Protein AF-0000000083207690 (afdb_homodimer)

InterPro domains:
  IPR007719 Phytochelatin synthase, N-terminal catalytic domain [PF05023] (97-314)
  IPR007719 Phytochelatin synthase, N-terminal catalytic domain [PS51443] (92-322)
  IPR038156 Phytochelatin synthase, N-terminal domain superfamily [G3DSA:3.90.70.30] (106-320)
  IPR038765 Papain-like cysteine peptidase superfamily [SSF54001] (102-317)
  IPR040409 Phytochelatin synthase [PTHR33447] (92-323)

Solvent-accessible surface area (backbone atoms only — not comparable to full-atom values): 55728 Å² total; per-residue (Å²): 93,86,79,82,89,73,86,86,93,86,92,83,91,84,93,87,92,83,93,80,88,90,83,91,82,91,84,93,83,88,92,88,80,88,89,85,94,80,86,93,88,84,89,88,89,85,91,76,89,71,86,86,82,86,83,89,86,84,91,79,84,88,74,86,77,84,83,78,81,75,77,78,79,74,71,74,77,74,72,75,74,70,75,77,69,73,68,63,68,74,68,58,86,77,64,71,40,71,48,53,83,72,33,88,70,41,38,45,43,75,37,74,66,31,42,51,48,47,53,53,14,48,74,70,45,15,33,40,19,27,50,38,38,48,74,34,41,40,63,34,89,43,97,40,26,27,56,41,22,34,49,34,16,49,40,55,36,68,63,56,69,64,42,35,71,61,51,92,51,33,25,39,72,50,53,89,72,70,36,64,51,42,58,57,70,56,27,62,74,69,33,76,51,72,67,53,48,51,28,45,41,36,39,70,16,34,39,73,51,74,50,58,53,62,79,62,61,56,83,82,40,53,67,59,38,52,53,47,50,51,49,48,51,50,49,50,54,56,33,12,46,25,70,64,34,46,38,33,39,32,31,31,30,48,69,62,61,38,86,59,48,83,47,30,26,37,46,26,29,32,28,77,89,74,44,27,31,31,36,51,44,17,53,52,55,42,34,70,35,26,32,31,43,45,66,57,54,55,56,15,10,28,62,61,35,82,83,55,68,37,40,30,26,38,35,40,38,27,79,22,65,62,36,15,46,52,19,10,49,55,58,39,73,78,64,55,60,43,62,38,67,54,37,31,32,53,56,40,47,52,46,50,57,62,41,43,61,54,52,55,34,32,72,84,46,58,65,59,58,41,39,48,52,47,43,52,44,35,70,70,55,70,34,92,50,81,49,58,56,41,75,38,90,91,33,60,69,59,41,49,53,51,36,50,51,48,49,64,51,38,62,72,53,58,62,92,80,75,83,76,82,73,57,53,72,52,47,50,52,32,59,37,72,44,74,92,62,95,58,93,62,85,52,69,86,44,43,47,52,31,35,28,50,36,12,38,52,48,24,34,49,50,39,27,61,65,52,48,49,82,69,44,59,76,91,73,42,30,76,69,68,84,120,144,83,70,92,78,77,92,80,84,79,88,84,84,78,88,82,85,75,89,79,80,85,79,85,88,83,88,84,87,84,90,79,84,76,82,75,87,77,79,90,77,77,86,86,80,85,83,79,88,78,87,86,84,80,87,79,84,76,88,84,84,76,91,74,84,70,86,81,76,84,88,81,85,73,81,70,80,82,65,85,65,79,73,76,72,69,74,58,71,74,64,57,85,79,64,70,39,70,47,55,82,73,33,87,69,39,39,46,44,75,38,74,67,30,43,51,48,46,54,53,15,48,74,71,45,16,33,39,19,28,51,38,38,46,74,34,41,40,62,33,89,42,94,40,26,26,56,43,21,34,48,35,16,50,41,54,35,68,63,55,69,62,41,34,72,62,50,91,51,33,26,39,70,50,55,88,70,73,34,63,50,41,58,58,72,56,27,61,74,68,31,77,52,70,67,54,50,51,28,46,41,36,40,69,18,33,40,72,52,74,51,56,56,61,79,64,62,57,83,82,40,52,66,59,37,52,53,46,51,51,49,49,52,51,50,49,54,54,32,11,47,25,72,65,34,46,39,35,38,32,30,30,31,48,70,60,62,38,86,59,48,82,47,31,27,36,45,25,27,34,27,78,89,76,45,26,30,30,35,51,41,18,53,52,54,43,34,70,35,26,32,29,44,45,66,57,54,55,57,15,11,29,62,63,35,83,86,59,68,37,39,29,25,38,34,39,37,28,79,23,65,63,39,16,49,54,19,9,48,58,61,31,72,77,59,55,60,42,61,38,66,54,38,31,31,51,57,40,47,53,47,50,59,62,42,43,64,54,51,63,69,31,72,84,48,58,64,59,57,41,39,48,51,48,43,51,44,36,68,71,54,68,35,92,51,81,50,57,56,38,73,39,90,92,33,59,68,60,41,50,54,52,37,50,53,48,49,64,52,38,61,71,52,58,63,94,81,75,84,76,82,73,56,53,70,52,50,50,51,33,60,37,73,43,74,92,62,95,56,93,63,84,51,69,85,46,43,42,52,31,34,29,51,35,11,36,51,48,26,34,49,49,37,27,60,64,52,48,49,83,72,46,61,76,92,72,42,33,76,72,67,81,121

pLDDT: mean 70.36, std 30.22, range [13.62, 98.88]

Secondary structure (DSSP, 8-state):
--------------------------------------------------------------------------------------------TT--B---PPPTTSEETTSHHHHHHHHHHHHTT--TTHHHHHHT----SSTT-HHHHHHHHHHHHTT----SEEETTEE---GGG--SSS-HHHHHHH---HHHHHHHHHHTTEEEEEE-PPSS-GGG-HHHHHHHHHHHHHHHHHHTT-SSEEEEEEEEGGGGT-SSSEEEEEEEEEETTTTEEEE--S-TTT---EEEEHHHHHHTT-SEETTTTEE-EEEEEEE-HHHHHHTTSSS--SS---EEE---HHHHHHHHHHHHHHHHHTTTS-HHHHHHHHHHHHHTT-SS-S-SEEEPTT-HHHHHHHHHHHHHHHTTTS-TT--PPPPHHHHHHHHHHS---------GGGHHHHHHHHHHHHHHHHHHHHH-STTS-GGG-------/--------------------------------------------------------------------------------------------TT--B---PPPTTSEETTSHHHHHHHHHHHHTT--TTHHHHHHT----SSTT-HHHHHHHHHHHHTT----SEEETTEE---GGG--SSS-HHHHHHH---HHHHHHHHHHTTEEEEEE-PPSS-GGG-HHHHHHHHHHHHHHHHHHTT-SSEEEEEEEEGGGGT-SSSEEEEEEEEEETTTTEEEE--S-TTT---EEEEHHHHHHTT-SEETTTTEE-EEEEEEE-HHHHHHTTTTT--SS---EEE---HHHHHHHHHHHHHHHHHTTTS-HHHHHHHHHHHHHTT-SS-S-SEEEPTT-HHHHHHHHHHHHHHHTTTS-TT--PPPPHHHHHHHHHHS------S--GGGHHHHHHHHHHHHHHHHHHHHH-STTS-GGG-------

Radius of gyration: 36.31 Å; Cα contacts (8 Å, |Δi|>4): 1460; chains: 2; bounding box: 109×108×109 Å

Foldseek 3Di:
DPDDPDDDDDDDDDDDDDDDDDDDDDDDDDDDDDDDDDDYDDYYYDDDDDDDDDDDDDDDDDDDDDDDDDDDPDPPVPPPPPPPCPVPVPPPVPDDDFADDADPQWAFCPDPVNVVLVVQQVVVLLQLQVVLLVVQQAAAPAPQQQLLSQLLSLCVSLPQFQLDDPDPPDTGDDSCSQPLAHHVVVCNVPHDAQLVSVLSQLLRAKDKDWDAQDADDCVVPVPSRVVVLVVLLVCSRVQSNDSFKWKKFWFAQVLSVFPGGTGIFTWRGARPPQQWTWTCRSNCRHGHITIHHSSSRNNRQHDADPQLRGGTTMMMIGGDVCSCVQLLSPVCSPHRQFKGFPDHLQLLLVVLVVCVVLLVVCLPPDLVVQLVSQLCCLCVCVSVDNQRMDGDPPCVVVVVVVQVVQCVQCVVVDDPPDPDDRRSSSSLVSCLSHPDDPDPTPCPVCVSNSSNVNSSSVSSPVSLVVSCPPRGPPVPHSPPPPD/DPDDPDDDDDDDDDDDDDDDDDDDDDDDDDDDDDDDPDDDDDDDDDDDDDDDDDDDDDDDDDDDDDDDDDDDDDPPPDCPVPPPCPVPVPPPVPDDDFADDADPQWAFCPDPVNVVLVVQQVVVLLQLQVVLLVVQQAAAPAPQLQLLSQLLSVCVSLVQFQLDAPDPPDTGDDSCSQPLAHHVVVCNVPHDAQLVSVLSQLLRAKDKDWDAQDADDCVVPVPSRVVVLVVLLVCSRVQSNDSFKWKKFWFAQVLSVFPGGTGIFTWRGARPPQQWTWTCRSNCRHGHITIHHSSSSNNRQHDADPQLRGGTTMMMIGGDVCSCVQLLSPVCSPHRQFKGFPDHLQLLLVVLVVCVVLLVVCLPPDLVVQLVSQLCCLCVCVSVDNQRMDTDPPCVVVVVVVQVVQCVQCVVVDDPPDPDDRRSSSSLVSCLSHPDDPDPTPCPVCVSNSSNVNSSSVSSPVSLVVSCPPRGPPVVHSPPPPD

Structure (mmCIF, N/CA/C/O backbone):
data_AF-0000000083207690-model_v1
#
loop_
_entity.id
_entity.type
_entity.pdbx_description
1 polymer 'glutathione gamma-glutamylcysteinyltransferase'
#
loop_
_atom_site.group_PDB
_atom_site.id
_atom_site.type_symbol
_atom_site.label_atom_id
_atom_site.label_alt_id
_atom_site.label_comp_id
_atom_site.label_asym_id
_atom_site.label_entity_id
_atom_site.label_seq_id
_atom_site.pdbx_PDB_ins_code
_atom_site.Cartn_x
_atom_site.Cartn_y
_atom_site.Cartn_z
_atom_site.occupancy
_atom_site.B_iso_or_equiv
_atom_site.auth_seq_id
_atom_site.auth_comp_id
_atom_site.auth_asym_id
_atom_site.auth_atom_id
_atom_site.pdbx_PDB_model_num
ATOM 1 N N . MET A 1 1 ? -0.13 -32.531 -40.719 1 16.48 1 MET A N 1
ATOM 2 C CA . MET A 1 1 ? 0.6 -33.781 -40.875 1 16.48 1 MET A CA 1
ATOM 3 C C . MET A 1 1 ? 0.295 -34.75 -39.719 1 16.48 1 MET A C 1
ATOM 5 O O . MET A 1 1 ? 0.923 -34.656 -38.656 1 16.48 1 MET A O 1
ATOM 9 N N . PHE A 1 2 ? -0.969 -35.188 -39.562 1 20.17 2 PHE A N 1
ATOM 10 C CA . PHE A 1 2 ? -1.891 -35.938 -38.719 1 20.17 2 PHE A CA 1
ATOM 11 C C . PHE A 1 2 ? -1.606 -37.406 -38.781 1 20.17 2 PHE A C 1
ATOM 13 O O . PHE A 1 2 ? -2.469 -38.25 -38.469 1 20.17 2 PHE A O 1
ATOM 20 N N . HIS A 1 3 ? -0.356 -37.75 -39.375 1 17.64 3 HIS A N 1
ATOM 21 C CA . HIS A 1 3 ? -0.099 -39.156 -39.656 1 17.64 3 HIS A CA 1
ATOM 22 C C . HIS A 1 3 ? -0.303 -40 -38.406 1 17.64 3 HIS A C 1
ATOM 24 O O . HIS A 1 3 ? -0.26 -39.5 -37.281 1 17.64 3 HIS A O 1
ATOM 30 N N . SER A 1 4 ? -0.204 -41.469 -38.5 1 18.14 4 SER A N 1
ATOM 31 C CA . SER A 1 4 ? -0.436 -42.844 -38.188 1 18.14 4 SER A CA 1
ATOM 32 C C . SER A 1 4 ? 0.539 -43.344 -37.125 1 18.14 4 SER A C 1
ATOM 34 O O . SER A 1 4 ? 1.66 -43.75 -37.438 1 18.14 4 SER A O 1
ATOM 36 N N . ILE A 1 5 ? 0.656 -42.781 -35.938 1 17.83 5 ILE A N 1
ATOM 37 C CA . ILE A 1 5 ? 1.359 -43.438 -34.844 1 17.83 5 ILE A CA 1
ATOM 38 C C . ILE A 1 5 ? 0.672 -44.75 -34.5 1 17.83 5 ILE A C 1
ATOM 40 O O . ILE A 1 5 ? -0.252 -44.781 -33.656 1 17.83 5 ILE A O 1
ATOM 44 N N . LEU A 1 6 ? 0.313 -45.594 -35.375 1 17.25 6 LEU A N 1
ATOM 45 C CA . LEU A 1 6 ? -0.117 -46.969 -35.188 1 17.25 6 LEU A CA 1
ATOM 46 C C . LEU A 1 6 ? 0.967 -47.781 -34.469 1 17.25 6 LEU A C 1
ATOM 48 O O . LEU A 1 6 ? 0.675 -48.562 -33.562 1 17.25 6 LEU A O 1
ATOM 52 N N . ILE A 1 7 ? 2.227 -48 -35.031 1 17.02 7 ILE A N 1
ATOM 53 C CA . ILE A 1 7 ? 2.713 -49.344 -35.375 1 17.02 7 ILE A CA 1
ATOM 54 C C . ILE A 1 7 ? 3.266 -50.031 -34.125 1 17.02 7 ILE A C 1
ATOM 56 O O . ILE A 1 7 ? 3.822 -49.375 -33.25 1 17.02 7 ILE A O 1
ATOM 60 N N . ARG A 1 8 ? 3.641 -51.406 -34.125 1 18.42 8 ARG A N 1
ATOM 61 C CA . ARG A 1 8 ? 3.725 -52.688 -33.438 1 18.42 8 ARG A CA 1
ATOM 62 C C . ARG A 1 8 ? 4.984 -52.781 -32.594 1 18.42 8 ARG A C 1
ATOM 64 O O . ARG A 1 8 ? 4.914 -53.125 -31.406 1 18.42 8 ARG A O 1
ATOM 71 N N . THR A 1 9 ? 6.324 -53.25 -33.125 1 16.73 9 THR A N 1
ATOM 72 C CA . THR A 1 9 ? 6.914 -54.594 -33.031 1 16.73 9 THR A CA 1
ATOM 73 C C . THR A 1 9 ? 7.891 -54.688 -31.875 1 16.73 9 THR A C 1
ATOM 75 O O . THR A 1 9 ? 8.352 -53.656 -31.359 1 16.73 9 THR A O 1
ATOM 78 N N . THR A 1 10 ? 9.125 -55.625 -31.906 1 17.02 10 THR A N 1
ATOM 79 C CA . THR A 1 10 ? 9.742 -56.812 -31.328 1 17.02 10 THR A CA 1
ATOM 80 C C . THR A 1 10 ? 10.953 -56.438 -30.469 1 17.02 10 THR A C 1
ATOM 82 O O . THR A 1 10 ? 11.062 -56.844 -29.328 1 17.02 10 THR A O 1
ATOM 85 N N . THR A 1 11 ? 12.352 -56.281 -31.016 1 16.69 11 THR A N 1
ATOM 86 C CA . THR A 1 11 ? 13.445 -57.219 -30.875 1 16.69 11 THR A CA 1
ATOM 87 C C . THR A 1 11 ? 14.25 -56.938 -29.609 1 16.69 11 THR A C 1
ATOM 89 O O . THR A 1 11 ? 14.289 -55.812 -29.141 1 16.69 11 THR A O 1
ATOM 92 N N . LYS A 1 12 ? 15.344 -57.906 -29.047 1 17.75 12 LYS A N 1
ATOM 93 C CA . LYS A 1 12 ? 16.078 -58.656 -28.031 1 17.75 12 LYS A CA 1
ATOM 94 C C . LYS A 1 12 ? 17.391 -57.938 -27.672 1 17.75 12 LYS A C 1
ATOM 96 O O . LYS A 1 12 ? 18.094 -58.375 -26.75 1 17.75 12 LYS A O 1
ATOM 101 N N . LEU A 1 13 ? 18.094 -56.938 -28.25 1 15.9 13 LEU A N 1
ATOM 102 C CA . LEU A 1 13 ? 19.516 -57.219 -28.422 1 15.9 13 LEU A CA 1
ATOM 103 C C . LEU A 1 13 ? 20.234 -57.188 -27.078 1 15.9 13 LEU A C 1
ATOM 105 O O . LEU A 1 13 ? 19.953 -56.312 -26.234 1 15.9 13 LEU A O 1
ATOM 109 N N . ARG A 1 14 ? 21.531 -57.875 -26.906 1 16.56 14 ARG A N 1
ATOM 110 C CA . ARG A 1 14 ? 22.5 -58.625 -26.109 1 16.56 14 ARG A CA 1
ATOM 111 C C . ARG A 1 14 ? 23.391 -57.688 -25.312 1 16.56 14 ARG A C 1
ATOM 113 O O . ARG A 1 14 ? 23.547 -57.844 -24.094 1 16.56 14 ARG A O 1
ATOM 120 N N . THR A 1 15 ? 24.734 -57.344 -25.797 1 15.86 15 THR A N 1
ATOM 121 C CA . THR A 1 15 ? 26.031 -57.875 -25.375 1 15.86 15 THR A CA 1
ATOM 122 C C . THR A 1 15 ? 26.656 -56.969 -24.328 1 15.86 15 THR A C 1
ATOM 124 O O . THR A 1 15 ? 26.234 -55.812 -24.156 1 15.86 15 THR A O 1
ATOM 127 N N . LYS A 1 16 ? 28.188 -56.719 -24.312 1 16.05 16 LYS A N 1
ATOM 128 C CA . LYS A 1 16 ? 29.438 -57.156 -23.703 1 16.05 16 LYS A CA 1
ATOM 129 C C . LYS A 1 16 ? 30.062 -56.062 -22.891 1 16.05 16 LYS A C 1
ATOM 131 O O . LYS A 1 16 ? 30.422 -56.25 -21.719 1 16.05 16 LYS A O 1
ATOM 136 N N . GLU A 1 17 ? 31.25 -55.312 -23.375 1 15.72 17 GLU A N 1
ATOM 137 C CA . GLU A 1 17 ? 32.656 -55.469 -23 1 15.72 17 GLU A CA 1
ATOM 138 C C . GLU A 1 17 ? 33.062 -54.406 -21.969 1 15.72 17 GLU A C 1
ATOM 140 O O . GLU A 1 17 ? 32.375 -53.406 -21.797 1 15.72 17 GLU A O 1
ATOM 145 N N . SER A 1 18 ? 34.438 -53.781 -22.016 1 15.51 18 SER A N 1
ATOM 146 C CA . SER A 1 18 ? 35.75 -53.906 -21.406 1 15.51 18 SER A CA 1
ATOM 147 C C . SER A 1 18 ? 36.125 -52.656 -20.625 1 15.51 18 SER A C 1
ATOM 149 O O . SER A 1 18 ? 36.562 -52.75 -19.469 1 15.51 18 SER A O 1
ATOM 151 N N . ILE A 1 19 ? 36.688 -51.438 -21.125 1 15.38 19 ILE A N 1
ATOM 152 C CA . ILE A 1 19 ? 38.094 -51.188 -20.953 1 15.38 19 ILE A CA 1
ATOM 153 C C . ILE A 1 19 ? 38.344 -50.406 -19.641 1 15.38 19 ILE A C 1
ATOM 155 O O . ILE A 1 19 ? 37.469 -49.688 -19.172 1 15.38 19 ILE A O 1
ATOM 159 N N . ILE A 1 20 ? 39.625 -49.75 -19.328 1 15.28 20 ILE A N 1
ATOM 160 C CA . ILE A 1 20 ? 40.938 -49.812 -18.688 1 15.28 20 ILE A CA 1
ATOM 161 C C . ILE A 1 20 ? 41.125 -48.562 -17.812 1 15.28 20 ILE A C 1
ATOM 163 O O . ILE A 1 20 ? 41.531 -48.656 -16.656 1 15.28 20 ILE A O 1
ATOM 167 N N . PHE A 1 21 ? 41.188 -47.25 -18.219 1 14.93 21 PHE A N 1
ATOM 168 C CA . PHE A 1 21 ? 42.5 -46.656 -18.047 1 14.93 21 PHE A CA 1
ATOM 169 C C . PHE A 1 21 ? 42.688 -46.188 -16.609 1 14.93 21 PHE A C 1
ATOM 171 O O . PHE A 1 21 ? 41.719 -45.906 -15.906 1 14.93 21 PHE A O 1
ATOM 178 N N . SER A 1 22 ? 43.875 -45.438 -16.25 1 15.21 22 SER A N 1
ATOM 179 C CA . SER A 1 22 ? 45.156 -45.406 -15.539 1 15.21 22 SER A CA 1
ATOM 180 C C . SER A 1 22 ? 45.094 -44.5 -14.32 1 15.21 22 SER A C 1
ATOM 182 O O . SER A 1 22 ? 44.156 -43.688 -14.188 1 15.21 22 SER A O 1
ATOM 184 N N . SER A 1 23 ? 46.156 -43.625 -14.094 1 15.05 23 SER A N 1
ATOM 185 C CA . SER A 1 23 ? 47.344 -43.625 -13.242 1 15.05 23 SER A CA 1
ATOM 186 C C . SER A 1 23 ? 47.188 -42.656 -12.07 1 15.05 23 SER A C 1
ATOM 188 O O . SER A 1 23 ? 47.375 -43.031 -10.914 1 15.05 23 SER A O 1
ATOM 190 N N . TYR A 1 24 ? 47.781 -41.281 -12.031 1 14.78 24 TYR A N 1
ATOM 191 C CA . TYR A 1 24 ? 49.031 -41.062 -11.312 1 14.78 24 TYR A CA 1
ATOM 192 C C . TYR A 1 24 ? 48.781 -40.5 -9.922 1 14.78 24 TYR A C 1
ATOM 194 O O . TYR A 1 24 ? 47.688 -39.969 -9.641 1 14.78 24 TYR A O 1
ATOM 202 N N . SER A 1 25 ? 49.625 -39.531 -9.359 1 14.77 25 SER A N 1
ATOM 203 C CA . SER A 1 25 ? 50.719 -39.531 -8.375 1 14.77 25 SER A CA 1
ATOM 204 C C . SER A 1 25 ? 50.312 -38.812 -7.102 1 14.77 25 SER A C 1
ATOM 206 O O . SER A 1 25 ? 50.469 -39.344 -6 1 14.77 25 SER A O 1
ATOM 208 N N . THR A 1 26 ? 50.781 -37.438 -6.719 1 15.23 26 THR A N 1
ATOM 209 C CA . THR A 1 26 ? 51.906 -37.25 -5.812 1 15.23 26 THR A CA 1
ATOM 210 C C . THR A 1 26 ? 51.438 -36.938 -4.402 1 15.23 26 THR A C 1
ATOM 212 O O . THR A 1 26 ? 50.281 -36.531 -4.211 1 15.23 26 THR A O 1
ATOM 215 N N . SER A 1 27 ? 52.031 -35.938 -3.57 1 14.98 27 SER A N 1
ATOM 216 C CA . SER A 1 27 ? 52.938 -35.969 -2.438 1 14.98 27 SER A CA 1
ATOM 217 C C . SER A 1 27 ? 52.281 -35.531 -1.148 1 14.98 27 SER A C 1
ATOM 219 O O . SER A 1 27 ? 52.312 -36.25 -0.141 1 14.98 27 SER A O 1
ATOM 221 N N . ASN A 1 28 ? 52.562 -34.219 -0.378 1 15.02 28 ASN A N 1
ATOM 222 C CA . ASN A 1 28 ? 53.469 -34.219 0.778 1 15.02 28 ASN A CA 1
ATOM 223 C C . ASN A 1 28 ? 52.688 -34.156 2.088 1 15.02 28 ASN A C 1
ATOM 225 O O . ASN A 1 28 ? 51.5 -33.812 2.098 1 15.02 28 ASN A O 1
ATOM 229 N N . ASN A 1 29 ? 53.156 -33.406 3.266 1 14.77 29 ASN A N 1
ATOM 230 C CA . ASN A 1 29 ? 53.781 -33.688 4.555 1 14.77 29 ASN A CA 1
ATOM 231 C C . ASN A 1 29 ? 52.844 -33.375 5.711 1 14.77 29 ASN A C 1
ATOM 233 O O . ASN A 1 29 ? 52.625 -34.188 6.609 1 14.77 29 ASN A O 1
ATOM 237 N N . ILE A 1 30 ? 52.688 -32 6.379 1 15.84 30 ILE A N 1
ATOM 238 C CA . ILE A 1 30 ? 53.375 -31.875 7.652 1 15.84 30 ILE A CA 1
ATOM 239 C C . ILE A 1 30 ? 52.469 -32.281 8.797 1 15.84 30 ILE A C 1
ATOM 241 O O . ILE A 1 30 ? 51.219 -32.188 8.68 1 15.84 30 ILE A O 1
ATOM 245 N N . PRO A 1 31 ? 52.688 -31.719 10.125 1 15.11 31 PRO A N 1
ATOM 246 C CA . PRO A 1 31 ? 53.031 -32.344 11.406 1 15.11 31 PRO A CA 1
ATOM 247 C C . PRO A 1 31 ? 51.812 -32.5 12.328 1 15.11 31 PRO A C 1
ATOM 249 O O . PRO A 1 31 ? 50.781 -31.875 12.094 1 15.11 31 PRO A O 1
ATOM 252 N N . THR A 1 32 ? 52.094 -32.469 13.758 1 14.84 32 THR A N 1
ATOM 253 C CA . THR A 1 32 ? 52.094 -33.344 14.922 1 14.84 32 THR A CA 1
ATOM 254 C C . THR A 1 32 ? 50.906 -33.031 15.828 1 14.84 32 THR A C 1
ATOM 256 O O . THR A 1 32 ? 50.125 -33.938 16.156 1 14.84 32 THR A O 1
ATOM 259 N N . ASP A 1 33 ? 51.031 -32.375 17.188 1 14.49 33 ASP A N 1
ATOM 260 C CA . ASP A 1 33 ? 51.125 -33.094 18.469 1 14.49 33 ASP A CA 1
ATOM 261 C C . ASP A 1 33 ? 49.844 -32.844 19.297 1 14.49 33 ASP A C 1
ATOM 263 O O . ASP A 1 33 ? 49.312 -33.75 19.891 1 14.49 33 ASP A O 1
ATOM 267 N N . ARG A 1 34 ? 49.469 -31.609 19.844 1 15.01 34 ARG A N 1
ATOM 268 C CA . ARG A 1 34 ? 49.594 -31.469 21.297 1 15.01 34 ARG A CA 1
ATOM 269 C C . ARG A 1 34 ? 48.406 -32.125 22.016 1 15.01 34 ARG A C 1
ATOM 271 O O . ARG A 1 34 ? 47.281 -32.125 21.516 1 15.01 34 ARG A O 1
ATOM 278 N N . PRO A 1 35 ? 48.5 -32.594 23.344 1 14.39 35 PRO A N 1
ATOM 279 C CA . PRO A 1 35 ? 48.094 -33.656 24.266 1 14.39 35 PRO A CA 1
ATOM 280 C C . PRO A 1 35 ? 46.719 -33.406 24.891 1 14.39 35 PRO A C 1
ATOM 282 O O . PRO A 1 35 ? 45.938 -32.656 24.344 1 14.39 35 PRO A O 1
ATOM 285 N N . ASN A 1 36 ? 46.719 -33.281 26.359 1 14.05 36 ASN A N 1
ATOM 286 C CA . ASN A 1 36 ? 46.406 -34.219 27.453 1 14.05 36 ASN A CA 1
ATOM 287 C C . ASN A 1 36 ? 45.062 -33.875 28.109 1 14.05 36 ASN A C 1
ATOM 289 O O . ASN A 1 36 ? 44.219 -34.75 28.328 1 14.05 36 ASN A O 1
ATOM 293 N N . LEU A 1 37 ? 44.906 -32.719 29 1 14.06 37 LEU A N 1
ATOM 294 C CA . LEU A 1 37 ? 44.781 -32.875 30.453 1 14.06 37 LEU A CA 1
ATOM 295 C C . LEU A 1 37 ? 43.344 -33.219 30.844 1 14.06 37 LEU A C 1
ATOM 297 O O . LEU A 1 37 ? 42.406 -32.75 30.188 1 14.06 37 LEU A O 1
ATOM 301 N N . ARG A 1 38 ? 43 -33.75 32.25 1 13.88 38 ARG A N 1
ATOM 302 C CA . ARG A 1 38 ? 42.375 -34.75 33.094 1 13.88 38 ARG A CA 1
ATOM 303 C C . ARG A 1 38 ? 41.156 -34.156 33.812 1 13.88 38 ARG A C 1
ATOM 305 O O . ARG A 1 38 ? 40.281 -34.906 34.25 1 13.88 38 ARG A O 1
ATOM 312 N N . LEU A 1 39 ? 41 -32.969 34.312 1 13.73 39 LEU A N 1
ATOM 313 C CA . LEU A 1 39 ? 40.75 -32.938 35.75 1 13.73 39 LEU A CA 1
ATOM 314 C C . LEU A 1 39 ? 39.375 -33.5 36.094 1 13.73 39 LEU A C 1
ATOM 316 O O . LEU A 1 39 ? 38.469 -33.438 35.281 1 13.73 39 LEU A O 1
ATOM 320 N N . ALA A 1 40 ? 38.969 -33.594 37.531 1 13.74 40 ALA A N 1
ATOM 321 C CA . ALA A 1 40 ? 38.562 -34.469 38.625 1 13.74 40 ALA A CA 1
ATOM 322 C C . ALA A 1 40 ? 37.031 -34.406 38.844 1 13.74 40 ALA A C 1
ATOM 324 O O . ALA A 1 40 ? 36.375 -33.5 38.344 1 13.74 40 ALA A O 1
ATOM 325 N N . GLU A 1 41 ? 36.562 -34.281 40.25 1 14.22 41 GLU A N 1
ATOM 326 C CA . GLU A 1 41 ? 36.031 -35.188 41.25 1 14.22 41 GLU A CA 1
ATOM 327 C C . GLU A 1 41 ? 34.5 -35.031 41.375 1 14.22 41 GLU A C 1
ATOM 329 O O . GLU A 1 41 ? 33.781 -35.969 41.031 1 14.22 41 GLU A O 1
ATOM 334 N N . ASP A 1 42 ? 33.969 -34.719 42.719 1 14.1 42 ASP A N 1
ATOM 335 C CA . ASP A 1 42 ? 33.344 -35.562 43.75 1 14.1 42 ASP A CA 1
ATOM 336 C C . ASP A 1 42 ? 31.844 -35.375 43.812 1 14.1 42 ASP A C 1
ATOM 338 O O . ASP A 1 42 ? 31.078 -36.344 43.75 1 14.1 42 ASP A O 1
ATOM 342 N N . ILE A 1 43 ? 31.188 -34.625 45 1 14.12 43 ILE A N 1
ATOM 343 C CA . ILE A 1 43 ? 30.609 -35.25 46.219 1 14.12 43 ILE A CA 1
ATOM 344 C C . ILE A 1 43 ? 29.094 -35.312 46.062 1 14.12 43 ILE A C 1
ATOM 346 O O . ILE A 1 43 ? 28.5 -34.562 45.281 1 14.12 43 ILE A O 1
ATOM 350 N N . TYR A 1 44 ? 28.25 -34.906 47.281 1 14.16 44 TYR A N 1
ATOM 351 C CA . TYR A 1 44 ? 27.484 -35.656 48.281 1 14.16 44 TYR A CA 1
ATOM 352 C C . TYR A 1 44 ? 25.984 -35.531 48 1 14.16 44 TYR A C 1
ATOM 354 O O . TYR A 1 44 ? 25.562 -34.688 47.188 1 14.16 44 TYR A O 1
ATOM 362 N N . HIS A 1 45 ? 25.062 -35.312 49.125 1 14.23 45 HIS A N 1
ATOM 363 C CA . HIS A 1 45 ? 24.141 -36.125 49.906 1 14.23 45 HIS A CA 1
ATOM 364 C C . HIS A 1 45 ? 22.688 -35.812 49.594 1 14.23 45 HIS A C 1
ATOM 366 O O . HIS A 1 45 ? 22.422 -34.875 48.812 1 14.23 45 HIS A O 1
ATOM 372 N N . GLN A 1 46 ? 21.797 -35.406 50.75 1 13.96 46 GLN A N 1
ATOM 373 C CA . GLN A 1 46 ? 20.812 -36.156 51.5 1 13.96 46 GLN A CA 1
ATOM 374 C C . GLN A 1 46 ? 19.391 -35.75 51.094 1 13.96 46 GLN A C 1
ATOM 376 O O . GLN A 1 46 ? 18.578 -36.625 50.75 1 13.96 46 GLN A O 1
ATOM 381 N N . HIS A 1 47 ? 18.609 -34.844 51.969 1 14.49 47 HIS A N 1
ATOM 382 C CA . HIS A 1 47 ? 17.562 -35.281 52.906 1 14.49 47 HIS A CA 1
ATOM 383 C C . HIS A 1 47 ? 16.188 -35.156 52.25 1 14.49 47 HIS A C 1
ATOM 385 O O . HIS A 1 47 ? 16.016 -34.469 51.219 1 14.49 47 HIS A O 1
ATOM 391 N N . PRO A 1 48 ? 14.977 -34.906 53.188 1 14.81 48 PRO A N 1
ATOM 392 C CA . PRO A 1 48 ? 13.812 -35.625 53.719 1 14.81 48 PRO A CA 1
ATOM 393 C C . PRO A 1 48 ? 12.492 -35.031 53.219 1 14.81 48 PRO A C 1
ATOM 395 O O . PRO A 1 48 ? 11.422 -35.594 53.469 1 14.81 48 PRO A O 1
ATOM 398 N N . ILE A 1 49 ? 12.312 -34.156 52.312 1 14.29 49 ILE A N 1
ATOM 399 C CA . ILE A 1 49 ? 11.227 -33.281 52.75 1 14.29 49 ILE A CA 1
ATOM 400 C C . ILE A 1 49 ? 9.906 -34.062 52.688 1 14.29 49 ILE A C 1
ATOM 402 O O . ILE A 1 49 ? 9.586 -34.688 51.688 1 14.29 49 ILE A O 1
ATOM 406 N N . SER A 1 50 ? 9.094 -33.938 53.812 1 14.05 50 SER A N 1
ATOM 407 C CA . SER A 1 50 ? 7.969 -34.5 54.531 1 14.05 50 SER A CA 1
ATOM 408 C C . SER A 1 50 ? 6.637 -34.125 53.906 1 14.05 50 SER A C 1
ATOM 410 O O . SER A 1 50 ? 5.574 -34.469 54.438 1 14.05 50 SER A O 1
ATOM 412 N N . ILE A 1 51 ? 6.492 -33.562 52.875 1 14.35 51 ILE A N 1
ATOM 413 C CA . ILE A 1 51 ? 5.262 -32.812 53 1 14.35 51 ILE A CA 1
ATOM 414 C C . ILE A 1 51 ? 4.07 -33.75 53.125 1 14.35 51 ILE A C 1
ATOM 416 O O . ILE A 1 51 ? 3.984 -34.75 52.406 1 14.35 51 ILE A O 1
ATOM 420 N N . LYS A 1 52 ? 3.078 -33.188 53.906 1 14.17 52 LYS A N 1
ATOM 421 C CA . LYS A 1 52 ? 1.965 -33.562 54.781 1 14.17 52 LYS A CA 1
ATOM 422 C C . LYS A 1 52 ? 0.786 -34.094 53.969 1 14.17 52 LYS A C 1
ATOM 424 O O . LYS A 1 52 ? 0.625 -33.75 52.812 1 14.17 52 LYS A O 1
ATOM 429 N N . PRO A 1 53 ? -0.369 -34.406 54.75 1 14.27 53 PRO A N 1
ATOM 430 C CA . PRO A 1 53 ? -1.339 -35.5 54.969 1 14.27 53 PRO A CA 1
ATOM 431 C C . PRO A 1 53 ? -2.643 -35.25 54.188 1 14.27 53 PRO A C 1
ATOM 433 O O . PRO A 1 53 ? -3.209 -36.188 53.625 1 14.27 53 PRO A O 1
ATOM 436 N N . THR A 1 54 ? -3.238 -34.062 54.188 1 14.23 54 THR A N 1
ATOM 437 C CA . THR A 1 54 ? -4.504 -34.188 54.906 1 14.23 54 THR A CA 1
ATOM 438 C C . THR A 1 54 ? -5.574 -34.812 54.031 1 14.23 54 THR A C 1
ATOM 440 O O . THR A 1 54 ? -5.445 -34.812 52.781 1 14.23 54 THR A O 1
ATOM 443 N N . ASP A 1 55 ? -6.996 -34.438 54.281 1 13.89 55 ASP A N 1
ATOM 444 C CA . ASP A 1 55 ? -8.141 -35.156 54.844 1 13.89 55 ASP A CA 1
ATOM 445 C C . ASP A 1 55 ? -9.133 -35.5 53.75 1 13.89 55 ASP A C 1
ATOM 447 O O . ASP A 1 55 ? -9.555 -36.656 53.625 1 13.89 55 ASP A O 1
ATOM 451 N N . LYS A 1 56 ? -10.188 -34.625 53.5 1 14.71 56 LYS A N 1
ATOM 452 C CA . LYS A 1 56 ? -11.516 -35.031 53.969 1 14.71 56 LYS A CA 1
ATOM 453 C C . LYS A 1 56 ? -12.227 -35.875 52.906 1 14.71 56 LYS A C 1
ATOM 455 O O . LYS A 1 56 ? -11.992 -35.719 51.719 1 14.71 56 LYS A O 1
ATOM 460 N N . PRO A 1 57 ? -13.484 -36.469 53.25 1 14.29 57 PRO A N 1
ATOM 461 C CA . PRO A 1 57 ? -14.172 -37.75 53.062 1 14.29 57 PRO A CA 1
ATOM 462 C C . PRO A 1 57 ? -15.078 -37.75 51.812 1 14.29 57 PRO A C 1
ATOM 464 O O . PRO A 1 57 ? -14.945 -38.594 50.938 1 14.29 57 PRO A O 1
ATOM 467 N N . GLN A 1 58 ? -16.484 -37.594 52.031 1 13.78 58 GLN A N 1
ATOM 468 C CA . GLN A 1 58 ? -17.453 -38.688 52.031 1 13.78 58 GLN A CA 1
ATOM 469 C C . GLN A 1 58 ? -18.203 -38.75 50.688 1 13.78 58 GLN A C 1
ATOM 471 O O . GLN A 1 58 ? -18.266 -39.781 50.062 1 13.78 58 GLN A O 1
ATOM 476 N N . LEU A 1 59 ? -19.578 -38.125 50.594 1 14.34 59 LEU A N 1
ATOM 477 C CA . LEU A 1 59 ? -20.828 -38.875 50.625 1 14.34 59 LEU A CA 1
ATOM 478 C C . LEU A 1 59 ? -21.312 -39.125 49.219 1 14.34 59 LEU A C 1
ATOM 480 O O . LEU A 1 59 ? -21.016 -38.375 48.281 1 14.34 59 LEU A O 1
ATOM 484 N N . LEU A 1 60 ? -22.531 -40 49.031 1 13.62 60 LEU A N 1
ATOM 485 C CA . LEU A 1 60 ? -23.094 -41.156 48.344 1 13.62 60 LEU A CA 1
ATOM 486 C C . LEU A 1 60 ? -24.062 -40.719 47.25 1 13.62 60 LEU A C 1
ATOM 488 O O . LEU A 1 60 ? -24.375 -41.5 46.344 1 13.62 60 LEU A O 1
ATOM 492 N N . LYS A 1 61 ? -24.797 -39.656 47.312 1 14.35 61 LYS A N 1
ATOM 493 C CA . LYS A 1 61 ? -26.219 -40 47.188 1 14.35 61 LYS A CA 1
ATOM 494 C C . LYS A 1 61 ? -26.547 -40.5 45.812 1 14.35 61 LYS A C 1
ATOM 496 O O . LYS A 1 61 ? -25.812 -40.25 44.844 1 14.35 61 LYS A O 1
ATOM 501 N N . ASP A 1 62 ? -27.953 -40.25 45.344 1 14.62 62 ASP A N 1
ATOM 502 C CA . ASP A 1 62 ? -29.125 -41 44.938 1 14.62 62 ASP A CA 1
ATOM 503 C C . ASP A 1 62 ? -29.219 -41.094 43.406 1 14.62 62 ASP A C 1
ATOM 505 O O . ASP A 1 62 ? -28.766 -40.188 42.688 1 14.62 62 ASP A O 1
ATOM 509 N N . LEU A 1 63 ? -29.844 -42.25 42.938 1 14.48 63 LEU A N 1
ATOM 510 C CA . LEU A 1 63 ? -29.969 -43.188 41.844 1 14.48 63 LEU A CA 1
ATOM 511 C C . LEU A 1 63 ? -30.984 -42.719 40.812 1 14.48 63 LEU A C 1
ATOM 513 O O . LEU A 1 63 ? -31.266 -43.406 39.812 1 14.48 63 LEU A O 1
ATOM 517 N N . ARG A 1 64 ? -31.703 -41.625 41.031 1 15.39 64 ARG A N 1
ATOM 518 C CA . ARG A 1 64 ? -33.031 -41.938 40.562 1 15.39 64 ARG A CA 1
ATOM 519 C C . ARG A 1 64 ? -33.062 -42.188 39.062 1 15.39 64 ARG A C 1
ATOM 521 O O . ARG A 1 64 ? -32.281 -41.594 38.312 1 15.39 64 ARG A O 1
ATOM 528 N N . HIS A 1 65 ? -34 -43.125 38.531 1 14.79 65 HIS A N 1
ATOM 529 C CA . HIS A 1 65 ? -34.25 -44.125 37.5 1 14.79 65 HIS A CA 1
ATOM 530 C C . HIS A 1 65 ? -34.781 -43.469 36.25 1 14.79 65 HIS A C 1
ATOM 532 O O . HIS A 1 65 ? -34.469 -43.938 35.125 1 14.79 65 HIS A O 1
ATOM 538 N N . ASN A 1 66 ? -35.656 -42.469 36.312 1 15.98 66 ASN A N 1
ATOM 539 C CA . ASN A 1 66 ? -36.875 -42.781 35.562 1 15.98 66 ASN A CA 1
ATOM 540 C C . ASN A 1 66 ? -36.625 -42.875 34.062 1 15.98 66 ASN A C 1
ATOM 542 O O . ASN A 1 66 ? -35.656 -42.312 33.562 1 15.98 66 ASN A O 1
ATOM 546 N N . TYR A 1 67 ? -37.688 -43.531 33.406 1 15.52 67 TYR A N 1
ATOM 547 C CA . TYR A 1 67 ? -38.031 -44.375 32.25 1 15.52 67 TYR A CA 1
ATOM 548 C C . TYR A 1 67 ? -38.062 -43.562 30.969 1 15.52 67 TYR A C 1
ATOM 550 O O . TYR A 1 67 ? -38.281 -42.344 31.016 1 15.52 67 TYR A O 1
ATOM 558 N N . PRO A 1 68 ? -37.969 -44.281 29.828 1 16.38 68 PRO A N 1
ATOM 559 C CA . PRO A 1 68 ? -37.469 -44.156 28.453 1 16.38 68 PRO A CA 1
ATOM 560 C C . PRO A 1 68 ? -38.5 -43.531 27.5 1 16.38 68 PRO A C 1
ATOM 562 O O . PRO A 1 68 ? -38.188 -43.281 26.344 1 16.38 68 PRO A O 1
ATOM 565 N N . SER A 1 69 ? -39.75 -43.219 28.047 1 16.92 69 SER A N 1
ATOM 566 C CA . SER A 1 69 ? -40.688 -43.688 27.031 1 16.92 69 SER A CA 1
ATOM 567 C C . SER A 1 69 ? -40.469 -42.969 25.703 1 16.92 69 SER A C 1
ATOM 569 O O . SER A 1 69 ? -40.031 -41.812 25.672 1 16.92 69 SER A O 1
ATOM 571 N N . ALA A 1 70 ? -40.812 -43.719 24.578 1 17.62 70 ALA A N 1
ATOM 572 C CA . ALA A 1 70 ? -40.531 -43.844 23.156 1 17.62 70 ALA A CA 1
ATOM 573 C C . ALA A 1 70 ? -41.281 -42.844 22.328 1 17.62 70 ALA A C 1
ATOM 575 O O . ALA A 1 70 ? -41.156 -42.812 21.109 1 17.62 70 ALA A O 1
ATOM 576 N N . SER A 1 71 ? -42.031 -41.906 23.031 1 17.22 71 SER A N 1
ATOM 577 C CA . SER A 1 71 ? -43.188 -41.625 22.188 1 17.22 71 SER A CA 1
ATOM 578 C C . SER A 1 71 ? -42.75 -41.156 20.812 1 17.22 71 SER A C 1
ATOM 580 O O . SER A 1 71 ? -41.656 -40.625 20.641 1 17.22 71 SER A O 1
ATOM 582 N N . GLN A 1 72 ? -43.688 -41.438 19.797 1 17.78 72 GLN A N 1
ATOM 583 C CA . GLN A 1 72 ? -43.969 -41.656 18.375 1 17.78 72 GLN A CA 1
ATOM 584 C C . GLN A 1 72 ? -43.906 -40.344 17.594 1 17.78 72 GLN A C 1
ATOM 586 O O . GLN A 1 72 ? -44.969 -39.75 17.328 1 17.78 72 GLN A O 1
ATOM 591 N N . THR A 1 73 ? -42.906 -39.5 17.906 1 16.83 73 THR A N 1
ATOM 592 C CA . THR A 1 73 ? -43.156 -38.156 17.391 1 16.83 73 THR A CA 1
ATOM 593 C C . THR A 1 73 ? -43.25 -38.156 15.875 1 16.83 73 THR A C 1
ATOM 595 O O . THR A 1 73 ? -42.406 -38.75 15.188 1 16.83 73 THR A O 1
ATOM 598 N N . HIS A 1 74 ? -44.531 -38.125 15.453 1 18.53 74 HIS A N 1
ATOM 599 C CA . HIS A 1 74 ? -45.094 -38 14.117 1 18.53 74 HIS A CA 1
ATOM 600 C C . HIS A 1 74 ? -44.375 -36.906 13.312 1 18.53 74 HIS A C 1
ATOM 602 O O . HIS A 1 74 ? -43.969 -35.875 13.867 1 18.53 74 HIS A O 1
ATOM 608 N N . SER A 1 75 ? -43.75 -37.344 12.211 1 17.91 75 SER A N 1
ATOM 609 C CA . SER A 1 75 ? -42.812 -36.812 11.227 1 17.91 75 SER A CA 1
ATOM 610 C C . SER A 1 75 ? -43.438 -35.688 10.43 1 17.91 75 SER A C 1
ATOM 612 O O . SER A 1 75 ? -42.906 -35.281 9.406 1 17.91 75 SER A O 1
ATOM 614 N N . SER A 1 76 ? -44.344 -34.844 11.109 1 19.25 76 SER A N 1
ATOM 615 C CA . SER A 1 76 ? -45.062 -34.031 10.117 1 19.25 76 SER A CA 1
ATOM 616 C C . SER A 1 76 ? -44.094 -33.281 9.211 1 19.25 76 SER A C 1
ATOM 618 O O . SER A 1 76 ? -43.094 -32.75 9.68 1 19.25 76 SER A O 1
ATOM 620 N N . PRO A 1 77 ? -44.125 -33.656 7.926 1 20.09 77 PRO A N 1
ATOM 621 C CA . PRO A 1 77 ? -43.281 -33.219 6.82 1 20.09 77 PRO A CA 1
ATOM 622 C C . PRO A 1 77 ? -43.281 -31.688 6.645 1 20.09 77 PRO A C 1
ATOM 624 O O . PRO A 1 77 ? -44.312 -31.125 6.254 1 20.09 77 PRO A O 1
ATOM 627 N N . MET A 1 78 ? -43.188 -30.906 7.75 1 18.27 78 MET A N 1
ATOM 628 C CA . MET A 1 78 ? -43.5 -29.5 7.496 1 18.27 78 MET A CA 1
ATOM 629 C C . MET A 1 78 ? -42.625 -28.922 6.391 1 18.27 78 MET A C 1
ATOM 631 O O . MET A 1 78 ? -41.406 -29 6.465 1 18.27 78 MET A O 1
ATOM 635 N N . SER A 1 79 ? -43.188 -28.844 5.203 1 19.61 79 SER A N 1
ATOM 636 C CA . SER A 1 79 ? -42.75 -28.328 3.908 1 19.61 79 SER A CA 1
ATOM 637 C C . SER A 1 79 ? -42.25 -26.906 4.02 1 19.61 79 SER A C 1
ATOM 639 O O . SER A 1 79 ? -41.969 -26.25 3.008 1 19.61 79 SER A O 1
ATOM 641 N N . ASP A 1 80 ? -41.781 -26.484 5.25 1 19.02 80 ASP A N 1
ATOM 642 C CA . ASP A 1 80 ? -41.719 -25.031 5.305 1 19.02 80 ASP A CA 1
ATOM 643 C C . ASP A 1 80 ? -40.688 -24.484 4.32 1 19.02 80 ASP A C 1
ATOM 645 O O . ASP A 1 80 ? -39.5 -24.828 4.406 1 19.02 80 ASP A O 1
ATOM 649 N N . HIS A 1 81 ? -41.094 -24.297 3.09 1 21.58 81 HIS A N 1
ATOM 650 C CA . HIS A 1 81 ? -40.406 -23.578 2.037 1 21.58 81 HIS A CA 1
ATOM 651 C C . HIS A 1 81 ? -39.875 -22.234 2.541 1 21.58 81 HIS A C 1
ATOM 653 O O . HIS A 1 81 ? -40.625 -21.25 2.531 1 21.58 81 HIS A O 1
ATOM 659 N N . GLN A 1 82 ? -39.344 -22.172 3.742 1 21.78 82 GLN A N 1
ATOM 660 C CA . GLN A 1 82 ? -38.969 -20.828 4.172 1 21.78 82 GLN A CA 1
ATOM 661 C C . GLN A 1 82 ? -38 -20.188 3.18 1 21.78 82 GLN A C 1
ATOM 663 O O . GLN A 1 82 ? -36.938 -20.734 2.885 1 21.78 82 GLN A O 1
ATOM 668 N N . SER A 1 83 ? -38.625 -19.406 2.242 1 23.27 83 SER A N 1
ATOM 669 C CA . SER A 1 83 ? -38 -18.469 1.302 1 23.27 83 SER A CA 1
ATOM 670 C C . SER A 1 83 ? -36.906 -17.656 1.972 1 23.27 83 SER A C 1
ATOM 672 O O . SER A 1 83 ? -37.156 -16.984 2.975 1 23.27 83 SER A O 1
ATOM 674 N N . ASN A 1 84 ? -35.781 -18.25 2.105 1 24.23 84 ASN A N 1
ATOM 675 C CA . ASN A 1 84 ? -34.594 -17.562 2.605 1 24.23 84 ASN A CA 1
ATOM 676 C C . ASN A 1 84 ? -34.469 -16.172 2.002 1 24.23 84 ASN A C 1
ATOM 678 O O . ASN A 1 84 ? -34.125 -16.031 0.823 1 24.23 84 ASN A O 1
ATOM 682 N N . GLU A 1 85 ? -35.438 -15.289 2.275 1 25.23 85 GLU A N 1
ATOM 683 C CA . GLU A 1 85 ? -35.312 -13.867 1.974 1 25.23 85 GLU A CA 1
ATOM 684 C C . GLU A 1 85 ? -33.938 -13.344 2.33 1 25.23 85 GLU A C 1
ATOM 686 O O . GLU A 1 85 ? -33.625 -13.172 3.508 1 25.23 85 GLU A O 1
ATOM 691 N N . LEU A 1 86 ? -32.938 -13.82 1.657 1 27.33 86 LEU A N 1
ATOM 692 C CA . LEU A 1 86 ? -31.734 -13.008 1.704 1 27.33 86 LEU A CA 1
ATOM 693 C C . LEU A 1 86 ? -32.094 -11.523 1.758 1 27.33 86 LEU A C 1
ATOM 695 O O . LEU A 1 86 ? -32.531 -10.953 0.769 1 27.33 86 LEU A O 1
ATOM 699 N N . GLU A 1 87 ? -32.75 -11.148 2.746 1 26.81 87 GLU A N 1
ATOM 700 C CA . GLU A 1 87 ? -32.906 -9.719 2.977 1 26.81 87 GLU A CA 1
ATOM 701 C C . GLU A 1 87 ? -31.688 -8.93 2.555 1 26.81 87 GLU A C 1
ATOM 703 O O . GLU A 1 87 ? -30.609 -9.102 3.135 1 26.81 87 GLU A O 1
ATOM 708 N N . ALA A 1 88 ? -31.531 -8.703 1.319 1 30.33 88 ALA A N 1
ATOM 709 C CA . ALA A 1 88 ? -30.703 -7.59 0.877 1 30.33 88 ALA A CA 1
ATOM 710 C C . ALA A 1 88 ? -30.797 -6.41 1.842 1 30.33 88 ALA A C 1
ATOM 712 O O . ALA A 1 88 ? -31.859 -5.809 1.987 1 30.33 88 ALA A O 1
ATOM 713 N N . GLU A 1 89 ? -30.297 -6.613 2.936 1 29.91 89 GLU A N 1
ATOM 714 C CA . GLU A 1 89 ? -30.266 -5.289 3.549 1 29.91 89 GLU A CA 1
ATOM 715 C C . GLU A 1 89 ? -30.297 -4.191 2.49 1 29.91 89 GLU A C 1
ATOM 717 O O . GLU A 1 89 ? -29.422 -4.109 1.638 1 29.91 89 GLU A O 1
ATOM 722 N N . LYS A 1 90 ? -31.359 -3.844 1.981 1 32.44 90 LYS A N 1
ATOM 723 C CA . LYS A 1 90 ? -31.484 -2.613 1.208 1 32.44 90 LYS A CA 1
ATOM 724 C C . LYS A 1 90 ? -30.469 -1.571 1.656 1 32.44 90 LYS A C 1
ATOM 726 O O . LYS A 1 90 ? -30.625 -0.966 2.721 1 32.44 90 LYS A O 1
ATOM 731 N N . SER A 1 91 ? -29.188 -1.869 1.29 1 34.97 91 SER A N 1
ATOM 732 C CA . SER A 1 91 ? -28.125 -0.899 1.56 1 34.97 91 SER A CA 1
ATOM 733 C C . SER A 1 91 ? -28.625 0.53 1.394 1 34.97 91 SER A C 1
ATOM 735 O O . SER A 1 91 ? -29.094 0.908 0.315 1 34.97 91 SER A O 1
ATOM 737 N N . ASN A 1 92 ? -29.328 0.996 2.23 1 36.97 92 ASN A N 1
ATOM 738 C CA . ASN A 1 92 ? -29.453 2.449 2.221 1 36.97 92 ASN A CA 1
ATOM 739 C C . ASN A 1 92 ? -28.203 3.121 1.664 1 36.97 92 ASN A C 1
ATOM 741 O O . ASN A 1 92 ? -27.125 3.018 2.25 1 36.97 92 ASN A O 1
ATOM 745 N N . PRO A 1 93 ? -28.156 3.26 0.375 1 45.12 93 PRO A N 1
ATOM 746 C CA . PRO A 1 93 ? -27 3.812 -0.326 1 45.12 93 PRO A CA 1
ATOM 747 C C . PRO A 1 93 ? -26.141 4.715 0.562 1 45.12 93 PRO A C 1
ATOM 749 O O . PRO A 1 93 ? -24.969 4.949 0.267 1 45.12 93 PRO A O 1
ATOM 752 N N . ALA A 1 94 ? -26.766 5.324 1.613 1 54.09 94 ALA A N 1
ATOM 753 C CA . ALA A 1 94 ? -26.172 6.461 2.328 1 54.09 94 ALA A CA 1
ATOM 754 C C . ALA A 1 94 ? -25.219 5.988 3.424 1 54.09 94 ALA A C 1
ATOM 756 O O . ALA A 1 94 ? -24.469 6.785 3.986 1 54.09 94 ALA A O 1
ATOM 757 N N . ARG A 1 95 ? -25.094 4.617 3.674 1 67.56 95 ARG A N 1
ATOM 758 C CA . ARG A 1 95 ? -24.328 4.324 4.887 1 67.56 95 ARG A CA 1
ATOM 759 C C . ARG A 1 95 ? -22.891 3.936 4.555 1 67.56 95 ARG A C 1
ATOM 761 O O . ARG A 1 95 ? -22.656 3.146 3.641 1 67.56 95 ARG A O 1
ATOM 768 N N . SER A 1 96 ? -21.844 4.582 5.012 1 78.69 96 SER A N 1
ATOM 769 C CA . SER A 1 96 ? -20.422 4.301 4.871 1 78.69 96 SER A CA 1
ATOM 770 C C . SER A 1 96 ? -19.828 3.807 6.184 1 78.69 96 SER A C 1
ATOM 772 O O . SER A 1 96 ? -20.391 4.031 7.254 1 78.69 96 SER A O 1
ATOM 774 N N . PHE A 1 97 ? -18.812 2.896 6.027 1 84.19 97 PHE A N 1
ATOM 775 C CA . PHE A 1 97 ? -18.188 2.279 7.188 1 84.19 97 PHE A CA 1
ATOM 776 C C . PHE A 1 97 ? -16.719 2.666 7.273 1 84.19 97 PHE A C 1
ATOM 778 O O . PHE A 1 97 ? -16.031 2.758 6.25 1 84.19 97 PHE A O 1
ATOM 785 N N . TYR A 1 98 ? -16.328 2.928 8.516 1 88.19 98 TYR A N 1
ATOM 786 C CA . TYR A 1 98 ? -14.914 3.059 8.812 1 88.19 98 TYR A CA 1
ATOM 787 C C . TYR A 1 98 ? -14.438 1.921 9.711 1 88.19 98 TYR A C 1
ATOM 789 O O . TYR A 1 98 ? -14.711 1.913 10.914 1 88.19 98 TYR A O 1
ATOM 797 N N . GLN A 1 99 ? -13.742 0.992 9.109 1 90.69 99 GLN A N 1
ATOM 798 C CA . GLN A 1 99 ? -13.227 -0.199 9.781 1 90.69 99 GLN A CA 1
ATOM 799 C C . GLN A 1 99 ? -14.344 -0.957 10.492 1 90.69 99 GLN A C 1
ATOM 801 O O . GLN A 1 99 ? -15.469 -0.465 10.586 1 90.69 99 GLN A O 1
ATOM 806 N N . ARG A 1 100 ? -14.062 -2.111 10.836 1 92.81 100 ARG A N 1
ATOM 807 C CA . ARG A 1 100 ? -14.898 -2.984 11.656 1 92.81 100 ARG A CA 1
ATOM 808 C C . ARG A 1 100 ? -14.148 -3.475 12.883 1 92.81 100 ARG A C 1
ATOM 810 O O . ARG A 1 100 ? -12.922 -3.561 12.875 1 92.81 100 ARG A O 1
ATOM 817 N N . GLN A 1 101 ? -14.898 -3.705 13.875 1 92.56 101 GLN A N 1
ATOM 818 C CA . GLN A 1 101 ? -14.297 -4.254 15.086 1 92.56 101 GLN A CA 1
ATOM 819 C C . GLN A 1 101 ? -13.906 -5.715 14.891 1 92.56 101 GLN A C 1
ATOM 821 O O . GLN A 1 101 ? -14.695 -6.508 14.375 1 92.56 101 GLN A O 1
ATOM 826 N N . LEU A 1 102 ? -12.727 -6.02 15.258 1 95.38 102 LEU A N 1
ATOM 827 C CA . LEU A 1 102 ? -12.281 -7.41 15.195 1 95.38 102 LEU A CA 1
ATOM 828 C C . LEU A 1 102 ? -13.094 -8.281 16.141 1 95.38 102 LEU A C 1
ATOM 830 O O . LEU A 1 102 ? -13.398 -7.879 17.266 1 95.38 102 LEU A O 1
ATOM 834 N N . PRO A 1 103 ? -13.477 -9.438 15.727 1 95.94 103 PRO A N 1
ATOM 835 C CA . PRO A 1 103 ? -14.125 -10.367 16.656 1 95.94 103 PRO A CA 1
ATOM 836 C C . PRO A 1 103 ? -13.211 -10.758 17.828 1 95.94 103 PRO A C 1
ATOM 838 O O . PRO A 1 103 ? -11.992 -10.617 17.734 1 95.94 103 PRO A O 1
ATOM 841 N N . GLU A 1 104 ? -13.773 -11.305 18.844 1 93.06 104 GLU A N 1
ATOM 842 C CA . GLU A 1 104 ? -13.047 -11.633 20.062 1 93.06 104 GLU A CA 1
ATOM 843 C C . GLU A 1 104 ? -12 -12.711 19.812 1 93.06 104 GLU A C 1
ATOM 845 O O . GLU A 1 104 ? -10.961 -12.742 20.484 1 93.06 104 GLU A O 1
ATOM 850 N N . SER A 1 105 ? -12.273 -13.508 18.844 1 93.44 105 SER A N 1
ATOM 851 C CA . SER A 1 105 ? -11.359 -14.609 18.562 1 93.44 105 SER A CA 1
ATOM 852 C C . SER A 1 105 ? -10.094 -14.109 17.859 1 93.44 105 SER A C 1
ATOM 854 O O . SER A 1 105 ? -9.102 -14.836 17.781 1 93.44 105 SER A O 1
ATOM 856 N N . CYS A 1 106 ? -10.102 -12.938 17.359 1 97.5 106 CYS A N 1
ATOM 857 C CA . CYS A 1 106 ? -8.961 -12.336 16.672 1 97.5 106 CYS A CA 1
ATOM 858 C C . CYS A 1 106 ? -8.312 -11.258 17.516 1 97.5 106 CYS A C 1
ATOM 860 O O . CYS A 1 106 ? -8.984 -10.328 17.969 1 97.5 106 CYS A O 1
ATOM 862 N N . LEU A 1 107 ? -7.059 -11.422 17.766 1 97.88 107 LEU A N 1
ATOM 863 C CA . LEU A 1 107 ? -6.309 -10.461 18.578 1 97.88 107 LEU A CA 1
ATOM 864 C C . LEU A 1 107 ? -5.566 -9.469 17.703 1 97.88 107 LEU A C 1
ATOM 866 O O . LEU A 1 107 ? -4.719 -9.859 16.891 1 97.88 107 LEU A O 1
ATOM 870 N N . SER A 1 108 ? -5.836 -8.211 17.906 1 97.62 108 SER A N 1
ATOM 871 C CA . SER A 1 108 ? -5.238 -7.168 17.078 1 97.62 108 SER A CA 1
ATOM 872 C C . SER A 1 108 ? -3.719 -7.176 17.188 1 97.62 108 SER A C 1
ATOM 874 O O . SER A 1 108 ? -3.176 -7.289 18.297 1 97.62 108 SER A O 1
ATOM 876 N N . PHE A 1 109 ? -2.986 -7.051 16.094 1 98 109 PHE A N 1
ATOM 877 C CA . PHE A 1 109 ? -1.534 -6.988 16 1 98 109 PHE A CA 1
ATOM 878 C C . PHE A 1 109 ? -0.982 -5.832 16.828 1 98 109 PHE A C 1
ATOM 880 O O . PHE A 1 109 ? 0.089 -5.945 17.422 1 98 109 PHE A O 1
ATOM 887 N N . THR A 1 110 ? -1.683 -4.699 16.891 1 96.62 110 THR A N 1
ATOM 888 C CA . THR A 1 110 ? -1.173 -3.475 17.484 1 96.62 110 THR A CA 1
ATOM 889 C C . THR A 1 110 ? -1.608 -3.369 18.953 1 96.62 110 THR A C 1
ATOM 891 O O . THR A 1 110 ? -1.292 -2.389 19.625 1 96.62 110 THR A O 1
ATOM 894 N N . SER A 1 111 ? -2.387 -4.363 19.453 1 95.94 111 SER A N 1
ATOM 895 C CA . SER A 1 111 ? -2.734 -4.387 20.875 1 95.94 111 SER A CA 1
ATOM 896 C C . SER A 1 111 ? -1.535 -4.777 21.734 1 95.94 111 SER A C 1
ATOM 898 O O . SER A 1 111 ? -0.548 -5.312 21.219 1 95.94 111 SER A O 1
ATOM 900 N N . ASP A 1 112 ? -1.628 -4.516 23.047 1 96 112 ASP A N 1
ATOM 901 C CA . ASP A 1 112 ? -0.541 -4.871 23.953 1 96 112 ASP A CA 1
ATOM 902 C C . ASP A 1 112 ? -0.289 -6.379 23.938 1 96 112 ASP A C 1
ATOM 904 O O . ASP A 1 112 ? 0.86 -6.82 23.891 1 96 112 ASP A O 1
ATOM 908 N N . ARG A 1 113 ? -1.353 -7.121 23.922 1 96.81 113 ARG A N 1
ATOM 909 C CA . ARG A 1 113 ? -1.21 -8.57 23.891 1 96.81 113 ARG A CA 1
ATOM 910 C C . ARG A 1 113 ? -0.667 -9.031 22.531 1 96.81 113 ARG A C 1
ATOM 912 O O . ARG A 1 113 ? 0.136 -9.961 22.469 1 96.81 113 ARG A O 1
ATOM 919 N N . GLY A 1 114 ? -1.175 -8.414 21.5 1 97.62 114 GLY A N 1
ATOM 920 C CA . GLY A 1 114 ? -0.65 -8.742 20.172 1 97.62 114 GLY A CA 1
ATOM 921 C C . GLY A 1 114 ? 0.837 -8.469 20.047 1 97.62 114 GLY A C 1
ATOM 922 O O . GLY A 1 114 ? 1.565 -9.266 19.453 1 97.62 114 GLY A O 1
ATOM 923 N N . LYS A 1 115 ? 1.283 -7.375 20.609 1 97.12 115 LYS A N 1
ATOM 924 C CA . LYS A 1 115 ? 2.699 -7.023 20.609 1 97.12 115 LYS A CA 1
ATOM 925 C C . LYS A 1 115 ? 3.516 -8.016 21.422 1 97.12 115 LYS A C 1
ATOM 927 O O . LYS A 1 115 ? 4.645 -8.352 21.062 1 97.12 115 LYS A O 1
ATOM 932 N N . ALA A 1 116 ? 2.971 -8.445 22.531 1 96.75 116 ALA A N 1
ATOM 933 C CA . ALA A 1 116 ? 3.652 -9.43 23.375 1 96.75 116 ALA A CA 1
ATOM 934 C C . ALA A 1 116 ? 3.828 -10.75 22.625 1 96.75 116 ALA A C 1
ATOM 936 O O . ALA A 1 116 ? 4.887 -11.375 22.703 1 96.75 116 ALA A O 1
ATOM 937 N N . LEU A 1 117 ? 2.799 -11.172 21.953 1 97.56 117 LEU A N 1
ATOM 938 C CA . LEU A 1 117 ? 2.891 -12.383 21.156 1 97.56 117 LEU A CA 1
ATOM 939 C C . LEU A 1 117 ? 3.955 -12.242 20.062 1 97.56 117 LEU A C 1
ATOM 941 O O . LEU A 1 117 ? 4.676 -13.195 19.766 1 97.56 117 LEU A O 1
ATOM 945 N N . PHE A 1 118 ? 3.971 -11.094 19.531 1 98.19 118 PHE A N 1
ATOM 946 C CA . PHE A 1 118 ? 4.957 -10.797 18.5 1 98.19 118 PHE A CA 1
ATOM 947 C C . PHE A 1 118 ? 6.371 -10.953 19.047 1 98.19 118 PHE A C 1
ATOM 949 O O . PHE A 1 118 ? 7.223 -11.57 18.406 1 98.19 118 PHE A O 1
ATOM 956 N N . ARG A 1 119 ? 6.586 -10.375 20.188 1 96.5 119 ARG A N 1
ATOM 957 C CA . ARG A 1 119 ? 7.902 -10.453 20.812 1 96.5 119 ARG A CA 1
ATOM 958 C C . ARG A 1 119 ? 8.305 -11.906 21.062 1 96.5 119 ARG A C 1
ATOM 960 O O . ARG A 1 119 ? 9.438 -12.297 20.781 1 96.5 119 ARG A O 1
ATOM 967 N N . SER A 1 120 ? 7.398 -12.656 21.531 1 96.31 120 SER A N 1
ATOM 968 C CA . SER A 1 120 ? 7.672 -14.062 21.812 1 96.31 120 SER A CA 1
ATOM 969 C C . SER A 1 120 ? 7.93 -14.844 20.531 1 96.31 120 SER A C 1
ATOM 971 O O . SER A 1 120 ? 8.875 -15.633 20.453 1 96.31 120 SER A O 1
ATOM 973 N N . ALA A 1 121 ? 7.086 -14.617 19.531 1 97.94 121 ALA A N 1
ATOM 974 C CA . ALA A 1 121 ? 7.246 -15.32 18.266 1 97.94 121 ALA A CA 1
ATOM 975 C C . ALA A 1 121 ? 8.562 -14.945 17.594 1 97.94 121 ALA A C 1
ATOM 977 O O . ALA A 1 121 ? 9.195 -15.781 16.938 1 97.94 121 ALA A O 1
ATOM 978 N N . LEU A 1 122 ? 8.898 -13.688 17.734 1 97.19 122 LEU A N 1
ATOM 979 C CA . LEU A 1 122 ? 10.164 -13.211 17.188 1 97.19 122 LEU A CA 1
ATOM 980 C C . LEU A 1 122 ? 11.344 -13.922 17.844 1 97.19 122 LEU A C 1
ATOM 982 O O . LEU A 1 122 ? 12.281 -14.344 17.156 1 97.19 122 LEU A O 1
ATOM 986 N N . ALA A 1 123 ? 11.297 -14.047 19.125 1 94.81 123 ALA A N 1
ATOM 987 C CA . ALA A 1 123 ? 12.352 -14.719 19.875 1 94.81 123 ALA A CA 1
ATOM 988 C C . ALA A 1 123 ? 12.461 -16.188 19.484 1 94.81 123 ALA A C 1
ATOM 990 O O . ALA A 1 123 ? 13.555 -16.75 19.484 1 94.81 123 ALA A O 1
ATOM 991 N N . ASP A 1 124 ? 11.344 -16.766 19.078 1 96.06 124 ASP A N 1
ATOM 992 C CA . ASP A 1 124 ? 11.297 -18.188 18.734 1 96.06 124 ASP A CA 1
ATOM 993 C C . ASP A 1 124 ? 11.68 -18.406 17.266 1 96.06 124 ASP A C 1
ATOM 995 O O . ASP A 1 124 ? 11.789 -19.562 16.828 1 96.06 124 ASP A O 1
ATOM 999 N N . GLY A 1 125 ? 11.82 -17.391 16.531 1 96.38 125 GLY A N 1
ATOM 1000 C CA . GLY A 1 125 ? 12.289 -17.5 15.156 1 96.38 125 GLY A CA 1
ATOM 1001 C C . GLY A 1 125 ? 11.164 -17.75 14.164 1 96.38 125 GLY A C 1
ATOM 1002 O O . GLY A 1 125 ? 11.406 -18.172 13.031 1 96.38 125 GLY A O 1
ATOM 1003 N N . HIS A 1 126 ? 9.945 -17.484 14.555 1 98.06 126 HIS A N 1
ATOM 1004 C CA . HIS A 1 126 ? 8.797 -17.766 13.695 1 98.06 126 HIS A CA 1
ATOM 1005 C C . HIS A 1 126 ? 8.18 -16.484 13.156 1 98.06 126 HIS A C 1
ATOM 1007 O O . HIS A 1 126 ? 6.961 -16.391 13.023 1 98.06 126 HIS A O 1
ATOM 1013 N N . LEU A 1 127 ? 9.039 -15.461 12.961 1 98.25 127 LEU A N 1
ATOM 1014 C CA . LEU A 1 127 ? 8.609 -14.211 12.352 1 98.25 127 LEU A CA 1
ATOM 1015 C C . LEU A 1 127 ? 9.547 -13.805 11.219 1 98.25 127 LEU A C 1
ATOM 1017 O O . LEU A 1 127 ? 9.562 -12.641 10.812 1 98.25 127 LEU A O 1
ATOM 1021 N N . GLU A 1 128 ? 10.312 -14.734 10.68 1 97.88 128 GLU A N 1
ATOM 1022 C CA . GLU A 1 128 ? 11.242 -14.414 9.594 1 97.88 128 GLU A CA 1
ATOM 1023 C C . GLU A 1 128 ? 10.492 -13.961 8.344 1 97.88 128 GLU A C 1
ATOM 1025 O O . GLU A 1 128 ? 10.961 -13.078 7.625 1 97.88 128 GLU A O 1
ATOM 1030 N N . SER A 1 129 ? 9.352 -14.602 8.102 1 98.25 129 SER A N 1
ATOM 1031 C CA . SER A 1 129 ? 8.547 -14.219 6.953 1 98.25 129 SER A CA 1
ATOM 1032 C C . SER A 1 129 ? 7.957 -12.82 7.129 1 98.25 129 SER A C 1
ATOM 1034 O O . SER A 1 129 ? 7.609 -12.156 6.148 1 98.25 129 SER A O 1
ATOM 1036 N N . PHE A 1 130 ? 7.832 -12.398 8.375 1 98.44 130 PHE A N 1
ATOM 1037 C CA . PHE A 1 130 ? 7.207 -11.109 8.68 1 98.44 130 PHE A CA 1
ATOM 1038 C C . PHE A 1 130 ? 7.992 -9.969 8.047 1 98.44 130 PHE A C 1
ATOM 1040 O O . PHE A 1 130 ? 7.402 -9.031 7.504 1 98.44 130 PHE A O 1
ATOM 1047 N N . PHE A 1 131 ? 9.289 -9.992 8.062 1 97.94 131 PHE A N 1
ATOM 1048 C CA . PHE A 1 131 ? 10.141 -8.883 7.676 1 97.94 131 PHE A CA 1
ATOM 1049 C C . PHE A 1 131 ? 9.93 -8.516 6.211 1 97.94 131 PHE A C 1
ATOM 1051 O O . PHE A 1 131 ? 9.555 -7.391 5.891 1 97.94 131 PHE A O 1
ATOM 1058 N N . PRO A 1 132 ? 10.055 -9.477 5.305 1 97.38 132 PRO A N 1
ATOM 1059 C CA . PRO A 1 132 ? 9.789 -9.086 3.914 1 97.38 132 PRO A CA 1
ATOM 1060 C C . PRO A 1 132 ? 8.312 -8.797 3.652 1 97.38 132 PRO A C 1
ATOM 1062 O O . PRO A 1 132 ? 7.984 -7.875 2.9 1 97.38 132 PRO A O 1
ATOM 1065 N N . LEU A 1 133 ? 7.402 -9.5 4.254 1 98.31 133 LEU A N 1
ATOM 1066 C CA . LEU A 1 133 ? 5.98 -9.352 3.982 1 98.31 133 LEU A CA 1
ATOM 1067 C C . LEU A 1 133 ? 5.473 -7.996 4.477 1 98.31 133 LEU A C 1
ATOM 1069 O O . LEU A 1 133 ? 4.766 -7.293 3.752 1 98.31 133 LEU A O 1
ATOM 1073 N N . ALA A 1 134 ? 5.781 -7.652 5.695 1 97.25 134 ALA A N 1
ATOM 1074 C CA . ALA A 1 134 ? 5.324 -6.383 6.258 1 97.25 134 ALA A CA 1
ATOM 1075 C C . ALA A 1 134 ? 5.887 -5.203 5.477 1 97.25 134 ALA A C 1
ATOM 1077 O O . ALA A 1 134 ? 5.223 -4.172 5.336 1 97.25 134 ALA A O 1
ATOM 1078 N N . SER A 1 135 ? 7.074 -5.383 4.949 1 95.94 135 SER A N 1
ATOM 1079 C CA . SER A 1 135 ? 7.727 -4.324 4.191 1 95.94 135 SER A CA 1
ATOM 1080 C C . SER A 1 135 ? 7 -4.059 2.877 1 95.94 135 SER A C 1
ATOM 1082 O O . SER A 1 135 ? 7.121 -2.975 2.301 1 95.94 135 SER A O 1
ATOM 1084 N N . GLN A 1 136 ? 6.258 -5.051 2.471 1 97 136 GLN A N 1
ATOM 1085 C CA . GLN A 1 136 ? 5.668 -4.926 1.14 1 97 136 GLN A CA 1
ATOM 1086 C C . GLN A 1 136 ? 4.156 -5.105 1.188 1 97 136 GLN A C 1
ATOM 1088 O O . GLN A 1 136 ? 3.51 -5.262 0.149 1 97 136 GLN A O 1
ATOM 1093 N N . LEU A 1 137 ? 3.631 -5.082 2.395 1 97.88 137 LEU A N 1
ATOM 1094 C CA . LEU A 1 137 ? 2.189 -5.246 2.549 1 97.88 137 LEU A CA 1
ATOM 1095 C C . LEU A 1 137 ? 1.436 -4.125 1.844 1 97.88 137 LEU A C 1
ATOM 1097 O O . LEU A 1 137 ? 1.816 -2.957 1.944 1 97.88 137 LEU A O 1
ATOM 1101 N N . VAL A 1 138 ? 0.38 -4.504 1.108 1 97 138 VAL A N 1
ATOM 1102 C CA . VAL A 1 138 ? -0.401 -3.482 0.419 1 97 138 VAL A CA 1
ATOM 1103 C C . VAL A 1 138 ? -1.883 -3.66 0.742 1 97 138 VAL A C 1
ATOM 1105 O O . VAL A 1 138 ? -2.324 -4.758 1.082 1 97 138 VAL A O 1
ATOM 1108 N N . THR A 1 139 ? -2.586 -2.543 0.646 1 96.5 139 THR A N 1
ATOM 1109 C CA . THR A 1 139 ? -4.043 -2.568 0.737 1 96.5 139 THR A CA 1
ATOM 1110 C C . THR A 1 139 ? -4.66 -2.947 -0.606 1 96.5 139 THR A C 1
ATOM 1112 O O . THR A 1 139 ? -4.211 -2.484 -1.655 1 96.5 139 THR A O 1
ATOM 1115 N N . GLN A 1 140 ? -5.629 -3.777 -0.53 1 96.69 140 GLN A N 1
ATOM 1116 C CA . GLN A 1 140 ? -6.305 -4.117 -1.779 1 96.69 140 GLN A CA 1
ATOM 1117 C C . GLN A 1 140 ? -6.922 -2.879 -2.424 1 96.69 140 GLN A C 1
ATOM 1119 O O . GLN A 1 140 ? -7.512 -2.043 -1.735 1 96.69 140 GLN A O 1
ATOM 1124 N N . HIS A 1 141 ? -6.812 -2.812 -3.76 1 92.69 141 HIS A N 1
ATOM 1125 C CA . HIS A 1 141 ? -7.281 -1.646 -4.5 1 92.69 141 HIS A CA 1
ATOM 1126 C C . HIS A 1 141 ? -8.805 -1.645 -4.621 1 92.69 141 HIS A C 1
ATOM 1128 O O . HIS A 1 141 ? -9.414 -0.587 -4.777 1 92.69 141 HIS A O 1
ATOM 1134 N N . GLU A 1 142 ? -9.328 -2.795 -4.727 1 91.44 142 GLU A N 1
ATOM 1135 C CA . GLU A 1 142 ? -10.766 -3.037 -4.836 1 91.44 142 GLU A CA 1
ATOM 1136 C C . GLU A 1 142 ? -11.234 -4.062 -3.805 1 91.44 142 GLU A C 1
ATOM 1138 O O . GLU A 1 142 ? -10.461 -4.93 -3.389 1 91.44 142 GLU A O 1
ATOM 1143 N N . PRO A 1 143 ? -12.445 -3.932 -3.406 1 89.06 143 PRO A N 1
ATOM 1144 C CA . PRO A 1 143 ? -12.938 -4.883 -2.406 1 89.06 143 PRO A CA 1
ATOM 1145 C C . PRO A 1 143 ? -12.75 -6.336 -2.834 1 89.06 143 PRO A C 1
ATOM 1147 O O . PRO A 1 143 ? -12.594 -7.219 -1.985 1 89.06 143 PRO A O 1
ATOM 1150 N N . SER A 1 144 ? -12.695 -6.609 -4.129 1 92.81 144 SER A N 1
ATOM 1151 C CA . SER A 1 144 ? -12.578 -7.973 -4.633 1 92.81 144 SER A CA 1
ATOM 1152 C C . SER A 1 144 ? -11.125 -8.32 -4.957 1 92.81 144 SER A C 1
ATOM 1154 O O . SER A 1 144 ? -10.844 -9.391 -5.496 1 92.81 144 SER A O 1
ATOM 1156 N N . PHE A 1 145 ? -10.133 -7.441 -4.602 1 96.44 145 PHE A N 1
ATOM 1157 C CA . PHE A 1 145 ? -8.75 -7.613 -5.035 1 96.44 145 PHE A CA 1
ATOM 1158 C C . PHE A 1 145 ? -7.895 -8.172 -3.908 1 96.44 145 PHE A C 1
ATOM 1160 O O . PHE A 1 145 ? -6.68 -7.973 -3.887 1 96.44 145 PHE A O 1
ATOM 1167 N N . CYS A 1 146 ? -8.508 -8.859 -2.947 1 97.94 146 CYS A N 1
ATOM 1168 C CA . CYS A 1 146 ? -7.703 -9.375 -1.849 1 97.94 146 CYS A CA 1
ATOM 1169 C C . CYS A 1 146 ? -6.672 -10.383 -2.354 1 97.94 146 CYS A C 1
ATOM 1171 O O . CYS A 1 146 ? -5.535 -10.398 -1.88 1 97.94 146 CYS A O 1
ATOM 1173 N N . GLY A 1 147 ? -7.102 -11.219 -3.32 1 97.94 147 GLY A N 1
ATOM 1174 C CA . GLY A 1 147 ? -6.152 -12.148 -3.908 1 97.94 147 GLY A CA 1
ATOM 1175 C C . GLY A 1 147 ? -5.012 -11.461 -4.633 1 97.94 147 GLY A C 1
ATOM 1176 O O . GLY A 1 147 ? -3.848 -11.82 -4.461 1 97.94 147 GLY A O 1
ATOM 1177 N N . LEU A 1 148 ? -5.352 -10.484 -5.43 1 97.5 148 LEU A N 1
ATOM 1178 C CA . LEU A 1 148 ? -4.348 -9.75 -6.184 1 97.5 148 LEU A CA 1
ATOM 1179 C C . LEU A 1 148 ? -3.414 -8.984 -5.242 1 97.5 148 LEU A C 1
ATOM 1181 O O . LEU A 1 148 ? -2.201 -8.953 -5.457 1 97.5 148 LEU A O 1
ATOM 1185 N N . ALA A 1 149 ? -3.992 -8.336 -4.223 1 98.31 149 ALA A N 1
ATOM 1186 C CA . ALA A 1 149 ? -3.188 -7.598 -3.252 1 98.31 149 ALA A CA 1
ATOM 1187 C C . ALA A 1 149 ? -2.225 -8.531 -2.521 1 98.31 149 ALA A C 1
ATOM 1189 O O . ALA A 1 149 ? -1.061 -8.18 -2.303 1 98.31 149 ALA A O 1
ATOM 1190 N N . THR A 1 150 ? -2.723 -9.68 -2.178 1 98.75 150 THR A N 1
ATOM 1191 C CA . THR A 1 150 ? -1.906 -10.68 -1.499 1 98.75 150 THR A CA 1
ATOM 1192 C C . THR A 1 150 ? -0.75 -11.125 -2.389 1 98.75 150 THR A C 1
ATOM 1194 O O . THR A 1 150 ? 0.397 -11.188 -1.94 1 98.75 150 THR A O 1
ATOM 1197 N N . LEU A 1 151 ? -1.094 -11.398 -3.588 1 97.81 151 LEU A N 1
ATOM 1198 C CA . LEU A 1 151 ? -0.064 -11.852 -4.516 1 97.81 151 LEU A CA 1
ATOM 1199 C C . LEU A 1 151 ? 0.96 -10.758 -4.77 1 97.81 151 LEU A C 1
ATOM 1201 O O . LEU A 1 151 ? 2.162 -11.023 -4.844 1 97.81 151 LEU A O 1
ATOM 1205 N N . CYS A 1 152 ? 0.463 -9.594 -4.941 1 97.69 152 CYS A N 1
ATOM 1206 C CA . CYS A 1 152 ? 1.349 -8.445 -5.121 1 97.69 152 CYS A CA 1
ATOM 1207 C C . CYS A 1 152 ? 2.311 -8.312 -3.949 1 97.69 152 CYS A C 1
ATOM 1209 O O . CYS A 1 152 ? 3.506 -8.086 -4.145 1 97.69 152 CYS A O 1
ATOM 1211 N N . THR A 1 153 ? 1.806 -8.422 -2.746 1 98.44 153 THR A N 1
ATOM 1212 C CA . THR A 1 153 ? 2.617 -8.383 -1.533 1 98.44 153 THR A CA 1
ATOM 1213 C C . THR A 1 153 ? 3.711 -9.445 -1.579 1 98.44 153 THR A C 1
ATOM 1215 O O . THR A 1 153 ? 4.875 -9.156 -1.301 1 98.44 153 THR A O 1
ATOM 1218 N N . VAL A 1 154 ? 3.357 -10.617 -1.993 1 98.31 154 VAL A N 1
ATOM 1219 C CA . VAL A 1 154 ? 4.281 -11.75 -1.999 1 98.31 154 VAL A CA 1
ATOM 1220 C C . VAL A 1 154 ? 5.332 -11.547 -3.09 1 98.31 154 VAL A C 1
ATOM 1222 O O . VAL A 1 154 ? 6.523 -11.75 -2.852 1 98.31 154 VAL A O 1
ATOM 1225 N N . LEU A 1 155 ? 4.895 -11.164 -4.273 1 95.25 155 LEU A N 1
ATOM 1226 C CA . LEU A 1 155 ? 5.809 -10.969 -5.395 1 95.25 155 LEU A CA 1
ATOM 1227 C C . LEU A 1 155 ? 6.852 -9.906 -5.066 1 95.25 155 LEU A C 1
ATOM 1229 O O . LEU A 1 155 ? 8.047 -10.109 -5.305 1 95.25 155 LEU A O 1
ATOM 1233 N N . ASN A 1 156 ? 6.426 -8.828 -4.52 1 96 156 ASN A N 1
ATOM 1234 C CA . ASN A 1 156 ? 7.355 -7.766 -4.152 1 96 156 ASN A CA 1
ATOM 1235 C C . ASN A 1 156 ? 8.234 -8.172 -2.975 1 96 156 ASN A C 1
ATOM 1237 O O . ASN A 1 156 ? 9.414 -7.809 -2.92 1 96 156 ASN A O 1
ATOM 1241 N N . ALA A 1 157 ? 7.68 -8.914 -2.061 1 96.62 157 ALA A N 1
ATOM 1242 C CA . ALA A 1 157 ? 8.453 -9.383 -0.917 1 96.62 157 ALA A CA 1
ATOM 1243 C C . ALA A 1 157 ? 9.562 -10.344 -1.359 1 96.62 157 ALA A C 1
ATOM 1245 O O . ALA A 1 157 ? 10.648 -10.359 -0.776 1 96.62 157 ALA A O 1
ATOM 1246 N N . LEU A 1 158 ? 9.258 -11.109 -2.365 1 94.62 158 LEU A N 1
ATOM 1247 C CA . LEU A 1 158 ? 10.227 -12.078 -2.877 1 94.62 158 LEU A CA 1
ATOM 1248 C C . LEU A 1 158 ? 11.211 -11.398 -3.826 1 94.62 158 LEU A C 1
ATOM 1250 O O . LEU A 1 158 ? 12.172 -12.031 -4.27 1 94.62 158 LEU A O 1
ATOM 1254 N N . GLY A 1 159 ? 10.961 -10.164 -4.188 1 90.12 159 GLY A N 1
ATOM 1255 C CA . GLY A 1 159 ? 11.859 -9.422 -5.055 1 90.12 159 GLY A CA 1
ATOM 1256 C C . GLY A 1 159 ? 11.758 -9.836 -6.512 1 90.12 159 GLY A C 1
ATOM 1257 O O . GLY A 1 159 ? 12.766 -9.844 -7.23 1 90.12 159 GLY A O 1
ATOM 1258 N N . VAL A 1 160 ? 10.57 -10.18 -6.902 1 87.62 160 VAL A N 1
ATOM 1259 C CA . VAL A 1 160 ? 10.383 -10.57 -8.297 1 87.62 160 VAL A CA 1
ATOM 1260 C C . VAL A 1 160 ? 10.234 -9.328 -9.164 1 87.62 160 VAL A C 1
ATOM 1262 O O . VAL A 1 160 ? 9.391 -8.469 -8.898 1 87.62 160 VAL A O 1
ATOM 1265 N N . ASP A 1 161 ? 11.016 -9.203 -10.133 1 84.19 161 ASP A N 1
ATOM 1266 C CA . ASP A 1 161 ? 10.898 -8.133 -11.125 1 84.19 161 ASP A CA 1
ATOM 1267 C C . ASP A 1 161 ? 9.773 -8.422 -12.109 1 84.19 161 ASP A C 1
ATOM 1269 O O . ASP A 1 161 ? 9.805 -9.422 -12.828 1 84.19 161 ASP A O 1
ATOM 1273 N N . PRO A 1 162 ? 8.75 -7.531 -12.156 1 83.19 162 PRO A N 1
ATOM 1274 C CA . PRO A 1 162 ? 7.668 -7.777 -13.102 1 83.19 162 PRO A CA 1
ATOM 1275 C C . PRO A 1 162 ? 8.102 -7.602 -14.555 1 83.19 162 PRO A C 1
ATOM 1277 O O . PRO A 1 162 ? 7.375 -7.984 -15.477 1 83.19 162 PRO A O 1
ATOM 1280 N N . LYS A 1 163 ? 9.234 -6.898 -14.711 1 75.5 163 LYS A N 1
ATOM 1281 C CA . LYS A 1 163 ? 9.75 -6.562 -16.031 1 75.5 163 LYS A CA 1
ATOM 1282 C C . LYS A 1 163 ? 8.773 -5.672 -16.797 1 75.5 163 LYS A C 1
ATOM 1284 O O . LYS A 1 163 ? 8.719 -5.707 -18.031 1 75.5 163 LYS A O 1
ATOM 1289 N N . ARG A 1 164 ? 7.965 -5.098 -16.062 1 75.19 164 ARG A N 1
ATOM 1290 C CA . ARG A 1 164 ? 7.012 -4.113 -16.562 1 75.19 164 ARG A CA 1
ATOM 1291 C C . ARG A 1 164 ? 7.121 -2.805 -15.781 1 75.19 164 ARG A C 1
ATOM 1293 O O . ARG A 1 164 ? 7.242 -2.811 -14.555 1 75.19 164 ARG A O 1
ATOM 1300 N N . VAL A 1 165 ? 7.055 -1.769 -16.594 1 81.44 165 VAL A N 1
ATOM 1301 C CA . VAL A 1 165 ? 7.148 -0.454 -15.977 1 81.44 165 VAL A CA 1
ATOM 1302 C C . VAL A 1 165 ? 5.844 -0.13 -15.25 1 81.44 165 VAL A C 1
ATOM 1304 O O . VAL A 1 165 ? 4.758 -0.254 -15.828 1 81.44 165 VAL A O 1
ATOM 1307 N N . TRP A 1 166 ? 5.871 0.085 -14 1 87.38 166 TRP A N 1
ATOM 1308 C CA . TRP A 1 166 ? 4.758 0.577 -13.195 1 87.38 166 TRP A CA 1
ATOM 1309 C C . TRP A 1 166 ? 4.531 2.066 -13.43 1 87.38 166 TRP A C 1
ATOM 1311 O O . TRP A 1 166 ? 3.516 2.459 -14.008 1 87.38 166 TRP A O 1
ATOM 1321 N N . LYS A 1 167 ? 5.434 2.85 -13.102 1 84 167 LYS A N 1
ATOM 1322 C CA . LYS A 1 167 ? 5.566 4.277 -13.383 1 84 167 LYS A CA 1
ATOM 1323 C C . LYS A 1 167 ? 6.977 4.617 -13.852 1 84 167 LYS A C 1
ATOM 1325 O O . LYS A 1 167 ? 7.957 4.211 -13.219 1 84 167 LYS A O 1
ATOM 1330 N N . HIS A 1 168 ? 7.035 5.23 -15.055 1 80.06 168 HIS A N 1
ATOM 1331 C CA . HIS A 1 168 ? 8.352 5.531 -15.609 1 80.06 168 HIS A CA 1
ATOM 1332 C C . HIS A 1 168 ? 9.203 6.312 -14.617 1 80.06 168 HIS A C 1
ATOM 1334 O O . HIS A 1 168 ? 8.727 7.281 -14.016 1 80.06 168 HIS A O 1
ATOM 1340 N N . PRO A 1 169 ? 10.352 5.805 -14.352 1 84.88 169 PRO A N 1
ATOM 1341 C CA . PRO A 1 169 ? 11.102 4.727 -14.992 1 84.88 169 PRO A CA 1
ATOM 1342 C C . PRO A 1 169 ? 11.148 3.455 -14.148 1 84.88 169 PRO A C 1
ATOM 1344 O O . PRO A 1 169 ? 12.016 2.602 -14.359 1 84.88 169 PRO A O 1
ATOM 1347 N N . TRP A 1 170 ? 10.211 3.246 -13.32 1 89.31 170 TRP A N 1
ATOM 1348 C CA . TRP A 1 170 ? 10.336 2.199 -12.312 1 89.31 170 TRP A CA 1
ATOM 1349 C C . TRP A 1 170 ? 9.492 0.983 -12.68 1 89.31 170 TRP A C 1
ATOM 1351 O O . TRP A 1 170 ? 8.328 1.12 -13.062 1 89.31 170 TRP A O 1
ATOM 1361 N N . ARG A 1 171 ? 10.141 -0.191 -12.547 1 86.31 171 ARG A N 1
ATOM 1362 C CA . ARG A 1 171 ? 9.438 -1.468 -12.609 1 86.31 171 ARG A CA 1
ATOM 1363 C C . ARG A 1 171 ? 9.062 -1.95 -11.211 1 86.31 171 ARG A C 1
ATOM 1365 O O . ARG A 1 171 ? 9.914 -2.012 -10.32 1 86.31 171 ARG A O 1
ATOM 1372 N N . TRP A 1 172 ? 7.805 -2.293 -11.086 1 91.69 172 TRP A N 1
ATOM 1373 C CA . TRP A 1 172 ? 7.277 -2.66 -9.773 1 91.69 172 TRP A CA 1
ATOM 1374 C C . TRP A 1 172 ? 5.914 -3.328 -9.898 1 91.69 172 TRP A C 1
ATOM 1376 O O . TRP A 1 172 ? 5.086 -2.918 -10.719 1 91.69 172 TRP A O 1
ATOM 1386 N N . PHE A 1 173 ? 5.699 -4.379 -9.125 1 92.88 173 PHE A N 1
ATOM 1387 C CA . PHE A 1 173 ? 4.402 -5.039 -9.211 1 92.88 173 PHE A CA 1
ATOM 1388 C C . PHE A 1 173 ? 3.311 -4.164 -8.609 1 92.88 173 PHE A C 1
ATOM 1390 O O . PHE A 1 173 ? 3.441 -3.688 -7.477 1 92.88 173 PHE A O 1
ATOM 1397 N N . GLU A 1 174 ? 2.332 -4.027 -9.32 1 93.31 174 GLU A N 1
ATOM 1398 C CA . GLU A 1 174 ? 1.065 -3.445 -8.883 1 93.31 174 GLU A CA 1
ATOM 1399 C C . GLU A 1 174 ? -0.105 -4.371 -9.203 1 93.31 174 GLU A C 1
ATOM 1401 O O . GLU A 1 174 ? -0.02 -5.195 -10.117 1 93.31 174 GLU A O 1
ATOM 1406 N N . GLN A 1 175 ? -1.153 -4.254 -8.484 1 94.81 175 GLN A N 1
ATOM 1407 C CA . GLN A 1 175 ? -2.258 -5.207 -8.523 1 94.81 175 GLN A CA 1
ATOM 1408 C C . GLN A 1 175 ? -2.867 -5.277 -9.922 1 94.81 175 GLN A C 1
ATOM 1410 O O . GLN A 1 175 ? -3.256 -6.355 -10.375 1 94.81 175 GLN A O 1
ATOM 1415 N N . ASP A 1 176 ? -2.895 -4.195 -10.641 1 88.69 176 ASP A N 1
ATOM 1416 C CA . ASP A 1 176 ? -3.537 -4.152 -11.945 1 88.69 176 ASP A CA 1
ATOM 1417 C C . ASP A 1 176 ? -2.668 -4.824 -13.008 1 88.69 176 ASP A C 1
ATOM 1419 O O . ASP A 1 176 ? -3.084 -4.965 -14.164 1 88.69 176 ASP A O 1
ATOM 1423 N N . MET A 1 177 ? -1.496 -5.266 -12.641 1 84.31 177 MET A N 1
ATOM 1424 C CA . MET A 1 177 ? -0.601 -5.965 -13.562 1 84.31 177 MET A CA 1
ATOM 1425 C C . MET A 1 177 ? -0.879 -7.465 -13.562 1 84.31 177 MET A C 1
ATOM 1427 O O . MET A 1 177 ? -0.378 -8.195 -14.414 1 84.31 177 MET A O 1
ATOM 1431 N N . LEU A 1 178 ? -1.684 -7.879 -12.594 1 88.38 178 LEU A N 1
ATOM 1432 C CA . LEU A 1 178 ? -1.904 -9.305 -12.406 1 88.38 178 LEU A CA 1
ATOM 1433 C C . LEU A 1 178 ? -3.125 -9.773 -13.188 1 88.38 178 LEU A C 1
ATOM 1435 O O . LEU A 1 178 ? -4.113 -10.219 -12.602 1 88.38 178 LEU A O 1
ATOM 1439 N N . ASP A 1 179 ? -2.988 -9.75 -14.484 1 77.5 179 ASP A N 1
ATOM 1440 C CA . ASP A 1 179 ? -4.102 -10.039 -15.383 1 77.5 179 ASP A CA 1
ATOM 1441 C C . ASP A 1 179 ? -3.787 -11.227 -16.281 1 77.5 179 ASP A C 1
ATOM 1443 O O . ASP A 1 179 ? -4.371 -11.367 -17.359 1 77.5 179 ASP A O 1
ATOM 1447 N N . CYS A 1 180 ? -2.912 -12.039 -15.969 1 72.06 180 CYS A N 1
ATOM 1448 C CA . CYS A 1 180 ? -2.447 -13.109 -16.844 1 72.06 180 CYS A CA 1
ATOM 1449 C C . CYS A 1 180 ? -3.553 -14.125 -17.094 1 72.06 180 CYS A C 1
ATOM 1451 O O . CYS A 1 180 ? -3.689 -14.641 -18.203 1 72.06 180 CYS A O 1
ATOM 1453 N N . CYS A 1 181 ? -4.297 -14.453 -16.078 1 70 181 CYS A N 1
ATOM 1454 C CA . CYS A 1 181 ? -5.156 -15.625 -16.219 1 70 181 CYS A CA 1
ATOM 1455 C C . CYS A 1 181 ? -6.621 -15.219 -16.312 1 70 181 CYS A C 1
ATOM 1457 O O . CYS A 1 181 ? -7.461 -16.016 -16.719 1 70 181 CYS A O 1
ATOM 1459 N N . ARG A 1 182 ? -6.887 -14.078 -16.016 1 71.81 182 ARG A N 1
ATOM 1460 C CA . ARG A 1 182 ? -8.258 -13.57 -16 1 71.81 182 ARG A CA 1
ATOM 1461 C C . ARG A 1 182 ? -8.281 -12.055 -16.156 1 71.81 182 ARG A C 1
ATOM 1463 O O . ARG A 1 182 ? -7.453 -11.352 -15.562 1 71.81 182 ARG A O 1
ATOM 1470 N N . PRO A 1 183 ? -9.195 -11.578 -17.016 1 72.94 183 PRO A N 1
ATOM 1471 C CA . PRO A 1 183 ? -9.281 -10.125 -17.125 1 72.94 183 PRO A CA 1
ATOM 1472 C C . PRO A 1 183 ? -9.602 -9.453 -15.781 1 72.94 183 PRO A C 1
ATOM 1474 O O . PRO A 1 183 ? -10.391 -9.984 -15 1 72.94 183 PRO A O 1
ATOM 1477 N N . LEU A 1 184 ? -9.031 -8.273 -15.562 1 84.5 184 LEU A N 1
ATOM 1478 C CA . LEU A 1 184 ? -9.188 -7.57 -14.297 1 84.5 184 LEU A CA 1
ATOM 1479 C C . LEU A 1 184 ? -10.648 -7.195 -14.062 1 84.5 184 LEU A C 1
ATOM 1481 O O . LEU A 1 184 ? -11.109 -7.176 -12.914 1 84.5 184 LEU A O 1
ATOM 1485 N N . GLU A 1 185 ? -11.336 -6.84 -15.156 1 82.69 185 GLU A N 1
ATOM 1486 C CA . GLU A 1 185 ? -12.734 -6.473 -15.016 1 82.69 185 GLU A CA 1
ATOM 1487 C C . GLU A 1 185 ? -13.555 -7.617 -14.438 1 82.69 185 GLU A C 1
ATOM 1489 O O . GLU A 1 185 ? -14.445 -7.398 -13.609 1 82.69 185 GLU A O 1
ATOM 1494 N N . SER A 1 186 ? -13.273 -8.773 -14.883 1 81.69 186 SER A N 1
ATOM 1495 C CA . SER A 1 186 ? -13.953 -9.945 -14.352 1 81.69 186 SER A CA 1
ATOM 1496 C C . SER A 1 186 ? -13.578 -10.188 -12.891 1 81.69 186 SER A C 1
ATOM 1498 O O . SER A 1 186 ? -14.438 -10.547 -12.078 1 81.69 186 SER A O 1
ATOM 1500 N N . ILE A 1 187 ? -12.359 -10.008 -12.555 1 88.38 187 ILE A N 1
ATOM 1501 C CA . ILE A 1 187 ? -11.891 -10.195 -11.188 1 88.38 187 ILE A CA 1
ATOM 1502 C C . ILE A 1 187 ? -12.555 -9.164 -10.273 1 88.38 187 ILE A C 1
ATOM 1504 O O . ILE A 1 187 ? -12.938 -9.484 -9.141 1 88.38 187 ILE A O 1
ATOM 1508 N N . ARG A 1 188 ? -12.672 -7.957 -10.711 1 90.06 188 ARG A N 1
ATOM 1509 C CA . ARG A 1 188 ? -13.305 -6.887 -9.945 1 90.06 188 ARG A CA 1
ATOM 1510 C C . ARG A 1 188 ? -14.742 -7.254 -9.57 1 90.06 188 ARG A C 1
ATOM 1512 O O . ARG A 1 188 ? -15.203 -6.93 -8.477 1 90.06 188 ARG A O 1
ATOM 1519 N N . LYS A 1 189 ? -15.336 -7.957 -10.43 1 86.75 189 LYS A N 1
ATOM 1520 C CA . LYS A 1 189 ? -16.75 -8.281 -10.227 1 86.75 189 LYS A CA 1
ATOM 1521 C C . LYS A 1 189 ? -16.906 -9.555 -9.398 1 86.75 189 LYS A C 1
ATOM 1523 O O . LYS A 1 189 ? -17.781 -9.641 -8.539 1 86.75 189 LYS A O 1
ATOM 1528 N N . ASN A 1 190 ? -15.992 -10.516 -9.641 1 86.44 190 ASN A N 1
ATOM 1529 C CA . ASN A 1 190 ? -16.281 -11.852 -9.125 1 86.44 190 ASN A CA 1
ATOM 1530 C C . ASN A 1 190 ? -15.203 -12.305 -8.141 1 86.44 190 ASN A C 1
ATOM 1532 O O . ASN A 1 190 ? -15.367 -13.32 -7.453 1 86.44 190 ASN A O 1
ATOM 1536 N N . GLY A 1 191 ? -14.156 -11.633 -8.094 1 90.5 191 GLY A N 1
ATOM 1537 C CA . GLY A 1 191 ? -13.023 -12.133 -7.324 1 90.5 191 GLY A CA 1
ATOM 1538 C C . GLY A 1 191 ? -12.305 -13.289 -7.996 1 90.5 191 GLY A C 1
ATOM 1539 O O . GLY A 1 191 ? -12.438 -13.484 -9.203 1 90.5 191 GLY A O 1
ATOM 1540 N N . ILE A 1 192 ? -11.461 -14.008 -7.176 1 91.12 192 ILE A N 1
ATOM 1541 C CA . ILE A 1 192 ? -10.734 -15.133 -7.742 1 91.12 192 ILE A CA 1
ATOM 1542 C C . ILE A 1 192 ? -10.797 -16.328 -6.785 1 91.12 192 ILE A C 1
ATOM 1544 O O . ILE A 1 192 ? -10.984 -16.156 -5.578 1 91.12 192 ILE A O 1
ATOM 1548 N N . THR A 1 193 ? -10.703 -17.484 -7.328 1 90 193 THR A N 1
ATOM 1549 C CA . THR A 1 193 ? -10.641 -18.703 -6.547 1 90 193 THR A CA 1
ATOM 1550 C C . THR A 1 193 ? -9.203 -19.047 -6.176 1 90 193 THR A C 1
ATOM 1552 O O . THR A 1 193 ? -8.266 -18.406 -6.664 1 90 193 THR A O 1
ATOM 1555 N N . LEU A 1 194 ? -9.07 -20.047 -5.277 1 93.31 194 LEU A N 1
ATOM 1556 C CA . LEU A 1 194 ? -7.734 -20.5 -4.902 1 93.31 194 LEU A CA 1
ATOM 1557 C C . LEU A 1 194 ? -6.965 -20.984 -6.121 1 93.31 194 LEU A C 1
ATOM 1559 O O . LEU A 1 194 ? -5.773 -20.703 -6.27 1 93.31 194 LEU A O 1
ATOM 1563 N N . ALA A 1 195 ? -7.633 -21.672 -6.965 1 86.5 195 ALA A N 1
ATOM 1564 C CA . ALA A 1 195 ? -7.004 -22.188 -8.18 1 86.5 195 ALA A CA 1
ATOM 1565 C C . ALA A 1 195 ? -6.527 -21.047 -9.078 1 86.5 195 ALA A C 1
ATOM 1567 O O . ALA A 1 195 ? -5.441 -21.125 -9.656 1 86.5 195 ALA A O 1
ATOM 1568 N N . GLU A 1 196 ? -7.332 -20.094 -9.258 1 85.5 196 GLU A N 1
ATOM 1569 C CA . GLU A 1 196 ? -6.961 -18.938 -10.07 1 85.5 196 GLU A CA 1
ATOM 1570 C C . GLU A 1 196 ? -5.801 -18.172 -9.438 1 85.5 196 GLU A C 1
ATOM 1572 O O . GLU A 1 196 ? -4.922 -17.672 -10.148 1 85.5 196 GLU A O 1
ATOM 1577 N N . PHE A 1 197 ? -5.867 -18.094 -8.102 1 94.12 197 PHE A N 1
ATOM 1578 C CA . PHE A 1 197 ? -4.754 -17.484 -7.387 1 94.12 197 PHE A CA 1
ATOM 1579 C C . PHE A 1 197 ? -3.447 -18.203 -7.703 1 94.12 197 PHE A C 1
ATOM 1581 O O . PHE A 1 197 ? -2.432 -17.562 -7.984 1 94.12 197 PHE A O 1
ATOM 1588 N N . ASN A 1 198 ? -3.494 -19.453 -7.68 1 89.25 198 ASN A N 1
ATOM 1589 C CA . ASN A 1 198 ? -2.324 -20.266 -7.961 1 89.25 198 ASN A CA 1
ATOM 1590 C C . ASN A 1 198 ? -1.841 -20.078 -9.398 1 89.25 198 ASN A C 1
ATOM 1592 O O . ASN A 1 198 ? -0.636 -20.031 -9.648 1 89.25 198 ASN A O 1
ATOM 1596 N N . CYS A 1 199 ? -2.781 -19.953 -10.25 1 83.5 199 CYS A N 1
ATOM 1597 C CA . CYS A 1 199 ? -2.432 -19.75 -11.648 1 83.5 199 CYS A CA 1
ATOM 1598 C C . CYS A 1 199 ? -1.73 -18.406 -11.844 1 83.5 199 CYS A C 1
ATOM 1600 O O . CYS A 1 199 ? -0.729 -18.312 -12.555 1 83.5 199 CYS A O 1
ATOM 1602 N N . LEU A 1 200 ? -2.307 -17.422 -11.25 1 86.88 200 LEU A N 1
ATOM 1603 C CA . LEU A 1 200 ? -1.7 -16.094 -11.32 1 86.88 200 LEU A CA 1
ATOM 1604 C C . LEU A 1 200 ? -0.283 -16.109 -10.758 1 86.88 200 LEU A C 1
ATOM 1606 O O . LEU A 1 200 ? 0.616 -15.469 -11.312 1 86.88 200 LEU A O 1
ATOM 1610 N N . ALA A 1 201 ? -0.084 -16.828 -9.656 1 89.81 201 ALA A N 1
ATOM 1611 C CA . ALA A 1 201 ? 1.233 -16.922 -9.031 1 89.81 201 ALA A CA 1
ATOM 1612 C C . ALA A 1 201 ? 2.234 -17.594 -9.961 1 89.81 201 ALA A C 1
ATOM 1614 O O . ALA A 1 201 ? 3.338 -17.094 -10.172 1 89.81 201 ALA A O 1
ATOM 1615 N N . ARG A 1 202 ? 1.843 -18.641 -10.555 1 81.25 202 ARG A N 1
ATOM 1616 C CA . ARG A 1 202 ? 2.717 -19.375 -11.469 1 81.25 202 ARG A CA 1
ATOM 1617 C C . ARG A 1 202 ? 3.049 -18.531 -12.695 1 81.25 202 ARG A C 1
ATOM 1619 O O . ARG A 1 202 ? 4.191 -18.516 -13.156 1 81.25 202 ARG A O 1
ATOM 1626 N N . CYS A 1 203 ? 2.018 -17.875 -13.125 1 77.06 203 CYS A N 1
ATOM 1627 C CA . CYS A 1 203 ? 2.168 -17.062 -14.32 1 77.06 203 CYS A CA 1
ATOM 1628 C C . CYS A 1 203 ? 3.18 -15.938 -14.094 1 77.06 203 CYS A C 1
ATOM 1630 O O . CYS A 1 203 ? 3.732 -15.391 -15.047 1 77.06 203 CYS A O 1
ATOM 1632 N N . ASN A 1 204 ? 3.367 -15.648 -12.875 1 81.56 204 ASN A N 1
ATOM 1633 C CA . ASN A 1 204 ? 4.289 -14.562 -12.57 1 81.56 204 ASN A CA 1
ATOM 1634 C C . ASN A 1 204 ? 5.59 -15.086 -11.953 1 81.56 204 ASN A C 1
ATOM 1636 O O . ASN A 1 204 ? 6.277 -14.359 -11.242 1 81.56 204 ASN A O 1
ATOM 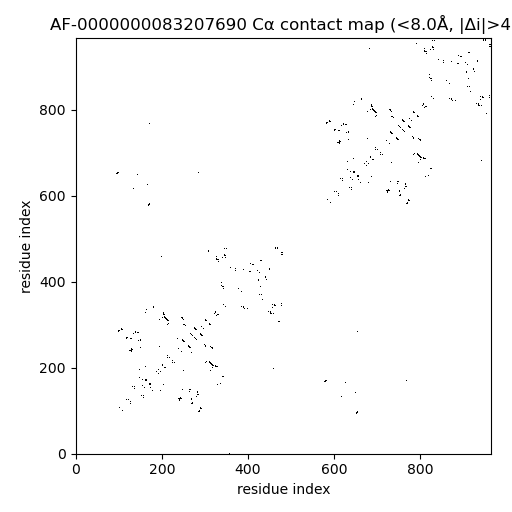1640 N N . GLY A 1 205 ? 5.918 -16.344 -12.117 1 76.75 205 GLY A N 1
ATOM 1641 C CA . GLY A 1 205 ? 7.25 -16.875 -11.883 1 76.75 205 GLY A CA 1
ATOM 1642 C C . GLY A 1 205 ? 7.406 -17.516 -10.516 1 76.75 205 GLY A C 1
ATOM 1643 O O . GLY A 1 205 ? 8.531 -17.734 -10.055 1 76.75 205 GLY A O 1
ATOM 1644 N N . LEU A 1 206 ? 6.32 -17.812 -9.883 1 86.88 206 LEU A N 1
ATOM 1645 C CA . LEU A 1 206 ? 6.441 -18.391 -8.547 1 86.88 206 LEU A CA 1
ATOM 1646 C C . LEU A 1 206 ? 6.203 -19.891 -8.586 1 86.88 206 LEU A C 1
ATOM 1648 O O . LEU A 1 206 ? 5.363 -20.375 -9.344 1 86.88 206 LEU A O 1
ATOM 1652 N N . ALA A 1 207 ? 7.039 -20.578 -7.785 1 84.94 207 ALA A N 1
ATOM 1653 C CA . ALA A 1 207 ? 6.738 -21.969 -7.438 1 84.94 207 ALA A CA 1
ATOM 1654 C C . ALA A 1 207 ? 5.785 -22.031 -6.25 1 84.94 207 ALA A C 1
ATOM 1656 O O . ALA A 1 207 ? 5.824 -21.188 -5.359 1 84.94 207 ALA A O 1
ATOM 1657 N N . LEU A 1 208 ? 4.887 -23.062 -6.328 1 90.06 208 LEU A N 1
ATOM 1658 C CA . LEU A 1 208 ? 3.959 -23.094 -5.199 1 90.06 208 LEU A CA 1
ATOM 1659 C C . LEU A 1 208 ? 3.502 -24.516 -4.914 1 90.06 208 LEU A C 1
ATOM 1661 O O . LEU A 1 208 ? 3.639 -25.406 -5.766 1 90.06 208 LEU A O 1
ATOM 1665 N N . THR A 1 209 ? 3.186 -24.75 -3.715 1 91.31 209 THR A N 1
ATOM 1666 C CA . THR A 1 209 ? 2.428 -25.906 -3.238 1 91.31 209 THR A CA 1
ATOM 1667 C C . THR A 1 209 ? 1.142 -25.453 -2.549 1 91.31 209 THR A C 1
ATOM 1669 O O . THR A 1 209 ? 1.15 -24.516 -1.762 1 91.31 209 THR A O 1
ATOM 1672 N N . SER A 1 210 ? 0.056 -26.094 -2.986 1 94.19 210 SER A N 1
ATOM 1673 C CA . SER A 1 210 ? -1.25 -25.688 -2.469 1 94.19 210 SER A CA 1
ATOM 1674 C C . SER A 1 210 ? -1.963 -26.875 -1.81 1 94.19 210 SER A C 1
ATOM 1676 O O . SER A 1 210 ? -1.837 -28.016 -2.26 1 94.19 210 SER A O 1
ATOM 1678 N N . ARG A 1 211 ? -2.635 -26.625 -0.695 1 95.62 211 ARG A N 1
ATOM 1679 C CA . ARG A 1 211 ? -3.395 -27.625 0.031 1 95.62 211 ARG A CA 1
ATOM 1680 C C . ARG A 1 211 ? -4.742 -27.078 0.483 1 95.62 211 ARG A C 1
ATOM 1682 O O . ARG A 1 211 ? -4.871 -25.891 0.764 1 95.62 211 ARG A O 1
ATOM 1689 N N . SER A 1 212 ? -5.715 -27.969 0.489 1 95.94 212 SER A N 1
ATOM 1690 C CA . SER A 1 212 ? -7.043 -27.672 1.021 1 95.94 212 SER A CA 1
ATOM 1691 C C . SER A 1 212 ? -7.453 -28.688 2.082 1 95.94 212 SER A C 1
ATOM 1693 O O . SER A 1 212 ? -7.035 -29.844 2.033 1 95.94 212 SER A O 1
ATOM 1695 N N . PRO A 1 213 ? -8.172 -28.234 3.066 1 96.75 213 PRO A N 1
ATOM 1696 C CA . PRO A 1 213 ? -8.742 -29.219 3.996 1 96.75 213 PRO A CA 1
ATOM 1697 C C . PRO A 1 213 ? -9.711 -30.188 3.316 1 96.75 213 PRO A C 1
ATOM 1699 O O . PRO A 1 213 ? -10.141 -29.938 2.188 1 96.75 213 PRO A O 1
ATOM 1702 N N . PRO A 1 214 ? -9.953 -31.297 4.051 1 93.44 214 PRO A N 1
ATOM 1703 C CA . PRO A 1 214 ? -10.969 -32.219 3.502 1 93.44 214 PRO A CA 1
ATOM 1704 C C . PRO A 1 214 ? -12.344 -31.547 3.396 1 93.44 214 PRO A C 1
ATOM 1706 O O . PRO A 1 214 ? -12.68 -30.688 4.199 1 93.44 214 PRO A O 1
ATOM 1709 N N . ILE A 1 215 ? -13.07 -32 2.398 1 91.38 215 ILE A N 1
ATOM 1710 C CA . ILE A 1 215 ? -14.406 -31.453 2.18 1 91.38 215 ILE A CA 1
ATOM 1711 C C . ILE A 1 215 ? -15.344 -31.938 3.289 1 91.38 215 ILE A C 1
ATOM 1713 O O . ILE A 1 215 ? -15.281 -33.094 3.703 1 91.38 215 ILE A O 1
ATOM 1717 N N . GLY A 1 216 ? -16.203 -31.047 3.779 1 90.94 216 GLY A N 1
ATOM 1718 C CA . GLY A 1 216 ? -17.219 -31.422 4.762 1 90.94 216 GLY A CA 1
ATOM 1719 C C . GLY A 1 216 ? -16.797 -31.109 6.188 1 90.94 216 GLY A C 1
ATOM 1720 O O . GLY A 1 216 ? -15.664 -30.688 6.434 1 90.94 216 GLY A O 1
ATOM 1721 N N . PRO A 1 217 ? -17.672 -31.281 7.156 1 92.94 217 PRO A N 1
ATOM 1722 C CA . PRO A 1 217 ? -17.344 -31 8.555 1 92.94 217 PRO A CA 1
ATOM 1723 C C . PRO A 1 217 ? -16.281 -31.938 9.117 1 92.94 217 PRO A C 1
ATOM 1725 O O . PRO A 1 217 ? -16.203 -33.094 8.703 1 92.94 217 PRO A O 1
ATOM 1728 N N . PRO A 1 218 ? -15.523 -31.453 10.062 1 93.88 218 PRO A N 1
ATOM 1729 C CA . PRO A 1 218 ? -14.453 -32.25 10.656 1 93.88 218 PRO A CA 1
ATOM 1730 C C . PRO A 1 218 ? -14.945 -33.594 11.188 1 93.88 218 PRO A C 1
ATOM 1732 O O . PRO A 1 218 ? -14.203 -34.594 11.172 1 93.88 218 PRO A O 1
ATOM 1735 N N . GLU A 1 219 ? -16.172 -33.688 11.602 1 94.44 219 GLU A N 1
ATOM 1736 C CA . GLU A 1 219 ? -16.734 -34.906 12.195 1 94.44 219 GLU A CA 1
ATOM 1737 C C . GLU A 1 219 ? -16.891 -36 11.164 1 94.44 219 GLU A C 1
ATOM 1739 O O . GLU A 1 219 ? -16.875 -37.188 11.508 1 94.44 219 GLU A O 1
ATOM 1744 N N . ASP A 1 220 ? -17.047 -35.719 9.93 1 94.25 220 ASP A N 1
ATOM 1745 C CA . ASP A 1 220 ? -17.234 -36.688 8.859 1 94.25 220 ASP A CA 1
ATOM 1746 C C . ASP A 1 220 ? -15.938 -37.469 8.594 1 94.25 220 ASP A C 1
ATOM 1748 O O . ASP A 1 220 ? -15.984 -38.625 8.172 1 94.25 220 ASP A O 1
ATOM 1752 N N . ASP A 1 221 ? -14.828 -36.844 8.766 1 94.62 221 ASP A N 1
ATOM 1753 C CA . ASP A 1 221 ? -13.516 -37.438 8.586 1 94.62 221 ASP A CA 1
ATOM 1754 C C . ASP A 1 221 ? -12.516 -36.906 9.609 1 94.62 221 ASP A C 1
ATOM 1756 O O . ASP A 1 221 ? -11.586 -36.188 9.25 1 94.62 221 ASP A O 1
ATOM 1760 N N . PRO A 1 222 ? -12.656 -37.406 10.852 1 95.31 222 PRO A N 1
ATOM 1761 C CA . PRO A 1 222 ? -11.812 -36.875 11.93 1 95.31 222 PRO A CA 1
ATOM 1762 C C . PRO A 1 222 ? -10.328 -37.156 11.695 1 95.31 222 PRO A C 1
ATOM 1764 O O . PRO A 1 222 ? -9.484 -36.312 12.07 1 95.31 222 PRO A O 1
ATOM 1767 N N . ILE A 1 223 ? -10.016 -38.312 11.109 1 96.19 223 ILE A N 1
ATOM 1768 C CA . ILE A 1 223 ? -8.625 -38.656 10.867 1 96.19 223 ILE A CA 1
ATOM 1769 C C . ILE A 1 223 ? -8.039 -37.719 9.805 1 96.19 223 ILE A C 1
ATOM 1771 O O . ILE A 1 223 ? -6.945 -37.188 9.984 1 96.19 223 ILE A O 1
ATOM 1775 N N . GLY A 1 224 ? -8.773 -37.594 8.688 1 95.56 224 GLY A N 1
ATOM 1776 C CA . GLY A 1 224 ? -8.32 -36.656 7.652 1 95.56 224 GLY A CA 1
ATOM 1777 C C . GLY A 1 224 ? -8.172 -35.25 8.141 1 95.56 224 GLY A C 1
ATOM 1778 O O . GLY A 1 224 ? -7.23 -34.531 7.762 1 95.56 224 GLY A O 1
ATOM 1779 N N . TYR A 1 225 ? -9.086 -34.875 8.961 1 97.19 225 TYR A N 1
ATOM 1780 C CA . TYR A 1 225 ? -9.055 -33.531 9.523 1 97.19 225 TYR A CA 1
ATOM 1781 C C . TYR A 1 225 ? -7.801 -33.312 10.367 1 97.19 225 TYR A C 1
ATOM 1783 O O . TYR A 1 225 ? -7.094 -32.312 10.203 1 97.19 225 TYR A O 1
ATOM 1791 N N . GLN A 1 226 ? -7.547 -34.219 11.258 1 97.69 226 GLN A N 1
ATOM 1792 C CA . GLN A 1 226 ? -6.414 -34.094 12.164 1 97.69 226 GLN A CA 1
ATOM 1793 C C . GLN A 1 226 ? -5.09 -34.156 11.406 1 97.69 226 GLN A C 1
ATOM 1795 O O . GLN A 1 226 ? -4.148 -33.438 11.742 1 97.69 226 GLN A O 1
ATOM 1800 N N . LYS A 1 227 ? -5.012 -35 10.445 1 97.62 227 LYS A N 1
ATOM 1801 C CA . LYS A 1 227 ? -3.809 -35.062 9.617 1 97.62 227 LYS A CA 1
ATOM 1802 C C . LYS A 1 227 ? -3.57 -33.75 8.891 1 97.62 227 LYS A C 1
ATOM 1804 O O . LYS A 1 227 ? -2.439 -33.281 8.828 1 97.62 227 LYS A O 1
ATOM 1809 N N . GLY A 1 228 ? -4.648 -33.25 8.289 1 97.88 228 GLY A N 1
ATOM 1810 C CA . GLY A 1 228 ? -4.547 -31.984 7.605 1 97.88 228 GLY A CA 1
ATOM 1811 C C . GLY A 1 228 ? -4.156 -30.828 8.523 1 97.88 228 GLY A C 1
ATOM 1812 O O . GLY A 1 228 ? -3.338 -29.984 8.156 1 97.88 228 GLY A O 1
ATOM 1813 N N . LEU A 1 229 ? -4.754 -30.812 9.688 1 98.44 229 LEU A N 1
ATOM 1814 C CA . LEU A 1 229 ? -4.453 -29.781 10.672 1 98.44 229 LEU A CA 1
ATOM 1815 C C . LEU A 1 229 ? -2.988 -29.828 11.094 1 98.44 229 LEU A C 1
ATOM 1817 O O . LEU A 1 229 ? -2.334 -28.797 11.211 1 98.44 229 LEU A O 1
ATOM 1821 N N . GLN A 1 230 ? -2.463 -31 11.328 1 98.38 230 GLN A N 1
ATOM 1822 C CA . GLN A 1 230 ? -1.067 -31.156 11.719 1 98.38 230 GLN A CA 1
ATOM 1823 C C . GLN A 1 230 ? -0.127 -30.734 10.594 1 98.38 230 GLN A C 1
ATOM 1825 O O . GLN A 1 230 ? 0.918 -30.141 10.844 1 98.38 230 GLN A O 1
ATOM 1830 N N . GLU A 1 231 ? -0.498 -31.109 9.414 1 98.44 231 GLU A N 1
ATOM 1831 C CA . GLU A 1 231 ? 0.302 -30.688 8.273 1 98.44 231 GLU A CA 1
ATOM 1832 C C . GLU A 1 231 ? 0.317 -29.156 8.148 1 98.44 231 GLU A C 1
ATOM 1834 O O . GLU A 1 231 ? 1.361 -28.562 7.883 1 98.44 231 GLU A O 1
ATOM 1839 N N . PHE A 1 232 ? -0.797 -28.594 8.32 1 98.69 232 PHE A N 1
ATOM 1840 C CA . PHE A 1 232 ? -0.9 -27.141 8.273 1 98.69 232 PHE A CA 1
ATOM 1841 C C . PHE A 1 232 ? -0.018 -26.484 9.328 1 98.69 232 PHE A C 1
ATOM 1843 O O . PHE A 1 232 ? 0.714 -25.547 9.047 1 98.69 232 PHE A O 1
ATOM 1850 N N . ARG A 1 233 ? -0.135 -27 10.492 1 98.75 233 ARG A N 1
ATOM 1851 C CA . ARG A 1 233 ? 0.682 -26.516 11.594 1 98.75 233 ARG A CA 1
ATOM 1852 C C . ARG A 1 233 ? 2.166 -26.594 11.258 1 98.75 233 ARG A C 1
ATOM 1854 O O . ARG A 1 233 ? 2.914 -25.641 11.477 1 98.75 233 ARG A O 1
ATOM 1861 N N . SER A 1 234 ? 2.557 -27.688 10.75 1 98.56 234 SER A N 1
ATOM 1862 C CA . SER A 1 234 ? 3.955 -27.891 10.391 1 98.56 234 SER A CA 1
ATOM 1863 C C . SER A 1 234 ? 4.395 -26.938 9.297 1 98.56 234 SER A C 1
ATOM 1865 O O . SER A 1 234 ? 5.492 -26.375 9.359 1 98.56 234 SER A O 1
ATOM 1867 N N . GLN A 1 235 ? 3.57 -26.75 8.289 1 98.62 235 GLN A N 1
ATOM 1868 C CA . GLN A 1 235 ? 3.893 -25.844 7.191 1 98.62 235 GLN A CA 1
ATOM 1869 C C . GLN A 1 235 ? 3.982 -24.391 7.672 1 98.62 235 GLN A C 1
ATOM 1871 O O . GLN A 1 235 ? 4.863 -23.656 7.242 1 98.62 235 GLN A O 1
ATOM 1876 N N . VAL A 1 236 ? 3.045 -24 8.547 1 98.81 236 VAL A N 1
ATOM 1877 C CA . VAL A 1 236 ? 3.07 -22.656 9.117 1 98.81 236 VAL A CA 1
ATOM 1878 C C . VAL A 1 236 ? 4.383 -22.438 9.867 1 98.81 236 VAL A C 1
ATOM 1880 O O . VAL A 1 236 ? 5.055 -21.422 9.672 1 98.81 236 VAL A O 1
ATOM 1883 N N . ALA A 1 237 ? 4.707 -23.391 10.703 1 98.62 237 ALA A N 1
ATOM 1884 C CA . ALA A 1 237 ? 5.922 -23.281 11.508 1 98.62 237 ALA A CA 1
ATOM 1885 C C . ALA A 1 237 ? 7.16 -23.188 10.609 1 98.62 237 ALA A C 1
ATOM 1887 O O . ALA A 1 237 ? 8.039 -22.359 10.852 1 98.62 237 ALA A O 1
ATOM 1888 N N . THR A 1 238 ? 7.207 -24 9.594 1 98.31 238 THR A N 1
ATOM 1889 C CA . THR A 1 238 ? 8.359 -24.047 8.703 1 98.31 238 THR A CA 1
ATOM 1890 C C . THR A 1 238 ? 8.461 -22.781 7.875 1 98.31 238 THR A C 1
ATOM 1892 O O . THR A 1 238 ? 9.531 -22.188 7.762 1 98.31 238 THR A O 1
ATOM 1895 N N . THR A 1 239 ? 7.379 -22.359 7.328 1 98.5 239 THR A N 1
ATOM 1896 C CA . THR A 1 239 ? 7.391 -21.25 6.391 1 98.5 239 THR A CA 1
ATOM 1897 C C . THR A 1 239 ? 7.629 -19.922 7.117 1 98.5 239 THR A C 1
ATOM 1899 O O . THR A 1 239 ? 8.312 -19.047 6.602 1 98.5 239 THR A O 1
ATOM 1902 N N . THR A 1 240 ? 7.07 -19.703 8.32 1 98.56 240 THR A N 1
ATOM 1903 C CA . THR A 1 240 ? 7.227 -18.453 9.055 1 98.56 240 THR A CA 1
ATOM 1904 C C . THR A 1 240 ? 8.656 -18.297 9.57 1 98.56 240 THR A C 1
ATOM 1906 O O . THR A 1 240 ? 9.055 -17.219 10.008 1 98.56 240 THR A O 1
ATOM 1909 N N . ALA A 1 241 ? 9.414 -19.375 9.461 1 98.12 241 ALA A N 1
ATOM 1910 C CA . ALA A 1 241 ? 10.812 -19.328 9.867 1 98.12 241 ALA A CA 1
ATOM 1911 C C . ALA A 1 241 ? 11.719 -19 8.672 1 98.12 241 ALA A C 1
ATOM 1913 O O . ALA A 1 241 ? 12.938 -18.922 8.812 1 98.12 241 ALA A O 1
ATOM 1914 N N . LEU A 1 242 ? 11.094 -18.797 7.547 1 96.38 242 LEU A N 1
ATOM 1915 C CA . LEU A 1 242 ? 11.852 -18.5 6.336 1 96.38 242 LEU A CA 1
ATOM 1916 C C . LEU A 1 242 ? 11.586 -17.078 5.848 1 96.38 242 LEU A C 1
ATOM 1918 O O . LEU A 1 242 ? 10.547 -16.5 6.156 1 96.38 242 LEU A O 1
ATOM 1922 N N . SER A 1 243 ? 12.555 -16.562 5.102 1 94.94 243 SER A N 1
ATOM 1923 C CA . SER A 1 243 ? 12.391 -15.258 4.465 1 94.94 243 SER A CA 1
ATOM 1924 C C . SER A 1 243 ? 12.258 -15.398 2.951 1 94.94 243 SER A C 1
ATOM 1926 O O . SER A 1 243 ? 12.141 -14.398 2.24 1 94.94 243 SER A O 1
ATOM 1928 N N . SER A 1 244 ? 12.203 -16.609 2.451 1 93.94 244 SER A N 1
ATOM 1929 C CA . SER A 1 244 ? 12.242 -16.844 1.011 1 93.94 244 SER A CA 1
ATOM 1930 C C . SER A 1 244 ? 11 -17.594 0.535 1 93.94 244 SER A C 1
ATOM 1932 O O . SER A 1 244 ? 10.891 -17.922 -0.645 1 93.94 244 SER A O 1
ATOM 1934 N N . ALA A 1 245 ? 10.172 -17.906 1.401 1 96.94 245 ALA A N 1
ATOM 1935 C CA . ALA A 1 245 ? 8.898 -18.531 1.092 1 96.94 245 ALA A CA 1
ATOM 1936 C C . ALA A 1 245 ? 7.781 -17.984 1.977 1 96.94 245 ALA A C 1
ATOM 1938 O O . ALA A 1 245 ? 8.008 -17.688 3.152 1 96.94 245 ALA A O 1
ATOM 1939 N N . PHE A 1 246 ? 6.633 -17.891 1.383 1 98.69 246 PHE A N 1
ATOM 1940 C CA . PHE A 1 246 ? 5.547 -17.266 2.127 1 98.69 246 PHE A CA 1
ATOM 1941 C C . PHE A 1 246 ? 4.27 -18.094 2.018 1 98.69 246 PHE A C 1
ATOM 1943 O O . PHE A 1 246 ? 3.984 -18.672 0.966 1 98.69 246 PHE A O 1
ATOM 1950 N N . LEU A 1 247 ? 3.566 -18.172 3.096 1 98.88 247 LEU A N 1
ATOM 1951 C CA . LEU A 1 247 ? 2.299 -18.891 3.172 1 98.88 247 LEU A CA 1
ATOM 1952 C C . LEU A 1 247 ? 1.12 -17.922 3.049 1 98.88 247 LEU A C 1
ATOM 1954 O O . LEU A 1 247 ? 1.068 -16.906 3.742 1 98.88 247 LEU A O 1
ATOM 1958 N N . VAL A 1 248 ? 0.234 -18.234 2.092 1 98.88 248 VAL A N 1
ATOM 1959 C CA . VAL A 1 248 ? -0.982 -17.453 1.858 1 98.88 248 VAL A CA 1
ATOM 1960 C C . VAL A 1 248 ? -2.207 -18.328 2.133 1 98.88 248 VAL A C 1
ATOM 1962 O O . VAL A 1 248 ? -2.236 -19.5 1.757 1 98.88 248 VAL A O 1
ATOM 1965 N N . VAL A 1 249 ? -3.17 -17.719 2.779 1 98.88 249 VAL A N 1
ATOM 1966 C CA . VAL A 1 249 ? -4.391 -18.469 3.08 1 98.88 249 VAL A CA 1
ATOM 1967 C C . VAL A 1 249 ? -5.562 -17.875 2.309 1 98.88 249 VAL A C 1
ATOM 1969 O O . VAL A 1 249 ? -5.648 -16.656 2.146 1 98.88 249 VAL A O 1
ATOM 1972 N N . SER A 1 250 ? -6.383 -18.688 1.754 1 98.56 250 SER A N 1
ATOM 1973 C CA . SER A 1 250 ? -7.742 -18.406 1.306 1 98.56 250 SER A CA 1
ATOM 1974 C C . SER A 1 250 ? -8.773 -18.984 2.27 1 98.56 250 SER A C 1
ATOM 1976 O O . SER A 1 250 ? -8.781 -20.203 2.52 1 98.56 250 SER A O 1
ATOM 1978 N N . PHE A 1 251 ? -9.609 -18.141 2.822 1 98.38 251 PHE A N 1
ATOM 1979 C CA . PHE A 1 251 ? -10.461 -18.594 3.912 1 98.38 251 PHE A CA 1
ATOM 1980 C C . PHE A 1 251 ? -11.789 -17.844 3.916 1 98.38 251 PHE A C 1
ATOM 1982 O O . PHE A 1 251 ? -11.977 -16.906 3.146 1 98.38 251 PHE A O 1
ATOM 1989 N N . CYS A 1 252 ? -12.727 -18.344 4.734 1 97.88 252 CYS A N 1
ATOM 1990 C CA . CYS A 1 252 ? -14.031 -17.719 4.91 1 97.88 252 CYS A CA 1
ATOM 1991 C C . CYS A 1 252 ? -14.047 -16.844 6.152 1 97.88 252 CYS A C 1
ATOM 1993 O O . CYS A 1 252 ? -13.945 -17.344 7.273 1 97.88 252 CYS A O 1
ATOM 1995 N N . ARG A 1 253 ? -14.242 -15.547 5.965 1 97.62 253 ARG A N 1
ATOM 1996 C CA . ARG A 1 253 ? -14.227 -14.578 7.055 1 97.62 253 ARG A CA 1
ATOM 1997 C C . ARG A 1 253 ? -15.312 -14.891 8.078 1 97.62 253 ARG A C 1
ATOM 1999 O O . ARG A 1 253 ? -15.109 -14.695 9.281 1 97.62 253 ARG A O 1
ATOM 2006 N N . ALA A 1 254 ? -16.453 -15.328 7.605 1 96.12 254 ALA A N 1
ATOM 2007 C CA . ALA A 1 254 ? -17.578 -15.578 8.484 1 96.12 254 ALA A CA 1
ATOM 2008 C C . ALA A 1 254 ? -17.25 -16.641 9.523 1 96.12 254 ALA A C 1
ATOM 2010 O O . ALA A 1 254 ? -17.734 -16.578 10.664 1 96.12 254 ALA A O 1
ATOM 2011 N N . SER A 1 255 ? -16.438 -17.562 9.172 1 96.19 255 SER A N 1
ATOM 2012 C CA . SER A 1 255 ? -16.047 -18.641 10.078 1 96.19 255 SER A CA 1
ATOM 2013 C C . SER A 1 255 ? -15.227 -18.109 11.242 1 96.19 255 SER A C 1
ATOM 2015 O O . SER A 1 255 ? -15.133 -18.75 12.297 1 96.19 255 SER A O 1
ATOM 2017 N N . LEU A 1 256 ? -14.625 -16.953 11.07 1 97.5 256 LEU A N 1
ATOM 2018 C CA . LEU A 1 256 ? -13.836 -16.328 12.133 1 97.5 256 LEU A CA 1
ATOM 2019 C C . LEU A 1 256 ? -14.633 -15.234 12.828 1 97.5 256 LEU A C 1
ATOM 2021 O O . LEU A 1 256 ? -14.078 -14.453 13.602 1 97.5 256 LEU A O 1
ATOM 2025 N N . GLY A 1 257 ? -15.922 -15.125 12.445 1 96.56 257 GLY A N 1
ATOM 2026 C CA . GLY A 1 257 ? -16.766 -14.094 13.031 1 96.56 257 GLY A CA 1
ATOM 2027 C C . GLY A 1 257 ? -16.609 -12.742 12.359 1 96.56 257 GLY A C 1
ATOM 2028 O O . GLY A 1 257 ? -17.078 -11.727 12.883 1 96.56 257 GLY A O 1
ATOM 2029 N N . GLN A 1 258 ? -15.859 -12.68 11.336 1 96.44 258 GLN A N 1
ATOM 2030 C CA . GLN A 1 258 ? -15.664 -11.438 10.594 1 96.44 258 GLN A CA 1
ATOM 2031 C C . GLN A 1 258 ? -16.766 -11.242 9.562 1 96.44 258 GLN A C 1
ATOM 2033 O O . GLN A 1 258 ? -17.516 -12.172 9.258 1 96.44 258 GLN A O 1
ATOM 2038 N N . THR A 1 259 ? -16.859 -10.031 9.109 1 93.75 259 THR A N 1
ATOM 2039 C CA . THR A 1 259 ? -17.859 -9.734 8.094 1 93.75 259 THR A CA 1
ATOM 2040 C C . THR A 1 259 ? -17.344 -10.094 6.703 1 93.75 259 THR A C 1
ATOM 2042 O O . THR A 1 259 ? -16.188 -9.812 6.379 1 93.75 259 THR A O 1
ATOM 2045 N N . GLY A 1 260 ? -18.203 -10.742 5.953 1 91.31 260 GLY A N 1
ATOM 2046 C CA . GLY A 1 260 ? -17.828 -11.156 4.609 1 91.31 260 GLY A CA 1
ATOM 2047 C C . GLY A 1 260 ? -17.562 -12.648 4.496 1 91.31 260 GLY A C 1
ATOM 2048 O O . GLY A 1 260 ? -17.672 -13.383 5.48 1 91.31 260 GLY A O 1
ATOM 2049 N N . THR A 1 261 ? -17.172 -13.07 3.305 1 92.44 261 THR A N 1
ATOM 2050 C CA . THR A 1 261 ? -16.984 -14.492 3.049 1 92.44 261 THR A CA 1
ATOM 2051 C C . THR A 1 261 ? -15.547 -14.773 2.602 1 92.44 261 THR A C 1
ATOM 2053 O O . THR A 1 261 ? -14.625 -14.734 3.414 1 92.44 261 THR A O 1
ATOM 2056 N N . GLY A 1 262 ? -15.336 -14.984 1.324 1 96.12 262 GLY A N 1
ATOM 2057 C CA . GLY A 1 262 ? -14.016 -15.352 0.831 1 96.12 262 GLY A CA 1
ATOM 2058 C C . GLY A 1 262 ? -12.984 -14.25 0.993 1 96.12 262 GLY A C 1
ATOM 2059 O O . GLY A 1 262 ? -13.289 -13.078 0.779 1 96.12 262 GLY A O 1
ATOM 2060 N N . HIS A 1 263 ? -11.742 -14.672 1.385 1 98 263 HIS A N 1
ATOM 2061 C CA . HIS A 1 263 ? -10.68 -13.703 1.598 1 98 263 HIS A CA 1
ATOM 2062 C C . HIS A 1 263 ? -9.305 -14.344 1.452 1 98 263 HIS A C 1
ATOM 2064 O O . HIS A 1 263 ? -9.156 -15.555 1.665 1 98 263 HIS A O 1
ATOM 2070 N N . PHE A 1 264 ? -8.344 -13.602 0.95 1 98.69 264 PHE A N 1
ATOM 2071 C CA . PHE A 1 264 ? -6.941 -13.992 0.86 1 98.69 264 PHE A CA 1
ATOM 2072 C C . PHE A 1 264 ? -6.066 -13.086 1.719 1 98.69 264 PHE A C 1
ATOM 2074 O O . PHE A 1 264 ? -6.289 -11.875 1.775 1 98.69 264 PHE A O 1
ATOM 2081 N N . SER A 1 265 ? -5.113 -13.57 2.402 1 98.81 265 SER A N 1
ATOM 2082 C CA . SER A 1 265 ? -4.082 -12.781 3.072 1 98.81 265 SER A CA 1
ATOM 2083 C C . SER A 1 265 ? -2.861 -13.641 3.396 1 98.81 265 SER A C 1
ATOM 2085 O O . SER A 1 265 ? -2.965 -14.859 3.516 1 98.81 265 SER A O 1
ATOM 2087 N N . PRO A 1 266 ? -1.709 -13.047 3.502 1 98.81 266 PRO A N 1
ATOM 2088 C CA . PRO A 1 266 ? -0.521 -13.805 3.908 1 98.81 266 PRO A CA 1
ATOM 2089 C C . PRO A 1 266 ? -0.472 -14.062 5.414 1 98.81 266 PRO A C 1
ATOM 2091 O O . PRO A 1 266 ? -1.026 -13.281 6.195 1 98.81 266 PRO A O 1
ATOM 2094 N N . VAL A 1 267 ? 0.137 -15.141 5.742 1 98.81 267 VAL A N 1
ATOM 2095 C CA . VAL A 1 267 ? 0.502 -15.469 7.117 1 98.81 267 VAL A CA 1
ATOM 2096 C C . VAL A 1 267 ? 1.967 -15.109 7.363 1 98.81 267 VAL A C 1
ATOM 2098 O O . VAL A 1 267 ? 2.855 -15.594 6.66 1 98.81 267 VAL A O 1
ATOM 2101 N N . ALA A 1 268 ? 2.176 -14.312 8.422 1 98.5 268 ALA A N 1
ATOM 2102 C CA . ALA A 1 268 ? 3.514 -13.734 8.539 1 98.5 268 ALA A CA 1
ATOM 2103 C C . ALA A 1 268 ? 4.195 -14.203 9.82 1 98.5 268 ALA A C 1
ATOM 2105 O O . ALA A 1 268 ? 5.398 -13.992 10.008 1 98.5 268 ALA A O 1
ATOM 2106 N N . GLY A 1 269 ? 3.484 -14.859 10.695 1 98.62 269 GLY A N 1
ATOM 2107 C CA . GLY A 1 269 ? 4.07 -15.25 11.969 1 98.62 269 GLY A CA 1
ATOM 2108 C C . GLY A 1 269 ? 3.326 -16.391 12.641 1 98.62 269 GLY A C 1
ATOM 2109 O O . GLY A 1 269 ? 2.182 -16.688 12.289 1 98.62 269 GLY A O 1
ATOM 2110 N N . TYR A 1 270 ? 4.031 -17.031 13.586 1 98.75 270 TYR A N 1
ATOM 2111 C CA . TYR A 1 270 ? 3.494 -18.172 14.328 1 98.75 270 TYR A CA 1
ATOM 2112 C C . TYR A 1 270 ? 3.961 -18.141 15.781 1 98.75 270 TYR A C 1
ATOM 2114 O O . TYR A 1 270 ? 5.156 -18.016 16.047 1 98.75 270 TYR A O 1
ATOM 2122 N N . SER A 1 271 ? 3.037 -18.094 16.656 1 98.12 271 SER A N 1
ATOM 2123 C CA . SER A 1 271 ? 3.318 -18.312 18.078 1 98.12 271 SER A CA 1
ATOM 2124 C C . SER A 1 271 ? 3.061 -19.75 18.484 1 98.12 271 SER A C 1
ATOM 2126 O O . SER A 1 271 ? 1.913 -20.141 18.703 1 98.12 271 SER A O 1
ATOM 2128 N N . ALA A 1 272 ? 4.141 -20.453 18.672 1 95.88 272 ALA A N 1
ATOM 2129 C CA . ALA A 1 272 ? 4.004 -21.859 19.062 1 95.88 272 ALA A CA 1
ATOM 2130 C C . ALA A 1 272 ? 3.432 -21.984 20.469 1 95.88 272 ALA A C 1
ATOM 2132 O O . ALA A 1 272 ? 2.68 -22.922 20.75 1 95.88 272 ALA A O 1
ATOM 2133 N N . GLU A 1 273 ? 3.795 -21.062 21.266 1 94.81 273 GLU A N 1
ATOM 2134 C CA . GLU A 1 273 ? 3.369 -21.078 22.656 1 94.81 273 GLU A CA 1
ATOM 2135 C C . GLU A 1 273 ? 1.85 -21 22.766 1 94.81 273 GLU A C 1
ATOM 2137 O O . GLU A 1 273 ? 1.242 -21.719 23.562 1 94.81 273 GLU A O 1
ATOM 2142 N N . GLU A 1 274 ? 1.233 -20.172 21.969 1 97.12 274 GLU A N 1
ATOM 2143 C CA . GLU A 1 274 ? -0.212 -20 22.062 1 97.12 274 GLU A CA 1
ATOM 2144 C C . GLU A 1 274 ? -0.925 -20.625 20.875 1 97.12 274 GLU A C 1
ATOM 2146 O O . GLU A 1 274 ? -2.154 -20.594 20.781 1 97.12 274 GLU A O 1
ATOM 2151 N N . ASP A 1 275 ? -0.203 -21.234 20.016 1 98.25 275 ASP A N 1
ATOM 2152 C CA . ASP A 1 275 ? -0.71 -21.828 18.797 1 98.25 275 ASP A CA 1
ATOM 2153 C C . ASP A 1 275 ? -1.571 -20.844 18.016 1 98.25 275 ASP A C 1
ATOM 2155 O O . ASP A 1 275 ? -2.719 -21.141 17.672 1 98.25 275 ASP A O 1
ATOM 2159 N N . ARG A 1 276 ? -1.015 -19.688 17.75 1 98.69 276 ARG A N 1
ATOM 2160 C CA . ARG A 1 276 ? -1.67 -18.625 17 1 98.69 276 ARG A CA 1
ATOM 2161 C C . ARG A 1 276 ? -0.829 -18.203 15.805 1 98.69 276 ARG A C 1
ATOM 2163 O O . ARG A 1 276 ? 0.398 -18.328 15.828 1 98.69 276 ARG A O 1
ATOM 2170 N N . VAL A 1 277 ? -1.519 -17.781 14.797 1 98.81 277 VAL A N 1
ATOM 2171 C CA . VAL A 1 277 ? -0.848 -17.328 13.578 1 98.81 277 VAL A CA 1
ATOM 2172 C C . VAL A 1 277 ? -1.164 -15.852 13.328 1 98.81 277 VAL A C 1
ATOM 2174 O O . VAL A 1 277 ? -2.264 -15.391 13.641 1 98.81 277 VAL A O 1
ATOM 2177 N N . LEU A 1 278 ? -0.182 -15.109 12.859 1 98.88 278 LEU A N 1
ATOM 2178 C CA . LEU A 1 278 ? -0.354 -13.703 12.508 1 98.88 278 LEU A CA 1
ATOM 2179 C C . LEU A 1 278 ? -0.772 -13.555 11.047 1 98.88 278 LEU A C 1
ATOM 2181 O O . LEU A 1 278 ? -0.004 -13.883 10.141 1 98.88 278 LEU A O 1
ATOM 2185 N N . VAL A 1 279 ? -1.963 -13.078 10.805 1 98.88 279 VAL A N 1
ATOM 2186 C CA . VAL A 1 279 ? -2.477 -12.805 9.469 1 98.88 279 VAL A CA 1
ATOM 2187 C C . VAL A 1 279 ? -2.316 -11.32 9.141 1 98.88 279 VAL A C 1
ATOM 2189 O O . VAL A 1 279 ? -2.797 -10.461 9.891 1 98.88 279 VAL A O 1
ATOM 2192 N N . LEU A 1 280 ? -1.557 -10.984 8.117 1 98.69 280 LEU A N 1
ATOM 2193 C CA . LEU A 1 280 ? -1.462 -9.617 7.617 1 98.69 280 LEU A CA 1
ATOM 2194 C C . LEU A 1 280 ? -2.596 -9.312 6.645 1 98.69 280 LEU A C 1
ATOM 2196 O O . LEU A 1 280 ? -2.438 -9.461 5.43 1 98.69 280 LEU A O 1
ATOM 2200 N N . ASP A 1 281 ? -3.664 -8.867 7.188 1 98 281 ASP A N 1
ATOM 2201 C CA . ASP A 1 281 ? -4.883 -8.68 6.402 1 98 281 ASP A CA 1
ATOM 2202 C C . ASP A 1 281 ? -4.691 -7.594 5.344 1 98 281 ASP A C 1
ATOM 2204 O O . ASP A 1 281 ? -4.348 -6.457 5.672 1 98 281 ASP A O 1
ATOM 2208 N N . VAL A 1 282 ? -5.012 -7.918 4.098 1 98.19 282 VAL A N 1
ATOM 2209 C CA . VAL A 1 282 ? -4.793 -6.977 3.006 1 98.19 282 VAL A CA 1
ATOM 2210 C C . VAL A 1 282 ? -6 -6.047 2.877 1 98.19 282 VAL A C 1
ATOM 2212 O O . VAL A 1 282 ? -5.934 -5.027 2.184 1 98.19 282 VAL A O 1
ATOM 2215 N N . ALA A 1 283 ? -7.102 -6.445 3.438 1 97.31 283 ALA A N 1
ATOM 2216 C CA . ALA A 1 283 ? -8.219 -5.512 3.545 1 97.31 283 ALA A CA 1
ATOM 2217 C C . ALA A 1 283 ? -8.055 -4.598 4.754 1 97.31 283 ALA A C 1
ATOM 2219 O O . ALA A 1 283 ? -8.883 -4.609 5.668 1 97.31 283 ALA A O 1
ATOM 2220 N N . ARG A 1 284 ? -7.113 -3.729 4.676 1 96.44 284 ARG A N 1
ATOM 2221 C CA . ARG A 1 284 ? -6.676 -2.945 5.828 1 96.44 284 ARG A CA 1
ATOM 2222 C C . ARG A 1 284 ? -7.715 -1.896 6.203 1 96.44 284 ARG A C 1
ATOM 2224 O O . ARG A 1 284 ? -7.703 -1.374 7.32 1 96.44 284 ARG A O 1
ATOM 2231 N N . PHE A 1 285 ? -8.594 -1.57 5.273 1 94 285 PHE A N 1
ATOM 2232 C CA . PHE A 1 285 ? -9.672 -0.626 5.539 1 94 285 PHE A CA 1
ATOM 2233 C C . PHE A 1 285 ? -10.742 -1.264 6.41 1 94 285 PHE A C 1
ATOM 2235 O O . PHE A 1 285 ? -11.562 -0.562 7.016 1 94 285 PHE A O 1
ATOM 2242 N N . LYS A 1 286 ? -10.781 -2.518 6.473 1 94.38 286 LYS A N 1
ATOM 2243 C CA . LYS A 1 286 ? -11.828 -3.244 7.188 1 94.38 286 LYS A CA 1
ATOM 2244 C C . LYS A 1 286 ? -11.336 -3.73 8.547 1 94.38 286 LYS A C 1
ATOM 2246 O O . LYS A 1 286 ? -11.953 -3.457 9.57 1 94.38 286 LYS A O 1
ATOM 2251 N N . TYR A 1 287 ? -10.234 -4.488 8.539 1 95.44 287 TYR A N 1
ATOM 2252 C CA . TYR A 1 287 ? -9.648 -5.035 9.758 1 95.44 287 TYR A CA 1
ATOM 2253 C C . TYR A 1 287 ? -8.141 -4.793 9.797 1 95.44 287 TYR A C 1
ATOM 2255 O O . TYR A 1 287 ? -7.477 -4.832 8.758 1 95.44 287 TYR A O 1
ATOM 2263 N N . PRO A 1 288 ? -7.625 -4.539 11 1 95.81 288 PRO A N 1
ATOM 2264 C CA . PRO A 1 288 ? -6.164 -4.582 11.133 1 95.81 288 PRO A CA 1
ATOM 2265 C C . PRO A 1 288 ? -5.605 -6 11.031 1 95.81 288 PRO A C 1
ATOM 2267 O O . PRO A 1 288 ? -6.371 -6.965 10.992 1 95.81 288 PRO A O 1
ATOM 2270 N N . SER A 1 289 ? -4.289 -6.113 10.875 1 98.12 289 SER A N 1
ATOM 2271 C CA . SER A 1 289 ? -3.658 -7.422 11.023 1 98.12 289 SER A CA 1
ATOM 2272 C C . SER A 1 289 ? -3.939 -8.016 12.398 1 98.12 289 SER A C 1
ATOM 2274 O O . SER A 1 289 ? -4.125 -7.277 13.375 1 98.12 289 SER A O 1
ATOM 2276 N N . TYR A 1 290 ? -3.965 -9.352 12.516 1 98.69 290 TYR A N 1
ATOM 2277 C CA . TYR A 1 290 ? -4.398 -9.945 13.773 1 98.69 290 TYR A CA 1
ATOM 2278 C C . TYR A 1 290 ? -3.785 -11.328 13.961 1 98.69 290 TYR A C 1
ATOM 2280 O O . TYR A 1 290 ? -3.359 -11.961 12.992 1 98.69 290 TYR A O 1
ATOM 2288 N N . TRP A 1 291 ? -3.727 -11.703 15.203 1 98.75 291 TRP A N 1
ATOM 2289 C CA . TRP A 1 291 ? -3.43 -13.07 15.609 1 98.75 291 TRP A CA 1
ATOM 2290 C C . TRP A 1 291 ? -4.711 -13.891 15.742 1 98.75 291 TRP A C 1
ATOM 2292 O O . TRP A 1 291 ? -5.699 -13.414 16.297 1 98.75 291 TRP A O 1
ATOM 2302 N N . VAL A 1 292 ? -4.73 -15.062 15.242 1 98.81 292 VAL A N 1
ATOM 2303 C CA . VAL A 1 292 ? -5.879 -15.953 15.344 1 98.81 292 VAL A CA 1
ATOM 2304 C C . VAL A 1 292 ? -5.406 -17.375 15.633 1 98.81 292 VAL A C 1
ATOM 2306 O O . VAL A 1 292 ? -4.277 -17.75 15.289 1 98.81 292 VAL A O 1
ATOM 2309 N N . GLY A 1 293 ? -6.219 -18.156 16.297 1 98.75 293 GLY A N 1
ATOM 2310 C CA . GLY A 1 293 ? -5.871 -19.547 16.531 1 98.75 293 GLY A CA 1
ATOM 2311 C C . GLY A 1 293 ? -5.617 -20.312 15.242 1 98.75 293 GLY A C 1
ATOM 2312 O O . GLY A 1 293 ? -6.355 -20.156 14.266 1 98.75 293 GLY A O 1
ATOM 2313 N N . LEU A 1 294 ? -4.57 -21.094 15.297 1 98.81 294 LEU A N 1
ATOM 2314 C CA . LEU A 1 294 ? -4.203 -21.844 14.094 1 98.81 294 LEU A CA 1
ATOM 2315 C C . LEU A 1 294 ? -5.336 -22.766 13.656 1 98.81 294 LEU A C 1
ATOM 2317 O O . LEU A 1 294 ? -5.668 -22.828 12.477 1 98.81 294 LEU A O 1
ATOM 2321 N N . GLU A 1 295 ? -5.898 -23.469 14.555 1 98.56 295 GLU A N 1
ATOM 2322 C CA . GLU A 1 295 ? -6.98 -24.375 14.211 1 98.56 295 GLU A CA 1
ATOM 2323 C C . GLU A 1 295 ? -8.203 -23.625 13.695 1 98.56 295 GLU A C 1
ATOM 2325 O O . GLU A 1 295 ? -8.898 -24.094 12.797 1 98.56 295 GLU A O 1
ATOM 2330 N N . ASP A 1 296 ? -8.516 -22.469 14.32 1 98.5 296 ASP A N 1
ATOM 2331 C CA . ASP A 1 296 ? -9.633 -21.656 13.844 1 98.5 296 ASP A CA 1
ATOM 2332 C C . ASP A 1 296 ? -9.422 -21.234 12.398 1 98.5 296 ASP A C 1
ATOM 2334 O O . ASP A 1 296 ? -10.359 -21.219 11.602 1 98.5 296 ASP A O 1
ATOM 2338 N N . LEU A 1 297 ? -8.211 -20.844 12.078 1 98.81 297 LEU A N 1
ATOM 2339 C CA . LEU A 1 297 ? -7.902 -20.453 10.703 1 98.81 297 LEU A CA 1
ATOM 2340 C C . LEU A 1 297 ? -8.039 -21.641 9.758 1 98.81 297 LEU A C 1
ATOM 2342 O O . LEU A 1 297 ? -8.57 -21.5 8.656 1 98.81 297 LEU A O 1
ATOM 2346 N N . TYR A 1 298 ? -7.586 -22.797 10.195 1 98.69 298 TYR A N 1
ATOM 2347 C CA . TYR A 1 298 ? -7.727 -24 9.391 1 98.69 298 TYR A CA 1
ATOM 2348 C C . TYR A 1 298 ? -9.195 -24.312 9.133 1 98.69 298 TYR A C 1
ATOM 2350 O O . TYR A 1 298 ? -9.586 -24.625 8 1 98.69 298 TYR A O 1
ATOM 2358 N N . LYS A 1 299 ? -10.023 -24.234 10.133 1 97.69 299 LYS A N 1
ATOM 2359 C CA . LYS A 1 299 ? -11.461 -24.469 10.016 1 97.69 299 LYS A CA 1
ATOM 2360 C C . LYS A 1 299 ? -12.109 -23.484 9.047 1 97.69 299 LYS A C 1
ATOM 2362 O O . LYS A 1 299 ? -13.062 -23.828 8.344 1 97.69 299 LYS A O 1
ATOM 2367 N N . SER A 1 300 ? -11.586 -22.312 9.016 1 98.25 300 SER A N 1
ATOM 2368 C CA . SER A 1 300 ? -12.172 -21.266 8.188 1 98.25 300 SER A CA 1
ATOM 2369 C C . SER A 1 300 ? -11.922 -21.516 6.707 1 98.25 300 SER A C 1
ATOM 2371 O O . SER A 1 300 ? -12.508 -20.859 5.848 1 98.25 300 SER A O 1
ATOM 2373 N N . MET A 1 301 ? -11.125 -22.484 6.375 1 98.31 301 MET A N 1
ATOM 2374 C CA . MET A 1 301 ? -10.844 -22.844 4.984 1 98.31 301 MET A CA 1
ATOM 2375 C C . MET A 1 301 ? -11.812 -23.922 4.488 1 98.31 301 MET A C 1
ATOM 2377 O O . MET A 1 301 ? -11.891 -24.188 3.289 1 98.31 301 MET A O 1
ATOM 2381 N N . ILE A 1 302 ? -12.625 -24.484 5.348 1 97.12 302 ILE A N 1
ATOM 2382 C CA . ILE A 1 302 ? -13.422 -25.672 5.059 1 97.12 302 ILE A CA 1
ATOM 2383 C C . ILE A 1 302 ? -14.68 -25.281 4.289 1 97.12 302 ILE A C 1
ATOM 2385 O O . ILE A 1 302 ? -15.055 -25.953 3.322 1 97.12 302 ILE A O 1
ATOM 2389 N N . PRO A 1 303 ? -15.367 -24.172 4.715 1 95.81 303 PRO A N 1
ATOM 2390 C CA . PRO A 1 303 ? -16.578 -23.844 3.961 1 95.81 303 PRO A CA 1
ATOM 2391 C C . PRO A 1 303 ? -16.328 -23.734 2.461 1 95.81 303 PRO A C 1
ATOM 2393 O O . PRO A 1 303 ? -15.312 -23.156 2.045 1 95.81 303 PRO A O 1
ATOM 2396 N N . VAL A 1 304 ? -17.234 -24.203 1.739 1 93.31 304 VAL A N 1
ATOM 2397 C CA . VAL A 1 304 ? -17.094 -24.328 0.292 1 93.31 304 VAL A CA 1
ATOM 2398 C C . VAL A 1 304 ? -17.156 -22.938 -0.347 1 93.31 304 VAL A C 1
ATOM 2400 O O . VAL A 1 304 ? -17.969 -22.094 0.048 1 93.31 304 VAL A O 1
ATOM 2403 N N . ASP A 1 305 ? -16.234 -22.703 -1.228 1 91.69 305 ASP A N 1
ATOM 2404 C CA . ASP A 1 305 ? -16.328 -21.547 -2.129 1 91.69 305 ASP A CA 1
ATOM 2405 C C . ASP A 1 305 ? -17.391 -21.781 -3.199 1 91.69 305 ASP A C 1
ATOM 2407 O O . ASP A 1 305 ? -17.281 -22.703 -4.016 1 91.69 305 ASP A O 1
ATOM 2411 N N . PRO A 1 306 ? -18.391 -20.984 -3.229 1 88.62 306 PRO A N 1
ATOM 2412 C CA . PRO A 1 306 ? -19.469 -21.219 -4.188 1 88.62 306 PRO A CA 1
ATOM 2413 C C . PRO A 1 306 ? -19 -21.141 -5.641 1 88.62 306 PRO A C 1
ATOM 2415 O O . PRO A 1 306 ? -19.594 -21.766 -6.52 1 88.62 306 PRO A O 1
ATOM 2418 N N . ALA A 1 307 ? -17.969 -20.406 -5.871 1 84.19 307 ALA A N 1
ATOM 2419 C CA . ALA A 1 307 ? -17.469 -20.25 -7.234 1 84.19 307 ALA A CA 1
ATOM 2420 C C . ALA A 1 307 ? -16.797 -21.516 -7.719 1 84.19 307 ALA A C 1
ATOM 2422 O O . ALA A 1 307 ? -16.938 -21.906 -8.883 1 84.19 307 ALA A O 1
ATOM 2423 N N . SER A 1 308 ? -16.031 -22.234 -6.875 1 83.88 308 SER A N 1
ATOM 2424 C CA . SER A 1 308 ? -15.289 -23.438 -7.262 1 83.88 308 SER A CA 1
ATOM 2425 C C . SER A 1 308 ? -15.969 -24.703 -6.762 1 83.88 308 SER A C 1
ATOM 2427 O O . SER A 1 308 ? -15.648 -25.797 -7.207 1 83.88 308 SER A O 1
ATOM 2429 N N . GLN A 1 309 ? -16.859 -24.547 -5.816 1 88.12 309 GLN A N 1
ATOM 2430 C CA . GLN A 1 309 ? -17.547 -25.656 -5.156 1 88.12 309 GLN A CA 1
ATOM 2431 C C . GLN A 1 309 ? -16.547 -26.547 -4.422 1 88.12 309 GLN A C 1
ATOM 2433 O O . GLN A 1 309 ? -16.719 -27.766 -4.367 1 88.12 309 GLN A O 1
ATOM 2438 N N . ARG A 1 310 ? -15.453 -26.016 -3.971 1 90 310 ARG A N 1
ATOM 2439 C CA . ARG A 1 310 ? -14.406 -26.656 -3.191 1 90 310 ARG A CA 1
ATOM 2440 C C . ARG A 1 310 ? -14.031 -25.828 -1.973 1 90 310 ARG A C 1
ATOM 2442 O O . ARG A 1 310 ? -14.289 -24.625 -1.937 1 90 310 ARG A O 1
ATOM 2449 N N . PRO A 1 311 ? -13.453 -26.578 -1.025 1 94.5 311 PRO A N 1
ATOM 2450 C CA . PRO A 1 311 ? -12.914 -25.781 0.079 1 94.5 311 PRO A CA 1
ATOM 2451 C C . PRO A 1 311 ? -11.812 -24.828 -0.364 1 94.5 311 PRO A C 1
ATOM 2453 O O . PRO A 1 311 ? -11.156 -25.062 -1.382 1 94.5 311 PRO A O 1
ATOM 2456 N N . ARG A 1 312 ? -11.758 -23.844 0.317 1 96.62 312 ARG A N 1
ATOM 2457 C CA . ARG A 1 312 ? -10.602 -22.969 0.123 1 96.62 312 ARG A CA 1
ATOM 2458 C C . ARG A 1 312 ? -9.32 -23.656 0.61 1 96.62 312 ARG A C 1
ATOM 2460 O O . ARG A 1 312 ? -9.164 -24.859 0.475 1 96.62 312 ARG A O 1
ATOM 2467 N N . GLY A 1 313 ? -8.289 -22.906 1.06 1 98.25 313 GLY A N 1
ATOM 2468 C CA . GLY A 1 313 ? -7.047 -23.562 1.45 1 98.25 313 GLY A CA 1
ATOM 2469 C C . GLY A 1 313 ? -5.887 -22.609 1.597 1 98.25 313 GLY A C 1
ATOM 2470 O O . GLY A 1 313 ? -6.082 -21.422 1.896 1 98.25 313 GLY A O 1
ATOM 2471 N N . TYR A 1 314 ? -4.656 -23.234 1.556 1 98.75 314 TYR A N 1
ATOM 2472 C CA . TYR A 1 314 ? -3.463 -22.406 1.666 1 98.75 314 TYR A CA 1
ATOM 2473 C C . TYR A 1 314 ? -2.428 -22.797 0.617 1 98.75 314 TYR A C 1
ATOM 2475 O O . TYR A 1 314 ? -2.455 -23.906 0.091 1 98.75 314 TYR A O 1
ATOM 2483 N N . THR A 1 315 ? -1.651 -21.828 0.249 1 98.25 315 THR A N 1
ATOM 2484 C CA . THR A 1 315 ? -0.595 -21.984 -0.742 1 98.25 315 THR A CA 1
ATOM 2485 C C . THR A 1 315 ? 0.736 -21.469 -0.208 1 98.25 315 THR A C 1
ATOM 2487 O O . THR A 1 315 ? 0.783 -20.422 0.446 1 98.25 315 THR A O 1
ATOM 2490 N N . ILE A 1 316 ? 1.782 -22.234 -0.377 1 98.25 316 ILE A N 1
ATOM 2491 C CA . ILE A 1 316 ? 3.141 -21.797 -0.079 1 98.25 316 ILE A CA 1
ATOM 2492 C C . ILE A 1 316 ? 3.84 -21.375 -1.368 1 98.25 316 ILE A C 1
ATOM 2494 O O . ILE A 1 316 ? 3.904 -22.141 -2.332 1 98.25 316 ILE A O 1
ATOM 2498 N N . LEU A 1 317 ? 4.305 -20.156 -1.382 1 97.25 317 LEU A N 1
ATOM 2499 C CA . LEU A 1 317 ? 4.887 -19.562 -2.58 1 97.25 317 LEU A CA 1
ATOM 2500 C C . LEU A 1 317 ? 6.379 -19.297 -2.387 1 97.25 317 LEU A C 1
ATOM 2502 O O . LEU A 1 317 ? 6.805 -18.875 -1.308 1 97.25 317 LEU A O 1
ATOM 2506 N N . SER A 1 318 ? 7.125 -19.562 -3.301 1 93.25 318 SER A N 1
ATOM 2507 C CA . SER A 1 318 ? 8.555 -19.25 -3.322 1 93.25 318 SER A CA 1
ATOM 2508 C C . SER A 1 318 ? 9.023 -18.891 -4.73 1 93.25 318 SER A C 1
ATOM 2510 O O . SER A 1 318 ? 8.32 -19.172 -5.707 1 93.25 318 SER A O 1
ATOM 2512 N N . TYR A 1 319 ? 10.172 -18.203 -4.656 1 83.38 319 TYR A N 1
ATOM 2513 C CA . TYR A 1 319 ? 10.734 -17.812 -5.945 1 83.38 319 TYR A CA 1
ATOM 2514 C C . TYR A 1 319 ? 11.398 -19 -6.629 1 83.38 319 TYR A C 1
ATOM 2516 O O . TYR A 1 319 ? 12.07 -19.797 -5.98 1 83.38 319 TYR A O 1
ATOM 2524 N N . SER A 1 320 ? 11.023 -19.266 -7.793 1 69.81 320 SER A N 1
ATOM 2525 C CA . SER A 1 320 ? 11.672 -20.281 -8.609 1 69.81 320 SER A CA 1
ATOM 2526 C C . SER A 1 320 ? 12.281 -19.672 -9.867 1 69.81 320 SER A C 1
ATOM 2528 O O . SER A 1 320 ? 11.562 -19.328 -10.805 1 69.81 320 SER A O 1
ATOM 2530 N N . PRO A 1 321 ? 13.625 -19.578 -9.688 1 57.91 321 PRO A N 1
ATOM 2531 C CA . PRO A 1 321 ? 14.273 -19.062 -10.891 1 57.91 321 PRO A CA 1
ATOM 2532 C C . PRO A 1 321 ? 13.922 -19.875 -12.141 1 57.91 321 PRO A C 1
ATOM 2534 O O . PRO A 1 321 ? 13.844 -19.312 -13.242 1 57.91 321 PRO A O 1
ATOM 2537 N N . PHE A 1 322 ? 13.758 -21.203 -11.922 1 55.34 322 PHE A N 1
ATOM 2538 C CA . PHE A 1 322 ? 13.367 -22.047 -13.039 1 55.34 322 PHE A CA 1
ATOM 2539 C C . PHE A 1 322 ? 12.055 -21.578 -13.656 1 55.34 322 PHE A C 1
ATOM 2541 O O . PHE A 1 322 ? 11.938 -21.453 -14.875 1 55.34 322 PHE A O 1
ATOM 2548 N N . LEU A 1 323 ? 11.281 -21.312 -12.703 1 57.78 323 LEU A N 1
ATOM 2549 C CA . LEU A 1 323 ? 9.984 -20.844 -13.188 1 57.78 323 LEU A CA 1
ATOM 2550 C C . LEU A 1 323 ? 10.102 -19.438 -13.773 1 57.78 323 LEU A C 1
ATOM 2552 O O . LEU A 1 323 ? 9.43 -19.109 -14.758 1 57.78 323 LEU A O 1
ATOM 2556 N N . GLU A 1 324 ? 10.961 -18.734 -12.977 1 57.41 324 GLU A N 1
ATOM 2557 C CA . GLU A 1 324 ? 11.203 -17.406 -13.547 1 57.41 324 GLU A CA 1
ATOM 2558 C C . GLU A 1 324 ? 11.805 -17.5 -14.945 1 57.41 324 GLU A C 1
ATOM 2560 O O . GLU A 1 324 ? 11.438 -16.75 -15.844 1 57.41 324 GLU A O 1
ATOM 2565 N N . HIS A 1 325 ? 12.859 -18.438 -14.953 1 49.44 325 HIS A N 1
ATOM 2566 C CA . HIS A 1 325 ? 13.516 -18.656 -16.234 1 49.44 325 HIS A CA 1
ATOM 2567 C C . HIS A 1 325 ? 12.562 -19.281 -17.25 1 49.44 325 HIS A C 1
ATOM 2569 O O . HIS A 1 325 ? 12.578 -18.906 -18.422 1 49.44 325 HIS A O 1
ATOM 2575 N N . THR A 1 326 ? 11.938 -20.25 -16.688 1 46.19 326 THR A N 1
ATOM 2576 C CA . THR A 1 326 ? 10.992 -20.906 -17.578 1 46.19 326 THR A CA 1
ATOM 2577 C C . THR A 1 326 ? 9.844 -19.969 -17.922 1 46.19 326 THR A C 1
ATOM 2579 O O . THR A 1 326 ? 9.305 -20.016 -19.031 1 46.19 326 THR A O 1
ATOM 2582 N N . ASN A 1 327 ? 9.398 -19.375 -16.844 1 45.53 327 ASN A N 1
ATOM 2583 C CA . ASN A 1 327 ? 8.359 -18.375 -17.078 1 45.53 327 ASN A CA 1
ATOM 2584 C C . ASN A 1 327 ? 8.945 -17.047 -17.578 1 45.53 327 ASN A C 1
ATOM 2586 O O . ASN A 1 327 ? 8.211 -16.094 -17.797 1 45.53 327 ASN A O 1
ATOM 2590 N N . CYS A 1 328 ? 9.961 -17.047 -18.422 1 41.31 328 CYS A N 1
ATOM 2591 C CA . CYS A 1 328 ? 10.82 -16.062 -19.031 1 41.31 328 CYS A CA 1
ATOM 2592 C C . CYS A 1 328 ? 10.773 -14.742 -18.266 1 41.31 328 CYS A C 1
ATOM 2594 O O . CYS A 1 328 ? 11.125 -13.688 -18.812 1 41.31 328 CYS A O 1
ATOM 2596 N N . LEU A 1 329 ? 10.133 -14.742 -17.219 1 40.19 329 LEU A N 1
ATOM 2597 C CA . LEU A 1 329 ? 10.078 -13.406 -16.625 1 40.19 329 LEU A CA 1
ATOM 2598 C C . LEU A 1 329 ? 11.477 -12.797 -16.516 1 40.19 329 LEU A C 1
ATOM 2600 O O . LEU A 1 329 ? 11.641 -11.586 -16.688 1 40.19 329 LEU A O 1
ATOM 2604 N N . THR A 1 330 ? 12.523 -13.609 -15.969 1 38.22 330 THR A N 1
ATOM 2605 C CA . THR A 1 330 ? 13.883 -13.141 -15.719 1 38.22 330 THR A CA 1
ATOM 2606 C C . THR A 1 330 ? 14.719 -13.195 -16.984 1 38.22 330 THR A C 1
ATOM 2608 O O . THR A 1 330 ? 15.938 -13.031 -16.953 1 38.22 330 THR A O 1
ATOM 2611 N N . CYS A 1 331 ? 14.328 -13.984 -17.938 1 36.72 331 CYS A N 1
ATOM 2612 C CA . CYS A 1 331 ? 15.375 -14.18 -18.938 1 36.72 331 CYS A CA 1
ATOM 2613 C C . CYS A 1 331 ? 16.125 -12.875 -19.188 1 36.72 331 CYS A C 1
ATOM 2615 O O . CYS A 1 331 ? 17.328 -12.898 -19.438 1 36.72 331 CYS A O 1
ATOM 2617 N N . ASN A 1 332 ? 15.672 -11.953 -20.047 1 34.91 332 ASN A N 1
ATOM 2618 C CA . ASN A 1 332 ? 16.438 -10.75 -20.328 1 34.91 332 ASN A CA 1
ATOM 2619 C C . ASN A 1 332 ? 15.922 -9.555 -19.547 1 34.91 332 ASN A C 1
ATOM 2621 O O . ASN A 1 332 ? 14.828 -9.055 -19.812 1 34.91 332 ASN A O 1
ATOM 2625 N N . PRO A 1 333 ? 16.25 -9.602 -18.203 1 40.94 333 PRO A N 1
ATOM 2626 C CA . PRO A 1 333 ? 15.914 -8.359 -17.5 1 40.94 333 PRO A CA 1
ATOM 2627 C C . PRO A 1 333 ? 15.867 -7.148 -18.438 1 40.94 333 PRO A C 1
ATOM 2629 O O . PRO A 1 333 ? 15.359 -6.09 -18.047 1 40.94 333 PRO A O 1
ATOM 2632 N N . ASN A 1 334 ? 16.969 -7.109 -19.297 1 41.81 334 ASN A N 1
ATOM 2633 C CA . ASN A 1 334 ? 17.125 -6.008 -20.234 1 41.81 334 ASN A CA 1
ATOM 2634 C C . ASN A 1 334 ? 16.125 -6.109 -21.391 1 41.81 334 ASN A C 1
ATOM 2636 O O . ASN A 1 334 ? 16.047 -7.145 -22.047 1 41.81 334 ASN A O 1
ATOM 2640 N N . PRO A 1 335 ? 15.242 -5.348 -21.891 1 51.53 335 PRO A N 1
ATOM 2641 C CA . PRO A 1 335 ? 14.055 -4.555 -22.219 1 51.53 335 PRO A CA 1
ATOM 2642 C C . PRO A 1 335 ? 12.758 -5.203 -21.734 1 51.53 335 PRO A C 1
ATOM 2644 O O . PRO A 1 335 ? 12.68 -6.43 -21.641 1 51.53 335 PRO A O 1
ATOM 2647 N N . PRO A 1 336 ? 11.906 -4.469 -20.938 1 55.78 336 PRO A N 1
ATOM 2648 C CA . PRO A 1 336 ? 10.555 -4.867 -20.547 1 55.78 336 PRO A CA 1
ATOM 2649 C C . PRO A 1 336 ? 9.797 -5.547 -21.688 1 55.78 336 PRO A C 1
ATOM 2651 O O . PRO A 1 336 ? 10.016 -5.234 -22.859 1 55.78 336 PRO A O 1
ATOM 2654 N N . SER A 1 337 ? 9.125 -6.809 -21.328 1 68.44 337 SER A N 1
ATOM 2655 C CA . SER A 1 337 ? 8.273 -7.41 -22.359 1 68.44 337 SER A CA 1
ATOM 2656 C C . SER A 1 337 ? 7.305 -6.391 -22.938 1 68.44 337 SER A C 1
ATOM 2658 O O . SER A 1 337 ? 6.688 -5.621 -22.188 1 68.44 337 SER A O 1
ATOM 2660 N N . ILE A 1 338 ? 7.344 -6.395 -24.188 1 75.62 338 ILE A N 1
ATOM 2661 C CA . ILE A 1 338 ? 6.539 -5.426 -24.922 1 75.62 338 ILE A CA 1
ATOM 2662 C C . ILE A 1 338 ? 5.117 -5.957 -25.094 1 75.62 338 ILE A C 1
ATOM 2664 O O . ILE A 1 338 ? 4.16 -5.18 -25.141 1 75.62 338 ILE A O 1
ATOM 2668 N N . THR A 1 339 ? 5.02 -7.293 -25.031 1 78.19 339 THR A N 1
ATOM 2669 C CA . THR A 1 339 ? 3.717 -7.887 -25.328 1 78.19 339 THR A CA 1
ATOM 2670 C C . THR A 1 339 ? 3.127 -8.539 -24.078 1 78.19 339 THR A C 1
ATOM 2672 O O . THR A 1 339 ? 3.844 -8.797 -23.109 1 78.19 339 THR A O 1
ATOM 2675 N N . ARG A 1 340 ? 1.826 -8.578 -24.047 1 75.44 340 ARG A N 1
ATOM 2676 C CA . ARG A 1 340 ? 1.098 -9.312 -23.016 1 75.44 340 ARG A CA 1
ATOM 2677 C C . ARG A 1 340 ? 0.088 -10.266 -23.641 1 75.44 340 ARG A C 1
ATOM 2679 O O . ARG A 1 340 ? -0.428 -10.016 -24.734 1 75.44 340 ARG A O 1
ATOM 2686 N N . ILE A 1 341 ? -0.101 -11.352 -22.922 1 78.38 341 ILE A N 1
ATOM 2687 C CA . ILE A 1 341 ? -1.092 -12.312 -23.391 1 78.38 341 ILE A CA 1
ATOM 2688 C C . ILE A 1 341 ? -2.496 -11.75 -23.188 1 78.38 341 ILE A C 1
ATOM 2690 O O . ILE A 1 341 ? -2.775 -11.109 -22.172 1 78.38 341 ILE A O 1
ATOM 2694 N N . ASN A 1 342 ? -3.154 -11.805 -24.281 1 79.06 342 ASN A N 1
ATOM 2695 C CA . ASN A 1 342 ? -4.57 -11.453 -24.234 1 79.06 342 ASN A CA 1
ATOM 2696 C C . ASN A 1 342 ? -5.453 -12.695 -24.219 1 79.06 342 ASN A C 1
ATOM 2698 O O . ASN A 1 342 ? -6.367 -12.82 -25.031 1 79.06 342 ASN A O 1
ATOM 2702 N N . LEU A 1 343 ? -4.984 -13.672 -23.438 1 76.62 343 LEU A N 1
ATOM 2703 C CA . LEU A 1 343 ? -5.668 -14.961 -23.281 1 76.62 343 LEU A CA 1
ATOM 2704 C C . LEU A 1 343 ? -5.895 -15.289 -21.812 1 76.62 343 LEU A C 1
ATOM 2706 O O . LEU A 1 343 ? -5.188 -14.781 -20.938 1 76.62 343 LEU A O 1
ATOM 2710 N N . ASN A 1 344 ? -7 -15.859 -21.609 1 70.75 344 ASN A N 1
ATOM 2711 C CA . ASN A 1 344 ? -7.227 -16.438 -20.281 1 70.75 344 ASN A CA 1
ATOM 2712 C C . ASN A 1 344 ? -7.121 -17.953 -20.312 1 70.75 344 ASN A C 1
ATOM 2714 O O . ASN A 1 344 ? -6.797 -18.547 -21.344 1 70.75 344 ASN A O 1
ATOM 2718 N N . LYS A 1 345 ? -7.312 -18.531 -19.188 1 70.38 345 LYS A N 1
ATOM 2719 C CA . LYS A 1 345 ? -7.148 -19.984 -19.078 1 70.38 345 LYS A CA 1
ATOM 2720 C C . LYS A 1 345 ? -8.055 -20.703 -20.062 1 70.38 345 LYS A C 1
ATOM 2722 O O . LYS A 1 345 ? -7.637 -21.672 -20.719 1 70.38 345 LYS A O 1
ATOM 2727 N N . SER A 1 346 ? -9.211 -20.219 -20.219 1 69.38 346 SER A N 1
ATOM 2728 C CA . SER A 1 346 ? -10.18 -20.891 -21.078 1 69.38 346 SER A CA 1
ATOM 2729 C C . SER A 1 346 ? -9.859 -20.656 -22.547 1 69.38 346 SER A C 1
ATOM 2731 O O . SER A 1 346 ? -9.867 -21.609 -23.344 1 69.38 346 SER A O 1
ATOM 2733 N N . SER A 1 347 ? -9.586 -19.422 -22.828 1 76.31 347 SER A N 1
ATOM 2734 C CA . SER A 1 347 ? -9.32 -19.125 -24.234 1 76.31 347 SER A CA 1
ATOM 2735 C C . SER A 1 347 ? -8.023 -19.766 -24.703 1 76.31 347 SER A C 1
ATOM 2737 O O . SER A 1 347 ? -7.914 -20.188 -25.859 1 76.31 347 SER A O 1
ATOM 2739 N N . TRP A 1 348 ? -7.121 -19.875 -23.812 1 81.19 348 TRP A N 1
ATOM 2740 C CA . TRP A 1 348 ? -5.871 -20.531 -24.172 1 81.19 348 TRP A CA 1
ATOM 2741 C C . TRP A 1 348 ? -6.082 -22.031 -24.375 1 81.19 348 TRP A C 1
ATOM 2743 O O . TRP A 1 348 ? -5.488 -22.641 -25.266 1 81.19 348 TRP A O 1
ATOM 2753 N N . ALA A 1 349 ? -6.895 -22.547 -23.531 1 74.69 349 ALA A N 1
ATOM 2754 C CA . ALA A 1 349 ? -7.164 -23.969 -23.672 1 74.69 349 ALA A CA 1
ATOM 2755 C C . ALA A 1 349 ? -7.77 -24.281 -25.047 1 74.69 349 ALA A C 1
ATOM 2757 O O . ALA A 1 349 ? -7.383 -25.25 -25.703 1 74.69 349 ALA A O 1
ATOM 2758 N N . ILE A 1 350 ? -8.648 -23.484 -25.391 1 77 350 ILE A N 1
ATOM 2759 C CA . ILE A 1 350 ? -9.305 -23.656 -26.688 1 77 350 ILE A CA 1
ATOM 2760 C C . ILE A 1 350 ? -8.289 -23.453 -27.812 1 77 350 ILE A C 1
ATOM 2762 O O . ILE A 1 350 ? -8.188 -24.297 -28.719 1 77 350 ILE A O 1
ATOM 2766 N N . LEU A 1 351 ? -7.598 -22.438 -27.703 1 82.75 351 LEU A N 1
ATOM 2767 C CA . LEU A 1 351 ? -6.641 -22.109 -28.75 1 82.75 351 LEU A CA 1
ATOM 2768 C C . LEU A 1 351 ? -5.539 -23.156 -28.828 1 82.75 351 LEU A C 1
ATOM 2770 O O . LEU A 1 351 ? -5.133 -23.562 -29.922 1 82.75 351 LEU A O 1
ATOM 2774 N N . SER A 1 352 ? -5.082 -23.531 -27.734 1 83.25 352 SER A N 1
ATOM 2775 C CA . SER A 1 352 ? -4 -24.5 -27.688 1 83.25 352 SER A CA 1
ATOM 2776 C C . SER A 1 352 ? -4.438 -25.844 -28.281 1 83.25 352 SER A C 1
ATOM 2778 O O . SER A 1 352 ? -3.66 -26.5 -28.969 1 83.25 352 SER A O 1
ATOM 2780 N N . ARG A 1 353 ? -5.578 -26.172 -28.047 1 81 353 ARG A N 1
ATOM 2781 C CA . ARG A 1 353 ? -6.125 -27.406 -28.594 1 81 353 ARG A CA 1
ATOM 2782 C C . ARG A 1 353 ? -6.242 -27.328 -30.109 1 81 353 ARG A C 1
ATOM 2784 O O . ARG A 1 353 ? -5.941 -28.281 -30.812 1 81 353 ARG A O 1
ATOM 2791 N N . GLU A 1 354 ? -6.691 -26.25 -30.469 1 83.31 354 GLU A N 1
ATOM 2792 C CA . GLU A 1 354 ? -6.879 -26.062 -31.891 1 83.31 354 GLU A CA 1
ATOM 2793 C C . GLU A 1 354 ? -5.539 -25.938 -32.625 1 83.31 354 GLU A C 1
ATOM 2795 O O . GLU A 1 354 ? -5.402 -26.359 -33.75 1 83.31 354 GLU A O 1
ATOM 2800 N N . LEU A 1 355 ? -4.609 -25.359 -31.969 1 85.56 355 LEU A N 1
ATOM 2801 C CA . LEU A 1 355 ? -3.295 -25.156 -32.562 1 85.56 355 LEU A CA 1
ATOM 2802 C C . LEU A 1 355 ? -2.475 -26.438 -32.531 1 85.56 355 LEU A C 1
ATOM 2804 O O . LEU A 1 355 ? -1.555 -26.609 -33.344 1 85.56 355 LEU A O 1
ATOM 2808 N N . GLY A 1 356 ? -2.842 -27.328 -31.703 1 85.44 356 GLY A N 1
ATOM 2809 C CA . GLY A 1 356 ? -2.084 -28.562 -31.531 1 85.44 356 GLY A CA 1
ATOM 2810 C C . GLY A 1 356 ? -1.862 -29.297 -32.844 1 85.44 356 GLY A C 1
ATOM 2811 O O . GLY A 1 356 ? -0.723 -29.469 -33.281 1 85.44 356 GLY A O 1
ATOM 2812 N N . PRO A 1 357 ? -2.93 -29.609 -33.438 1 85.38 357 PRO A N 1
ATOM 2813 C CA . PRO A 1 357 ? -2.797 -30.328 -34.719 1 85.38 357 PRO A CA 1
ATOM 2814 C C . PRO A 1 357 ? -2.08 -29.5 -35.781 1 85.38 357 PRO A C 1
ATOM 2816 O O . PRO A 1 357 ? -1.351 -30.047 -36.594 1 85.38 357 PRO A O 1
ATOM 2819 N N . ILE A 1 358 ? -2.307 -28.266 -35.688 1 82.88 358 ILE A N 1
ATOM 2820 C CA . ILE A 1 358 ? -1.666 -27.391 -36.656 1 82.88 358 ILE A CA 1
ATOM 2821 C C . ILE A 1 358 ? -0.156 -27.391 -36.438 1 82.88 358 ILE A C 1
ATOM 2823 O O . ILE A 1 358 ? 0.62 -27.516 -37.375 1 82.88 358 ILE A O 1
ATOM 2827 N N . ILE A 1 359 ? 0.166 -27.297 -35.281 1 87.25 359 ILE A N 1
ATOM 2828 C CA . ILE A 1 359 ? 1.577 -27.234 -34.938 1 87.25 359 ILE A CA 1
ATOM 2829 C C . ILE A 1 359 ? 2.246 -28.578 -35.219 1 87.25 359 ILE A C 1
ATOM 2831 O O . ILE A 1 359 ? 3.377 -28.609 -35.719 1 87.25 359 ILE A O 1
ATOM 2835 N N . GLU A 1 360 ? 1.558 -29.656 -35.031 1 85.31 360 GLU A N 1
ATOM 2836 C CA . GLU A 1 360 ? 2.09 -30.984 -35.312 1 85.31 360 GLU A CA 1
ATOM 2837 C C . GLU A 1 360 ? 2.314 -31.172 -36.812 1 85.31 360 GLU A C 1
ATOM 2839 O O . GLU A 1 360 ? 3.291 -31.812 -37.219 1 85.31 360 GLU A O 1
ATOM 2844 N N . SER A 1 361 ? 1.506 -30.578 -37.5 1 83.25 361 SER A N 1
ATOM 2845 C CA . SER A 1 361 ? 1.598 -30.734 -38.938 1 83.25 361 SER A CA 1
ATOM 2846 C C . SER A 1 361 ? 2.74 -29.891 -39.531 1 83.25 361 SER A C 1
ATOM 2848 O O . SER A 1 361 ? 3.203 -30.141 -40.625 1 83.25 361 SER A O 1
ATOM 2850 N N . MET A 1 362 ? 3.158 -29 -38.688 1 78.69 362 MET A N 1
ATOM 2851 C CA . MET A 1 362 ? 4.145 -28.031 -39.188 1 78.69 362 MET A CA 1
ATOM 2852 C C . MET A 1 362 ? 5.543 -28.391 -38.688 1 78.69 362 MET A C 1
ATOM 2854 O O . MET A 1 362 ? 6.504 -27.672 -38.969 1 78.69 362 MET A O 1
ATOM 2858 N N . LYS A 1 363 ? 5.719 -29.453 -38.062 1 76.94 363 LYS A N 1
ATOM 2859 C CA . LYS A 1 363 ? 7 -29.812 -37.469 1 76.94 363 LYS A CA 1
ATOM 2860 C C . LYS A 1 363 ? 8.102 -29.891 -38.5 1 76.94 363 LYS A C 1
ATOM 2862 O O . LYS A 1 363 ? 9.266 -29.609 -38.219 1 76.94 363 LYS A O 1
ATOM 2867 N N . LEU A 1 364 ? 7.68 -30.156 -39.75 1 75.5 364 LEU A N 1
ATOM 2868 C CA . LEU A 1 364 ? 8.688 -30.359 -40.781 1 75.5 364 LEU A CA 1
ATOM 2869 C C . LEU A 1 364 ? 8.688 -29.203 -41.75 1 75.5 364 LEU A C 1
ATOM 2871 O O . LEU A 1 364 ? 9.477 -29.188 -42.719 1 75.5 364 LEU A O 1
ATOM 2875 N N . GLU A 1 365 ? 7.852 -28.234 -41.469 1 78.44 365 GLU A N 1
ATOM 2876 C CA . GLU A 1 365 ? 7.758 -27.109 -42.406 1 78.44 365 GLU A CA 1
ATOM 2877 C C . GLU A 1 365 ? 8.75 -26.016 -42.062 1 78.44 365 GLU A C 1
ATOM 2879 O O . GLU A 1 365 ? 9.125 -25.859 -40.875 1 78.44 365 GLU A O 1
ATOM 2884 N N . PRO A 1 366 ? 9.156 -25.344 -43.156 1 80.31 366 PRO A N 1
ATOM 2885 C CA . PRO A 1 366 ? 9.984 -24.172 -42.875 1 80.31 366 PRO A CA 1
ATOM 2886 C C . PRO A 1 366 ? 9.258 -23.125 -42 1 80.31 366 PRO A C 1
ATOM 2888 O O . PRO A 1 366 ? 8.039 -23 -42.094 1 80.31 366 PRO A O 1
ATOM 2891 N N . LEU A 1 367 ? 9.961 -22.438 -41.219 1 83.12 367 LEU A N 1
ATOM 2892 C CA . LEU A 1 367 ? 9.453 -21.5 -40.219 1 83.12 367 LEU A CA 1
ATOM 2893 C C . LEU A 1 367 ? 8.516 -20.484 -40.875 1 83.12 367 LEU A C 1
ATOM 2895 O O . LEU A 1 367 ? 7.449 -20.188 -40.312 1 83.12 367 LEU A O 1
ATOM 2899 N N . PRO A 1 368 ? 8.906 -19.906 -42.062 1 80.81 368 PRO A N 1
ATOM 2900 C CA . PRO A 1 368 ? 8 -18.922 -42.656 1 80.81 368 PRO A CA 1
ATOM 2901 C C . PRO A 1 368 ? 6.629 -19.5 -42.969 1 80.81 368 PRO A C 1
ATOM 2903 O O . PRO A 1 368 ? 5.617 -18.797 -42.875 1 80.81 368 PRO A O 1
ATOM 2906 N N . ILE A 1 369 ? 6.688 -20.703 -43.375 1 82.62 369 ILE A N 1
ATOM 2907 C CA . ILE A 1 369 ? 5.43 -21.359 -43.719 1 82.62 369 ILE A CA 1
ATOM 2908 C C . ILE A 1 369 ? 4.617 -21.609 -42.438 1 82.62 369 ILE A C 1
ATOM 2910 O O . ILE A 1 369 ? 3.396 -21.422 -42.438 1 82.62 369 ILE A O 1
ATOM 2914 N N . ALA A 1 370 ? 5.297 -22.062 -41.469 1 85.75 370 ALA A N 1
ATOM 2915 C CA . ALA A 1 370 ? 4.637 -22.328 -40.188 1 85.75 370 ALA A CA 1
ATOM 2916 C C . ALA A 1 370 ? 3.998 -21.062 -39.625 1 85.75 370 ALA A C 1
ATOM 2918 O O . ALA A 1 370 ? 2.861 -21.094 -39.156 1 85.75 370 ALA A O 1
ATOM 2919 N N . ILE A 1 371 ? 4.66 -19.969 -39.688 1 86.88 371 ILE A N 1
ATOM 2920 C CA . ILE A 1 371 ? 4.172 -18.688 -39.188 1 86.88 371 ILE A CA 1
ATOM 2921 C C . IL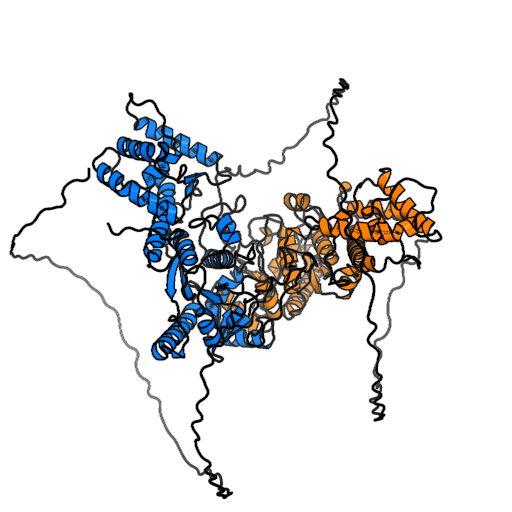E A 1 371 ? 2.926 -18.281 -39.969 1 86.88 371 ILE A C 1
ATOM 2923 O O . ILE A 1 371 ? 1.952 -17.797 -39.375 1 86.88 371 ILE A O 1
ATOM 2927 N N . ARG A 1 372 ? 3.016 -18.438 -41.219 1 85.44 372 ARG A N 1
ATOM 2928 C CA . ARG A 1 372 ? 1.89 -18.062 -42.062 1 85.44 372 ARG A CA 1
ATOM 2929 C C . ARG A 1 372 ? 0.66 -18.906 -41.75 1 85.44 372 ARG A C 1
ATOM 2931 O O . ARG A 1 372 ? -0.467 -18.406 -41.781 1 85.44 372 ARG A O 1
ATOM 2938 N N . LYS A 1 373 ? 0.901 -20.125 -41.531 1 85.12 373 LYS A N 1
ATOM 2939 C CA . LYS A 1 373 ? -0.218 -21 -41.188 1 85.12 373 LYS A CA 1
ATOM 2940 C C . LYS A 1 373 ? -0.892 -20.578 -39.906 1 85.12 373 LYS A C 1
ATOM 2942 O O . LYS A 1 373 ? -2.119 -20.609 -39.781 1 85.12 373 LYS A O 1
ATOM 2947 N N . ILE A 1 374 ? -0.111 -20.25 -38.906 1 86.81 374 ILE A N 1
ATOM 2948 C CA . ILE A 1 374 ? -0.651 -19.781 -37.625 1 86.81 374 ILE A CA 1
ATOM 2949 C C . ILE A 1 374 ? -1.398 -18.469 -37.844 1 86.81 374 ILE A C 1
ATOM 2951 O O . ILE A 1 374 ? -2.482 -18.266 -37.312 1 86.81 374 ILE A O 1
ATOM 2955 N N . HIS A 1 375 ? -0.785 -17.609 -38.625 1 85.25 375 HIS A N 1
ATOM 2956 C CA . HIS A 1 375 ? -1.422 -16.344 -38.969 1 85.25 375 HIS A CA 1
ATOM 2957 C C . HIS A 1 375 ? -2.781 -16.578 -39.625 1 85.25 375 HIS A C 1
ATOM 2959 O O . HIS A 1 375 ? -3.764 -15.914 -39.25 1 85.25 375 HIS A O 1
ATOM 2965 N N . ASP A 1 376 ? -2.758 -17.422 -40.531 1 82.31 376 ASP A N 1
ATOM 2966 C CA . ASP A 1 376 ? -3.99 -17.688 -41.281 1 82.31 376 ASP A CA 1
ATOM 2967 C C . ASP A 1 376 ? -5.066 -18.266 -40.375 1 82.31 376 ASP A C 1
ATOM 2969 O O . ASP A 1 376 ? -6.246 -17.938 -40.5 1 82.31 376 ASP A O 1
ATOM 2973 N N . TYR A 1 377 ? -4.621 -19.078 -39.5 1 85.5 377 TYR A N 1
ATOM 2974 C CA . TYR A 1 377 ? -5.57 -19.656 -38.562 1 85.5 377 TYR A CA 1
ATOM 2975 C C . TYR A 1 377 ? -6.164 -18.594 -37.656 1 85.5 377 TYR A C 1
ATOM 2977 O O . TYR A 1 377 ? -7.375 -18.578 -37.406 1 85.5 377 TYR A O 1
ATOM 2985 N N . ILE A 1 378 ? -5.363 -17.703 -37.156 1 83.38 378 ILE A N 1
ATOM 2986 C CA . ILE A 1 378 ? -5.805 -16.688 -36.188 1 83.38 378 ILE A CA 1
ATOM 2987 C C . ILE A 1 378 ? -6.648 -15.633 -36.906 1 83.38 378 ILE A C 1
ATOM 2989 O O . ILE A 1 378 ? -7.66 -15.172 -36.375 1 83.38 378 ILE A O 1
ATOM 2993 N N . SER A 1 379 ? -6.238 -15.211 -38.094 1 74.75 379 SER A N 1
ATOM 2994 C CA . SER A 1 379 ? -6.898 -14.141 -38.844 1 74.75 379 SER A CA 1
ATOM 2995 C C . SER A 1 379 ? -8.234 -14.602 -39.406 1 74.75 379 SER A C 1
ATOM 2997 O O . SER A 1 379 ? -9.133 -13.789 -39.625 1 74.75 379 SER A O 1
ATOM 2999 N N . THR A 1 380 ? -8.328 -15.68 -39.812 1 66.25 380 THR A N 1
ATOM 3000 C CA . THR A 1 380 ? -9.555 -16.141 -40.438 1 66.25 380 THR A CA 1
ATOM 3001 C C . THR A 1 380 ? -10.609 -16.469 -39.406 1 66.25 380 THR A C 1
ATOM 3003 O O . THR A 1 380 ? -11.703 -16.938 -39.719 1 66.25 380 THR A O 1
ATOM 3006 N N . GLY A 1 381 ? -10.5 -15.922 -38.156 1 59.25 381 GLY A N 1
ATOM 3007 C CA . GLY A 1 381 ? -11.57 -15.93 -37.156 1 59.25 381 GLY A CA 1
ATOM 3008 C C . GLY A 1 381 ? -11.75 -17.266 -36.5 1 59.25 381 GLY A C 1
ATOM 3009 O O . GLY A 1 381 ? -12.75 -17.484 -35.812 1 59.25 381 GLY A O 1
ATOM 3010 N N . LEU A 1 382 ? -11.031 -18.172 -36.906 1 50.75 382 LEU A N 1
ATOM 3011 C CA . LEU A 1 382 ? -11.297 -19.469 -36.281 1 50.75 382 LEU A CA 1
ATOM 3012 C C . LEU A 1 382 ? -10.922 -19.453 -34.812 1 50.75 382 LEU A C 1
ATOM 3014 O O . LEU A 1 382 ? -11.555 -20.125 -34 1 50.75 382 LEU A O 1
ATOM 3018 N N . ALA A 1 383 ? -9.953 -18.609 -34.562 1 52.47 383 ALA A N 1
ATOM 3019 C CA . ALA A 1 383 ? -9.656 -18.422 -33.156 1 52.47 383 ALA A CA 1
ATOM 3020 C C . ALA A 1 383 ? -10.641 -17.453 -32.5 1 52.47 383 ALA A C 1
ATOM 3022 O O . ALA A 1 383 ? -10.93 -16.391 -33.062 1 52.47 383 ALA A O 1
ATOM 3023 N N . LYS A 1 384 ? -11.617 -17.891 -31.828 1 58.69 384 LYS A N 1
ATOM 3024 C CA . LYS A 1 384 ? -12.594 -17.062 -31.141 1 58.69 384 LYS A CA 1
ATOM 3025 C C . LYS A 1 384 ? -11.914 -15.914 -30.406 1 58.69 384 LYS A C 1
ATOM 3027 O O . LYS A 1 384 ? -12.57 -15.133 -29.71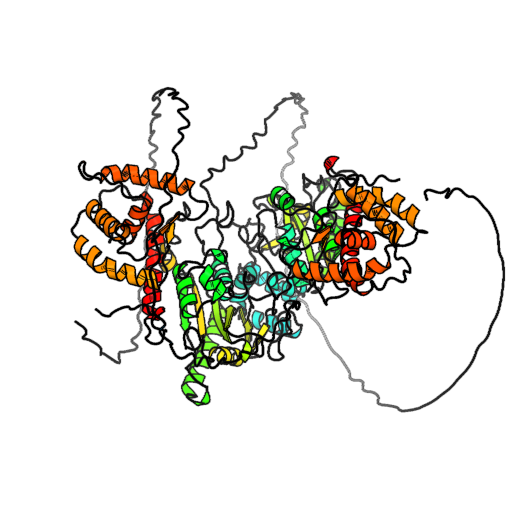9 1 58.69 384 LYS A O 1
ATOM 3032 N N . ILE A 1 385 ? -10.562 -15.867 -30.625 1 60.66 385 ILE A N 1
ATOM 3033 C CA . ILE A 1 385 ? -9.859 -14.773 -29.969 1 60.66 385 ILE A CA 1
ATOM 3034 C C . ILE A 1 385 ? -9 -14.023 -30.969 1 60.66 385 ILE A C 1
ATOM 3036 O O . ILE A 1 385 ? -8.023 -14.562 -31.484 1 60.66 385 ILE A O 1
ATOM 3040 N N . PRO A 1 386 ? -9.43 -12.867 -31.422 1 62.19 386 PRO A N 1
ATOM 3041 C CA . PRO A 1 386 ? -8.75 -12.18 -32.531 1 62.19 386 PRO A CA 1
ATOM 3042 C C . PRO A 1 386 ? -7.328 -11.75 -32.156 1 62.19 386 PRO A C 1
ATOM 3044 O O . PRO A 1 386 ? -6.453 -11.703 -33.031 1 62.19 386 PRO A O 1
ATOM 3047 N N . ASN A 1 387 ? -6.98 -11.422 -30.938 1 77.81 387 ASN A N 1
ATOM 3048 C CA . ASN A 1 387 ? -5.652 -10.938 -30.562 1 77.81 387 ASN A CA 1
ATOM 3049 C C . ASN A 1 387 ? -5.129 -11.641 -29.312 1 77.81 387 ASN A C 1
ATOM 3051 O O . ASN A 1 387 ? -5.285 -11.141 -28.203 1 77.81 387 ASN A O 1
ATOM 3055 N N . PRO A 1 388 ? -4.359 -12.836 -29.672 1 85.94 388 PRO A N 1
ATOM 3056 C CA . PRO A 1 388 ? -3.9 -13.609 -28.516 1 85.94 388 PRO A CA 1
ATOM 3057 C C . PRO A 1 388 ? -2.898 -12.844 -27.641 1 85.94 388 PRO A C 1
ATOM 3059 O O . PRO A 1 388 ? -2.723 -13.164 -26.469 1 85.94 388 PRO A O 1
ATOM 3062 N N . ILE A 1 389 ? -2.201 -11.891 -28.359 1 86.38 389 ILE A N 1
ATOM 3063 C CA . ILE A 1 389 ? -1.283 -11.047 -27.594 1 86.38 389 ILE A CA 1
ATOM 3064 C C . ILE A 1 389 ? -1.489 -9.586 -27.969 1 86.38 389 ILE A C 1
ATOM 3066 O O . ILE A 1 389 ? -2.027 -9.281 -29.047 1 86.38 389 ILE A O 1
ATOM 3070 N N . GLU A 1 390 ? -1.219 -8.727 -27.062 1 83.88 390 GLU A N 1
ATOM 3071 C CA . GLU A 1 390 ? -1.333 -7.285 -27.297 1 83.88 390 GLU A CA 1
ATOM 3072 C C . GLU A 1 390 ? -0.111 -6.543 -26.766 1 83.88 390 GLU A C 1
ATOM 3074 O O . GLU A 1 390 ? 0.684 -7.109 -26 1 83.88 390 GLU A O 1
ATOM 3079 N N . ILE A 1 391 ? 0.002 -5.336 -27.422 1 83 391 ILE A N 1
ATOM 3080 C CA . ILE A 1 391 ? 1.083 -4.473 -26.953 1 83 391 ILE A CA 1
ATOM 3081 C C . ILE A 1 391 ? 0.718 -3.881 -25.594 1 83 391 ILE A C 1
ATOM 3083 O O . ILE A 1 391 ? -0.419 -3.451 -25.391 1 83 391 ILE A O 1
ATOM 3087 N N . ARG A 1 392 ? 1.623 -3.947 -24.672 1 73.19 392 ARG A N 1
ATOM 3088 C CA . ARG A 1 392 ? 1.397 -3.334 -23.359 1 73.19 392 ARG A CA 1
ATOM 3089 C C . ARG A 1 392 ? 1.233 -1.823 -23.5 1 73.19 392 ARG A C 1
ATOM 3091 O O . ARG A 1 392 ? 1.942 -1.18 -24.266 1 73.19 392 ARG A O 1
ATOM 3098 N N . SER A 1 393 ? 0.255 -1.344 -22.688 1 69.69 393 SER A N 1
ATOM 3099 C CA . SER A 1 393 ? -0.017 0.09 -22.734 1 69.69 393 SER A CA 1
ATOM 3100 C C . SER A 1 393 ? 1.223 0.899 -22.359 1 69.69 393 SER A C 1
ATOM 3102 O O . SER A 1 393 ? 1.897 0.596 -21.375 1 69.69 393 SER A O 1
ATOM 3104 N N . GLY A 1 394 ? 1.637 1.872 -23.219 1 66.62 394 GLY A N 1
ATOM 3105 C CA . GLY A 1 394 ? 2.756 2.756 -22.938 1 66.62 394 GLY A CA 1
ATOM 3106 C C . GLY A 1 394 ? 4.039 2.332 -23.625 1 66.62 394 GLY A C 1
ATOM 3107 O O . GLY A 1 394 ? 5.043 3.047 -23.578 1 66.62 394 GLY A O 1
ATOM 3108 N N . LEU A 1 395 ? 3.986 1.111 -24.25 1 75.31 395 LEU A N 1
ATOM 3109 C CA . LEU A 1 395 ? 5.195 0.6 -24.891 1 75.31 395 LEU A CA 1
ATOM 3110 C C . LEU A 1 395 ? 5.035 0.563 -26.406 1 75.31 395 LEU A C 1
ATOM 3112 O O . LEU A 1 395 ? 5.641 -0.278 -27.078 1 75.31 395 LEU A O 1
ATOM 3116 N N . GLU A 1 396 ? 4.219 1.453 -26.938 1 80.88 396 GLU A N 1
ATOM 3117 C CA . GLU A 1 396 ? 3.902 1.457 -28.359 1 80.88 396 GLU A CA 1
ATOM 3118 C C . GLU A 1 396 ? 5.129 1.809 -29.203 1 80.88 396 GLU A C 1
ATOM 3120 O O . GLU A 1 396 ? 5.348 1.232 -30.266 1 80.88 396 GLU A O 1
ATOM 3125 N N . SER A 1 397 ? 5.859 2.758 -28.641 1 82.12 397 SER A N 1
ATOM 3126 C CA . SER A 1 397 ? 7.059 3.152 -29.375 1 82.12 397 SER A CA 1
ATOM 3127 C C . SER A 1 397 ? 8.078 2.018 -29.422 1 82.12 397 SER A C 1
ATOM 3129 O O . SER A 1 397 ? 8.68 1.756 -30.469 1 82.12 397 SER A O 1
ATOM 3131 N N . GLU A 1 398 ? 8.219 1.36 -28.297 1 79.62 398 GLU A N 1
ATOM 3132 C CA . GLU A 1 398 ? 9.117 0.213 -28.234 1 79.62 398 GLU A CA 1
ATOM 3133 C C . GLU A 1 398 ? 8.633 -0.915 -29.156 1 79.62 398 GLU A C 1
ATOM 3135 O O . GLU A 1 398 ? 9.438 -1.594 -29.781 1 79.62 398 GLU A O 1
ATOM 3140 N N . ALA A 1 399 ? 7.348 -1.038 -29.156 1 86.88 399 ALA A N 1
ATOM 3141 C CA . ALA A 1 399 ? 6.762 -2.074 -30 1 86.88 399 ALA A CA 1
ATOM 3142 C C . ALA A 1 399 ? 7.039 -1.801 -31.484 1 86.88 399 ALA A C 1
ATOM 3144 O O . ALA A 1 399 ? 7.359 -2.719 -32.25 1 86.88 399 ALA A O 1
ATOM 3145 N N . GLN A 1 400 ? 6.953 -0.551 -31.797 1 88.25 400 GLN A N 1
ATOM 3146 C CA . GLN A 1 400 ? 7.199 -0.194 -33.188 1 88.25 400 GLN A CA 1
ATOM 3147 C C . GLN A 1 400 ? 8.641 -0.493 -33.594 1 88.25 400 GLN A C 1
ATOM 3149 O O . GLN A 1 400 ? 8.898 -0.952 -34.719 1 88.25 400 GLN A O 1
ATOM 3154 N N . ASN A 1 401 ? 9.531 -0.168 -32.656 1 86.31 401 ASN A N 1
ATOM 3155 C CA . ASN A 1 401 ? 10.93 -0.476 -32.938 1 86.31 401 ASN A CA 1
ATOM 3156 C C . ASN A 1 401 ? 11.156 -1.976 -33.094 1 86.31 401 ASN A C 1
ATOM 3158 O O . ASN A 1 401 ? 11.891 -2.402 -34 1 86.31 401 ASN A O 1
ATOM 3162 N N . LEU A 1 402 ? 10.531 -2.697 -32.219 1 87.19 402 LEU A N 1
ATOM 3163 C CA . LEU A 1 402 ? 10.641 -4.152 -32.281 1 87.19 402 LEU A CA 1
ATOM 3164 C C . LEU A 1 402 ? 10.039 -4.684 -33.594 1 87.19 402 LEU A C 1
ATOM 3166 O O . LEU A 1 402 ? 10.609 -5.574 -34.219 1 87.19 402 LEU A O 1
ATOM 3170 N N . PHE A 1 403 ? 8.961 -4.16 -34 1 88.81 403 PHE A N 1
ATOM 3171 C CA . PHE A 1 403 ? 8.266 -4.59 -35.219 1 88.81 403 PHE A CA 1
ATOM 3172 C C . PHE A 1 403 ? 9.109 -4.289 -36.438 1 88.81 403 PHE A C 1
ATOM 3174 O O . PHE A 1 403 ? 9.148 -5.09 -37.375 1 88.81 403 PHE A O 1
ATOM 3181 N N . SER A 1 404 ? 9.711 -3.143 -36.344 1 88 404 SER A N 1
ATOM 3182 C CA . SER A 1 404 ? 10.594 -2.797 -37.438 1 88 404 SER A CA 1
ATOM 3183 C C . SER A 1 404 ? 11.75 -3.785 -37.562 1 88 404 SER A C 1
ATOM 3185 O O . SER A 1 404 ? 12.133 -4.168 -38.688 1 88 404 SER A O 1
ATOM 3187 N N . GLN A 1 405 ? 12.273 -4.137 -36.5 1 86.12 405 GLN A N 1
ATOM 3188 C CA . GLN A 1 405 ? 13.359 -5.109 -36.469 1 86.12 405 GLN A CA 1
ATOM 3189 C C . GLN A 1 405 ? 12.898 -6.461 -37 1 86.12 405 GLN A C 1
ATOM 3191 O O . GLN A 1 405 ? 13.617 -7.113 -37.781 1 86.12 405 GLN A O 1
ATOM 3196 N N . ILE A 1 406 ? 11.734 -6.867 -36.594 1 87.25 406 ILE A N 1
ATOM 3197 C CA . ILE A 1 406 ? 11.164 -8.141 -37.031 1 87.25 406 ILE A CA 1
ATOM 3198 C C . ILE A 1 406 ? 10.93 -8.094 -38.531 1 87.25 406 ILE A C 1
ATOM 3200 O O . ILE A 1 406 ? 11.258 -9.047 -39.25 1 87.25 406 ILE A O 1
ATOM 3204 N N . SER A 1 407 ? 10.359 -7 -38.938 1 82.81 407 SER A N 1
ATOM 3205 C CA . SER A 1 407 ? 10.062 -6.848 -40.375 1 82.81 407 SER A CA 1
ATOM 3206 C C . SER A 1 407 ? 11.336 -6.887 -41.219 1 82.81 407 SER A C 1
ATOM 3208 O O . SER A 1 407 ? 11.352 -7.453 -42.312 1 82.81 407 SER A O 1
ATOM 3210 N N . SER A 1 408 ? 12.32 -6.316 -40.656 1 80.19 408 SER A N 1
ATOM 3211 C CA . SER A 1 408 ? 13.594 -6.309 -41.375 1 80.19 408 SER A CA 1
ATOM 3212 C C . SER A 1 408 ? 14.211 -7.703 -41.438 1 80.19 408 SER A C 1
ATOM 3214 O O . SER A 1 408 ? 14.875 -8.055 -42.406 1 80.19 408 SER A O 1
ATOM 3216 N N . SER A 1 409 ? 13.953 -8.422 -40.438 1 76.31 409 SER A N 1
ATOM 3217 C CA . SER A 1 409 ? 14.531 -9.758 -40.344 1 76.31 409 SER A CA 1
ATOM 3218 C C . SER A 1 409 ? 13.727 -10.758 -41.156 1 76.31 409 SER A C 1
ATOM 3220 O O . SER A 1 409 ? 14.281 -11.734 -41.688 1 76.31 409 SER A O 1
ATOM 3222 N N . ILE A 1 410 ? 12.375 -10.539 -41.156 1 68.31 410 ILE A N 1
ATOM 3223 C CA . ILE A 1 410 ? 11.5 -11.508 -41.781 1 68.31 410 ILE A CA 1
ATOM 3224 C C . ILE A 1 410 ? 11.438 -11.227 -43.281 1 68.31 410 ILE A C 1
ATOM 3226 O O . ILE A 1 410 ? 11.172 -12.133 -44.094 1 68.31 410 ILE A O 1
ATOM 3230 N N . HIS A 1 411 ? 11.43 -9.93 -43.625 1 63.44 411 HIS A N 1
ATOM 3231 C CA . HIS A 1 411 ? 11.555 -9.719 -45.062 1 63.44 411 HIS A CA 1
ATOM 3232 C C . HIS A 1 411 ? 12.531 -10.703 -45.688 1 63.44 411 HIS A C 1
ATOM 3234 O O . HIS A 1 411 ? 12.398 -11.062 -46.875 1 63.44 411 HIS A O 1
ATOM 3240 N N . LEU A 1 412 ? 13.312 -11.227 -44.781 1 52.59 412 LEU A N 1
ATOM 3241 C CA . LEU A 1 412 ? 14.281 -12.203 -45.281 1 52.59 412 LEU A CA 1
ATOM 3242 C C . LEU A 1 412 ? 13.641 -13.57 -45.438 1 52.59 412 LEU A C 1
ATOM 3244 O O . LEU A 1 412 ? 14.211 -14.453 -46.094 1 52.59 412 LEU A O 1
ATOM 3248 N N . LEU A 1 413 ? 12.469 -13.656 -44.75 1 55.25 413 LEU A N 1
ATOM 3249 C CA . LEU A 1 413 ? 11.82 -14.961 -44.75 1 55.25 413 LEU A CA 1
ATOM 3250 C C . LEU A 1 413 ? 10.812 -15.07 -45.875 1 55.25 413 LEU A C 1
ATOM 3252 O O . LEU A 1 413 ? 10.367 -16.172 -46.219 1 55.25 413 LEU A O 1
ATOM 3256 N N . VAL A 1 414 ? 10.195 -13.914 -46.156 1 52.19 414 VAL A N 1
ATOM 3257 C CA . VAL A 1 414 ? 9.055 -13.969 -47.062 1 52.19 414 VAL A CA 1
ATOM 3258 C C . VAL A 1 414 ? 9.539 -14.148 -48.5 1 52.19 414 VAL A C 1
ATOM 3260 O O . VAL A 1 414 ? 10.352 -13.367 -49 1 52.19 414 VAL A O 1
ATOM 3263 N N . ASP A 1 415 ? 9.516 -15.281 -48.969 1 48.09 415 ASP A N 1
ATOM 3264 C CA . ASP A 1 415 ? 9.625 -15.523 -50.406 1 48.09 415 ASP A CA 1
ATOM 3265 C C . ASP A 1 415 ? 8.75 -14.547 -51.188 1 48.09 415 ASP A C 1
ATOM 3267 O O . ASP A 1 415 ? 7.73 -14.07 -50.688 1 48.09 415 ASP A O 1
ATOM 3271 N N . ASP A 1 416 ? 9.203 -13.977 -52.375 1 47.31 416 ASP A N 1
ATOM 3272 C CA . ASP A 1 416 ? 8.75 -12.977 -53.312 1 47.31 416 ASP A CA 1
ATOM 3273 C C . ASP A 1 416 ? 7.242 -13.094 -53.562 1 47.31 416 ASP A C 1
ATOM 3275 O O . ASP A 1 416 ? 6.633 -12.203 -54.156 1 47.31 416 ASP A O 1
ATOM 3279 N N . LYS A 1 417 ? 6.578 -14.242 -53.625 1 47.41 417 LYS A N 1
ATOM 3280 C CA . LYS A 1 417 ? 5.273 -14.289 -54.281 1 47.41 417 LYS A CA 1
ATOM 3281 C C . LYS A 1 417 ? 4.16 -13.891 -53.312 1 47.41 417 LYS A C 1
ATOM 3283 O O . LYS A 1 417 ? 2.994 -13.812 -53.688 1 47.41 417 LYS A O 1
ATOM 3288 N N . GLN A 1 418 ? 4.113 -14.273 -52.031 1 50.81 418 GLN A N 1
ATOM 3289 C CA . GLN A 1 418 ? 2.867 -14.172 -51.281 1 50.81 418 GLN A CA 1
ATOM 3290 C C . GLN A 1 418 ? 2.777 -12.844 -50.562 1 50.81 418 GLN A C 1
ATOM 3292 O O . GLN A 1 418 ? 3.684 -12.484 -49.781 1 50.81 418 GLN A O 1
ATOM 3297 N N . THR A 1 419 ? 1.826 -11.836 -50.906 1 53.81 419 THR A N 1
ATOM 3298 C CA . THR A 1 419 ? 1.506 -10.414 -50.844 1 53.81 419 THR A CA 1
ATOM 3299 C C . THR A 1 419 ? 1.109 -10 -49.438 1 53.81 419 THR A C 1
ATOM 3301 O O . THR A 1 419 ? 1.177 -8.82 -49.094 1 53.81 419 THR A O 1
ATOM 3304 N N . ASP A 1 420 ? 0.494 -10.781 -48.562 1 64.81 420 ASP A N 1
ATOM 3305 C CA . ASP A 1 420 ? -0.11 -10.125 -47.406 1 64.81 420 ASP A CA 1
ATOM 3306 C C . ASP A 1 420 ? 0.855 -10.086 -46.219 1 64.81 420 ASP A C 1
ATOM 3308 O O . ASP A 1 420 ? 1.396 -11.125 -45.812 1 64.81 420 ASP A O 1
ATOM 3312 N N . GLU A 1 421 ? 1.233 -8.961 -45.812 1 77.44 421 GLU A N 1
ATOM 3313 C CA . GLU A 1 421 ? 2.154 -8.727 -44.719 1 77.44 421 GLU A CA 1
ATOM 3314 C C . GLU A 1 421 ? 1.57 -9.227 -43.375 1 77.44 421 GLU A C 1
ATOM 3316 O O . GLU A 1 421 ? 0.401 -8.977 -43.094 1 77.44 421 GLU A O 1
ATOM 3321 N N . ILE A 1 422 ? 2.271 -10.195 -42.75 1 84.44 422 ILE A N 1
ATOM 3322 C CA . ILE A 1 422 ? 1.874 -10.672 -41.438 1 84.44 422 ILE A CA 1
ATOM 3323 C C . ILE A 1 422 ? 2.234 -9.625 -40.375 1 84.44 422 ILE A C 1
ATOM 3325 O O . ILE A 1 422 ? 3.383 -9.18 -40.312 1 84.44 422 ILE A O 1
ATOM 3329 N N . PRO A 1 423 ? 1.187 -9.234 -39.656 1 87.06 423 PRO A N 1
ATOM 3330 C CA . PRO A 1 423 ? 1.512 -8.297 -38.562 1 87.06 423 PRO A CA 1
ATOM 3331 C C . PRO A 1 423 ? 2.592 -8.836 -37.625 1 87.06 423 PRO A C 1
ATOM 3333 O O . PRO A 1 423 ? 2.555 -10.008 -37.25 1 87.06 423 PRO A O 1
ATOM 3336 N N . PRO A 1 424 ? 3.533 -8.062 -37.375 1 89.06 424 PRO A N 1
ATOM 3337 C CA . PRO A 1 424 ? 4.641 -8.508 -36.531 1 89.06 424 PRO A CA 1
ATOM 3338 C C . PRO A 1 424 ? 4.172 -9.109 -35.188 1 89.06 424 PRO A C 1
ATOM 3340 O O . PRO A 1 424 ? 4.809 -10.023 -34.656 1 89.06 424 PRO A O 1
ATOM 3343 N N . ILE A 1 425 ? 3.047 -8.594 -34.719 1 89.81 425 ILE A N 1
ATOM 3344 C CA . ILE A 1 425 ? 2.535 -9.078 -33.438 1 89.81 425 ILE A CA 1
ATOM 3345 C C . ILE A 1 425 ? 2.143 -10.555 -33.562 1 89.81 425 ILE A C 1
ATOM 3347 O O . ILE A 1 425 ? 2.303 -11.328 -32.594 1 89.81 425 ILE A O 1
ATOM 3351 N N . LEU A 1 426 ? 1.688 -10.906 -34.719 1 88.19 426 LEU A N 1
ATOM 3352 C CA . LEU A 1 426 ? 1.287 -12.289 -34.938 1 88.19 426 LEU A CA 1
ATOM 3353 C C . LEU A 1 426 ? 2.504 -13.172 -35.156 1 88.19 426 LEU A C 1
ATOM 3355 O O . LEU A 1 426 ? 2.479 -14.367 -34.875 1 88.19 426 LEU A O 1
ATOM 3359 N N . ILE A 1 427 ? 3.5 -12.57 -35.656 1 87.31 427 ILE A N 1
ATOM 3360 C CA . ILE A 1 427 ? 4.754 -13.297 -35.812 1 87.31 427 ILE A CA 1
ATOM 3361 C C . ILE A 1 427 ? 5.316 -13.672 -34.438 1 87.31 427 ILE A C 1
ATOM 3363 O O . ILE A 1 427 ? 5.777 -14.797 -34.25 1 87.31 427 ILE A O 1
ATOM 3367 N N . ILE A 1 428 ? 5.203 -12.727 -33.562 1 89.19 428 ILE A N 1
ATOM 3368 C CA . ILE A 1 428 ? 5.684 -12.953 -32.219 1 89.19 428 ILE A CA 1
ATOM 3369 C C . ILE A 1 428 ? 4.895 -14.094 -31.578 1 89.19 428 ILE A C 1
ATOM 3371 O O . ILE A 1 428 ? 5.477 -15.008 -30.984 1 89.19 428 ILE A O 1
ATOM 3375 N N . PHE A 1 429 ? 3.654 -14.086 -31.719 1 90.56 429 PHE A N 1
ATOM 3376 C CA . PHE A 1 429 ? 2.814 -15.133 -31.141 1 90.56 429 PHE A CA 1
ATOM 3377 C C . PHE A 1 429 ? 3.131 -16.484 -31.766 1 90.56 429 PHE A C 1
ATOM 3379 O O . PHE A 1 429 ? 3.252 -17.484 -31.062 1 90.56 429 PHE A O 1
ATOM 3386 N N . ALA A 1 430 ? 3.229 -16.422 -33.062 1 88.5 430 ALA A N 1
ATOM 3387 C CA . ALA A 1 430 ? 3.514 -17.656 -33.781 1 88.5 430 ALA A CA 1
ATOM 3388 C C . ALA A 1 430 ? 4.828 -18.266 -33.312 1 88.5 430 ALA A C 1
ATOM 3390 O O . ALA A 1 430 ? 4.91 -19.484 -33.094 1 88.5 430 ALA A O 1
ATOM 3391 N N . LEU A 1 431 ? 5.75 -17.422 -33.156 1 87.12 431 LEU A N 1
ATOM 3392 C CA . LEU A 1 431 ? 7.062 -17.906 -32.719 1 87.12 431 LEU A CA 1
ATOM 3393 C C . LEU A 1 431 ? 7.016 -18.438 -31.297 1 87.12 431 LEU A C 1
ATOM 3395 O O . LEU A 1 431 ? 7.805 -19.312 -30.922 1 87.12 431 LEU A O 1
ATOM 3399 N N . ALA A 1 432 ? 6.113 -17.938 -30.516 1 87.12 432 ALA A N 1
ATOM 3400 C CA . ALA A 1 432 ? 6.004 -18.359 -29.125 1 87.12 432 ALA A CA 1
ATOM 3401 C C . ALA A 1 432 ? 5.359 -19.734 -29.016 1 87.12 432 ALA A C 1
ATOM 3403 O O . ALA A 1 432 ? 5.652 -20.5 -28.094 1 87.12 432 ALA A O 1
ATOM 3404 N N . VAL A 1 433 ? 4.496 -20.062 -29.953 1 88.5 433 VAL A N 1
ATOM 3405 C CA . VAL A 1 433 ? 3.729 -21.297 -29.812 1 88.5 433 VAL A CA 1
ATOM 3406 C C . VAL A 1 433 ? 4.375 -22.406 -30.641 1 88.5 433 VAL A C 1
ATOM 3408 O O . VAL A 1 433 ? 4.172 -23.594 -30.375 1 88.5 433 VAL A O 1
ATOM 3411 N N . LEU A 1 434 ? 5.172 -21.953 -31.609 1 85.88 434 LEU A N 1
ATOM 3412 C CA . LEU A 1 434 ? 5.824 -22.938 -32.469 1 85.88 434 LEU A CA 1
ATOM 3413 C C . LEU A 1 434 ? 7.035 -23.547 -31.766 1 85.88 434 LEU A C 1
ATOM 3415 O O . LEU A 1 434 ? 7.688 -22.891 -30.953 1 85.88 434 LEU A O 1
ATOM 3419 N N . PRO A 1 435 ? 7.191 -24.906 -31.969 1 77.44 435 PRO A N 1
ATOM 3420 C CA . PRO A 1 435 ? 8.406 -25.516 -31.406 1 77.44 435 PRO A CA 1
ATOM 3421 C C . PRO A 1 435 ? 9.68 -24.859 -31.922 1 77.44 435 PRO A C 1
ATOM 3423 O O . PRO A 1 435 ? 9.664 -24.203 -32.969 1 77.44 435 PRO A O 1
ATOM 3426 N N . SER A 1 436 ? 10.719 -24.953 -31.047 1 65.75 436 SER A N 1
ATOM 3427 C CA . SER A 1 436 ? 12.008 -24.359 -31.406 1 65.75 436 SER A CA 1
ATOM 3428 C C . SER A 1 436 ? 12.477 -24.875 -32.781 1 65.75 436 SER A C 1
ATOM 3430 O O . SER A 1 436 ? 12.461 -26.078 -33.031 1 65.75 436 SER A O 1
ATOM 3432 N N . HIS A 1 437 ? 12.398 -24.078 -33.844 1 58.69 437 HIS A N 1
ATOM 3433 C CA . HIS A 1 437 ? 12.906 -24.406 -35.156 1 58.69 437 HIS A CA 1
ATOM 3434 C C . HIS A 1 437 ? 14.359 -23.984 -35.312 1 58.69 437 HIS A C 1
ATOM 3436 O O . HIS A 1 437 ? 14.734 -22.875 -34.906 1 58.69 437 HIS A O 1
ATOM 3442 N N . PRO A 1 438 ? 15.281 -25.016 -35.438 1 51.81 438 PRO A N 1
ATOM 3443 C CA . PRO A 1 438 ? 16.625 -24.578 -35.844 1 51.81 438 PRO A CA 1
ATOM 3444 C C . PRO A 1 438 ? 16.594 -23.547 -36.969 1 51.81 438 PRO A C 1
ATOM 3446 O O . PRO A 1 438 ? 15.891 -23.75 -37.969 1 51.81 438 PRO A O 1
ATOM 3449 N N . HIS A 1 439 ? 16.188 -22.406 -36.75 1 53.69 439 HIS A N 1
ATOM 3450 C CA . HIS A 1 439 ? 16.094 -21.594 -37.938 1 53.69 439 HIS A CA 1
ATOM 3451 C C . HIS A 1 439 ? 17.234 -20.594 -38.031 1 53.69 439 HIS A C 1
ATOM 3453 O O . HIS A 1 439 ? 17.828 -20.234 -37 1 53.69 439 HIS A O 1
ATOM 3459 N N . ALA A 1 440 ? 17.641 -20.375 -39.219 1 53.38 440 ALA A N 1
ATOM 3460 C CA . ALA A 1 440 ? 18.609 -19.438 -39.781 1 53.38 440 ALA A CA 1
ATOM 3461 C C . ALA A 1 440 ? 18.156 -18 -39.531 1 53.38 440 ALA A C 1
ATOM 3463 O O . ALA A 1 440 ? 18.828 -17.047 -39.969 1 53.38 440 ALA A O 1
ATOM 3464 N N . LEU A 1 441 ? 16.984 -17.781 -38.938 1 57.78 441 LEU A N 1
ATOM 3465 C CA . LEU A 1 441 ? 16.578 -16.391 -38.844 1 57.78 441 LEU A CA 1
ATOM 3466 C C . LEU A 1 441 ? 17.219 -15.719 -37.625 1 57.78 441 LEU A C 1
ATOM 3468 O O . LEU A 1 441 ? 17.422 -16.359 -36.594 1 57.78 441 LEU A O 1
ATOM 3472 N N . ASP A 1 442 ? 17.844 -14.648 -37.906 1 65.56 442 ASP A N 1
ATOM 3473 C CA . ASP A 1 442 ? 18.469 -13.797 -36.875 1 65.56 442 ASP A CA 1
ATOM 3474 C C . ASP A 1 442 ? 17.406 -13.18 -35.969 1 65.56 442 ASP A C 1
ATOM 3476 O O . ASP A 1 442 ? 17.141 -11.977 -36.031 1 65.56 442 ASP A O 1
ATOM 3480 N N . LEU A 1 443 ? 16.609 -14.094 -35.312 1 75.56 443 LEU A N 1
ATOM 3481 C CA . LEU A 1 443 ? 15.57 -13.586 -34.406 1 75.56 443 LEU A CA 1
ATOM 3482 C C . LEU A 1 443 ? 15.961 -13.797 -32.938 1 75.56 443 LEU A C 1
ATOM 3484 O O . LEU A 1 443 ? 15.102 -13.812 -32.062 1 75.56 443 LEU A O 1
ATOM 3488 N N . GLU A 1 444 ? 17.234 -13.859 -32.781 1 75.56 444 GLU A N 1
ATOM 3489 C CA . GLU A 1 444 ? 17.719 -14.102 -31.438 1 75.56 444 GLU A CA 1
ATOM 3490 C C . GLU A 1 444 ? 17.359 -12.953 -30.5 1 75.56 444 GLU A C 1
ATOM 3492 O O . GLU A 1 444 ? 17.141 -13.164 -29.312 1 75.56 444 GLU A O 1
ATOM 3497 N N . PHE A 1 445 ? 17.219 -11.836 -31.172 1 77.44 445 PHE A N 1
ATOM 3498 C CA . PHE A 1 445 ? 16.906 -10.648 -30.391 1 77.44 445 PHE A CA 1
ATOM 3499 C C . PHE A 1 445 ? 15.5 -10.742 -29.812 1 77.44 445 PHE A C 1
ATOM 3501 O O . PHE A 1 445 ? 15.156 -10.023 -28.875 1 77.44 445 PHE A O 1
ATOM 3508 N N . LEU A 1 446 ? 14.664 -11.703 -30.312 1 82.69 446 LEU A N 1
ATOM 3509 C CA . LEU A 1 446 ? 13.273 -11.828 -29.906 1 82.69 446 LEU A CA 1
ATOM 3510 C C . LEU A 1 446 ? 13.141 -12.82 -28.75 1 82.69 446 LEU A C 1
ATOM 3512 O O . LEU A 1 446 ? 12.086 -12.898 -28.109 1 82.69 446 LEU A O 1
ATOM 3516 N N . GLU A 1 447 ? 14.188 -13.422 -28.438 1 77.88 447 GLU A N 1
ATOM 3517 C CA . GLU A 1 447 ? 14.086 -14.562 -27.531 1 77.88 447 GLU A CA 1
ATOM 3518 C C . GLU A 1 447 ? 13.609 -14.133 -26.156 1 77.88 447 GLU A C 1
ATOM 3520 O O . GLU A 1 447 ? 12.789 -14.82 -25.531 1 77.88 447 GLU A O 1
ATOM 3525 N N . PRO A 1 448 ? 14.047 -12.969 -25.672 1 73.19 448 PRO A N 1
ATOM 3526 C CA . PRO A 1 448 ? 13.523 -12.562 -24.359 1 73.19 448 PRO A CA 1
ATOM 3527 C C . PRO A 1 448 ? 12.008 -12.359 -24.359 1 73.19 448 PRO A C 1
ATOM 3529 O O . PRO A 1 448 ? 11.328 -12.758 -23.422 1 73.19 448 PRO A O 1
ATOM 3532 N N . GLU A 1 449 ? 11.531 -11.812 -25.469 1 77.75 449 GLU A N 1
ATOM 3533 C CA . GLU A 1 449 ? 10.094 -11.602 -25.625 1 77.75 449 GLU A CA 1
ATOM 3534 C C . GLU A 1 449 ? 9.352 -12.93 -25.75 1 77.75 449 GLU A C 1
ATOM 3536 O O . GLU A 1 449 ? 8.297 -13.125 -25.141 1 77.75 449 GLU A O 1
ATOM 3541 N N . LEU A 1 450 ? 9.914 -13.82 -26.438 1 80.69 450 LEU A N 1
ATOM 3542 C CA . LEU A 1 450 ? 9.289 -15.117 -26.672 1 80.69 450 LEU A CA 1
ATOM 3543 C C . LEU A 1 450 ? 9.297 -15.969 -25.422 1 80.69 450 LEU A C 1
ATOM 3545 O O . LEU A 1 450 ? 8.32 -16.656 -25.109 1 80.69 450 LEU A O 1
ATOM 3549 N N . ALA A 1 451 ? 10.383 -15.867 -24.781 1 74.38 451 ALA A N 1
ATOM 3550 C CA . ALA A 1 451 ? 10.508 -16.641 -23.547 1 74.38 451 ALA A CA 1
ATOM 3551 C C . ALA A 1 451 ? 9.438 -16.234 -22.547 1 74.38 451 ALA A C 1
ATOM 3553 O O . ALA A 1 451 ? 8.852 -17.094 -21.875 1 74.38 451 ALA A O 1
ATOM 3554 N N . TYR A 1 452 ? 9.172 -14.93 -22.438 1 74.06 452 TYR A N 1
ATOM 3555 C CA . TYR A 1 452 ? 8.148 -14.414 -21.547 1 74.06 452 TYR A CA 1
ATOM 3556 C C . TYR A 1 452 ? 6.762 -14.906 -21.953 1 74.06 452 TYR A C 1
ATOM 3558 O O . TYR A 1 452 ? 5.988 -15.367 -21.109 1 74.06 452 TYR A O 1
ATOM 3566 N N . LEU A 1 453 ? 6.52 -14.82 -23.156 1 78.75 453 LEU A N 1
ATOM 3567 C CA . LEU A 1 453 ? 5.219 -15.227 -23.672 1 78.75 453 LEU A CA 1
ATOM 3568 C C . LEU A 1 453 ? 5 -16.719 -23.469 1 78.75 453 LEU A C 1
ATOM 3570 O O . LEU A 1 453 ? 3.906 -17.156 -23.109 1 78.75 453 LEU A O 1
ATOM 3574 N N . ARG A 1 454 ? 6.039 -17.484 -23.688 1 78.38 454 ARG A N 1
ATOM 3575 C CA . ARG A 1 454 ? 5.949 -18.938 -23.531 1 78.38 454 ARG A CA 1
ATOM 3576 C C . ARG A 1 454 ? 5.684 -19.312 -22.078 1 78.38 454 ARG A C 1
ATOM 3578 O O . ARG A 1 454 ? 4.879 -20.203 -21.797 1 78.38 454 ARG A O 1
ATOM 3585 N N . SER A 1 455 ? 6.367 -18.609 -21.266 1 73.25 455 SER A N 1
ATOM 3586 C CA . SER A 1 455 ? 6.176 -18.875 -19.844 1 73.25 455 SER A CA 1
ATOM 3587 C C . SER A 1 455 ? 4.734 -18.625 -19.422 1 73.25 455 SER A C 1
ATOM 3589 O O . SER A 1 455 ? 4.148 -19.406 -18.672 1 73.25 455 SER A O 1
ATOM 3591 N N . GLN A 1 456 ? 4.223 -17.594 -19.875 1 75.69 456 GLN A N 1
ATOM 3592 C CA . GLN A 1 456 ? 2.844 -17.25 -19.531 1 75.69 456 GLN A CA 1
ATOM 3593 C C . GLN A 1 456 ? 1.868 -18.266 -20.125 1 75.69 456 GLN A C 1
ATOM 3595 O O . GLN A 1 456 ? 0.899 -18.656 -19.484 1 75.69 456 GLN A O 1
ATOM 3600 N N . LEU A 1 457 ? 2.174 -18.656 -21.312 1 78.31 457 LEU A N 1
ATOM 3601 C CA . LEU A 1 457 ? 1.308 -19.625 -21.984 1 78.31 457 LEU A CA 1
ATOM 3602 C C . LEU A 1 457 ? 1.379 -20.984 -21.297 1 78.31 457 LEU A C 1
ATOM 3604 O O . LEU A 1 457 ? 0.363 -21.672 -21.156 1 78.31 457 LEU A O 1
ATOM 3608 N N . ASN A 1 458 ? 2.555 -21.281 -20.875 1 73.94 458 ASN A N 1
ATOM 3609 C CA . ASN A 1 458 ? 2.719 -22.531 -20.125 1 73.94 458 ASN A CA 1
ATOM 3610 C C . ASN A 1 458 ? 1.972 -22.5 -18.797 1 73.94 458 ASN A C 1
ATOM 3612 O O . ASN A 1 458 ? 1.346 -23.484 -18.406 1 73.94 458 ASN A O 1
ATOM 3616 N N . ALA A 1 459 ? 2.119 -21.438 -18.172 1 71.31 459 ALA A N 1
ATOM 3617 C CA . ALA A 1 459 ? 1.419 -21.281 -16.906 1 71.31 459 ALA A CA 1
ATOM 3618 C C . ALA A 1 459 ? -0.092 -21.391 -17.094 1 71.31 459 ALA A C 1
ATOM 3620 O O . ALA A 1 459 ? -0.777 -22.047 -16.312 1 71.31 459 ALA A O 1
ATOM 3621 N N . LEU A 1 460 ? -0.521 -20.797 -18.125 1 74.69 460 LEU A N 1
ATOM 3622 C CA . LEU A 1 460 ? -1.945 -20.859 -18.422 1 74.69 460 LEU A CA 1
ATOM 3623 C C . LEU A 1 460 ? -2.367 -22.297 -18.719 1 74.69 460 LEU A C 1
ATOM 3625 O O . LEU A 1 460 ? -3.461 -22.719 -18.328 1 74.69 460 LEU A O 1
ATOM 3629 N N . GLY A 1 461 ? -1.47 -22.969 -19.391 1 73.75 461 GLY A N 1
ATOM 3630 C CA . GLY A 1 461 ? -1.738 -24.359 -19.688 1 73.75 461 GLY A CA 1
ATOM 3631 C C . GLY A 1 461 ? -1.82 -25.234 -18.438 1 73.75 461 GLY A C 1
ATOM 3632 O O . GLY A 1 461 ? -2.703 -26.078 -18.328 1 73.75 461 GLY A O 1
ATOM 3633 N N . GLU A 1 462 ? -0.992 -24.953 -17.562 1 69.19 462 GLU A N 1
ATOM 3634 C CA . GLU A 1 462 ? -0.991 -25.703 -16.312 1 69.19 462 GLU A CA 1
ATOM 3635 C C . GLU A 1 462 ? -2.234 -25.391 -15.484 1 69.19 462 GLU A C 1
ATOM 3637 O O . GLU A 1 462 ? -2.791 -26.281 -14.836 1 69.19 462 GLU A O 1
ATOM 3642 N N . CYS A 1 463 ? -2.539 -24.172 -15.547 1 69.5 463 CYS A N 1
ATOM 3643 C CA . CYS A 1 463 ? -3.734 -23.781 -14.82 1 69.5 463 CYS A CA 1
ATOM 3644 C C . CYS A 1 463 ? -4.973 -24.484 -15.359 1 69.5 463 CYS A C 1
ATOM 3646 O O . CYS A 1 463 ? -5.848 -24.875 -14.594 1 69.5 463 CYS A O 1
ATOM 3648 N N . CYS A 1 464 ? -5.012 -24.578 -16.578 1 62.66 464 CYS A N 1
ATOM 3649 C CA . CYS A 1 464 ? -6.137 -25.266 -17.203 1 62.66 464 CYS A CA 1
ATOM 3650 C C . CYS A 1 464 ? -6.125 -26.75 -16.875 1 62.66 464 CYS A C 1
ATOM 3652 O O . CYS A 1 464 ? -7.176 -27.344 -16.625 1 62.66 464 CYS A O 1
ATOM 3654 N N . SER A 1 465 ? -4.969 -27.312 -16.891 1 58.53 465 SER A N 1
ATOM 3655 C CA . SER A 1 465 ? -4.855 -28.734 -16.641 1 58.53 465 SER A CA 1
ATOM 3656 C C . SER A 1 465 ? -5.199 -29.078 -15.195 1 58.53 465 SER A C 1
ATOM 3658 O O . SER A 1 465 ? -5.801 -30.125 -14.922 1 58.53 465 SER A O 1
ATOM 3660 N N . LEU A 1 466 ? -4.773 -28.25 -14.414 1 51.5 466 LEU A N 1
ATOM 3661 C CA . LEU A 1 466 ? -5 -28.5 -13 1 51.5 466 LEU A CA 1
ATOM 3662 C C . LEU A 1 466 ? -6.461 -28.266 -12.625 1 51.5 466 LEU A C 1
ATOM 3664 O O . LEU A 1 466 ? -6.961 -28.844 -11.664 1 51.5 466 LEU A O 1
ATOM 3668 N N . GLU A 1 467 ? -7.023 -27.266 -13.281 1 49.72 467 GLU A N 1
ATOM 3669 C CA . GLU A 1 467 ? -8.445 -27.047 -13.016 1 49.72 467 GLU A CA 1
ATOM 3670 C C . GLU A 1 467 ? -9.305 -28.109 -13.688 1 49.72 467 GLU A C 1
ATOM 3672 O O . GLU A 1 467 ? -10.516 -28.188 -13.438 1 49.72 467 GLU A O 1
ATOM 3677 N N . ASN A 1 468 ? -8.953 -28.578 -14.859 1 42.38 468 ASN A N 1
ATOM 3678 C CA . ASN A 1 468 ? -9.75 -29.703 -15.344 1 42.38 468 ASN A CA 1
ATOM 3679 C C . ASN A 1 468 ? -10.117 -30.656 -14.211 1 42.38 468 ASN A C 1
ATOM 3681 O O . ASN A 1 468 ? -10.461 -31.828 -14.453 1 42.38 468 ASN A O 1
ATOM 3685 N N . ASP A 1 469 ? -9.852 -30.281 -13.109 1 36.91 469 ASP A N 1
ATOM 3686 C CA . ASP A 1 469 ? -10.594 -31.125 -12.172 1 36.91 469 ASP A CA 1
ATOM 3687 C C . ASP A 1 469 ? -12.094 -30.938 -12.336 1 36.91 469 ASP A C 1
ATOM 3689 O O . ASP A 1 469 ? -12.562 -29.828 -12.648 1 36.91 469 ASP A O 1
ATOM 3693 N N . HIS A 1 470 ? -12.914 -31.844 -12.523 1 36.12 470 HIS A N 1
ATOM 3694 C CA . HIS A 1 470 ? -14.289 -32.188 -12.859 1 36.12 470 HIS A CA 1
ATOM 3695 C C . HIS A 1 470 ? -15.266 -31.141 -12.352 1 36.12 470 HIS A C 1
ATOM 3697 O O . HIS A 1 470 ? -16.438 -31.141 -12.734 1 36.12 470 HIS A O 1
ATOM 3703 N N . GLU A 1 471 ? -15.18 -30.5 -11.172 1 36.72 471 GLU A N 1
ATOM 3704 C CA . GLU A 1 471 ? -16.375 -30.016 -10.484 1 36.72 471 GLU A CA 1
ATOM 3705 C C . GLU A 1 471 ? -16.672 -28.562 -10.844 1 36.72 471 GLU A C 1
ATOM 3707 O O . GLU A 1 471 ? -17.469 -27.906 -10.188 1 36.72 471 GLU A O 1
ATOM 3712 N N . HIS A 1 472 ? -15.977 -27.891 -11.859 1 39.34 472 HIS A N 1
ATOM 3713 C CA . HIS A 1 472 ? -16.344 -26.5 -12.07 1 39.34 472 HIS A CA 1
ATOM 3714 C C . HIS A 1 472 ? -17.531 -26.375 -13.016 1 39.34 472 HIS A C 1
ATOM 3716 O O . HIS A 1 472 ? -17.766 -27.266 -13.844 1 39.34 472 HIS A O 1
ATOM 3722 N N . PRO A 1 473 ? -18.438 -25.5 -12.805 1 37.22 473 PRO A N 1
ATOM 3723 C CA . PRO A 1 473 ? -19.516 -25.281 -13.773 1 37.22 473 PRO A CA 1
ATOM 3724 C C . PRO A 1 473 ? -19 -25.172 -15.203 1 37.22 473 PRO A C 1
ATOM 3726 O O . PRO A 1 473 ? -17.844 -24.797 -15.422 1 37.22 473 PRO A O 1
ATOM 3729 N N . GLN A 1 474 ? -19.781 -25.766 -16.312 1 35.31 474 GLN A N 1
ATOM 3730 C CA . GLN A 1 474 ? -19.5 -25.984 -17.719 1 35.31 474 GLN A CA 1
ATOM 3731 C C . GLN A 1 474 ? -18.828 -24.766 -18.344 1 35.31 474 GLN A C 1
ATOM 3733 O O . GLN A 1 474 ? -17.906 -24.906 -19.156 1 35.31 474 GLN A O 1
ATOM 3738 N N . GLU A 1 475 ? -19.297 -23.688 -18.078 1 37.25 475 GLU A N 1
ATOM 3739 C CA . GLU A 1 475 ? -18.875 -22.469 -18.766 1 37.25 475 GLU A CA 1
ATOM 3740 C C . GLU A 1 475 ? -17.438 -22.125 -18.438 1 37.25 475 GLU A C 1
ATOM 3742 O O . GLU A 1 475 ? -16.781 -21.391 -19.188 1 37.25 475 GLU A O 1
ATOM 3747 N N . HIS A 1 476 ? -17.016 -22.531 -17.312 1 37.31 476 HIS A N 1
ATOM 3748 C CA . HIS A 1 476 ? -15.672 -22.203 -16.859 1 37.31 476 HIS A CA 1
ATOM 3749 C C . HIS A 1 476 ? -14.727 -23.391 -17 1 37.31 476 HIS A C 1
ATOM 3751 O O . HIS A 1 476 ? -13.578 -23.328 -16.547 1 37.31 476 HIS A O 1
ATOM 3757 N N . ARG A 1 477 ? -15.18 -24.578 -17.438 1 37.97 477 ARG A N 1
ATOM 3758 C CA . ARG A 1 477 ? -14.422 -25.812 -17.516 1 37.97 477 ARG A CA 1
ATOM 3759 C C . ARG A 1 477 ? -13.406 -25.75 -18.656 1 37.97 477 ARG A C 1
ATOM 3761 O O . ARG A 1 477 ? -13.719 -25.297 -19.75 1 37.97 477 ARG A O 1
ATOM 3768 N N . CYS A 1 478 ? -12.234 -25.656 -18.281 1 40.09 478 CYS A N 1
ATOM 3769 C CA . CYS A 1 478 ? -11.258 -25.953 -19.328 1 40.09 478 CYS A CA 1
ATOM 3770 C C . CYS A 1 478 ? -11.562 -27.281 -20 1 40.09 478 CYS A C 1
ATOM 3772 O O . CYS A 1 478 ? -11.703 -28.297 -19.328 1 40.09 478 CYS A O 1
ATOM 3774 N N . GLN A 1 479 ? -12.469 -27.406 -20.906 1 34.56 479 GLN A N 1
ATOM 3775 C CA . GLN A 1 479 ? -12.609 -28.672 -21.625 1 34.56 479 GLN A CA 1
ATOM 3776 C C . GLN A 1 479 ? -11.25 -29.219 -22.062 1 34.56 479 GLN A C 1
ATOM 3778 O O . GLN A 1 479 ? -10.719 -28.812 -23.094 1 34.56 479 GLN A O 1
ATOM 3783 N N . CYS A 1 480 ? -10.43 -29.344 -21.156 1 32.69 480 CYS A N 1
ATOM 3784 C CA . CYS A 1 480 ? -9.273 -30.109 -21.609 1 32.69 480 CYS A CA 1
ATOM 3785 C C . CYS A 1 480 ? -9.688 -31.5 -22.078 1 32.69 480 CYS A C 1
ATOM 3787 O O . CYS A 1 480 ? -10.125 -32.312 -21.281 1 32.69 480 CYS A O 1
ATOM 3789 N N . LYS A 1 481 ? -10.367 -31.641 -23.188 1 28.42 481 LYS A N 1
ATOM 3790 C CA . LYS A 1 481 ? -10.688 -32.969 -23.719 1 28.42 481 LYS A CA 1
ATOM 3791 C C . LYS A 1 481 ? -9.438 -33.844 -23.797 1 28.42 481 LYS A C 1
ATOM 3793 O O . LYS A 1 481 ? -8.383 -33.406 -24.234 1 28.42 481 LYS A O 1
ATOM 3798 N N . THR A 1 482 ? -9.398 -34.781 -22.859 1 25.84 482 THR A N 1
ATOM 3799 C CA . THR A 1 482 ? -8.594 -36 -23.094 1 25.84 482 THR A CA 1
ATOM 3800 C C . THR A 1 482 ? -8.703 -36.438 -24.562 1 25.84 482 THR A C 1
ATOM 3802 O O . THR A 1 482 ? -9.797 -36.781 -25.031 1 25.84 482 THR A O 1
ATOM 3805 N N . SER A 1 483 ? -8.078 -35.688 -25.469 1 20.75 483 SER A N 1
ATOM 3806 C CA . SER A 1 483 ? -7.895 -36.594 -26.594 1 20.75 483 SER A CA 1
ATOM 3807 C C . SER A 1 483 ? -6.98 -37.781 -26.234 1 20.75 483 SER A C 1
ATOM 3809 O O . SER A 1 483 ? -5.992 -37.594 -25.516 1 20.75 483 SER A O 1
ATOM 3811 N N . MET B 1 1 ? -2.363 49.281 15.945 1 16.88 1 MET B N 1
ATOM 3812 C CA . MET B 1 1 ? -2.068 49.188 17.375 1 16.88 1 MET B CA 1
ATOM 3813 C C . MET B 1 1 ? -1.184 47.969 17.641 1 16.88 1 MET B C 1
ATOM 3815 O O . MET B 1 1 ? -1.68 46.844 17.781 1 16.88 1 MET B O 1
ATOM 3819 N N . PHE B 1 2 ? 0.042 47.938 17.172 1 20.59 2 PHE B N 1
ATOM 3820 C CA . PHE B 1 2 ? 1.315 47.375 16.75 1 20.59 2 PHE B CA 1
ATOM 3821 C C . PHE B 1 2 ? 2.205 47.094 17.953 1 20.59 2 PHE B C 1
ATOM 3823 O O . PHE B 1 2 ? 3.371 46.719 17.797 1 20.59 2 PHE B O 1
ATOM 3830 N N . HIS B 1 3 ? 1.727 47.531 19.203 1 17.17 3 HIS B N 1
ATOM 3831 C CA . HIS B 1 3 ? 2.783 47.875 20.141 1 17.17 3 HIS B CA 1
ATOM 3832 C C . HIS B 1 3 ? 3.494 46.625 20.641 1 17.17 3 HIS B C 1
ATOM 3834 O O . HIS B 1 3 ? 4.727 46.562 20.656 1 17.17 3 HIS B O 1
ATOM 3840 N N . SER B 1 4 ? 2.947 45.969 21.75 1 17.52 4 SER B N 1
ATOM 3841 C CA . SER B 1 4 ? 3.654 45.625 22.984 1 17.52 4 SER B CA 1
ATOM 3842 C C . SER B 1 4 ? 4.457 44.344 22.797 1 17.52 4 SER B C 1
ATOM 3844 O O . SER B 1 4 ? 3.887 43.281 22.547 1 17.52 4 SER B O 1
ATOM 3846 N N . ILE B 1 5 ? 5.676 44.344 22.438 1 19.95 5 ILE B N 1
ATOM 3847 C CA . ILE B 1 5 ? 6.809 43.469 22.172 1 19.95 5 ILE B CA 1
ATOM 3848 C C . ILE B 1 5 ? 7.121 42.625 23.422 1 19.95 5 ILE B C 1
ATOM 3850 O O . ILE B 1 5 ? 7.379 41.438 23.328 1 19.95 5 ILE B O 1
ATOM 3854 N N . LEU B 1 6 ? 7.258 43.25 24.656 1 17.44 6 LEU B N 1
ATOM 3855 C CA . LEU B 1 6 ? 8.547 43.062 25.328 1 17.44 6 LEU B CA 1
ATOM 3856 C C . LEU B 1 6 ? 8.586 41.75 26.109 1 17.44 6 LEU B C 1
ATOM 3858 O O . LEU B 1 6 ? 9.578 41.031 26.062 1 17.44 6 LEU B O 1
ATOM 3862 N N . ILE B 1 7 ? 7.766 41.531 27.188 1 18.36 7 ILE B N 1
ATOM 3863 C CA . ILE B 1 7 ? 8.344 41.375 28.516 1 18.36 7 ILE B CA 1
ATOM 3864 C C . ILE B 1 7 ? 8.828 39.938 28.703 1 18.36 7 ILE B C 1
ATOM 3866 O O . ILE B 1 7 ? 8.102 39 28.422 1 18.36 7 ILE B O 1
ATOM 3870 N N . ARG B 1 8 ? 10.078 39.75 29.188 1 18.61 8 ARG B N 1
ATOM 3871 C CA . ARG B 1 8 ? 11.148 38.781 29.422 1 18.61 8 ARG B CA 1
ATOM 3872 C C . ARG B 1 8 ? 10.688 37.656 30.344 1 18.61 8 ARG B C 1
ATOM 3874 O O . ARG B 1 8 ? 10.797 36.5 30.016 1 18.61 8 ARG B O 1
ATOM 3881 N N . THR B 1 9 ? 11.172 37.688 31.641 1 17.38 9 THR B N 1
ATOM 3882 C CA . THR B 1 9 ? 12.148 36.812 32.281 1 17.38 9 THR B CA 1
ATOM 3883 C C . THR B 1 9 ? 11.445 35.719 33.062 1 17.38 9 THR B C 1
ATOM 3885 O O . THR B 1 9 ? 11.773 34.531 32.906 1 17.38 9 THR B O 1
ATOM 3888 N N . THR B 1 10 ? 11.172 35.875 34.406 1 16.86 10 THR B N 1
ATOM 3889 C CA . THR B 1 10 ? 11.859 35.188 35.531 1 16.86 10 THR B CA 1
ATOM 3890 C C . THR B 1 10 ? 11.055 34 36 1 16.86 10 THR B C 1
ATOM 3892 O O . THR B 1 10 ? 11.625 32.938 36.312 1 16.86 10 THR B O 1
ATOM 3895 N N . THR B 1 11 ? 9.773 34.156 36.438 1 16.98 11 THR B N 1
ATOM 3896 C CA . THR B 1 11 ? 9.562 33.781 37.812 1 16.98 11 THR B CA 1
ATOM 3897 C C . THR B 1 11 ? 9.602 32.25 37.969 1 16.98 11 THR B C 1
ATOM 3899 O O . THR B 1 11 ? 9.359 31.531 37 1 16.98 11 THR B O 1
ATOM 3902 N N . LYS B 1 12 ? 9.352 31.734 39.344 1 18.05 12 LYS B N 1
ATOM 3903 C CA . LYS B 1 12 ? 9.672 30.875 40.469 1 18.05 12 LYS B CA 1
ATOM 3904 C C . LYS B 1 12 ? 8.945 29.547 40.375 1 18.05 12 LYS B C 1
ATOM 3906 O O . LYS B 1 12 ? 7.82 29.484 39.875 1 18.05 12 LYS B O 1
ATOM 3911 N N . LEU B 1 13 ? 9.539 28.438 40.906 1 18.77 13 LEU B N 1
ATOM 3912 C CA . LEU B 1 13 ? 9.57 26.984 41.031 1 18.77 13 LEU B CA 1
ATOM 3913 C C . LEU B 1 13 ? 8.406 26.484 41.875 1 18.77 13 LEU B C 1
ATOM 3915 O O . LEU B 1 13 ? 8.273 25.281 42.094 1 18.77 13 LEU B O 1
ATOM 3919 N N . ARG B 1 14 ? 7.5 27.438 42.438 1 16.23 14 ARG B N 1
ATOM 3920 C CA . ARG B 1 14 ? 7.156 26.906 43.75 1 16.23 14 ARG B CA 1
ATOM 3921 C C . ARG B 1 14 ? 6.52 25.531 43.625 1 16.23 14 ARG B C 1
ATOM 3923 O O . ARG B 1 14 ? 5.992 25.156 42.594 1 16.23 14 ARG B O 1
ATOM 3930 N N . THR B 1 15 ? 6.176 25.078 44.906 1 16.81 15 THR B N 1
ATOM 3931 C CA . THR B 1 15 ? 6.133 23.953 45.844 1 16.81 15 THR B CA 1
ATOM 3932 C C . THR B 1 15 ? 4.93 23.062 45.531 1 16.81 15 THR B C 1
ATOM 3934 O O . THR B 1 15 ? 4.039 23.438 44.781 1 16.81 15 THR B O 1
ATOM 3937 N N . LYS B 1 16 ? 4.23 22.672 46.625 1 16.28 16 LYS B N 1
ATOM 3938 C CA . LYS B 1 16 ? 4.062 21.438 47.375 1 16.28 16 LYS B CA 1
ATOM 3939 C C . LYS B 1 16 ? 2.707 20.797 47.094 1 16.28 16 LYS B C 1
ATOM 3941 O O . LYS B 1 16 ? 2.619 19.594 46.875 1 16.28 16 LYS B O 1
ATOM 3946 N N . GLU B 1 17 ? 1.526 21.531 47.531 1 15.88 17 GLU B N 1
ATOM 3947 C CA . GLU B 1 17 ? 0.786 20.891 48.625 1 15.88 17 GLU B CA 1
ATOM 3948 C C . GLU B 1 17 ? -0.159 19.828 48.094 1 15.88 17 GLU B C 1
ATOM 3950 O O . GLU B 1 17 ? -0.462 19.797 46.875 1 15.88 17 GLU B O 1
ATOM 3955 N N . SER B 1 18 ? -1.227 19.438 49 1 16.17 18 SER B N 1
ATOM 3956 C CA . SER B 1 18 ? -1.824 18.344 49.75 1 16.17 18 SER B CA 1
ATOM 3957 C C . SER B 1 18 ? -3.137 17.891 49.125 1 16.17 18 SER B C 1
ATOM 3959 O O . SER B 1 18 ? -3.764 16.938 49.594 1 16.17 18 SER B O 1
ATOM 3961 N N . ILE B 1 19 ? -3.707 18.547 48.062 1 16.16 19 ILE B N 1
ATOM 3962 C CA . ILE B 1 19 ? -5.137 18.516 48.375 1 16.16 19 ILE B CA 1
ATOM 3963 C C . ILE B 1 19 ? -5.621 17.078 48.469 1 16.16 19 ILE B C 1
ATOM 3965 O O . ILE B 1 19 ? -5.266 16.234 47.625 1 16.16 19 ILE B O 1
ATOM 3969 N N . ILE B 1 20 ? -6.602 16.922 49.375 1 16.34 20 ILE B N 1
ATOM 3970 C CA . ILE B 1 20 ? -7.34 16.047 50.281 1 16.34 20 ILE B CA 1
ATOM 3971 C C . ILE B 1 20 ? -8.281 15.164 49.469 1 16.34 20 ILE B C 1
ATOM 3973 O O . ILE B 1 20 ? -8.852 15.602 48.469 1 16.34 20 ILE B O 1
ATOM 3977 N N . PHE B 1 21 ? -8.492 13.953 50 1 16.27 21 PHE B N 1
ATOM 3978 C CA . PHE B 1 21 ? -8.969 12.594 49.781 1 16.27 21 PHE B CA 1
ATOM 3979 C C . PHE B 1 21 ? -10.484 12.555 49.719 1 16.27 21 PHE B C 1
ATOM 3981 O O . PHE B 1 21 ? -11.07 11.531 49.344 1 16.27 21 PHE B O 1
ATOM 3988 N N . SER B 1 22 ? -11.266 13.672 50.031 1 15.55 22 SER B N 1
ATOM 3989 C CA . SER B 1 22 ? -12.344 13.148 50.875 1 15.55 22 SER B CA 1
ATOM 3990 C C . SER B 1 22 ? -13.219 12.18 50.094 1 15.55 22 SER B C 1
ATOM 3992 O O . SER B 1 22 ? -13.266 12.234 48.844 1 15.55 22 SER B O 1
ATOM 3994 N N . SER B 1 23 ? -14.055 11.391 50.875 1 15.8 23 SER B N 1
ATOM 3995 C CA . SER B 1 23 ? -14.68 10.094 51.125 1 15.8 23 SER B CA 1
ATOM 3996 C C . SER B 1 23 ? -16.016 9.977 50.406 1 15.8 23 SER B C 1
ATOM 3998 O O . SER B 1 23 ? -16.312 8.93 49.812 1 15.8 23 SER B O 1
ATOM 4000 N N . TYR B 1 24 ? -17.047 10.977 50.594 1 14.59 24 TYR B N 1
ATOM 4001 C CA . TYR B 1 24 ? -18.203 10.414 51.281 1 14.59 24 TYR B CA 1
ATOM 4002 C C . TYR B 1 24 ? -19.047 9.586 50.344 1 14.59 24 TYR B C 1
ATOM 4004 O O . TYR B 1 24 ? -18.891 9.68 49.125 1 14.59 24 TYR B O 1
ATOM 4012 N N . SER B 1 25 ? -20.469 9.766 50.5 1 15.13 25 SER B N 1
ATOM 4013 C CA . SER B 1 25 ? -21.609 8.992 51 1 15.13 25 SER B CA 1
ATOM 4014 C C . SER B 1 25 ? -22.438 8.43 49.844 1 15.13 25 SER B C 1
ATOM 4016 O O . SER B 1 25 ? -22.359 8.922 48.719 1 15.13 25 SER B O 1
ATOM 4018 N N . THR B 1 26 ? -23.562 7.668 50.188 1 15.84 26 THR B N 1
ATOM 4019 C CA . THR B 1 26 ? -24.281 6.406 50.062 1 15.84 26 THR B CA 1
ATOM 4020 C C . THR B 1 26 ? -25.438 6.559 49.062 1 15.84 26 THR B C 1
ATOM 4022 O O . THR B 1 26 ? -25.719 5.641 48.281 1 15.84 26 THR B O 1
ATOM 4025 N N . SER B 1 27 ? -26.266 7.695 49.062 1 15.2 27 SER B N 1
ATOM 4026 C CA . SER B 1 27 ? -27.656 7.328 49.312 1 15.2 27 SER B CA 1
ATOM 4027 C C . SER B 1 27 ? -28.328 6.758 48.062 1 15.2 27 SER B C 1
ATOM 4029 O O . SER B 1 27 ? -27.875 7.023 46.938 1 15.2 27 SER B O 1
ATOM 4031 N N . ASN B 1 28 ? -29.688 6.176 48.219 1 15.7 28 ASN B N 1
ATOM 4032 C CA . ASN B 1 28 ? -30.531 5.008 48 1 15.7 28 ASN B CA 1
ATOM 4033 C C . ASN B 1 28 ? -31.438 5.184 46.781 1 15.7 28 ASN B C 1
ATOM 4035 O O . ASN B 1 28 ? -31.625 4.25 46 1 15.7 28 ASN B O 1
ATOM 4039 N N . ASN B 1 29 ? -32.281 6.285 46.656 1 15.33 29 ASN B N 1
ATOM 4040 C CA . ASN B 1 29 ? -33.688 5.992 46.656 1 15.33 29 ASN B CA 1
ATOM 4041 C C . ASN B 1 29 ? -34.188 5.492 45.281 1 15.33 29 ASN B C 1
ATOM 4043 O O . ASN B 1 29 ? -33.5 5.703 44.281 1 15.33 29 ASN B O 1
ATOM 4047 N N . ILE B 1 30 ? -35.656 5.602 45.062 1 16.16 30 ILE B N 1
ATOM 4048 C CA . ILE B 1 30 ? -36.719 4.637 44.875 1 16.16 30 ILE B CA 1
ATOM 4049 C C . ILE B 1 30 ? -37.094 4.547 43.406 1 16.16 30 ILE B C 1
ATOM 4051 O O . ILE B 1 30 ? -37.125 3.451 42.812 1 16.16 30 ILE B O 1
ATOM 4055 N N . PRO B 1 31 ? -38 5.449 42.781 1 16.14 31 PRO B N 1
ATOM 4056 C CA . PRO B 1 31 ? -39.312 4.902 42.469 1 16.14 31 PRO B CA 1
ATOM 4057 C C . PRO B 1 31 ? -39.438 4.434 41.031 1 16.14 31 PRO B C 1
ATOM 4059 O O . PRO B 1 31 ? -38.688 4.891 40.156 1 16.14 31 PRO B O 1
ATOM 4062 N N . THR B 1 32 ? -40.406 3.484 40.719 1 16.25 32 THR B N 1
ATOM 4063 C CA . THR B 1 32 ? -40.844 2.398 39.844 1 16.25 32 THR B CA 1
ATOM 4064 C C . THR B 1 32 ? -41.5 2.949 38.594 1 16.25 32 THR B C 1
ATOM 4066 O O . THR B 1 32 ? -41.438 2.336 37.531 1 16.25 32 THR B O 1
ATOM 4069 N N . ASP B 1 33 ? -42.188 4.121 38.562 1 15.54 33 ASP B N 1
ATOM 4070 C CA . ASP B 1 33 ? -43.531 3.908 38 1 15.54 33 ASP B CA 1
ATOM 4071 C C . ASP B 1 33 ? -43.5 3.797 36.469 1 15.54 33 ASP B C 1
ATOM 4073 O O . ASP B 1 33 ? -42.688 4.438 35.812 1 15.54 33 ASP B O 1
ATOM 4077 N N . ARG B 1 34 ? -44.406 2.932 35.906 1 15.88 34 ARG B N 1
ATOM 4078 C CA . ARG B 1 34 ? -44.688 2.066 34.781 1 15.88 34 ARG B CA 1
ATOM 4079 C C . ARG B 1 34 ? -45.25 2.869 33.594 1 15.88 34 ARG B C 1
ATOM 4081 O O . ARG B 1 34 ? -45.344 2.355 32.469 1 15.88 34 ARG B O 1
ATOM 4088 N N . PRO B 1 35 ? -45.469 4.27 33.562 1 15.47 35 PRO B N 1
ATOM 4089 C CA . PRO B 1 35 ? -46.781 4.398 32.875 1 15.47 35 PRO B CA 1
ATOM 4090 C C . PRO B 1 35 ? -46.719 3.979 31.422 1 15.47 35 PRO B C 1
ATOM 4092 O O . PRO B 1 35 ? -45.656 3.932 30.828 1 15.47 35 PRO B O 1
ATOM 4095 N N . ASN B 1 36 ? -48.062 3.795 30.812 1 15.59 36 ASN B N 1
ATOM 4096 C CA . ASN B 1 36 ? -48.938 3.15 29.844 1 15.59 36 ASN B CA 1
ATOM 4097 C C . ASN B 1 36 ? -48.906 3.869 28.5 1 15.59 36 ASN B C 1
ATOM 4099 O O . ASN B 1 36 ? -49.781 3.65 27.656 1 15.59 36 ASN B O 1
ATOM 4103 N N . LEU B 1 37 ? -47.875 4.492 28.094 1 14.66 37 LEU B N 1
ATOM 4104 C CA . LEU B 1 37 ? -48.25 5.363 26.984 1 14.66 37 LEU B CA 1
ATOM 4105 C C . LEU B 1 37 ? -48.812 4.551 25.828 1 14.66 37 LEU B C 1
ATOM 4107 O O . LEU B 1 37 ? -48.219 3.562 25.406 1 14.66 37 LEU B O 1
ATOM 4111 N N . ARG B 1 38 ? -50.094 4.926 25.469 1 15.44 38 ARG B N 1
ATOM 4112 C CA . ARG B 1 38 ? -51.188 4.586 24.547 1 15.44 38 ARG B CA 1
ATOM 4113 C C . ARG B 1 38 ? -50.719 4.691 23.094 1 15.44 38 ARG B C 1
ATOM 4115 O O . ARG B 1 38 ? -49.844 5.477 22.781 1 15.44 38 ARG B O 1
ATOM 4122 N N . LEU B 1 39 ? -51.406 3.885 22.234 1 15.28 39 LEU B N 1
ATOM 4123 C CA . LEU B 1 39 ? -51.469 3.166 20.969 1 15.28 39 LEU B CA 1
ATOM 4124 C C . LEU B 1 39 ? -51.844 4.113 19.812 1 15.28 39 LEU B C 1
ATOM 4126 O O . LEU B 1 39 ? -52.875 3.984 19.203 1 15.28 39 LEU B O 1
ATOM 4130 N N . ALA B 1 40 ? -51.312 5.383 19.734 1 14.52 40 ALA B N 1
ATOM 4131 C CA . ALA B 1 40 ? -52.062 6.141 18.734 1 14.52 40 ALA B CA 1
ATOM 4132 C C . ALA B 1 40 ? -51.969 5.48 17.359 1 14.52 40 ALA B C 1
ATOM 4134 O O . ALA B 1 40 ? -50.875 5.152 16.891 1 14.52 40 ALA B O 1
ATOM 4135 N N . GLU B 1 41 ? -53.156 5.117 16.766 1 15.41 41 GLU B N 1
ATOM 4136 C CA . GLU B 1 41 ? -53.75 4.391 15.648 1 15.41 41 GLU B CA 1
ATOM 4137 C C . GLU B 1 41 ? -53.344 4.984 14.305 1 15.41 41 GLU B C 1
ATOM 4139 O O . GLU B 1 41 ? -52.875 4.266 13.422 1 15.41 41 GLU B O 1
ATOM 4144 N N . ASP B 1 42 ? -54.094 5.957 13.672 1 15.13 42 ASP B N 1
ATOM 4145 C CA . ASP B 1 42 ? -54.938 5.68 12.523 1 15.13 42 ASP B CA 1
ATOM 4146 C C . ASP B 1 42 ? -54.281 6.133 11.227 1 15.13 42 ASP B C 1
ATOM 4148 O O . ASP B 1 42 ? -54.562 5.605 10.156 1 15.13 42 ASP B O 1
ATOM 4152 N N . ILE B 1 43 ? -53.406 7.215 11.094 1 15.24 43 ILE B N 1
ATOM 4153 C CA . ILE B 1 43 ? -53.969 8.102 10.078 1 15.24 43 ILE B CA 1
ATOM 4154 C C . ILE B 1 43 ? -53.75 7.492 8.688 1 15.24 43 ILE B C 1
ATOM 4156 O O . ILE B 1 43 ? -52.875 6.664 8.492 1 15.24 43 ILE B O 1
ATOM 4160 N N . TYR B 1 44 ? -54 8.445 7.57 1 15.63 44 TYR B N 1
ATOM 4161 C CA . TYR B 1 44 ? -54.75 8.617 6.324 1 15.63 44 TYR B CA 1
ATOM 4162 C C . TYR B 1 44 ? -53.906 8.211 5.125 1 15.63 44 TYR B C 1
ATOM 4164 O O . TYR B 1 44 ? -52.656 8.258 5.188 1 15.63 44 TYR B O 1
ATOM 4172 N N . HIS B 1 45 ? -54.531 7.875 4.008 1 15.59 45 HIS B N 1
ATOM 4173 C CA . HIS B 1 45 ? -54.594 7.137 2.752 1 15.59 45 HIS B CA 1
ATOM 4174 C C . HIS B 1 45 ? -53.938 7.922 1.624 1 15.59 45 HIS B C 1
ATOM 4176 O O . HIS B 1 45 ? -54 7.523 0.459 1 15.59 45 HIS B O 1
ATOM 4182 N N . GLN B 1 46 ? -53 8.867 1.812 1 15.51 46 GLN B N 1
ATOM 4183 C CA . GLN B 1 46 ? -53.031 9.758 0.659 1 15.51 46 GLN B CA 1
ATOM 4184 C C . GLN B 1 46 ? -52.594 9.047 -0.609 1 15.51 46 GLN B C 1
ATOM 4186 O O . GLN B 1 46 ? -51.719 8.164 -0.552 1 15.51 46 GLN B O 1
ATOM 4191 N N . HIS B 1 47 ? -53.219 9.469 -1.829 1 16.16 47 HIS B N 1
ATOM 4192 C CA . HIS B 1 47 ? -53.5 9.016 -3.191 1 16.16 47 HIS B CA 1
ATOM 4193 C C . HIS B 1 47 ? -52.25 9.156 -4.07 1 16.16 47 HIS B C 1
ATOM 4195 O O . HIS B 1 47 ? -51.344 9.938 -3.758 1 16.16 47 HIS B O 1
ATOM 4201 N N . PRO B 1 48 ? -52.344 8.656 -5.438 1 16.94 48 PRO B N 1
ATOM 4202 C CA . PRO B 1 48 ? -51.562 8.016 -6.48 1 16.94 48 PRO B CA 1
ATOM 4203 C C . PRO B 1 48 ? -50.969 9.016 -7.473 1 16.94 48 PRO B C 1
ATOM 4205 O O . PRO B 1 48 ? -50.281 8.625 -8.406 1 16.94 48 PRO B O 1
ATOM 4208 N N . ILE B 1 49 ? -50.5 10.258 -7.242 1 16.19 49 ILE B N 1
ATOM 4209 C CA . ILE B 1 49 ? -50.594 11.086 -8.438 1 16.19 49 ILE B CA 1
ATOM 4210 C C . ILE B 1 49 ? -49.625 10.578 -9.5 1 16.19 49 ILE B C 1
ATOM 4212 O O . ILE B 1 49 ? -48.469 10.289 -9.203 1 16.19 49 ILE B O 1
ATOM 4216 N N . SER B 1 50 ? -50.062 10.531 -10.891 1 15.85 50 SER B N 1
ATOM 4217 C CA . SER B 1 50 ? -49.781 9.93 -12.195 1 15.85 50 SER B CA 1
ATOM 4218 C C . SER B 1 50 ? -48.75 10.766 -12.969 1 15.85 50 SER B C 1
ATOM 4220 O O . SER B 1 50 ? -48.125 10.273 -13.891 1 15.85 50 SER B O 1
ATOM 4222 N N . ILE B 1 51 ? -48.438 12.031 -12.781 1 16.02 51 ILE B N 1
ATOM 4223 C CA . ILE B 1 51 ? -48.406 12.766 -14.047 1 16.02 51 ILE B CA 1
ATOM 4224 C C . ILE B 1 51 ? -47.219 12.328 -14.867 1 16.02 51 ILE B C 1
ATOM 4226 O O . ILE B 1 51 ? -46.188 11.945 -14.312 1 16.02 51 ILE B O 1
ATOM 4230 N N . LYS B 1 52 ? -47.219 12.906 -16.297 1 16.11 52 LYS B N 1
ATOM 4231 C CA . LYS B 1 52 ? -47 12.633 -17.719 1 16.11 52 LYS B CA 1
ATOM 4232 C C . LYS B 1 52 ? -45.562 12.992 -18.125 1 16.11 52 LYS B C 1
ATOM 4234 O O . LYS B 1 52 ? -44.938 13.859 -17.516 1 16.11 52 LYS B O 1
ATOM 4239 N N . PRO B 1 53 ? -45.062 12.531 -19.344 1 16.98 53 PRO B N 1
ATOM 4240 C CA . PRO B 1 53 ? -43.781 12.188 -20.016 1 16.98 53 PRO B CA 1
ATOM 4241 C C . PRO B 1 53 ? -43.188 13.375 -20.75 1 16.98 53 PRO B C 1
ATOM 4243 O O . PRO B 1 53 ? -42.125 13.227 -21.406 1 16.98 53 PRO B O 1
ATOM 4246 N N . THR B 1 54 ? -43.5 14.672 -20.375 1 16 54 THR B N 1
ATOM 4247 C CA . THR B 1 54 ? -43.406 15.469 -21.594 1 16 54 THR B CA 1
ATOM 4248 C C . THR B 1 54 ? -42 15.414 -22.188 1 16 54 THR B C 1
ATOM 4250 O O . THR B 1 54 ? -41.031 15.109 -21.484 1 16 54 THR B O 1
ATOM 4253 N N . ASP B 1 55 ? -41.812 16.359 -23.312 1 15.47 55 ASP B N 1
ATOM 4254 C CA . ASP B 1 55 ? -41.344 16.5 -24.688 1 15.47 55 ASP B CA 1
ATOM 4255 C C . ASP B 1 55 ? -39.875 16.906 -24.75 1 15.47 55 ASP B C 1
ATOM 4257 O O . ASP B 1 55 ? -39.344 17.469 -23.797 1 15.47 55 ASP B O 1
ATOM 4261 N N . LYS B 1 56 ? -39.25 16.734 -25.969 1 16.28 56 LYS B N 1
ATOM 4262 C CA . LYS B 1 56 ? -38.031 16.453 -26.719 1 16.28 56 LYS B CA 1
ATOM 4263 C C . LYS B 1 56 ? -37.25 17.719 -26.984 1 16.28 56 LYS B C 1
ATOM 4265 O O . LYS B 1 56 ? -36.125 17.672 -27.5 1 16.28 56 LYS B O 1
ATOM 4270 N N . PRO B 1 57 ? -37.625 19.062 -26.5 1 15.16 57 PRO B N 1
ATOM 4271 C CA . PRO B 1 57 ? -37.312 19.938 -27.625 1 15.16 57 PRO B CA 1
ATOM 4272 C C . PRO B 1 57 ? -35.812 19.984 -27.938 1 15.16 57 PRO B C 1
ATOM 4274 O O . PRO B 1 57 ? -35 19.641 -27.078 1 15.16 57 PRO B O 1
ATOM 4277 N N . GLN B 1 58 ? -35.469 20.719 -29.203 1 15.52 58 GLN B N 1
ATOM 4278 C CA . GLN B 1 58 ? -34.656 20.875 -30.406 1 15.52 58 GLN B CA 1
ATOM 4279 C C . GLN B 1 58 ? -33.5 21.844 -30.156 1 15.52 58 GLN B C 1
ATOM 4281 O O . GLN B 1 58 ? -32.719 22.141 -31.062 1 15.52 58 GLN B O 1
ATOM 4286 N N . LEU B 1 59 ? -33.344 22.516 -29.047 1 14.66 59 LEU B N 1
ATOM 4287 C CA . LEU B 1 59 ? -32.781 23.812 -29.328 1 14.66 59 LEU B CA 1
ATOM 4288 C C . LEU B 1 59 ? -31.422 23.672 -30.016 1 14.66 59 LEU B C 1
ATOM 4290 O O . LEU B 1 59 ? -30.578 22.891 -29.578 1 14.66 59 LEU B O 1
ATOM 4294 N N . LEU B 1 60 ? -31.25 24.578 -31.062 1 14.37 60 LEU B N 1
ATOM 4295 C CA . LEU B 1 60 ? -30.578 24.938 -32.281 1 14.37 60 LEU B CA 1
ATOM 4296 C C . LEU B 1 60 ? -29.094 25.219 -32.031 1 14.37 60 LEU B C 1
ATOM 4298 O O . LEU B 1 60 ? -28.688 25.469 -30.891 1 14.37 60 LEU B O 1
ATOM 4302 N N . LYS B 1 61 ? -28.594 26.172 -32.969 1 14.55 61 LYS B N 1
ATOM 4303 C CA . LYS B 1 61 ? -27.672 26.328 -34.094 1 14.55 61 LYS B CA 1
ATOM 4304 C C . LYS B 1 61 ? -26.359 26.953 -33.656 1 14.55 61 LYS B C 1
ATOM 4306 O O . LYS B 1 61 ? -25.281 26.406 -33.906 1 14.55 61 LYS B O 1
ATOM 4311 N N . ASP B 1 62 ? -26.188 28.375 -33.906 1 14.5 62 ASP B N 1
ATOM 4312 C CA . ASP B 1 62 ? -25.328 28.922 -34.969 1 14.5 62 ASP B CA 1
ATOM 4313 C C . ASP B 1 62 ? -24 29.391 -34.375 1 14.5 62 ASP B C 1
ATOM 4315 O O . ASP B 1 62 ? -22.938 29.109 -34.969 1 14.5 62 ASP B O 1
ATOM 4319 N N . LEU B 1 63 ? -23.906 30.438 -33.438 1 14.49 63 LEU B N 1
ATOM 4320 C CA . LEU B 1 63 ? -23.266 31.641 -33.969 1 14.49 63 LEU B CA 1
ATOM 4321 C C . LEU B 1 63 ? -21.75 31.5 -33.875 1 14.49 63 LEU B C 1
ATOM 4323 O O . LEU B 1 63 ? -21.188 31.141 -32.844 1 14.49 63 LEU B O 1
ATOM 4327 N N . ARG B 1 64 ? -21.078 31.672 -35.062 1 15.34 64 ARG B N 1
ATOM 4328 C CA . ARG B 1 64 ? -19.797 31.609 -35.781 1 15.34 64 ARG B CA 1
ATOM 4329 C C . ARG B 1 64 ? -18.828 32.656 -35.219 1 15.34 64 ARG B C 1
ATOM 4331 O O . ARG B 1 64 ? -17.672 32.75 -35.656 1 15.34 64 ARG B O 1
ATOM 4338 N N . HIS B 1 65 ? -19.219 33.688 -34.344 1 15.17 65 HIS B N 1
ATOM 4339 C CA . HIS B 1 65 ? -18.547 34.906 -34.781 1 15.17 65 HIS B CA 1
ATOM 4340 C C . HIS B 1 65 ? -17.031 34.781 -34.688 1 15.17 65 HIS B C 1
A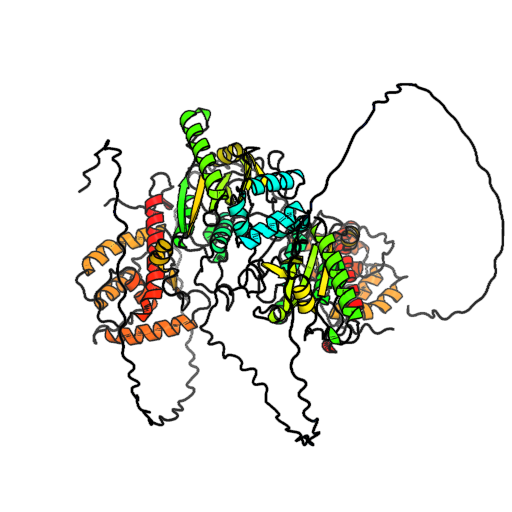TOM 4342 O O . HIS B 1 65 ? -16.531 34 -33.875 1 15.17 65 HIS B O 1
ATOM 4348 N N . ASN B 1 66 ? -16.297 35.688 -35.562 1 15.64 66 ASN B N 1
ATOM 4349 C CA . ASN B 1 66 ? -15.117 36.031 -36.344 1 15.64 66 ASN B CA 1
ATOM 4350 C C . ASN B 1 66 ? -14.023 36.656 -35.5 1 15.64 66 ASN B C 1
ATOM 4352 O O . ASN B 1 66 ? -13.008 37.125 -36 1 15.64 66 ASN B O 1
ATOM 4356 N N . TYR B 1 67 ? -14.172 36.906 -34.219 1 15.45 67 TYR B N 1
ATOM 4357 C CA . TYR B 1 67 ? -13.422 38.156 -33.969 1 15.45 67 TYR B CA 1
ATOM 4358 C C . TYR B 1 67 ? -11.953 37.969 -34.344 1 15.45 67 TYR B C 1
ATOM 4360 O O . TYR B 1 67 ? -11.367 36.906 -34.062 1 15.45 67 TYR B O 1
ATOM 4368 N N . PRO B 1 68 ? -11.508 39.062 -35 1 15.84 68 PRO B N 1
ATOM 4369 C CA . PRO B 1 68 ? -10.336 39.375 -35.844 1 15.84 68 PRO B CA 1
ATOM 4370 C C . PRO B 1 68 ? -9.023 39.219 -35.062 1 15.84 68 PRO B C 1
ATOM 4372 O O . PRO B 1 68 ? -9.031 39.062 -33.844 1 15.84 68 PRO B O 1
ATOM 4375 N N . SER B 1 69 ? -8.008 40.094 -35.562 1 15.84 69 SER B N 1
ATOM 4376 C CA . SER B 1 69 ? -6.664 40.031 -36.125 1 15.84 69 SER B CA 1
ATOM 4377 C C . SER B 1 69 ? -5.621 40.5 -35.094 1 15.84 69 SER B C 1
ATOM 4379 O O . SER B 1 69 ? -4.43 40.531 -35.406 1 15.84 69 SER B O 1
ATOM 4381 N N . ALA B 1 70 ? -5.992 41.094 -33.938 1 15.89 70 ALA B N 1
ATOM 4382 C CA . ALA B 1 70 ? -5.051 42.188 -33.688 1 15.89 70 ALA B CA 1
ATOM 4383 C C . ALA B 1 70 ? -3.613 41.656 -33.625 1 15.89 70 ALA B C 1
ATOM 4385 O O . ALA B 1 70 ? -3.373 40.5 -33.312 1 15.89 70 ALA B O 1
ATOM 4386 N N . SER B 1 71 ? -2.662 42.75 -33.688 1 16.02 71 SER B N 1
ATOM 4387 C CA . SER B 1 71 ? -1.395 43.156 -34.25 1 16.02 71 SER B CA 1
ATOM 4388 C C . SER B 1 71 ? -0.21 42.594 -33.5 1 16.02 71 SER B C 1
ATOM 4390 O O . SER B 1 71 ? -0.388 42 -32.438 1 16.02 71 SER B O 1
ATOM 4392 N N . GLN B 1 72 ? 0.8 43.562 -33.156 1 15.57 72 GLN B N 1
ATOM 4393 C CA . GLN B 1 72 ? 2.141 43.781 -33.688 1 15.57 72 GLN B CA 1
ATOM 4394 C C . GLN B 1 72 ? 3.201 43.188 -32.781 1 15.57 72 GLN B C 1
ATOM 4396 O O . GLN B 1 72 ? 4.074 42.438 -33.25 1 15.57 72 GLN B O 1
ATOM 4401 N N . THR B 1 73 ? 3.525 43.938 -31.609 1 17.77 73 THR B N 1
ATOM 4402 C CA . THR B 1 73 ? 4.871 44.5 -31.531 1 17.77 73 THR B CA 1
ATOM 4403 C C . THR B 1 73 ? 5.852 43.469 -30.984 1 17.77 73 THR B C 1
ATOM 4405 O O . THR B 1 73 ? 5.473 42.625 -30.172 1 17.77 73 THR B O 1
ATOM 4408 N N . HIS B 1 74 ? 7.129 43.531 -31.484 1 16.75 74 HIS B N 1
ATOM 4409 C CA . HIS B 1 74 ? 8.344 42.75 -31.719 1 16.75 74 HIS B CA 1
ATOM 4410 C C . HIS B 1 74 ? 9.188 42.625 -30.453 1 16.75 74 HIS B C 1
ATOM 4412 O O . HIS B 1 74 ? 10.281 42.062 -30.484 1 16.75 74 HIS B O 1
ATOM 4418 N N . SER B 1 75 ? 8.719 43.125 -29.266 1 18.36 75 SER B N 1
ATOM 4419 C CA . SER B 1 75 ? 9.922 43.531 -28.562 1 18.36 75 SER B CA 1
ATOM 4420 C C . SER B 1 75 ? 10.844 42.344 -28.312 1 18.36 75 SER B C 1
ATOM 4422 O O . SER B 1 75 ? 10.375 41.219 -28.109 1 18.36 75 SER B O 1
ATOM 4424 N N . SER B 1 76 ? 12.125 42.562 -28.609 1 18.22 76 SER B N 1
ATOM 4425 C CA . SER B 1 76 ? 13.352 41.812 -28.797 1 18.22 76 SER B CA 1
ATOM 4426 C C . SER B 1 76 ? 13.859 41.219 -27.484 1 18.22 76 SER B C 1
ATOM 4428 O O . SER B 1 76 ? 14.953 40.656 -27.438 1 18.22 76 SER B O 1
ATOM 4430 N N . PRO B 1 77 ? 12.969 40.969 -26.469 1 19.3 77 PRO B N 1
ATOM 4431 C CA . PRO B 1 77 ? 13.836 40.906 -25.297 1 19.3 77 PRO B CA 1
ATOM 4432 C C . PRO B 1 77 ? 14.93 39.844 -25.453 1 19.3 77 PRO B C 1
ATOM 4434 O O . PRO B 1 77 ? 14.781 38.906 -26.219 1 19.3 77 PRO B O 1
ATOM 4437 N N . MET B 1 78 ? 16.172 40.188 -25 1 19.69 78 MET B N 1
ATOM 4438 C CA . MET B 1 78 ? 17.516 39.656 -24.953 1 19.69 78 MET B CA 1
ATOM 4439 C C . MET B 1 78 ? 17.547 38.344 -24.172 1 19.69 78 MET B C 1
ATOM 4441 O O . MET B 1 78 ? 17.078 38.281 -23.047 1 19.69 78 MET B O 1
ATOM 4445 N N . SER B 1 79 ? 17.75 37.219 -24.891 1 18.08 79 SER B N 1
ATOM 4446 C CA . SER B 1 79 ? 17.656 35.781 -24.609 1 18.08 79 SER B CA 1
ATOM 4447 C C . SER B 1 79 ? 18.781 35.312 -23.688 1 18.08 79 SER B C 1
ATOM 4449 O O . SER B 1 79 ? 18.953 34.125 -23.484 1 18.08 79 SER B O 1
ATOM 4451 N N . ASP B 1 80 ? 19.453 36.125 -22.906 1 19.98 80 ASP B N 1
ATOM 4452 C CA . ASP B 1 80 ? 20.688 35.406 -22.609 1 19.98 80 ASP B CA 1
ATOM 4453 C C . ASP B 1 80 ? 20.406 34.125 -21.812 1 19.98 80 ASP B C 1
ATOM 4455 O O . ASP B 1 80 ? 20.047 34.219 -20.625 1 19.98 80 ASP B O 1
ATOM 4459 N N . HIS B 1 81 ? 19.703 33.188 -22.344 1 20.45 81 HIS B N 1
ATOM 4460 C CA . HIS B 1 81 ? 19.344 31.953 -21.656 1 20.45 81 HIS B CA 1
ATOM 4461 C C . HIS B 1 81 ? 20.578 31.125 -21.359 1 20.45 81 HIS B C 1
ATOM 4463 O O . HIS B 1 81 ? 21.141 30.469 -22.25 1 20.45 81 HIS B O 1
ATOM 4469 N N . GLN B 1 82 ? 21.562 31.625 -20.609 1 21.73 82 GLN B N 1
ATOM 4470 C CA . GLN B 1 82 ? 22.594 30.641 -20.328 1 21.73 82 GLN B CA 1
ATOM 4471 C C . GLN B 1 82 ? 22 29.312 -19.875 1 21.73 82 GLN B C 1
ATOM 4473 O O . GLN B 1 82 ? 21.234 29.281 -18.891 1 21.73 82 GLN B O 1
ATOM 4478 N N . SER B 1 83 ? 21.844 28.391 -20.828 1 23.12 83 SER B N 1
ATOM 4479 C CA . SER B 1 83 ? 21.281 27.047 -20.797 1 23.12 83 SER B CA 1
ATOM 4480 C C . SER B 1 83 ? 22.016 26.172 -19.797 1 23.12 83 SER B C 1
ATOM 4482 O O . SER B 1 83 ? 23.219 25.906 -19.938 1 23.12 83 SER B O 1
ATOM 4484 N N . ASN B 1 84 ? 22 26.484 -18.453 1 24.22 84 ASN B N 1
ATOM 4485 C CA . ASN B 1 84 ? 22.453 25.469 -17.516 1 24.22 84 ASN B CA 1
ATOM 4486 C C . ASN B 1 84 ? 22.062 24.062 -17.969 1 24.22 84 ASN B C 1
ATOM 4488 O O . ASN B 1 84 ? 20.875 23.734 -18.047 1 24.22 84 ASN B O 1
ATOM 4492 N N . GLU B 1 85 ? 22.859 23.531 -18.828 1 24.92 85 GLU B N 1
ATOM 4493 C CA . GLU B 1 85 ? 22.812 22.172 -19.375 1 24.92 85 GLU B CA 1
ATOM 4494 C C . GLU B 1 85 ? 22.625 21.141 -18.281 1 24.92 85 GLU B C 1
ATOM 4496 O O . GLU B 1 85 ? 23.578 20.766 -17.594 1 24.92 85 GLU B O 1
ATOM 4501 N N . LEU B 1 86 ? 21.672 21.266 -17.375 1 27.22 86 LEU B N 1
ATOM 4502 C CA . LEU B 1 86 ? 21.297 20.031 -16.703 1 27.22 86 LEU B CA 1
ATOM 4503 C C . LEU B 1 86 ? 21.391 18.844 -17.641 1 27.22 86 LEU B C 1
ATOM 4505 O O . LEU B 1 86 ? 20.656 18.75 -18.625 1 27.22 86 LEU B O 1
ATOM 4509 N N . GLU B 1 87 ? 22.594 18.469 -17.875 1 26.45 87 GLU B N 1
ATOM 4510 C CA . GLU B 1 87 ? 22.766 17.203 -18.578 1 26.45 87 GLU B CA 1
ATOM 4511 C C . GLU B 1 87 ? 21.641 16.219 -18.25 1 26.45 87 GLU B C 1
ATOM 4513 O O . GLU B 1 87 ? 21.547 15.758 -17.109 1 26.45 87 GLU B O 1
ATOM 4518 N N . ALA B 1 88 ? 20.547 16.438 -18.719 1 30 88 ALA B N 1
ATOM 4519 C CA . ALA B 1 88 ? 19.562 15.359 -18.844 1 30 88 ALA B CA 1
ATOM 4520 C C . ALA B 1 88 ? 20.234 14.055 -19.234 1 30 88 ALA B C 1
ATOM 4522 O O . ALA B 1 88 ? 20.828 13.945 -20.312 1 30 88 ALA B O 1
ATOM 4523 N N . GLU B 1 89 ? 20.969 13.539 -18.391 1 29.67 89 GLU B N 1
ATOM 4524 C CA . GLU B 1 89 ? 21.156 12.195 -18.938 1 29.67 89 GLU B CA 1
ATOM 4525 C C . GLU B 1 89 ? 20.062 11.859 -19.953 1 29.67 89 GLU B C 1
ATOM 4527 O O . GLU B 1 89 ? 18.875 11.852 -19.609 1 29.67 89 GLU B O 1
ATOM 4532 N N . LYS B 1 90 ? 20.172 12.273 -21.109 1 32.22 90 LYS B N 1
ATOM 4533 C CA . LYS B 1 90 ? 19.312 11.797 -22.203 1 32.22 90 LYS B CA 1
ATOM 4534 C C . LYS B 1 90 ? 18.781 10.398 -21.906 1 32.22 90 LYS B C 1
ATOM 4536 O O . LYS B 1 90 ? 19.5 9.414 -22.094 1 32.22 90 LYS B O 1
ATOM 4541 N N . SER B 1 91 ? 17.953 10.359 -20.828 1 34.53 91 SER B N 1
ATOM 4542 C CA . SER B 1 91 ? 17.312 9.086 -20.547 1 34.53 91 SER B CA 1
ATOM 4543 C C . SER B 1 91 ? 16.922 8.367 -21.844 1 34.53 91 SER B C 1
ATOM 4545 O O . SER B 1 91 ? 16.172 8.914 -22.656 1 34.53 91 SER B O 1
ATOM 4547 N N . ASN B 1 92 ? 17.766 7.855 -22.469 1 36.38 92 ASN B N 1
ATOM 4548 C CA . ASN B 1 92 ? 17.297 6.879 -23.438 1 36.38 92 ASN B CA 1
ATOM 4549 C C . ASN B 1 92 ? 15.938 6.301 -23.031 1 36.38 92 ASN B C 1
ATOM 4551 O O . ASN B 1 92 ? 15.82 5.652 -22 1 36.38 92 ASN B O 1
ATOM 4555 N N . PRO B 1 93 ? 14.898 7.012 -23.438 1 44.53 93 PRO B N 1
ATOM 4556 C CA . PRO B 1 93 ? 13.531 6.629 -23.062 1 44.53 93 PRO B CA 1
ATOM 4557 C C . PRO B 1 93 ? 13.414 5.156 -22.672 1 44.53 93 PRO B C 1
ATOM 4559 O O . PRO B 1 93 ? 12.469 4.766 -21.984 1 44.53 93 PRO B O 1
ATOM 4562 N N . ALA B 1 94 ? 14.312 4.305 -23.234 1 53.78 94 ALA B N 1
ATOM 4563 C CA . ALA B 1 94 ? 14.133 2.855 -23.25 1 53.78 94 ALA B CA 1
ATOM 4564 C C . ALA B 1 94 ? 14.594 2.23 -21.938 1 53.78 94 ALA B C 1
ATOM 4566 O O . ALA B 1 94 ? 14.336 1.053 -21.688 1 53.78 94 ALA B O 1
ATOM 4567 N N . ARG B 1 95 ? 15.18 3.09 -20.953 1 68.31 95 ARG B N 1
ATOM 4568 C CA . ARG B 1 95 ? 15.781 2.322 -19.875 1 68.31 95 ARG B CA 1
ATOM 4569 C C . ARG B 1 95 ? 14.883 2.307 -18.641 1 68.31 95 ARG B C 1
ATOM 4571 O O . ARG B 1 95 ? 14.352 3.346 -18.234 1 68.31 95 ARG B O 1
ATOM 4578 N N . SER B 1 96 ? 14.391 1.24 -18.109 1 78.56 96 SER B N 1
ATOM 4579 C CA . SER B 1 96 ? 13.602 1.031 -16.891 1 78.56 96 SER B CA 1
ATOM 4580 C C . SER B 1 96 ? 14.445 0.411 -15.781 1 78.56 96 SER B C 1
ATOM 4582 O O . SER B 1 96 ? 15.492 -0.188 -16.047 1 78.56 96 SER B O 1
ATOM 4584 N N . PHE B 1 97 ? 14.094 0.822 -14.531 1 84.25 97 PHE B N 1
ATOM 4585 C CA . PHE B 1 97 ? 14.844 0.373 -13.367 1 84.25 97 PHE B CA 1
ATOM 4586 C C . PHE B 1 97 ? 13.969 -0.471 -12.445 1 84.25 97 PHE B C 1
ATOM 4588 O O . PHE B 1 97 ? 12.789 -0.172 -12.258 1 84.25 97 PHE B O 1
ATOM 4595 N N . TYR B 1 98 ? 14.609 -1.529 -11.977 1 88.12 98 TYR B N 1
ATOM 4596 C CA . TYR B 1 98 ? 14.016 -2.299 -10.883 1 88.12 98 TYR B CA 1
ATOM 4597 C C . TYR B 1 98 ? 14.836 -2.156 -9.609 1 88.12 98 TYR B C 1
ATOM 4599 O O . TYR B 1 98 ? 15.906 -2.756 -9.477 1 88.12 98 TYR B O 1
ATOM 4607 N N . GLN B 1 99 ? 14.312 -1.375 -8.695 1 90.62 99 GLN B N 1
ATOM 4608 C CA . GLN B 1 99 ? 14.953 -1.08 -7.422 1 90.62 99 GLN B CA 1
ATOM 4609 C C . GLN B 1 99 ? 16.375 -0.562 -7.625 1 90.62 99 GLN B C 1
ATOM 4611 O O . GLN B 1 99 ? 16.891 -0.585 -8.742 1 90.62 99 GLN B O 1
ATOM 4616 N N . ARG B 1 100 ? 16.891 -0.019 -6.641 1 93.06 100 ARG B N 1
ATOM 4617 C CA . ARG B 1 100 ? 18.281 0.43 -6.543 1 93.06 100 ARG B CA 1
ATOM 4618 C C . ARG B 1 100 ? 18.969 -0.21 -5.348 1 93.06 100 ARG B C 1
ATOM 4620 O O . ARG B 1 100 ? 18.328 -0.58 -4.367 1 93.06 100 ARG B O 1
ATOM 4627 N N . GLN B 1 101 ? 20.203 -0.361 -5.512 1 92.62 101 GLN B N 1
ATOM 4628 C CA . GLN B 1 101 ? 20.984 -0.885 -4.402 1 92.62 101 GLN B CA 1
ATOM 4629 C C . GLN B 1 101 ? 21.141 0.158 -3.299 1 92.62 101 GLN B C 1
ATOM 4631 O O . GLN B 1 101 ? 21.453 1.318 -3.574 1 92.62 101 GLN B O 1
ATOM 4636 N N . LEU B 1 102 ? 20.891 -0.255 -2.119 1 95.44 102 LEU B N 1
ATOM 4637 C CA . LEU B 1 102 ? 21.078 0.637 -0.981 1 95.44 102 LEU B CA 1
ATOM 4638 C C . LEU B 1 102 ? 22.562 1.002 -0.828 1 95.44 102 LEU B C 1
ATOM 4640 O O . LEU B 1 102 ? 23.438 0.149 -0.991 1 95.44 102 LEU B O 1
ATOM 4644 N N . PRO B 1 103 ? 22.875 2.217 -0.561 1 96 103 PRO B N 1
ATOM 4645 C CA . PRO B 1 103 ? 24.25 2.572 -0.246 1 96 103 PRO B CA 1
ATOM 4646 C C . PRO B 1 103 ? 24.781 1.857 0.997 1 96 103 PRO B C 1
ATOM 4648 O O . PRO B 1 103 ? 24 1.378 1.816 1 96 103 PRO B O 1
ATOM 4651 N N . GLU B 1 104 ? 26.031 1.851 1.173 1 93 104 GLU B N 1
ATOM 4652 C CA . GLU B 1 104 ? 26.688 1.122 2.254 1 93 104 GLU B CA 1
ATOM 4653 C C . GLU B 1 104 ? 26.297 1.688 3.617 1 93 104 GLU B C 1
ATOM 4655 O O . GLU B 1 104 ? 26.25 0.958 4.609 1 93 104 GLU B O 1
ATOM 4660 N N . SER B 1 105 ? 25.984 2.924 3.627 1 93.25 105 SER B N 1
ATOM 4661 C CA . SER B 1 105 ? 25.656 3.58 4.887 1 93.25 105 SER B CA 1
ATOM 4662 C C . SER B 1 105 ? 24.266 3.184 5.363 1 93.25 105 SER B C 1
ATOM 4664 O O . SER B 1 105 ? 23.906 3.406 6.523 1 93.25 105 SER B O 1
ATOM 4666 N N . CYS B 1 106 ? 23.469 2.619 4.523 1 97.5 106 CYS B N 1
ATOM 4667 C CA . CYS B 1 106 ? 22.125 2.193 4.844 1 97.5 106 CYS B CA 1
ATOM 4668 C C . CYS B 1 106 ? 22.031 0.675 4.938 1 97.5 106 CYS B C 1
ATOM 4670 O O . CYS B 1 106 ? 22.422 -0.033 4.008 1 97.5 106 CYS B O 1
ATOM 4672 N N . LEU B 1 107 ? 21.594 0.221 6.059 1 97.81 107 LEU B N 1
ATOM 4673 C CA . LEU B 1 107 ? 21.469 -1.214 6.289 1 97.81 107 LEU B CA 1
ATOM 4674 C C . LEU B 1 107 ? 20.031 -1.684 6.027 1 97.81 107 LEU B C 1
ATOM 4676 O O . LEU B 1 107 ? 19.094 -1.215 6.676 1 97.81 107 LEU B O 1
ATOM 4680 N N . SER B 1 108 ? 19.906 -2.641 5.141 1 97.56 108 SER B N 1
ATOM 4681 C CA . SER B 1 108 ? 18.578 -3.115 4.758 1 97.56 108 SER B CA 1
ATOM 4682 C C . SER B 1 108 ? 17.828 -3.713 5.953 1 97.56 108 SER B C 1
ATOM 4684 O O . SER B 1 108 ? 18.422 -4.469 6.734 1 97.56 108 SER B O 1
ATOM 4686 N N . PHE B 1 109 ? 16.562 -3.414 6.125 1 97.94 109 PHE B N 1
ATOM 4687 C CA . PHE B 1 109 ? 15.664 -3.908 7.168 1 97.94 109 PHE B CA 1
ATOM 4688 C C . PHE B 1 109 ? 15.578 -5.43 7.129 1 97.94 109 PHE B C 1
ATOM 4690 O O . PHE B 1 109 ? 15.484 -6.078 8.172 1 97.94 109 PHE B O 1
ATOM 4697 N N . THR B 1 110 ? 15.617 -6.039 5.953 1 96.56 110 THR B N 1
ATOM 4698 C CA . THR B 1 110 ? 15.367 -7.465 5.785 1 96.56 110 THR B CA 1
ATOM 4699 C C . THR B 1 110 ? 16.688 -8.25 5.793 1 96.56 110 THR B C 1
ATOM 4701 O O . THR B 1 110 ? 16.688 -9.469 5.645 1 96.56 110 THR B O 1
ATOM 4704 N N . SER B 1 111 ? 17.844 -7.543 5.93 1 95.94 111 SER B N 1
ATOM 4705 C CA . SER B 1 111 ? 19.125 -8.234 6.066 1 95.94 111 SER B CA 1
ATOM 4706 C C . SER B 1 111 ? 19.266 -8.875 7.441 1 95.94 111 SER B C 1
ATOM 4708 O O . SER B 1 111 ? 18.531 -8.531 8.367 1 95.94 111 SER B O 1
ATOM 4710 N N . ASP B 1 112 ? 20.219 -9.812 7.582 1 96 112 ASP B N 1
ATOM 4711 C CA . ASP B 1 112 ? 20.453 -10.469 8.867 1 96 112 ASP B CA 1
ATOM 4712 C C . ASP B 1 112 ? 20.828 -9.445 9.938 1 96 112 ASP B C 1
ATOM 4714 O O . ASP B 1 112 ? 20.328 -9.5 11.062 1 96 112 ASP B O 1
ATOM 4718 N N . ARG B 1 113 ? 21.672 -8.531 9.562 1 96.88 113 ARG B N 1
ATOM 4719 C CA . ARG B 1 113 ? 22.078 -7.5 10.508 1 96.88 113 ARG B CA 1
ATOM 4720 C C . ARG B 1 113 ? 20.906 -6.562 10.828 1 96.88 113 ARG B C 1
ATOM 4722 O O . ARG B 1 113 ? 20.75 -6.125 11.969 1 96.88 113 ARG B O 1
ATOM 4729 N N . GLY B 1 114 ? 20.156 -6.223 9.797 1 97.62 114 GLY B N 1
ATOM 4730 C CA . GLY B 1 114 ? 18.984 -5.395 10.023 1 97.62 114 GLY B CA 1
ATOM 4731 C C . GLY B 1 114 ? 17.969 -6.035 10.961 1 97.62 114 GLY B C 1
ATOM 4732 O O . GLY B 1 114 ? 17.406 -5.359 11.82 1 97.62 114 GLY B O 1
ATOM 4733 N N . LYS B 1 115 ? 17.781 -7.316 10.797 1 97.06 115 LYS B N 1
ATOM 4734 C CA . LYS B 1 115 ? 16.875 -8.062 11.672 1 97.06 115 LYS B CA 1
ATOM 4735 C C . LYS B 1 115 ? 17.406 -8.109 13.102 1 97.06 115 LYS B C 1
ATOM 4737 O O . LYS B 1 115 ? 16.625 -8.039 14.055 1 97.06 115 LYS B O 1
ATOM 4742 N N . ALA B 1 116 ? 18.688 -8.266 13.25 1 96.75 116 ALA B N 1
ATOM 4743 C CA . ALA B 1 116 ? 19.297 -8.273 14.578 1 96.75 116 ALA B CA 1
ATOM 4744 C C . ALA B 1 116 ? 19.109 -6.938 15.281 1 96.75 116 ALA B C 1
ATOM 4746 O O . ALA B 1 116 ? 18.812 -6.898 16.484 1 96.75 116 ALA B O 1
ATOM 4747 N N . LEU B 1 117 ? 19.297 -5.867 14.555 1 97.56 117 LEU B N 1
ATOM 4748 C CA . LEU B 1 117 ? 19.062 -4.539 15.117 1 97.56 117 LEU B CA 1
ATOM 4749 C C . LEU B 1 117 ? 17.609 -4.379 15.539 1 97.56 117 LEU B C 1
ATOM 4751 O O . LEU B 1 117 ? 17.328 -3.762 16.578 1 97.56 117 LEU B O 1
ATOM 4755 N N . PHE B 1 118 ? 16.781 -4.914 14.742 1 98.19 118 PHE B N 1
ATOM 4756 C CA . PHE B 1 118 ? 15.359 -4.867 15.039 1 98.19 118 PHE B CA 1
ATOM 4757 C C . PHE B 1 118 ? 15.055 -5.57 16.359 1 98.19 118 PHE B C 1
ATOM 4759 O O . PHE B 1 118 ? 14.328 -5.039 17.188 1 98.19 118 PHE B O 1
ATOM 4766 N N . ARG B 1 119 ? 15.602 -6.738 16.484 1 96.5 119 ARG B N 1
ATOM 4767 C CA . ARG B 1 119 ? 15.383 -7.512 17.703 1 96.5 119 ARG B CA 1
ATOM 4768 C C . ARG B 1 119 ? 15.867 -6.75 18.938 1 96.5 119 ARG B C 1
ATOM 4770 O O . ARG B 1 119 ? 15.172 -6.699 19.953 1 96.5 119 ARG B O 1
ATOM 4777 N N . SER B 1 120 ? 16.984 -6.16 18.812 1 96.38 120 SER B N 1
ATOM 4778 C CA . SER B 1 120 ? 17.547 -5.406 19.922 1 96.38 120 SER B CA 1
ATOM 4779 C C . SER B 1 120 ? 16.703 -4.168 20.234 1 96.38 120 SER B C 1
ATOM 4781 O O . SER B 1 120 ? 16.406 -3.891 21.391 1 96.38 120 SER B O 1
ATOM 4783 N N . ALA B 1 121 ? 16.328 -3.445 19.188 1 98 121 ALA B N 1
ATOM 4784 C CA . ALA B 1 121 ? 15.516 -2.24 19.375 1 98 121 ALA B CA 1
ATOM 4785 C C . ALA B 1 121 ? 14.156 -2.58 19.969 1 98 121 ALA B C 1
ATOM 4787 O O . ALA B 1 121 ? 13.609 -1.808 20.766 1 98 121 ALA B O 1
ATOM 4788 N N . LEU B 1 122 ? 13.633 -3.699 19.531 1 97.19 122 LEU B N 1
ATOM 4789 C CA . LEU B 1 122 ? 12.359 -4.16 20.062 1 97.19 122 LEU B CA 1
ATOM 4790 C C . LEU B 1 122 ? 12.461 -4.445 21.547 1 97.19 122 LEU B C 1
ATOM 4792 O O . LEU B 1 122 ? 11.578 -4.062 22.328 1 97.19 122 LEU B O 1
ATOM 4796 N N . ALA B 1 123 ? 13.508 -5.094 21.922 1 94.88 123 ALA B N 1
ATOM 4797 C CA . ALA B 1 123 ? 13.734 -5.426 23.328 1 94.88 123 ALA B CA 1
ATOM 4798 C C . ALA B 1 123 ? 13.898 -4.16 24.172 1 94.88 123 ALA B C 1
ATOM 4800 O O . ALA B 1 123 ? 13.484 -4.125 25.344 1 94.88 123 ALA B O 1
ATOM 4801 N N . ASP B 1 124 ? 14.398 -3.102 23.547 1 96.19 124 ASP B N 1
ATOM 4802 C CA . ASP B 1 124 ? 14.664 -1.851 24.25 1 96.19 124 ASP B CA 1
ATOM 4803 C C . ASP B 1 124 ? 13.43 -0.958 24.281 1 96.19 124 ASP B C 1
ATOM 4805 O O . ASP B 1 124 ? 13.43 0.102 24.906 1 96.19 124 ASP B O 1
ATOM 4809 N N . GLY B 1 125 ? 12.414 -1.31 23.578 1 96.44 125 GLY B N 1
ATOM 4810 C CA . GLY B 1 125 ? 11.156 -0.581 23.625 1 96.44 125 GLY B CA 1
ATOM 4811 C C . GLY B 1 125 ? 11.102 0.57 22.641 1 96.44 125 GLY B C 1
ATOM 4812 O O . GLY B 1 125 ? 10.258 1.459 22.766 1 96.44 125 GLY B O 1
ATOM 4813 N N . HIS B 1 126 ? 11.977 0.569 21.672 1 98.06 126 HIS B N 1
ATOM 4814 C CA . HIS B 1 126 ? 12.055 1.684 20.734 1 98.06 126 HIS B CA 1
ATOM 4815 C C . HIS B 1 126 ? 11.523 1.281 19.359 1 98.06 126 HIS B C 1
ATOM 4817 O O . HIS B 1 126 ? 12.055 1.717 18.328 1 98.06 126 HIS B O 1
ATOM 4823 N N . LEU B 1 127 ? 10.547 0.348 19.359 1 98.25 127 LEU B N 1
ATOM 4824 C CA . LEU B 1 127 ? 9.883 -0.051 18.125 1 98.25 127 LEU B CA 1
ATOM 4825 C C . LEU B 1 127 ? 8.367 -0.012 18.297 1 98.25 127 LEU B C 1
ATOM 4827 O O . LEU B 1 127 ? 7.637 -0.628 17.516 1 98.25 127 LEU B O 1
ATOM 4831 N N . GLU B 1 128 ? 7.867 0.722 19.281 1 97.88 128 GLU B N 1
ATOM 4832 C CA . GLU B 1 128 ? 6.426 0.801 19.5 1 97.88 128 GLU B CA 1
ATOM 4833 C C . GLU B 1 128 ? 5.723 1.467 18.312 1 97.88 128 GLU B C 1
ATOM 4835 O O . GLU B 1 128 ? 4.609 1.082 17.953 1 97.88 128 GLU B O 1
ATOM 4840 N N . SER B 1 129 ? 6.379 2.473 17.75 1 98.25 129 SER B N 1
ATOM 4841 C CA . SER B 1 129 ? 5.805 3.154 16.594 1 98.25 129 SER B CA 1
ATOM 4842 C C . SER B 1 129 ? 5.773 2.244 15.375 1 98.25 129 SER B C 1
ATOM 4844 O O . SER B 1 129 ? 4.98 2.455 14.461 1 98.25 129 SER B O 1
ATOM 4846 N N . PHE B 1 130 ? 6.641 1.241 15.367 1 98.44 130 PHE B N 1
ATOM 4847 C CA . PHE B 1 130 ? 6.762 0.351 14.219 1 98.44 130 PHE B CA 1
ATOM 4848 C C . PHE B 1 130 ? 5.453 -0.388 13.969 1 98.44 130 PHE B C 1
ATOM 4850 O O . PHE B 1 130 ? 5.039 -0.549 12.812 1 98.44 130 PHE B O 1
ATOM 4857 N N . PHE B 1 131 ? 4.785 -0.837 14.969 1 97.94 131 PHE B N 1
ATOM 4858 C CA . PHE B 1 131 ? 3.635 -1.725 14.852 1 97.94 131 PHE B CA 1
ATOM 4859 C C . PHE B 1 131 ? 2.51 -1.051 14.078 1 97.94 131 PHE B C 1
ATOM 4861 O O . PHE B 1 131 ? 2.082 -1.552 13.031 1 97.94 131 PHE B O 1
ATOM 4868 N N . PRO B 1 132 ? 2.08 0.134 14.484 1 97.44 132 PRO B N 1
ATOM 4869 C CA . PRO B 1 132 ? 1.034 0.762 13.68 1 97.44 132 PRO B CA 1
ATOM 4870 C C . PRO B 1 132 ? 1.541 1.225 12.312 1 97.44 132 PRO B C 1
ATOM 4872 O O . PRO B 1 132 ? 0.825 1.114 11.312 1 97.44 132 PRO B O 1
ATOM 4875 N N . LEU B 1 133 ? 2.734 1.695 12.203 1 98.38 133 LEU B N 1
ATOM 4876 C CA . LEU B 1 133 ? 3.254 2.246 10.953 1 98.38 133 LEU B CA 1
ATOM 4877 C C . LEU B 1 133 ? 3.434 1.151 9.914 1 98.38 133 LEU B C 1
ATOM 4879 O O . LEU B 1 133 ? 3.021 1.311 8.758 1 98.38 133 LEU B O 1
ATOM 4883 N N . ALA B 1 134 ? 4.074 0.078 10.281 1 97.25 134 ALA B N 1
ATOM 4884 C CA . ALA B 1 134 ? 4.309 -1.016 9.344 1 97.25 134 ALA B CA 1
ATOM 4885 C C . ALA B 1 134 ? 2.994 -1.617 8.859 1 97.25 134 ALA B C 1
ATOM 4887 O O . ALA B 1 134 ? 2.889 -2.055 7.715 1 97.25 134 ALA B O 1
ATOM 4888 N N . SER B 1 135 ? 2.012 -1.596 9.727 1 96 135 SER B N 1
ATOM 4889 C CA . SER B 1 135 ? 0.708 -2.152 9.383 1 96 135 SER B CA 1
ATOM 4890 C C . SER B 1 135 ? 0.015 -1.316 8.312 1 96 135 SER B C 1
ATOM 4892 O O . SER B 1 135 ? -0.869 -1.811 7.605 1 96 135 SER B O 1
ATOM 4894 N N . GLN B 1 136 ? 0.455 -0.091 8.227 1 97 136 GLN B N 1
ATOM 4895 C CA . GLN B 1 136 ? -0.28 0.806 7.34 1 97 136 GLN B CA 1
ATOM 4896 C C . GLN B 1 136 ? 0.646 1.44 6.305 1 97 136 GLN B C 1
ATOM 4898 O O . GLN B 1 136 ? 0.262 2.389 5.617 1 97 136 GLN B O 1
ATOM 4903 N N . LEU B 1 137 ? 1.845 0.901 6.219 1 97.94 137 LEU B N 1
ATOM 4904 C CA . LEU B 1 137 ? 2.811 1.437 5.266 1 97.94 137 LEU B CA 1
ATOM 4905 C C . LEU B 1 137 ? 2.297 1.299 3.834 1 97.94 137 LEU B C 1
ATOM 4907 O O . LEU B 1 137 ? 1.756 0.255 3.463 1 97.94 137 LEU B O 1
ATOM 4911 N N . VAL B 1 138 ? 2.445 2.375 3.045 1 97 138 VAL B N 1
ATOM 4912 C CA . VAL B 1 138 ? 1.99 2.311 1.66 1 97 138 VAL B CA 1
ATOM 4913 C C . VAL B 1 138 ? 3.107 2.768 0.726 1 97 138 VAL B C 1
ATOM 4915 O O . VAL B 1 138 ? 3.998 3.518 1.133 1 97 138 VAL B O 1
ATOM 4918 N N . THR B 1 139 ? 3.023 2.262 -0.491 1 96.56 139 THR B N 1
ATOM 4919 C CA . THR B 1 139 ? 3.895 2.738 -1.56 1 96.56 139 THR B CA 1
ATOM 4920 C C . THR B 1 139 ? 3.344 4.02 -2.176 1 96.56 139 THR B C 1
ATOM 4922 O O . THR B 1 139 ? 2.135 4.141 -2.393 1 96.56 139 THR B O 1
ATOM 4925 N N . GLN B 1 140 ? 4.211 4.926 -2.393 1 96.69 140 GLN B N 1
ATOM 4926 C CA . GLN B 1 140 ? 3.744 6.148 -3.043 1 96.69 140 GLN B CA 1
ATOM 4927 C C . GLN B 1 140 ? 3.158 5.848 -4.418 1 96.69 140 GLN B C 1
ATOM 4929 O O . GLN B 1 140 ? 3.709 5.043 -5.176 1 96.69 140 GLN B O 1
ATOM 4934 N N . HIS B 1 141 ? 2.059 6.531 -4.758 1 92.44 141 HIS B N 1
ATOM 4935 C CA . HIS B 1 141 ? 1.341 6.289 -6.004 1 92.44 141 HIS B CA 1
ATOM 4936 C C . HIS B 1 141 ? 2.082 6.895 -7.195 1 92.44 141 HIS B C 1
ATOM 4938 O O . HIS B 1 141 ? 1.928 6.43 -8.32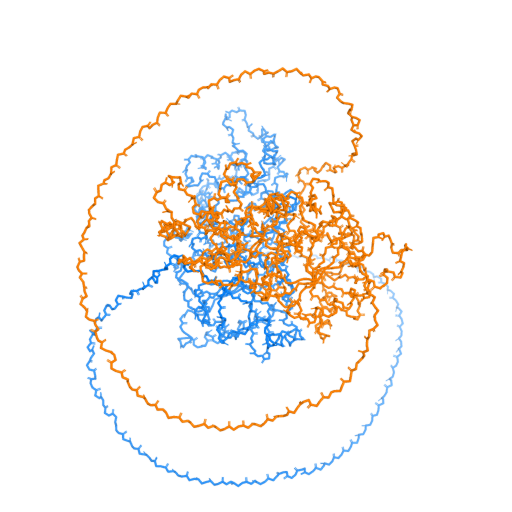8 1 92.44 141 HIS B O 1
ATOM 4944 N N . GLU B 1 142 ? 2.709 7.984 -6.938 1 91.44 142 GLU B N 1
ATOM 4945 C CA . GLU B 1 142 ? 3.494 8.727 -7.918 1 91.44 142 GLU B CA 1
ATOM 4946 C C . GLU B 1 142 ? 4.895 9.031 -7.391 1 91.44 142 GLU B C 1
ATOM 4948 O O . GLU B 1 142 ? 5.098 9.141 -6.18 1 91.44 142 GLU B O 1
ATOM 4953 N N . PRO B 1 143 ? 5.816 9.133 -8.273 1 89.25 143 PRO B N 1
ATOM 4954 C CA . PRO B 1 143 ? 7.18 9.406 -7.816 1 89.25 143 PRO B CA 1
ATOM 4955 C C . PRO B 1 143 ? 7.266 10.648 -6.938 1 89.25 143 PRO B C 1
ATOM 4957 O O . PRO B 1 143 ? 8.133 10.734 -6.066 1 89.25 143 PRO B O 1
ATOM 4960 N N . SER B 1 144 ? 6.34 11.594 -7.094 1 92.94 144 SER B N 1
ATOM 4961 C CA . SER B 1 144 ? 6.367 12.844 -6.336 1 92.94 144 SER B CA 1
ATOM 4962 C C . SER B 1 144 ? 5.449 12.773 -5.125 1 92.94 144 SER B C 1
ATOM 4964 O O . SER B 1 144 ? 5.262 13.773 -4.422 1 92.94 144 SER B O 1
ATOM 4966 N N . PHE B 1 145 ? 4.863 11.57 -4.797 1 96.31 145 PHE B N 1
ATOM 4967 C CA . PHE B 1 145 ? 3.836 11.469 -3.764 1 96.31 145 PHE B CA 1
ATOM 4968 C C . PHE B 1 145 ? 4.422 10.906 -2.473 1 96.31 145 PHE B C 1
ATOM 4970 O O . PHE B 1 145 ? 3.701 10.32 -1.663 1 96.31 145 PHE B O 1
ATOM 4977 N N . CYS B 1 146 ? 5.734 11.062 -2.268 1 97.94 146 CYS B N 1
ATOM 4978 C CA . CYS B 1 146 ? 6.309 10.508 -1.048 1 97.94 146 CYS B CA 1
ATOM 4979 C C . CYS B 1 146 ? 5.715 11.172 0.188 1 97.94 146 CYS B C 1
ATOM 4981 O O . CYS B 1 146 ? 5.461 10.508 1.194 1 97.94 146 CYS B O 1
ATOM 4983 N N . GLY B 1 147 ? 5.512 12.508 0.085 1 97.94 147 GLY B N 1
ATOM 4984 C CA . GLY B 1 147 ? 4.875 13.195 1.196 1 97.94 147 GLY B CA 1
ATOM 4985 C C . GLY B 1 147 ? 3.457 12.727 1.456 1 97.94 147 GLY B C 1
ATOM 4986 O O . GLY B 1 147 ? 3.082 12.477 2.604 1 97.94 147 GLY B O 1
ATOM 4987 N N . LEU B 1 148 ? 2.693 12.594 0.414 1 97.5 148 LEU B N 1
ATOM 4988 C CA . LEU B 1 148 ? 1.312 12.148 0.539 1 97.5 148 LEU B CA 1
ATOM 4989 C C . LEU B 1 148 ? 1.25 10.719 1.056 1 97.5 148 LEU B C 1
ATOM 4991 O O . LEU B 1 148 ? 0.415 10.391 1.904 1 97.5 148 LEU B O 1
ATOM 4995 N N . ALA B 1 149 ? 2.107 9.844 0.515 1 98.31 149 ALA B N 1
ATOM 4996 C CA . ALA B 1 149 ? 2.15 8.453 0.961 1 98.31 149 ALA B CA 1
ATOM 4997 C C . ALA B 1 149 ? 2.508 8.367 2.443 1 98.31 149 ALA B C 1
ATOM 4999 O O . ALA B 1 149 ? 1.915 7.578 3.184 1 98.31 149 ALA B O 1
ATOM 5000 N N . THR B 1 150 ? 3.449 9.172 2.84 1 98.75 150 THR B N 1
ATOM 5001 C CA . THR B 1 150 ? 3.871 9.219 4.234 1 98.75 150 THR B CA 1
ATOM 5002 C C . THR B 1 150 ? 2.721 9.664 5.133 1 98.75 150 THR B C 1
ATOM 5004 O O . THR B 1 150 ? 2.459 9.039 6.168 1 98.75 150 THR B O 1
ATOM 5007 N N . LEU B 1 151 ? 2.094 10.695 4.707 1 97.81 151 LEU B N 1
ATOM 5008 C CA . LEU B 1 151 ? 0.985 11.203 5.504 1 97.81 151 LEU B CA 1
ATOM 5009 C C . LEU B 1 151 ? -0.156 10.195 5.562 1 97.81 151 LEU B C 1
ATOM 5011 O O . LEU B 1 151 ? -0.775 10.016 6.613 1 97.81 151 LEU B O 1
ATOM 5015 N N . CYS B 1 152 ? -0.431 9.633 4.445 1 97.75 152 CYS B N 1
ATOM 5016 C CA . CYS B 1 152 ? -1.455 8.594 4.398 1 97.75 152 CYS B CA 1
ATOM 5017 C C . CYS B 1 152 ? -1.136 7.465 5.371 1 97.75 152 CYS B C 1
ATOM 5019 O O . CYS B 1 152 ? -2.016 6.996 6.098 1 97.75 152 CYS B O 1
ATOM 5021 N N . THR B 1 153 ? 0.094 7.004 5.387 1 98.44 153 THR B N 1
ATOM 5022 C CA . THR B 1 153 ? 0.557 5.973 6.312 1 98.44 153 THR B CA 1
ATOM 5023 C C . THR B 1 153 ? 0.3 6.391 7.758 1 98.44 153 THR B C 1
ATOM 5025 O O . THR B 1 153 ? -0.226 5.609 8.547 1 98.44 153 THR B O 1
ATOM 5028 N N . VAL B 1 154 ? 0.586 7.613 8.062 1 98.38 154 VAL B N 1
ATOM 5029 C CA . VAL B 1 154 ? 0.475 8.125 9.422 1 98.38 154 VAL B CA 1
ATOM 5030 C C . VAL B 1 154 ? -0.998 8.25 9.805 1 98.38 154 VAL B C 1
ATOM 5032 O O . VAL B 1 154 ? -1.4 7.84 10.898 1 98.38 154 VAL B O 1
ATOM 5035 N N . LEU B 1 155 ? -1.79 8.82 8.938 1 95.56 155 LEU B N 1
ATOM 5036 C CA . LEU B 1 155 ? -3.211 9.023 9.203 1 95.56 155 LEU B CA 1
ATOM 5037 C C . LEU B 1 155 ? -3.906 7.688 9.461 1 95.56 155 LEU B C 1
ATOM 5039 O O . LEU B 1 155 ? -4.672 7.555 10.422 1 95.56 155 LEU B O 1
ATOM 5043 N N . ASN B 1 156 ? -3.639 6.727 8.641 1 96.25 156 ASN B N 1
ATOM 5044 C CA . ASN B 1 156 ? -4.242 5.414 8.82 1 96.25 156 ASN B CA 1
ATOM 5045 C C . ASN B 1 156 ? -3.689 4.707 10.062 1 96.25 156 ASN B C 1
ATOM 5047 O O . ASN B 1 156 ? -4.422 3.996 10.75 1 96.25 156 ASN B O 1
ATOM 5051 N N . ALA B 1 157 ? -2.428 4.898 10.328 1 96.81 157 ALA B N 1
ATOM 5052 C CA . ALA B 1 157 ? -1.817 4.293 11.508 1 96.81 157 ALA B CA 1
ATOM 5053 C C . ALA B 1 157 ? -2.422 4.863 12.789 1 96.81 157 ALA B C 1
ATOM 5055 O O . ALA B 1 157 ? -2.566 4.152 13.789 1 96.81 157 ALA B O 1
ATOM 5056 N N . LEU B 1 158 ? -2.756 6.129 12.734 1 95 158 LEU B N 1
ATOM 5057 C CA . LEU B 1 158 ? -3.338 6.793 13.891 1 95 158 LEU B CA 1
ATOM 5058 C C . LEU B 1 158 ? -4.836 6.516 13.984 1 95 158 LEU B C 1
ATOM 5060 O O . LEU B 1 158 ? -5.484 6.902 14.953 1 95 158 LEU B O 1
ATOM 5064 N N . GLY B 1 159 ? -5.402 5.906 12.969 1 90.31 159 GLY B N 1
ATOM 5065 C CA . GLY B 1 159 ? -6.812 5.555 12.969 1 90.31 159 GLY B CA 1
ATOM 5066 C C . GLY B 1 159 ? -7.723 6.746 12.734 1 90.31 159 GLY B C 1
ATOM 5067 O O . GLY B 1 159 ? -8.812 6.828 13.305 1 90.31 159 GLY B O 1
ATOM 5068 N N . VAL B 1 160 ? -7.254 7.648 11.93 1 88 160 VAL B N 1
ATOM 5069 C CA . VAL B 1 160 ? -8.07 8.82 11.633 1 88 160 VAL B CA 1
ATOM 5070 C C . VAL B 1 160 ? -9.086 8.484 10.547 1 88 160 VAL B C 1
ATOM 5072 O O . VAL B 1 160 ? -8.727 7.992 9.477 1 88 160 VAL B O 1
ATOM 5075 N N . ASP B 1 161 ? -10.297 8.688 10.805 1 84.31 161 ASP B N 1
ATOM 5076 C CA . ASP B 1 161 ? -11.367 8.531 9.82 1 84.31 161 ASP B CA 1
ATOM 5077 C C . ASP B 1 161 ? -11.398 9.719 8.859 1 84.31 161 ASP B C 1
ATOM 5079 O O . ASP B 1 161 ? -11.602 10.859 9.281 1 84.31 161 ASP B O 1
ATOM 5083 N N . PRO B 1 162 ? -11.188 9.461 7.551 1 83.56 162 PRO B N 1
ATOM 5084 C CA . PRO B 1 162 ? -11.227 10.586 6.609 1 83.56 162 PRO B CA 1
ATOM 5085 C C . PRO B 1 162 ? -12.633 11.164 6.434 1 83.56 162 PRO B C 1
ATOM 5087 O O . PRO B 1 162 ? -12.789 12.234 5.852 1 83.56 162 PRO B O 1
ATOM 5090 N N . LYS B 1 163 ? -13.602 10.352 6.848 1 75.25 163 LYS B N 1
ATOM 5091 C CA . LYS B 1 163 ? -15.008 10.703 6.676 1 75.25 163 LYS B CA 1
ATOM 5092 C C . LYS B 1 163 ? -15.359 10.852 5.199 1 75.25 163 LYS B C 1
ATOM 5094 O O . LYS B 1 163 ? -16.25 11.625 4.84 1 75.25 163 LYS B O 1
ATOM 5099 N N . ARG B 1 164 ? -14.562 10.273 4.449 1 75.06 164 ARG B N 1
ATOM 5100 C CA . ARG B 1 164 ? -14.766 10.188 3.006 1 75.06 164 ARG B CA 1
ATOM 5101 C C . ARG B 1 164 ? -14.695 8.742 2.531 1 75.06 164 ARG B C 1
ATOM 5103 O O . ARG B 1 164 ? -13.828 7.98 2.969 1 75.06 164 ARG B O 1
ATOM 5110 N N . VAL B 1 165 ? -15.633 8.484 1.643 1 81.31 165 VAL B N 1
ATOM 5111 C CA . VAL B 1 165 ? -15.672 7.121 1.115 1 81.31 165 VAL B CA 1
ATOM 5112 C C . VAL B 1 165 ? -14.523 6.914 0.13 1 81.31 165 VAL B C 1
ATOM 5114 O O . VAL B 1 165 ? -14.328 7.719 -0.783 1 81.31 165 VAL B O 1
ATOM 5117 N N . TRP B 1 166 ? -13.664 6.008 0.367 1 87.5 166 TRP B N 1
ATOM 5118 C CA . TRP B 1 166 ? -12.617 5.562 -0.545 1 87.5 166 TRP B CA 1
ATOM 5119 C C . TRP B 1 166 ? -13.195 4.699 -1.659 1 87.5 166 TRP B C 1
ATOM 5121 O O . TRP B 1 166 ? -13.227 5.109 -2.822 1 87.5 166 TRP B O 1
ATOM 5131 N N . LYS B 1 167 ? -13.711 3.629 -1.338 1 84.19 167 LYS B N 1
ATOM 5132 C CA . LYS B 1 167 ? -14.5 2.715 -2.156 1 84.19 167 LYS B CA 1
ATOM 5133 C C . LYS B 1 167 ? -15.742 2.24 -1.408 1 84.19 167 LYS B C 1
ATOM 5135 O O . LYS B 1 167 ? -15.656 1.818 -0.253 1 84.19 167 LYS B O 1
ATOM 5140 N N . HIS B 1 168 ? -16.906 2.471 -2.047 1 79.81 168 HIS B N 1
ATOM 5141 C CA . HIS B 1 168 ? -18.156 2.113 -1.376 1 79.81 168 HIS B CA 1
ATOM 5142 C C . HIS B 1 168 ? -18.141 0.659 -0.919 1 79.81 168 HIS B C 1
ATOM 5144 O O . HIS B 1 168 ? -17.766 -0.232 -1.685 1 79.81 168 HIS B O 1
ATOM 5150 N N . PRO B 1 169 ? -18.391 0.469 0.32 1 84.31 169 PRO B N 1
ATOM 5151 C CA . PRO B 1 169 ? -18.906 1.365 1.354 1 84.31 169 PRO B CA 1
ATOM 5152 C C . PRO B 1 169 ? -17.844 1.783 2.365 1 84.31 169 PRO B C 1
ATOM 5154 O O . PRO B 1 169 ? -18.188 2.217 3.473 1 84.31 169 PRO B O 1
ATOM 5157 N N . TRP B 1 170 ? -16.625 1.776 2.004 1 89.19 170 TRP B N 1
ATOM 5158 C CA . TRP B 1 170 ? -15.562 1.899 2.992 1 89.19 170 TRP B CA 1
ATOM 5159 C C . TRP B 1 170 ? -14.953 3.299 2.963 1 89.19 170 TRP B C 1
ATOM 5161 O O . TRP B 1 170 ? -14.656 3.828 1.891 1 89.19 170 TRP B O 1
ATOM 5171 N N . ARG B 1 171 ? -14.805 3.861 4.18 1 86.38 171 ARG B N 1
ATOM 5172 C CA . ARG B 1 171 ? -14.016 5.07 4.379 1 86.38 171 ARG B CA 1
ATOM 5173 C C . ARG B 1 171 ? -12.578 4.73 4.766 1 86.38 171 ARG B C 1
ATOM 5175 O O . ARG B 1 171 ? -12.352 3.957 5.695 1 86.38 171 ARG B O 1
ATOM 5182 N N . TRP B 1 172 ? -11.672 5.34 4.035 1 91.81 172 TRP B N 1
ATOM 5183 C CA . TRP B 1 172 ? -10.266 5.02 4.215 1 91.81 172 TRP B CA 1
ATOM 5184 C C . TRP B 1 172 ? -9.375 6.059 3.537 1 91.81 172 TRP B C 1
ATOM 5186 O O . TRP B 1 172 ? -9.688 6.527 2.439 1 91.81 172 TRP B O 1
ATOM 5196 N N . PHE B 1 173 ? -8.305 6.457 4.199 1 93.06 173 PHE B N 1
ATOM 5197 C CA . PHE B 1 173 ? -7.422 7.441 3.58 1 93.06 173 PHE B CA 1
ATOM 5198 C C . PHE B 1 173 ? -6.676 6.828 2.4 1 93.06 173 PHE B C 1
ATOM 5200 O O . PHE B 1 173 ? -6.059 5.77 2.529 1 93.06 173 PHE B O 1
ATOM 5207 N N . GLU B 1 174 ? -6.73 7.484 1.377 1 93.38 174 GLU B N 1
ATOM 5208 C CA . GLU B 1 174 ? -5.914 7.254 0.19 1 93.38 174 GLU B CA 1
ATOM 5209 C C . GLU B 1 174 ? -5.184 8.523 -0.236 1 93.38 174 GLU B C 1
ATOM 5211 O O . GLU B 1 174 ? -5.625 9.633 0.076 1 93.38 174 GLU B O 1
ATOM 5216 N N . GLN B 1 175 ? -4.113 8.375 -0.904 1 94.81 175 GLN B N 1
ATOM 5217 C CA . GLN B 1 175 ? -3.205 9.477 -1.193 1 94.81 175 GLN B CA 1
ATOM 5218 C C . GLN B 1 175 ? -3.908 10.57 -1.994 1 94.81 175 GLN B C 1
ATOM 5220 O O . GLN B 1 175 ? -3.66 11.758 -1.781 1 94.81 175 GLN B O 1
ATOM 5225 N N . ASP B 1 176 ? -4.812 10.234 -2.846 1 88.56 176 ASP B N 1
ATOM 5226 C CA . ASP B 1 176 ? -5.48 11.195 -3.719 1 88.56 176 ASP B CA 1
ATOM 5227 C C . ASP B 1 176 ? -6.523 12 -2.951 1 88.56 176 ASP B C 1
ATOM 5229 O O . ASP B 1 176 ? -7.129 12.922 -3.498 1 88.56 176 ASP B O 1
ATOM 5233 N N . MET B 1 177 ? -6.727 11.695 -1.698 1 84.19 177 MET B N 1
ATOM 5234 C CA . MET B 1 177 ? -7.664 12.43 -0.854 1 84.19 177 MET B CA 1
ATOM 5235 C C . MET B 1 177 ? -6.98 13.617 -0.182 1 84.19 177 MET B C 1
ATOM 5237 O O . MET B 1 177 ? -7.648 14.469 0.404 1 84.19 177 MET B O 1
ATOM 5241 N N . LEU B 1 178 ? -5.672 13.625 -0.291 1 88.19 178 LEU B N 1
ATOM 5242 C CA . LEU B 1 178 ? -4.902 14.633 0.431 1 88.19 178 LEU B CA 1
ATOM 5243 C C . LEU B 1 178 ? -4.672 15.867 -0.437 1 88.19 178 LEU B C 1
ATOM 5245 O O . LEU B 1 178 ? -3.527 16.188 -0.772 1 88.19 178 LEU B O 1
ATOM 5249 N N . ASP B 1 179 ? -5.754 16.562 -0.704 1 77.19 179 ASP B N 1
ATOM 5250 C CA . ASP B 1 179 ? -5.734 17.688 -1.633 1 77.19 179 ASP B CA 1
ATOM 5251 C C . ASP B 1 179 ? -6.164 18.969 -0.939 1 77.19 179 ASP B C 1
ATOM 5253 O O . ASP B 1 179 ? -6.613 19.922 -1.594 1 77.19 179 ASP B O 1
ATOM 5257 N N . CYS B 1 180 ? -6.133 19.078 0.295 1 71.94 180 CYS B N 1
ATOM 5258 C CA . CYS B 1 180 ? -6.66 20.219 1.035 1 71.94 180 CYS B CA 1
ATOM 5259 C C . CYS B 1 180 ? -5.871 21.484 0.721 1 71.94 180 CYS B C 1
ATOM 5261 O O . CYS B 1 180 ? -6.449 22.562 0.604 1 71.94 180 CYS B O 1
ATOM 5263 N N . CYS B 1 181 ? -4.598 21.375 0.612 1 69.69 181 CYS B N 1
ATOM 5264 C CA . CYS B 1 181 ? -3.812 22.609 0.612 1 69.69 181 CYS B CA 1
ATOM 5265 C C . CYS B 1 181 ? -3.229 22.875 -0.769 1 69.69 181 CYS B C 1
ATOM 5267 O O . CYS B 1 181 ? -2.781 24 -1.049 1 69.69 181 CYS B O 1
ATOM 5269 N N . ARG B 1 182 ? -3.258 21.984 -1.557 1 71.56 182 ARG B N 1
ATOM 5270 C CA . ARG B 1 182 ? -2.674 22.078 -2.891 1 71.56 182 ARG B CA 1
ATOM 5271 C C . ARG B 1 182 ? -3.311 21.078 -3.842 1 71.56 182 ARG B C 1
ATOM 5273 O O . ARG B 1 182 ? -3.559 19.922 -3.465 1 71.56 182 ARG B O 1
ATOM 5280 N N . PRO B 1 183 ? -3.629 21.578 -5.047 1 72.44 183 PRO B N 1
ATOM 5281 C CA . PRO B 1 183 ? -4.172 20.609 -6 1 72.44 183 PRO B CA 1
ATOM 5282 C C . PRO B 1 183 ? -3.219 19.438 -6.262 1 72.44 183 PRO B C 1
ATOM 5284 O O . PRO B 1 183 ? -2.004 19.641 -6.34 1 72.44 183 PRO B O 1
ATOM 5287 N N . LEU B 1 184 ? -3.781 18.25 -6.469 1 84.25 184 LEU B N 1
ATOM 5288 C CA . LEU B 1 184 ? -2.984 17.047 -6.652 1 84.25 184 LEU B CA 1
ATOM 5289 C C . LEU B 1 184 ? -2.139 17.141 -7.918 1 84.25 184 LEU B C 1
ATOM 5291 O O . LEU B 1 184 ? -1.025 16.609 -7.969 1 84.25 184 LEU B O 1
ATOM 5295 N N . GLU B 1 185 ? -2.717 17.781 -8.953 1 82.88 185 GLU B N 1
ATOM 5296 C CA . GLU B 1 185 ? -1.977 17.922 -10.203 1 82.88 185 GLU B CA 1
ATOM 5297 C C . GLU B 1 185 ? -0.682 18.703 -9.992 1 82.88 185 GLU B C 1
ATOM 5299 O O . GLU B 1 185 ? 0.354 18.359 -10.57 1 82.88 185 GLU B O 1
ATOM 5304 N N . SER B 1 186 ? -0.774 19.703 -9.211 1 81.62 186 SER B N 1
ATOM 5305 C CA . SER B 1 186 ? 0.417 20.484 -8.891 1 81.62 186 SER B CA 1
ATOM 5306 C C . SER B 1 186 ? 1.406 19.656 -8.07 1 81.62 186 SER B C 1
ATOM 5308 O O . SER B 1 186 ? 2.619 19.75 -8.273 1 81.62 186 SER B O 1
ATOM 5310 N N . ILE B 1 187 ? 0.929 18.891 -7.141 1 88.38 187 ILE B N 1
ATOM 5311 C CA . ILE B 1 187 ? 1.779 18.062 -6.301 1 88.38 187 ILE B CA 1
ATOM 5312 C C . ILE B 1 187 ? 2.473 17 -7.16 1 88.38 187 ILE B C 1
ATOM 5314 O O . ILE B 1 187 ? 3.65 16.703 -6.957 1 88.38 187 ILE B O 1
ATOM 5318 N N . ARG B 1 188 ? 1.783 16.438 -8.102 1 90.06 188 ARG B N 1
ATOM 5319 C CA . ARG B 1 188 ? 2.33 15.422 -9 1 90.06 188 ARG B CA 1
ATOM 5320 C C . ARG B 1 188 ? 3.525 15.969 -9.773 1 90.06 188 ARG B C 1
ATOM 5322 O O . ARG B 1 188 ? 4.496 15.25 -10.016 1 90.06 188 ARG B O 1
ATOM 5329 N N . LYS B 1 189 ? 3.447 17.203 -10.055 1 87.06 189 LYS B N 1
ATOM 5330 C CA . LYS B 1 189 ? 4.484 17.812 -10.875 1 87.06 189 LYS B CA 1
ATOM 5331 C C . LYS B 1 189 ? 5.648 18.297 -10.016 1 87.06 189 LYS B C 1
ATOM 5333 O O . LYS B 1 189 ? 6.812 18.172 -10.406 1 87.06 189 LYS B O 1
ATOM 5338 N N . ASN B 1 190 ? 5.305 18.828 -8.828 1 86.56 190 ASN B N 1
ATOM 5339 C CA . ASN B 1 190 ? 6.324 19.594 -8.117 1 86.56 190 ASN B CA 1
ATOM 5340 C C . ASN B 1 190 ? 6.645 18.969 -6.762 1 86.56 190 ASN B C 1
ATOM 5342 O O . ASN B 1 190 ? 7.617 19.359 -6.109 1 86.56 190 ASN B O 1
ATOM 5346 N N . GLY B 1 191 ? 5.871 18.078 -6.348 1 90.81 191 GLY B N 1
ATOM 5347 C CA . GLY B 1 191 ? 6.012 17.594 -4.984 1 90.81 191 GLY B CA 1
ATOM 5348 C C . GLY B 1 191 ? 5.516 18.578 -3.941 1 90.81 191 GLY B C 1
ATOM 5349 O O . GLY B 1 191 ? 4.734 19.469 -4.254 1 90.81 191 GLY B O 1
ATOM 5350 N N . ILE B 1 192 ? 5.934 18.328 -2.652 1 91.25 192 ILE B N 1
ATOM 5351 C CA . ILE B 1 192 ? 5.5 19.234 -1.587 1 91.25 192 ILE B CA 1
ATOM 5352 C C . ILE B 1 192 ? 6.68 19.547 -0.675 1 91.25 192 ILE B C 1
ATOM 5354 O O . ILE B 1 192 ? 7.637 18.781 -0.587 1 91.25 192 ILE B O 1
ATOM 5358 N N . THR B 1 193 ? 6.625 20.672 -0.074 1 90.25 193 THR B N 1
ATOM 5359 C CA . THR B 1 193 ? 7.617 21.094 0.911 1 90.25 193 THR B CA 1
ATOM 5360 C C . THR B 1 193 ? 7.227 20.609 2.307 1 90.25 193 THR B C 1
ATOM 5362 O O . THR B 1 193 ? 6.121 20.109 2.51 1 90.25 193 THR B O 1
ATOM 5365 N N . LEU B 1 194 ? 8.188 20.766 3.244 1 93.5 194 LEU B N 1
ATOM 5366 C CA . LEU B 1 194 ? 7.898 20.406 4.629 1 93.5 194 LEU B CA 1
ATOM 5367 C C . LEU B 1 194 ? 6.727 21.219 5.168 1 93.5 194 LEU B C 1
ATOM 5369 O O . LEU B 1 194 ? 5.867 20.688 5.871 1 93.5 194 LEU B O 1
ATOM 5373 N N . ALA B 1 195 ? 6.688 22.438 4.828 1 86.94 195 ALA B N 1
ATOM 5374 C CA . ALA B 1 195 ? 5.602 23.312 5.277 1 86.94 195 ALA B CA 1
ATOM 5375 C C . ALA B 1 195 ? 4.258 22.844 4.727 1 86.94 195 ALA B C 1
ATOM 5377 O O . ALA B 1 195 ? 3.25 22.859 5.438 1 86.94 195 ALA B O 1
ATOM 5378 N N . GLU B 1 196 ? 4.223 22.547 3.5 1 85.81 196 GLU B N 1
ATOM 5379 C CA . GLU B 1 196 ? 2.996 22.047 2.881 1 85.81 196 GLU B CA 1
ATOM 5380 C C . GLU B 1 196 ? 2.568 20.719 3.486 1 85.81 196 GLU B C 1
ATOM 5382 O O . GLU B 1 196 ? 1.376 20.453 3.666 1 85.81 196 GLU B O 1
ATOM 5387 N N . PHE B 1 197 ? 3.596 19.891 3.762 1 94.19 197 PHE B N 1
ATOM 5388 C CA . PHE B 1 197 ? 3.312 18.625 4.449 1 94.19 197 PHE B CA 1
ATOM 5389 C C . PHE B 1 197 ? 2.615 18.891 5.777 1 94.19 197 PHE B C 1
ATOM 5391 O O . PHE B 1 197 ? 1.622 18.234 6.102 1 94.19 197 PHE B O 1
ATOM 5398 N N . ASN B 1 198 ? 3.105 19.797 6.492 1 89.38 198 ASN B N 1
ATOM 5399 C CA . ASN B 1 198 ? 2.539 20.156 7.785 1 89.38 198 ASN B CA 1
ATOM 5400 C C . ASN B 1 198 ? 1.119 20.688 7.648 1 89.38 198 ASN B C 1
ATOM 5402 O O . ASN B 1 198 ? 0.251 20.391 8.469 1 89.38 198 ASN B O 1
ATOM 5406 N N . CYS B 1 199 ? 0.942 21.422 6.617 1 83.69 199 CYS B N 1
ATOM 5407 C CA . CYS B 1 199 ? -0.386 21.969 6.375 1 83.69 199 CYS B CA 1
ATOM 5408 C C . CYS B 1 199 ? -1.387 20.875 6.066 1 83.69 199 CYS B C 1
ATOM 5410 O O . CYS B 1 199 ? -2.506 20.875 6.582 1 83.69 199 CYS B O 1
ATOM 5412 N N . LEU B 1 200 ? -0.979 20 5.215 1 87 200 LEU B N 1
ATOM 5413 C CA . LEU B 1 200 ? -1.835 18.875 4.875 1 87 200 LEU B CA 1
ATOM 5414 C C . LEU B 1 200 ? -2.178 18.062 6.117 1 87 200 LEU B C 1
ATOM 5416 O O . LEU B 1 200 ? -3.314 17.609 6.277 1 87 200 LEU B O 1
ATOM 5420 N N . ALA B 1 201 ? -1.188 17.844 6.992 1 89.94 201 ALA B N 1
ATOM 5421 C CA . ALA B 1 201 ? -1.398 17.094 8.219 1 89.94 201 ALA B CA 1
ATOM 5422 C C . ALA B 1 201 ? -2.42 17.781 9.125 1 89.94 201 ALA B C 1
ATOM 5424 O O . ALA B 1 201 ? -3.357 17.141 9.609 1 89.94 201 ALA B O 1
ATOM 5425 N N . ARG B 1 202 ? -2.281 19.031 9.273 1 81.38 202 ARG B N 1
ATOM 5426 C CA . ARG B 1 202 ? -3.199 19.781 10.117 1 81.38 202 ARG B CA 1
ATOM 5427 C C . ARG B 1 202 ? -4.609 19.781 9.539 1 81.38 202 ARG B C 1
ATOM 5429 O O . ARG B 1 202 ? -5.586 19.641 10.273 1 81.38 202 ARG B O 1
ATOM 5436 N N . CYS B 1 203 ? -4.605 19.922 8.25 1 77.06 203 CYS B N 1
ATOM 5437 C CA . CYS B 1 203 ? -5.887 19.969 7.551 1 77.06 203 CYS B CA 1
ATOM 5438 C C . CYS B 1 203 ? -6.656 18.672 7.73 1 77.06 203 CYS B C 1
ATOM 5440 O O . CYS B 1 203 ? -7.879 18.641 7.57 1 77.06 203 CYS B O 1
ATOM 5442 N N . ASN B 1 204 ? -5.934 17.672 8.039 1 81.75 204 ASN B N 1
ATOM 5443 C CA . ASN B 1 204 ? -6.586 16.375 8.18 1 81.75 204 ASN B CA 1
ATOM 5444 C C . ASN B 1 204 ? -6.645 15.945 9.641 1 81.75 204 ASN B C 1
ATOM 5446 O O . ASN B 1 204 ? -6.734 14.75 9.93 1 81.75 204 ASN B O 1
ATOM 5450 N N . GLY B 1 205 ? -6.512 16.828 10.594 1 76.75 205 GLY B N 1
ATOM 5451 C CA . GLY B 1 205 ? -6.871 16.609 11.984 1 76.75 205 GLY B CA 1
ATOM 5452 C C . GLY B 1 205 ? -5.691 16.219 12.852 1 76.75 205 GLY B C 1
ATOM 5453 O O . GLY B 1 205 ? -5.871 15.719 13.961 1 76.75 205 GLY B O 1
ATOM 5454 N N . LEU B 1 206 ? -4.52 16.453 12.375 1 86.94 206 LEU B N 1
ATOM 5455 C CA . LEU B 1 206 ? -3.367 16.047 13.172 1 86.94 206 LEU B CA 1
ATOM 5456 C C . LEU B 1 206 ? -2.736 17.25 13.867 1 86.94 206 LEU B C 1
ATOM 5458 O O . LEU B 1 206 ? -2.686 18.344 13.297 1 86.94 206 LEU B O 1
ATOM 5462 N N . ALA B 1 207 ? -2.34 17 15.117 1 85.19 207 ALA B N 1
ATOM 5463 C CA . ALA B 1 207 ? -1.426 17.906 15.797 1 85.19 207 ALA B CA 1
ATOM 5464 C C . ALA B 1 207 ? 0.025 17.594 15.445 1 85.19 207 ALA B C 1
ATOM 5466 O O . ALA B 1 207 ? 0.382 16.438 15.219 1 85.19 207 ALA B O 1
ATOM 5467 N N . LEU B 1 208 ? 0.823 18.703 15.336 1 90.06 208 LEU B N 1
ATOM 5468 C CA . LEU B 1 208 ? 2.195 18.391 14.961 1 90.06 208 LEU B CA 1
ATOM 5469 C C . LEU B 1 208 ? 3.166 19.422 15.531 1 90.06 208 LEU B C 1
ATOM 5471 O O . LEU B 1 208 ? 2.756 20.516 15.922 1 90.06 208 LEU B O 1
ATOM 5475 N N . THR B 1 209 ? 4.336 19 15.758 1 91.31 209 THR B N 1
ATOM 5476 C CA . THR B 1 209 ? 5.516 19.812 15.992 1 91.31 209 THR B CA 1
ATOM 5477 C C . THR B 1 209 ? 6.59 19.531 14.945 1 91.31 209 THR B C 1
ATOM 5479 O O . THR B 1 209 ? 6.867 18.375 14.625 1 91.31 209 THR B O 1
ATOM 5482 N N . SER B 1 210 ? 7.051 20.641 14.359 1 94.38 210 SER B N 1
ATOM 5483 C CA . SER B 1 210 ? 8.023 20.5 13.273 1 94.38 210 SER B CA 1
ATOM 5484 C C . SER B 1 210 ? 9.32 21.219 13.602 1 94.38 210 SER B C 1
ATOM 5486 O O . SER B 1 210 ? 9.312 22.266 14.25 1 94.38 210 SER B O 1
ATOM 5488 N N . ARG B 1 211 ? 10.461 20.609 13.258 1 95.75 211 ARG B N 1
ATOM 5489 C CA . ARG B 1 211 ? 11.781 21.188 13.477 1 95.75 211 ARG B CA 1
ATOM 5490 C C . ARG B 1 211 ? 12.672 21 12.25 1 95.75 211 ARG B C 1
ATOM 5492 O O . ARG B 1 211 ? 12.539 20 11.531 1 95.75 211 ARG B O 1
ATOM 5499 N N . SER B 1 212 ? 13.523 21.969 12.039 1 96 212 SER B N 1
ATOM 5500 C CA . SER B 1 212 ? 14.547 21.906 11 1 96 212 SER B CA 1
ATOM 5501 C C . SER B 1 212 ? 15.938 22.156 11.578 1 96 212 SER B C 1
ATOM 5503 O O . SER B 1 212 ? 16.078 22.875 12.562 1 96 212 SER B O 1
ATOM 5505 N N . PRO B 1 213 ? 16.922 21.5 11.039 1 96.81 213 PRO B N 1
ATOM 5506 C CA . PRO B 1 213 ? 18.297 21.875 11.43 1 96.81 213 PRO B CA 1
ATOM 5507 C C . PRO B 1 213 ? 18.641 23.312 11.078 1 96.81 213 PRO B C 1
ATOM 5509 O O . PRO B 1 213 ? 17.938 23.953 10.297 1 96.81 213 PRO B O 1
ATOM 5512 N N . PRO B 1 214 ? 19.719 23.781 11.766 1 93.5 214 PRO B N 1
ATOM 5513 C CA . PRO B 1 214 ? 20.172 25.125 11.375 1 93.5 214 PRO B CA 1
ATOM 5514 C C . PRO B 1 214 ? 20.609 25.188 9.914 1 93.5 214 PRO B C 1
ATOM 5516 O O . PRO B 1 214 ? 21.109 24.203 9.359 1 93.5 214 PRO B O 1
ATOM 5519 N N . ILE B 1 215 ? 20.406 26.359 9.336 1 91.5 215 ILE B N 1
ATOM 5520 C CA . ILE B 1 215 ? 20.781 26.578 7.945 1 91.5 215 ILE B CA 1
ATOM 5521 C C . ILE B 1 215 ? 22.297 26.594 7.812 1 91.5 215 ILE B C 1
ATOM 5523 O O . ILE B 1 215 ? 23 27.172 8.656 1 91.5 215 ILE B O 1
ATOM 5527 N N . GLY B 1 216 ? 22.844 25.953 6.773 1 91.12 216 GLY B N 1
ATOM 5528 C CA . GLY B 1 216 ? 24.266 26 6.488 1 91.12 216 GLY B CA 1
ATOM 5529 C C . GLY B 1 216 ? 25.016 24.781 7.016 1 91.12 216 GLY B C 1
ATOM 5530 O O . GLY B 1 216 ? 24.438 23.938 7.691 1 91.12 216 GLY B O 1
ATOM 5531 N N . PRO B 1 217 ? 26.297 24.656 6.715 1 93 217 PRO B N 1
ATOM 5532 C CA . PRO B 1 217 ? 27.078 23.516 7.176 1 93 217 PRO B CA 1
ATOM 5533 C C . PRO B 1 217 ? 27.266 23.5 8.688 1 93 217 PRO B C 1
ATOM 5535 O O . PRO B 1 217 ? 27.297 24.547 9.328 1 93 217 PRO B O 1
ATOM 5538 N N . PRO B 1 218 ? 27.406 22.312 9.258 1 93.81 218 PRO B N 1
ATOM 5539 C CA . PRO B 1 218 ? 27.547 22.172 10.711 1 93.81 218 PRO B CA 1
ATOM 5540 C C . PRO B 1 218 ? 28.703 23.016 11.266 1 93.81 218 PRO B C 1
ATOM 5542 O O . PRO B 1 218 ? 28.625 23.484 12.406 1 93.81 218 PRO B O 1
ATOM 5545 N N . GLU B 1 219 ? 29.719 23.266 10.508 1 94.5 219 GLU B N 1
ATOM 5546 C CA . GLU B 1 219 ? 30.906 23.984 10.945 1 94.5 219 GLU B CA 1
ATOM 5547 C C . GLU B 1 219 ? 30.609 25.453 11.195 1 94.5 219 GLU B C 1
ATOM 5549 O O . GLU B 1 219 ? 31.266 26.109 11.992 1 94.5 219 GLU B O 1
ATOM 5554 N N . ASP B 1 220 ? 29.625 26.031 10.578 1 94.38 220 ASP B N 1
ATOM 5555 C CA . ASP B 1 220 ? 29.266 27.438 10.711 1 94.38 220 ASP B CA 1
ATOM 5556 C C . ASP B 1 220 ? 28.625 27.703 12.07 1 94.38 220 ASP B C 1
ATOM 5558 O O . ASP B 1 220 ? 28.734 28.812 12.602 1 94.38 220 ASP B O 1
ATOM 5562 N N . ASP B 1 221 ? 27.922 26.75 12.594 1 94.62 221 ASP B N 1
ATOM 5563 C CA . ASP B 1 221 ? 27.281 26.844 13.906 1 94.62 221 ASP B CA 1
ATOM 5564 C C . ASP B 1 221 ? 27.328 25.5 14.633 1 94.62 221 ASP B C 1
ATOM 5566 O O . ASP B 1 221 ? 26.281 24.859 14.812 1 94.62 221 ASP B O 1
ATOM 5570 N N . PRO B 1 222 ? 28.516 25.172 15.148 1 95.38 222 PRO B N 1
ATOM 5571 C CA . PRO B 1 222 ? 28.688 23.859 15.781 1 95.38 222 PRO B CA 1
ATOM 5572 C C . PRO B 1 222 ? 27.797 23.672 17 1 95.38 222 PRO B C 1
ATOM 5574 O O . PRO B 1 222 ? 27.328 22.547 17.266 1 95.38 222 PRO B O 1
ATOM 5577 N N . ILE B 1 223 ? 27.578 24.734 17.766 1 96.12 223 ILE B N 1
ATOM 5578 C CA . ILE B 1 223 ? 26.766 24.656 18.969 1 96.12 223 ILE B CA 1
ATOM 5579 C C . ILE B 1 223 ? 25.312 24.406 18.578 1 96.12 223 ILE B C 1
ATOM 5581 O O . ILE B 1 223 ? 24.656 23.516 19.141 1 96.12 223 ILE B O 1
ATOM 5585 N N . GLY B 1 224 ? 24.812 25.203 17.625 1 95.62 224 GLY B N 1
ATOM 5586 C CA . GLY B 1 224 ? 23.453 24.984 17.156 1 95.62 224 GLY B CA 1
ATOM 5587 C C . GLY B 1 224 ? 23.234 23.609 16.562 1 95.62 224 GLY B C 1
ATOM 5588 O O . GLY B 1 224 ? 22.188 23 16.766 1 95.62 224 GLY B O 1
ATOM 5589 N N . TYR B 1 225 ? 24.234 23.188 15.859 1 97.19 225 TYR B N 1
ATOM 5590 C CA . TYR B 1 225 ? 24.172 21.875 15.25 1 97.19 225 TYR B CA 1
ATOM 5591 C C . TYR B 1 225 ? 24.047 20.781 16.312 1 97.19 225 TYR B C 1
ATOM 5593 O O . TYR B 1 225 ? 23.188 19.906 16.219 1 97.19 225 TYR B O 1
ATOM 5601 N N . GLN B 1 226 ? 24.906 20.828 17.281 1 97.69 226 GLN B N 1
ATOM 5602 C CA . GLN B 1 226 ? 24.938 19.797 18.312 1 97.69 226 GLN B CA 1
ATOM 5603 C C . GLN B 1 226 ? 23.656 19.812 19.141 1 97.69 226 GLN B C 1
ATOM 5605 O O . GLN B 1 226 ? 23.141 18.766 19.531 1 97.69 226 GLN B O 1
ATOM 5610 N N . LYS B 1 227 ? 23.172 20.984 19.453 1 97.62 227 LYS B N 1
ATOM 5611 C CA . LYS B 1 227 ? 21.906 21.109 20.188 1 97.62 227 LYS B CA 1
ATOM 5612 C C . LYS B 1 227 ? 20.766 20.5 19.391 1 97.62 227 LYS B C 1
ATOM 5614 O O . LYS B 1 227 ? 19.922 19.781 19.938 1 97.62 227 LYS B O 1
ATOM 5619 N N . GLY B 1 228 ? 20.719 20.859 18.109 1 97.94 228 GLY B N 1
ATOM 5620 C CA . GLY B 1 228 ? 19.688 20.297 17.25 1 97.94 228 GLY B CA 1
ATOM 5621 C C . GLY B 1 228 ? 19.766 18.797 17.125 1 97.94 228 GLY B C 1
ATOM 5622 O O . GLY B 1 228 ? 18.75 18.109 17.156 1 97.94 228 GLY B O 1
ATOM 5623 N N . LEU B 1 229 ? 20.969 18.297 16.984 1 98.44 229 LEU B N 1
ATOM 5624 C CA . LEU B 1 229 ? 21.203 16.859 16.875 1 98.44 229 LEU B CA 1
ATOM 5625 C C . LEU B 1 229 ? 20.734 16.141 18.141 1 98.44 229 LEU B C 1
ATOM 5627 O O . LEU B 1 229 ? 20.109 15.086 18.062 1 98.44 229 LEU B O 1
ATOM 5631 N N . GLN B 1 230 ? 21.047 16.672 19.281 1 98.38 230 GLN B N 1
ATOM 5632 C CA . GLN B 1 230 ? 20.641 16.062 20.547 1 98.38 230 GLN B CA 1
ATOM 5633 C C . GLN B 1 230 ? 19.125 16.094 20.703 1 98.38 230 GLN B C 1
ATOM 5635 O O . GLN B 1 230 ? 18.531 15.133 21.219 1 98.38 230 GLN B O 1
ATOM 5640 N N . GLU B 1 231 ? 18.547 17.188 20.312 1 98.44 231 GLU B N 1
ATOM 5641 C CA . GLU B 1 231 ? 17.094 17.266 20.359 1 98.44 231 GLU B CA 1
ATOM 5642 C C . GLU B 1 231 ? 16.453 16.219 19.438 1 98.44 231 GLU B C 1
ATOM 5644 O O . GLU B 1 231 ? 15.477 15.578 19.812 1 98.44 231 GLU B O 1
ATOM 5649 N N . PHE B 1 232 ? 17 16.094 18.312 1 98.69 232 PHE B N 1
ATOM 5650 C CA . PHE B 1 232 ? 16.5 15.109 17.359 1 98.69 232 PHE B CA 1
ATOM 5651 C C . PHE B 1 232 ? 16.609 13.703 17.938 1 98.69 232 PHE B C 1
ATOM 5653 O O . PHE B 1 232 ? 15.648 12.93 17.859 1 98.69 232 PHE B O 1
ATOM 5660 N N . ARG B 1 233 ? 17.734 13.445 18.484 1 98.75 233 ARG B N 1
ATOM 5661 C CA . ARG B 1 233 ? 17.953 12.148 19.109 1 98.75 233 ARG B CA 1
ATOM 5662 C C . ARG B 1 233 ? 16.906 11.883 20.188 1 98.75 233 ARG B C 1
ATOM 5664 O O . ARG B 1 233 ? 16.328 10.789 20.266 1 98.75 233 ARG B O 1
ATOM 5671 N N . SER B 1 234 ? 16.703 12.828 21 1 98.5 234 SER B N 1
ATOM 5672 C CA . SER B 1 234 ? 15.734 12.703 22.078 1 98.5 234 SER B CA 1
ATOM 5673 C C . SER B 1 234 ? 14.32 12.492 21.547 1 98.5 234 SER B C 1
ATOM 5675 O O . SER B 1 234 ? 13.57 11.664 22.078 1 98.5 234 SER B O 1
ATOM 5677 N N . GLN B 1 235 ? 13.938 13.227 20.531 1 98.62 235 GLN B N 1
ATOM 5678 C CA . GLN B 1 235 ? 12.609 13.102 19.953 1 98.62 235 GLN B CA 1
ATOM 5679 C C . GLN B 1 235 ? 12.422 11.734 19.297 1 98.62 235 GLN B C 1
ATOM 5681 O O . GLN B 1 235 ? 11.352 11.133 19.406 1 98.62 235 GLN B O 1
ATOM 5686 N N . VAL B 1 236 ? 13.469 11.273 18.609 1 98.81 236 VAL B N 1
ATOM 5687 C CA . VAL B 1 236 ? 13.414 9.953 17.984 1 98.81 236 VAL B CA 1
ATOM 5688 C C . VAL B 1 236 ? 13.188 8.891 19.062 1 98.81 236 VAL B C 1
ATOM 5690 O O . VAL B 1 236 ? 12.312 8.031 18.922 1 98.81 236 VAL B O 1
ATOM 5693 N N . ALA B 1 237 ? 13.984 8.977 20.094 1 98.62 237 ALA B N 1
ATOM 5694 C CA . ALA B 1 237 ? 13.883 8 21.172 1 98.62 237 ALA B CA 1
ATOM 5695 C C . ALA B 1 237 ? 12.5 8.031 21.812 1 98.62 237 ALA B C 1
ATOM 5697 O O . ALA B 1 237 ? 11.906 6.977 22.062 1 98.62 237 ALA B O 1
ATOM 5698 N N . THR B 1 238 ? 11.984 9.203 22.047 1 98.25 238 THR B N 1
ATOM 5699 C CA . THR B 1 238 ? 10.695 9.359 22.703 1 98.25 238 THR B CA 1
ATOM 5700 C C . THR B 1 238 ? 9.562 8.883 21.797 1 98.25 238 THR B C 1
ATOM 5702 O O . THR B 1 238 ? 8.68 8.141 22.234 1 98.25 238 THR B O 1
ATOM 5705 N N . THR B 1 239 ? 9.586 9.266 20.594 1 98.5 239 THR B N 1
ATOM 5706 C CA . THR B 1 239 ? 8.477 9 19.688 1 98.5 239 THR B CA 1
ATOM 5707 C C . THR B 1 239 ? 8.438 7.527 19.297 1 98.5 239 THR B C 1
ATOM 5709 O O . THR B 1 239 ? 7.363 6.945 19.156 1 98.5 239 THR B O 1
ATOM 5712 N N . THR B 1 240 ? 9.586 6.859 19.078 1 98.56 240 THR B N 1
ATOM 5713 C CA . THR B 1 240 ? 9.617 5.461 18.656 1 98.56 240 THR B CA 1
ATOM 5714 C C . THR B 1 240 ? 9.172 4.547 19.797 1 98.56 240 THR B C 1
ATOM 5716 O O . THR B 1 240 ? 8.914 3.363 19.594 1 98.56 240 THR B O 1
ATOM 5719 N N . ALA B 1 241 ? 9.062 5.129 20.969 1 98.19 241 ALA B N 1
ATOM 5720 C CA . ALA B 1 241 ? 8.578 4.371 22.125 1 98.19 241 ALA B CA 1
ATOM 5721 C C . ALA B 1 241 ? 7.07 4.523 22.297 1 98.19 241 ALA B C 1
ATOM 5723 O O . ALA B 1 241 ? 6.48 3.955 23.219 1 98.19 241 ALA B O 1
ATOM 5724 N N . LEU B 1 242 ? 6.469 5.242 21.375 1 96.44 242 LEU B N 1
ATOM 5725 C CA . LEU B 1 242 ? 5.031 5.48 21.453 1 96.44 242 LEU B CA 1
ATOM 5726 C C . LEU B 1 242 ? 4.309 4.828 20.281 1 96.44 242 LEU B C 1
ATOM 5728 O O . LEU B 1 242 ? 4.91 4.594 19.234 1 96.44 242 LEU B O 1
ATOM 5732 N N . SER B 1 243 ? 3.031 4.543 20.5 1 95 243 SER B N 1
ATOM 5733 C CA . SER B 1 243 ? 2.182 4.023 19.438 1 95 243 SER B CA 1
ATOM 5734 C C . SER B 1 243 ? 1.155 5.062 18.984 1 95 243 SER B C 1
ATOM 5736 O O . SER B 1 243 ? 0.337 4.797 18.109 1 95 243 SER B O 1
ATOM 5738 N N . SER B 1 244 ? 1.233 6.266 19.531 1 94.19 244 SER B N 1
ATOM 5739 C CA . SER B 1 244 ? 0.199 7.27 19.297 1 94.19 244 SER B CA 1
ATOM 5740 C C . SER B 1 244 ? 0.783 8.531 18.672 1 94.19 244 SER B C 1
ATOM 5742 O O . SER B 1 244 ? 0.07 9.508 18.453 1 94.19 244 SER B O 1
ATOM 5744 N N . ALA B 1 245 ? 1.999 8.539 18.453 1 97.06 245 ALA B N 1
ATOM 5745 C CA . ALA B 1 245 ? 2.688 9.633 17.781 1 97.06 245 ALA B CA 1
ATOM 5746 C C . ALA B 1 245 ? 3.773 9.102 16.844 1 97.06 245 ALA B C 1
ATOM 5748 O O . ALA B 1 245 ? 4.438 8.109 17.156 1 97.06 245 ALA B O 1
ATOM 5749 N N . PHE B 1 246 ? 3.92 9.781 15.75 1 98.69 246 PHE B N 1
ATOM 5750 C CA . PHE B 1 246 ? 4.859 9.266 14.758 1 98.69 246 PHE B CA 1
ATOM 5751 C C . PHE B 1 246 ? 5.766 10.375 14.25 1 98.69 246 PHE B C 1
ATOM 5753 O O . PHE B 1 246 ? 5.324 11.516 14.086 1 98.69 246 PHE B O 1
ATOM 5760 N N . LEU B 1 247 ? 7 10.055 14.047 1 98.88 247 LEU B N 1
ATOM 5761 C CA . LEU B 1 247 ? 8 10.977 13.523 1 98.88 247 LEU B CA 1
ATOM 5762 C C . LEU B 1 247 ? 8.211 10.766 12.031 1 98.88 247 LEU B C 1
ATOM 5764 O O . LEU B 1 247 ? 8.414 9.633 11.578 1 98.88 247 LEU B O 1
ATOM 5768 N N . VAL B 1 248 ? 8.062 11.852 11.273 1 98.88 248 VAL B N 1
ATOM 5769 C CA . VAL B 1 248 ? 8.281 11.859 9.828 1 98.88 248 VAL B CA 1
ATOM 5770 C C . VAL B 1 248 ? 9.469 12.758 9.492 1 98.88 248 VAL B C 1
ATOM 5772 O O . VAL B 1 248 ? 9.602 13.852 10.047 1 98.88 248 VAL B O 1
ATOM 5775 N N . VAL B 1 249 ? 10.281 12.273 8.578 1 98.88 249 VAL B N 1
ATOM 5776 C CA . VAL B 1 249 ? 11.438 13.07 8.172 1 98.88 249 VAL B CA 1
ATOM 5777 C C . VAL B 1 249 ? 11.289 13.5 6.715 1 98.88 249 VAL B C 1
ATOM 5779 O O . VAL B 1 249 ? 10.781 12.742 5.887 1 98.88 249 VAL B O 1
ATOM 5782 N N . SER B 1 250 ? 11.594 14.711 6.43 1 98.56 250 SER B N 1
ATOM 5783 C CA . SER B 1 250 ? 11.898 15.258 5.105 1 98.56 250 SER B CA 1
ATOM 5784 C C . SER B 1 250 ? 13.398 15.469 4.93 1 98.56 250 SER B C 1
ATOM 5786 O O . SER B 1 250 ? 14.023 16.203 5.699 1 98.56 250 SER B O 1
ATOM 5788 N N . PHE B 1 251 ? 13.984 14.82 3.938 1 98.38 251 PHE B N 1
ATOM 5789 C CA . PHE B 1 251 ? 15.438 14.812 3.854 1 98.38 251 PHE B CA 1
ATOM 5790 C C . PHE B 1 251 ? 15.898 14.719 2.404 1 98.38 251 PHE B C 1
ATOM 5792 O O . PHE B 1 251 ? 15.078 14.555 1.496 1 98.38 251 PHE B O 1
ATOM 5799 N N . CYS B 1 252 ? 17.219 14.945 2.221 1 97.88 252 CYS B N 1
ATOM 5800 C CA . CYS B 1 252 ? 17.844 14.836 0.907 1 97.88 252 CYS B CA 1
ATOM 5801 C C . CYS B 1 252 ? 18.484 13.469 0.717 1 97.88 252 CYS B C 1
ATOM 5803 O O . CYS B 1 252 ? 19.453 13.133 1.397 1 97.88 252 CYS B O 1
ATOM 5805 N N . ARG B 1 253 ? 17.984 12.695 -0.233 1 97.56 253 ARG B N 1
ATOM 5806 C CA . ARG B 1 253 ? 18.469 11.336 -0.493 1 97.56 253 ARG B CA 1
ATOM 5807 C C . ARG B 1 253 ? 19.938 11.336 -0.857 1 97.56 253 ARG B C 1
ATOM 5809 O O . ARG B 1 253 ? 20.672 10.422 -0.491 1 97.56 253 ARG B O 1
ATOM 5816 N N . ALA B 1 254 ? 20.375 12.336 -1.592 1 96.19 254 ALA B N 1
ATOM 5817 C CA . ALA B 1 254 ? 21.75 12.406 -2.068 1 96.19 254 ALA B CA 1
ATOM 5818 C C . ALA B 1 254 ? 22.734 12.445 -0.902 1 96.19 254 ALA B C 1
ATOM 5820 O O . ALA B 1 254 ? 23.828 11.906 -0.992 1 96.19 254 ALA B O 1
ATOM 5821 N N . SER B 1 255 ? 22.344 13.047 0.161 1 96.12 255 SER B N 1
ATOM 5822 C CA . SER B 1 255 ? 23.188 13.156 1.341 1 96.12 255 SER B CA 1
ATOM 5823 C C . SER B 1 255 ? 23.438 11.789 1.974 1 96.12 255 SER B C 1
ATOM 5825 O O . SER B 1 255 ? 24.422 11.609 2.707 1 96.12 255 SER B O 1
ATOM 5827 N N . LEU B 1 256 ? 22.594 10.844 1.7 1 97.44 256 LEU B N 1
ATOM 5828 C CA . LEU B 1 256 ? 22.734 9.492 2.223 1 97.44 256 LEU B CA 1
ATOM 5829 C C . LEU B 1 256 ? 23.312 8.562 1.161 1 97.44 256 LEU B C 1
ATOM 5831 O O . LEU B 1 256 ? 23.328 7.34 1.339 1 97.44 256 LEU B O 1
ATOM 5835 N N . GLY B 1 257 ? 23.688 9.156 0.023 1 96.56 257 GLY B N 1
ATOM 5836 C CA . GLY B 1 257 ? 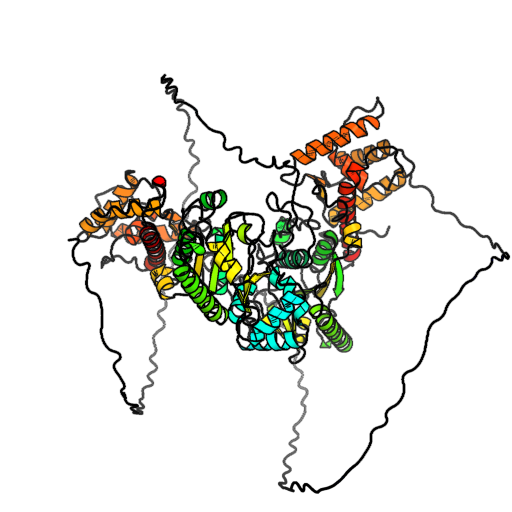24.234 8.367 -1.067 1 96.56 257 GLY B CA 1
ATOM 5837 C C . GLY B 1 257 ? 23.172 7.715 -1.925 1 96.56 257 GLY B C 1
ATOM 5838 O O . GLY B 1 257 ? 23.469 6.84 -2.74 1 96.56 257 GLY B O 1
ATOM 5839 N N . GLN B 1 258 ? 21.953 8.008 -1.677 1 96.38 258 GLN B N 1
ATOM 5840 C CA . GLN B 1 258 ? 20.859 7.473 -2.467 1 96.38 258 GLN B CA 1
ATOM 5841 C C . GLN B 1 258 ? 20.594 8.328 -3.705 1 96.38 258 GLN B C 1
ATOM 5843 O O . GLN B 1 258 ? 21.109 9.438 -3.814 1 96.38 258 GLN B O 1
ATOM 5848 N N . THR B 1 259 ? 19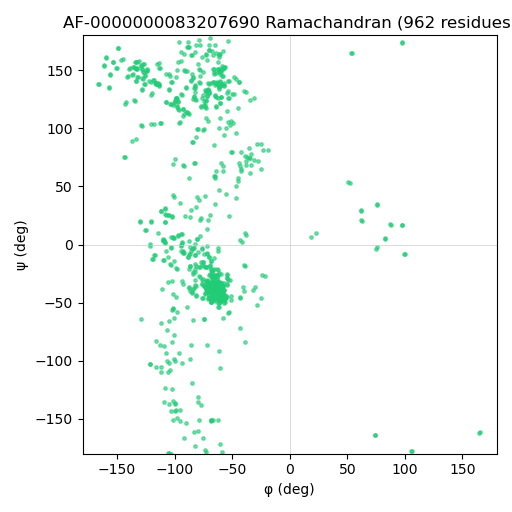.891 7.75 -4.609 1 93.81 259 THR B N 1
ATOM 5849 C CA . THR B 1 259 ? 19.547 8.484 -5.824 1 93.81 259 THR B CA 1
ATOM 5850 C C . THR B 1 259 ? 18.328 9.383 -5.594 1 93.81 259 THR B C 1
ATOM 5852 O O . THR B 1 259 ? 17.359 8.961 -4.973 1 93.81 259 THR B O 1
ATOM 5855 N N . GLY B 1 260 ? 18.469 10.586 -6.078 1 91.25 260 GLY B N 1
ATOM 5856 C CA . GLY B 1 260 ? 17.391 11.547 -5.91 1 91.25 260 GLY B CA 1
ATOM 5857 C C . GLY B 1 260 ? 17.688 12.602 -4.867 1 91.25 260 GLY B C 1
ATOM 5858 O O . GLY B 1 260 ? 18.75 12.586 -4.242 1 91.25 260 GLY B O 1
ATOM 5859 N N . THR B 1 261 ? 16.703 13.484 -4.641 1 92.56 261 THR B N 1
ATOM 5860 C CA . THR B 1 261 ? 16.906 14.602 -3.723 1 92.56 261 THR B CA 1
ATOM 5861 C C . THR B 1 261 ? 15.875 14.562 -2.598 1 92.56 261 THR B C 1
ATOM 5863 O O . THR B 1 261 ? 15.969 13.734 -1.689 1 92.56 261 THR B O 1
ATOM 5866 N N . GLY B 1 262 ? 14.852 15.406 -2.672 1 96.19 262 GLY B N 1
ATOM 5867 C CA . GLY B 1 262 ? 13.883 15.5 -1.591 1 96.19 262 GLY B CA 1
ATOM 5868 C C . GLY B 1 262 ? 13.062 14.242 -1.412 1 96.19 262 GLY B C 1
ATOM 5869 O O . GLY B 1 262 ? 12.656 13.617 -2.393 1 96.19 262 GLY B O 1
ATOM 5870 N N . HIS B 1 263 ? 12.828 13.883 -0.109 1 97.94 263 HIS B N 1
ATOM 5871 C CA . HIS B 1 263 ? 12.07 12.672 0.189 1 97.94 263 HIS B CA 1
ATOM 5872 C C . HIS B 1 263 ? 11.43 12.75 1.574 1 97.94 263 HIS B C 1
ATOM 5874 O O . HIS B 1 263 ? 11.93 13.461 2.451 1 97.94 263 HIS B O 1
ATOM 5880 N N . PHE B 1 264 ? 10.273 12.156 1.732 1 98.69 264 PHE B N 1
ATOM 5881 C CA . PHE B 1 264 ? 9.578 12.008 3.006 1 98.69 264 PHE B CA 1
ATOM 5882 C C . PHE B 1 264 ? 9.43 10.539 3.373 1 98.69 264 PHE B C 1
ATOM 5884 O O . PHE B 1 264 ? 9.172 9.695 2.508 1 98.69 264 PHE B O 1
ATOM 5891 N N . SER B 1 265 ? 9.602 10.156 4.57 1 98.81 265 SER B N 1
ATOM 5892 C CA . SER B 1 265 ? 9.273 8.828 5.078 1 98.81 265 SER B CA 1
ATOM 5893 C C . SER B 1 265 ? 9.156 8.836 6.602 1 98.81 265 SER B C 1
ATOM 5895 O O . SER B 1 265 ? 9.734 9.688 7.27 1 98.81 265 SER B O 1
ATOM 5897 N N . PRO B 1 266 ? 8.406 7.934 7.16 1 98.81 266 PRO B N 1
ATOM 5898 C CA . PRO B 1 266 ? 8.336 7.828 8.617 1 98.81 266 PRO B CA 1
ATOM 5899 C C . PRO B 1 266 ? 9.539 7.113 9.219 1 98.81 266 PRO B C 1
ATOM 5901 O O . PRO B 1 266 ? 10.156 6.273 8.555 1 98.81 266 PRO B O 1
ATOM 5904 N N . VAL B 1 267 ? 9.836 7.488 10.414 1 98.81 267 VAL B N 1
ATOM 5905 C CA . VAL B 1 267 ? 10.797 6.781 11.258 1 98.81 267 VAL B CA 1
ATOM 5906 C C . VAL B 1 267 ? 10.055 5.863 12.227 1 98.81 267 VAL B C 1
ATOM 5908 O O . VAL B 1 267 ? 9.211 6.316 12.992 1 98.81 267 VAL B O 1
ATOM 5911 N N . ALA B 1 268 ? 10.453 4.586 12.195 1 98.5 268 ALA B N 1
ATOM 5912 C CA . ALA B 1 268 ? 9.609 3.627 12.906 1 98.5 268 ALA B CA 1
ATOM 5913 C C . ALA B 1 268 ? 10.375 2.971 14.055 1 98.5 268 ALA B C 1
ATOM 5915 O O . ALA B 1 268 ? 9.781 2.285 14.891 1 98.5 268 ALA B O 1
ATOM 5916 N N . GLY B 1 269 ? 11.656 3.186 14.148 1 98.62 269 GLY B N 1
ATOM 5917 C CA . GLY B 1 269 ? 12.438 2.518 15.172 1 98.62 269 GLY B CA 1
ATOM 5918 C C . GLY B 1 269 ? 13.758 3.207 15.461 1 98.62 269 GLY B C 1
ATOM 5919 O O . GLY B 1 269 ? 14.227 4.027 14.664 1 98.62 269 GLY B O 1
ATOM 5920 N N . TYR B 1 270 ? 14.32 2.889 16.641 1 98.75 270 TYR B N 1
ATOM 5921 C CA . TYR B 1 270 ? 15.578 3.461 17.094 1 98.75 270 TYR B CA 1
ATOM 5922 C C . TYR B 1 270 ? 16.422 2.418 17.828 1 98.75 270 TYR B C 1
ATOM 5924 O O . TYR B 1 270 ? 15.922 1.743 18.734 1 98.75 270 TYR B O 1
ATOM 5932 N N . SER B 1 271 ? 17.578 2.201 17.359 1 98.12 271 SER B N 1
ATOM 5933 C CA . SER B 1 271 ? 18.578 1.419 18.078 1 98.12 271 SER B CA 1
ATOM 5934 C C . SER B 1 271 ? 19.531 2.32 18.859 1 98.12 271 SER B C 1
ATOM 5936 O O . SER B 1 271 ? 20.453 2.896 18.266 1 98.12 271 SER B O 1
ATOM 5938 N N . ALA B 1 272 ? 19.344 2.357 20.141 1 95.88 272 ALA B N 1
ATOM 5939 C CA . ALA B 1 272 ? 20.203 3.197 20.969 1 95.88 272 ALA B CA 1
ATOM 5940 C C . ALA B 1 272 ? 21.641 2.66 20.984 1 95.88 272 ALA B C 1
ATOM 5942 O O . ALA B 1 272 ? 22.594 3.432 21.047 1 95.88 272 ALA B O 1
ATOM 5943 N N . GLU B 1 273 ? 21.703 1.387 20.938 1 94.81 273 GLU B N 1
ATOM 5944 C CA . GLU B 1 273 ? 23 0.731 21 1 94.81 273 GLU B CA 1
ATOM 5945 C C . GLU B 1 273 ? 23.891 1.136 19.828 1 94.81 273 GLU B C 1
ATOM 5947 O O . GLU B 1 273 ? 25.078 1.404 20.016 1 94.81 273 GLU B O 1
ATOM 5952 N N . GLU B 1 274 ? 23.344 1.224 18.672 1 97.12 274 GLU B N 1
ATOM 5953 C CA . GLU B 1 274 ? 24.141 1.539 17.484 1 97.12 274 GLU B CA 1
ATOM 5954 C C . GLU B 1 274 ? 23.844 2.951 16.984 1 97.12 274 GLU B C 1
ATOM 5956 O O . GLU B 1 274 ? 24.438 3.404 16.016 1 97.12 274 GLU B O 1
ATOM 5961 N N . ASP B 1 275 ? 23 3.641 17.641 1 98.25 275 ASP B N 1
ATOM 5962 C CA . ASP B 1 275 ? 22.562 4.984 17.281 1 98.25 275 ASP B CA 1
ATOM 5963 C C . ASP B 1 275 ? 22.078 5.027 15.828 1 98.25 275 ASP B C 1
ATOM 5965 O O . ASP B 1 275 ? 22.562 5.844 15.039 1 98.25 275 ASP B O 1
ATOM 5969 N N . ARG B 1 276 ? 21.172 4.141 15.508 1 98.69 276 ARG B N 1
ATOM 5970 C CA . ARG B 1 276 ? 20.594 4.035 14.18 1 98.69 276 ARG B CA 1
ATOM 5971 C C . ARG B 1 276 ? 19.062 4.137 14.242 1 98.69 276 ARG B C 1
ATOM 5973 O O . ARG B 1 276 ? 18.453 3.779 15.25 1 98.69 276 ARG B O 1
ATOM 5980 N N . VAL B 1 277 ? 18.531 4.664 13.188 1 98.81 277 VAL B N 1
ATOM 5981 C CA . VAL B 1 277 ? 17.078 4.812 13.102 1 98.81 277 VAL B CA 1
ATOM 5982 C C . VAL B 1 277 ? 16.547 4 11.922 1 98.81 277 VAL B C 1
ATOM 5984 O O . VAL B 1 277 ? 17.219 3.869 10.898 1 98.81 277 VAL B O 1
ATOM 5987 N N . LEU B 1 278 ? 15.391 3.385 12.102 1 98.88 278 LEU B N 1
ATOM 5988 C CA . LEU B 1 278 ? 14.719 2.629 11.047 1 98.88 278 LEU B CA 1
ATOM 5989 C C . LEU B 1 278 ? 13.789 3.527 10.242 1 98.88 278 LEU B C 1
ATOM 5991 O O . LEU B 1 278 ? 12.797 4.035 10.773 1 98.88 278 LEU B O 1
ATOM 5995 N N . VAL B 1 279 ? 14.094 3.74 8.992 1 98.88 279 VAL B N 1
ATOM 5996 C CA . VAL B 1 279 ? 13.258 4.508 8.078 1 98.88 279 VAL B CA 1
ATOM 5997 C C . VAL B 1 279 ? 12.406 3.562 7.238 1 98.88 279 VAL B C 1
ATOM 5999 O O . VAL B 1 279 ? 12.93 2.668 6.57 1 98.88 279 VAL B O 1
ATOM 6002 N N . LEU B 1 280 ? 11.094 3.66 7.328 1 98.69 280 LEU B N 1
ATOM 6003 C CA . LEU B 1 280 ? 10.18 2.926 6.457 1 98.69 280 LEU B CA 1
ATOM 6004 C C . LEU B 1 280 ? 9.953 3.678 5.148 1 98.69 280 LEU B C 1
ATOM 6006 O O . LEU B 1 280 ? 9.008 4.453 5.027 1 98.69 280 LEU B O 1
ATOM 6010 N N . ASP B 1 281 ? 10.797 3.406 4.227 1 98 281 ASP B N 1
ATOM 6011 C CA . ASP B 1 281 ? 10.797 4.16 2.979 1 98 281 ASP B CA 1
ATOM 6012 C C . ASP B 1 281 ? 9.508 3.928 2.191 1 98 281 ASP B C 1
ATOM 6014 O O . ASP B 1 281 ? 9.164 2.785 1.876 1 98 281 ASP B O 1
ATOM 6018 N N . VAL B 1 282 ? 8.852 5.008 1.794 1 98.19 282 VAL B N 1
ATOM 6019 C CA . VAL B 1 282 ? 7.57 4.887 1.107 1 98.19 282 VAL B CA 1
ATOM 6020 C C . VAL B 1 282 ? 7.801 4.711 -0.392 1 98.19 282 VAL B C 1
ATOM 6022 O O . VAL B 1 282 ? 6.883 4.355 -1.132 1 98.19 282 VAL B O 1
ATOM 6025 N N . ALA B 1 283 ? 8.977 5.055 -0.846 1 97.31 283 ALA B N 1
ATOM 6026 C CA . ALA B 1 283 ? 9.336 4.703 -2.217 1 97.31 283 ALA B CA 1
ATOM 6027 C C . ALA B 1 283 ? 9.844 3.266 -2.295 1 97.31 283 ALA B C 1
ATOM 6029 O O . ALA B 1 283 ? 11 3.029 -2.668 1 97.31 283 ALA B O 1
ATOM 6030 N N . ARG B 1 284 ? 8.969 2.348 -2.119 1 96.38 284 ARG B N 1
ATOM 6031 C CA . ARG B 1 284 ? 9.328 0.946 -1.932 1 96.38 284 ARG B CA 1
ATOM 6032 C C . ARG B 1 284 ? 9.812 0.326 -3.238 1 96.38 284 ARG B C 1
ATOM 6034 O O . ARG B 1 284 ? 10.477 -0.713 -3.23 1 96.38 284 ARG B O 1
ATOM 6041 N N . PHE B 1 285 ? 9.484 0.943 -4.348 1 94.06 285 PHE B N 1
ATOM 6042 C CA . PHE B 1 285 ? 9.945 0.479 -5.652 1 94.06 285 PHE B CA 1
ATOM 6043 C C . PHE B 1 285 ? 11.414 0.806 -5.852 1 94.06 285 PHE B C 1
ATOM 6045 O O . PHE B 1 285 ? 12.07 0.231 -6.727 1 94.06 285 PHE B O 1
ATOM 6052 N N . LYS B 1 286 ? 11.922 1.692 -5.117 1 94.44 286 LYS B N 1
ATOM 6053 C CA . LYS B 1 286 ? 13.297 2.168 -5.289 1 94.44 286 LYS B CA 1
ATOM 6054 C C . LYS B 1 286 ? 14.227 1.548 -4.254 1 94.44 286 LYS B C 1
ATOM 6056 O O . LYS B 1 286 ? 15.25 0.96 -4.605 1 94.44 286 LYS B O 1
ATOM 6061 N N . TYR B 1 287 ? 13.898 1.721 -2.977 1 95.62 287 TYR B N 1
ATOM 6062 C CA . TYR B 1 287 ? 14.688 1.192 -1.873 1 95.62 287 TYR B CA 1
ATOM 6063 C C . TYR B 1 287 ? 13.805 0.471 -0.862 1 95.62 287 TYR B C 1
ATOM 6065 O O . TYR B 1 287 ? 12.672 0.884 -0.613 1 95.62 287 TYR B O 1
ATOM 6073 N N . PRO B 1 288 ? 14.336 -0.603 -0.29 1 95.81 288 PRO B N 1
ATOM 6074 C CA . PRO B 1 288 ? 13.648 -1.157 0.881 1 95.81 288 PRO B CA 1
ATOM 6075 C C . PRO B 1 288 ? 13.766 -0.261 2.111 1 95.81 288 PRO B C 1
ATOM 6077 O O . PRO B 1 288 ? 14.5 0.732 2.09 1 95.81 288 PRO B O 1
ATOM 6080 N N . SER B 1 289 ? 12.969 -0.551 3.137 1 98.06 289 SER B N 1
ATOM 6081 C CA . SER B 1 289 ? 13.203 0.091 4.426 1 98.06 289 SER B CA 1
ATOM 6082 C C . SER B 1 289 ? 14.609 -0.193 4.941 1 98.06 289 SER B C 1
ATOM 6084 O O .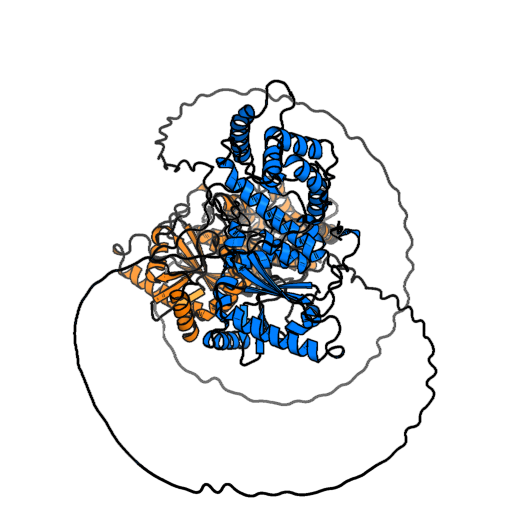 SER B 1 289 ? 15.188 -1.235 4.629 1 98.06 289 SER B O 1
ATOM 6086 N N . TYR B 1 290 ? 15.188 0.736 5.742 1 98.69 290 TYR B N 1
ATOM 6087 C CA . TYR B 1 290 ? 16.594 0.579 6.113 1 98.69 290 TYR B CA 1
ATOM 6088 C C . TYR B 1 290 ? 16.875 1.257 7.445 1 98.69 290 TYR B C 1
ATOM 6090 O O . TYR B 1 290 ? 16.125 2.139 7.879 1 98.69 290 TYR B O 1
ATOM 6098 N N . TRP B 1 291 ? 17.922 0.769 8.055 1 98.75 291 TRP B N 1
ATOM 6099 C CA . TRP B 1 291 ? 18.547 1.426 9.195 1 98.75 291 TRP B CA 1
ATOM 6100 C C . TRP B 1 291 ? 19.625 2.391 8.742 1 98.75 291 TRP B C 1
ATOM 6102 O O . TRP B 1 291 ? 20.438 2.064 7.863 1 98.75 291 TRP B O 1
ATOM 6112 N N . VAL B 1 292 ? 19.672 3.539 9.281 1 98.81 292 VAL B N 1
ATOM 6113 C CA . VAL B 1 292 ? 20.688 4.531 8.961 1 98.81 292 VAL B CA 1
ATOM 6114 C C . VAL B 1 292 ? 21.141 5.234 10.234 1 98.81 292 VAL B C 1
ATOM 6116 O O . VAL B 1 292 ? 20.406 5.305 11.211 1 98.81 292 VAL B O 1
ATOM 6119 N N . GLY B 1 293 ? 22.391 5.695 10.25 1 98.75 293 GLY B N 1
ATOM 6120 C CA . GLY B 1 293 ? 22.859 6.457 11.391 1 98.75 293 GLY B CA 1
ATOM 6121 C C . GLY B 1 293 ? 22.016 7.68 11.68 1 98.75 293 GLY B C 1
ATOM 6122 O O . GLY B 1 293 ? 21.625 8.406 10.766 1 98.75 293 GLY B O 1
ATOM 6123 N N . LEU B 1 294 ? 21.734 7.863 12.961 1 98.81 294 LEU B N 1
ATOM 6124 C CA . LEU B 1 294 ? 20.891 8.984 13.352 1 98.81 294 LEU B CA 1
ATOM 6125 C C . LEU B 1 294 ? 21.5 10.312 12.914 1 98.81 294 LEU B C 1
ATOM 6127 O O . LEU B 1 294 ? 20.797 11.172 12.367 1 98.81 294 LEU B O 1
ATOM 6131 N N . GLU B 1 295 ? 22.734 10.484 13.125 1 98.56 295 GLU B N 1
ATOM 6132 C CA . GLU B 1 295 ? 23.391 11.734 12.742 1 98.56 295 GLU B CA 1
ATOM 6133 C C . GLU B 1 295 ? 23.406 11.914 11.227 1 98.56 295 GLU B C 1
ATOM 6135 O O . GLU B 1 295 ? 23.266 13.031 10.727 1 98.56 295 GLU B O 1
ATOM 6140 N N . ASP B 1 296 ? 23.641 10.805 10.492 1 98.5 296 ASP B N 1
ATOM 6141 C CA . ASP B 1 296 ? 23.609 10.891 9.031 1 98.5 296 ASP B CA 1
ATOM 6142 C C . ASP B 1 296 ? 22.234 11.352 8.539 1 98.5 296 ASP B C 1
ATOM 6144 O O . ASP B 1 296 ? 22.156 12.148 7.598 1 98.5 296 ASP B O 1
ATOM 6148 N N . LEU B 1 297 ? 21.203 10.828 9.148 1 98.75 297 LEU B N 1
ATOM 6149 C CA . LEU B 1 297 ? 19.859 11.25 8.781 1 98.75 297 LEU B CA 1
ATOM 6150 C C . LEU B 1 297 ? 19.641 12.727 9.109 1 98.75 297 LEU B C 1
ATOM 6152 O O . LEU B 1 297 ? 19.047 13.461 8.32 1 98.75 297 LEU B O 1
ATOM 6156 N N . TYR B 1 298 ? 20.109 13.148 10.258 1 98.69 298 TYR B N 1
ATOM 6157 C CA . TYR B 1 298 ? 20 14.555 10.641 1 98.69 298 TYR B CA 1
ATOM 6158 C C . TYR B 1 298 ? 20.719 15.453 9.641 1 98.69 298 TYR B C 1
ATOM 6160 O O . TYR B 1 298 ? 20.172 16.469 9.211 1 98.69 298 TYR B O 1
ATOM 6168 N N . LYS B 1 299 ? 21.906 15.086 9.219 1 97.69 299 LYS B N 1
ATOM 6169 C CA . LYS B 1 299 ? 22.688 15.836 8.242 1 97.69 299 LYS B CA 1
ATOM 6170 C C . LYS B 1 299 ? 21.953 15.914 6.898 1 97.69 299 LYS B C 1
ATOM 6172 O O . LYS B 1 299 ? 22.062 16.906 6.184 1 97.69 299 LYS B O 1
ATOM 6177 N N . SER B 1 300 ? 21.219 14.891 6.598 1 98.19 300 SER B N 1
ATOM 6178 C CA . SER B 1 300 ? 20.531 14.82 5.305 1 98.19 300 SER B CA 1
ATOM 6179 C C . SER B 1 300 ? 19.359 15.789 5.242 1 98.19 300 SER B C 1
ATOM 6181 O O . SER B 1 300 ? 18.812 16.031 4.168 1 98.19 300 SER B O 1
ATOM 6183 N N . MET B 1 301 ? 19.031 16.422 6.332 1 98.31 301 MET B N 1
ATOM 6184 C CA . MET B 1 301 ? 17.938 17.406 6.367 1 98.31 301 MET B CA 1
ATOM 6185 C C . MET B 1 301 ? 18.469 18.812 6.125 1 98.31 301 MET B C 1
ATOM 6187 O O . MET B 1 301 ? 17.688 19.734 5.891 1 98.31 301 MET B O 1
ATOM 6191 N N . ILE B 1 302 ? 19.766 19 6.066 1 97.19 302 ILE B N 1
ATOM 6192 C CA . ILE B 1 302 ? 20.406 20.312 6.082 1 97.19 302 ILE B CA 1
ATOM 6193 C C . ILE B 1 302 ? 20.359 20.922 4.684 1 97.19 302 ILE B C 1
ATOM 6195 O O . ILE B 1 302 ? 20.078 22.109 4.52 1 97.19 302 ILE B O 1
ATOM 6199 N N . PRO B 1 303 ? 20.672 20.109 3.631 1 95.94 303 PRO B N 1
ATOM 6200 C CA . PRO B 1 303 ? 20.641 20.75 2.309 1 95.94 303 PRO B CA 1
ATOM 6201 C C . PRO B 1 303 ? 19.328 21.453 2.016 1 95.94 303 PRO B C 1
ATOM 6203 O O . PRO B 1 303 ? 18.25 20.922 2.33 1 95.94 303 PRO B O 1
ATOM 6206 N N . VAL B 1 304 ? 19.453 22.547 1.41 1 93.5 304 VAL B N 1
ATOM 6207 C CA . VAL B 1 304 ? 18.312 23.438 1.19 1 93.5 304 VAL B CA 1
ATOM 6208 C C . VAL B 1 304 ? 17.375 22.828 0.151 1 93.5 304 VAL B C 1
ATOM 6210 O O . VAL B 1 304 ? 17.828 22.281 -0.856 1 93.5 304 VAL B O 1
ATOM 6213 N N . ASP B 1 305 ? 16.125 22.844 0.469 1 91.88 305 ASP B N 1
ATOM 6214 C CA . ASP B 1 305 ? 15.078 22.578 -0.523 1 91.88 305 ASP B CA 1
ATOM 6215 C C . ASP B 1 305 ? 14.93 23.75 -1.493 1 91.88 305 ASP B C 1
ATOM 6217 O O . ASP B 1 305 ? 14.57 24.859 -1.087 1 91.88 305 ASP B O 1
ATOM 6221 N N . PRO B 1 306 ? 15.172 23.531 -2.746 1 89.06 306 PRO B N 1
ATOM 6222 C CA . PRO B 1 306 ? 15.117 24.656 -3.695 1 89.06 306 PRO B CA 1
ATOM 6223 C C . PRO B 1 306 ? 13.727 25.281 -3.777 1 89.06 306 PRO B C 1
ATOM 6225 O O . PRO B 1 306 ? 13.609 26.469 -4.102 1 89.06 306 PRO B O 1
ATOM 6228 N N . ALA B 1 307 ? 12.727 24.516 -3.488 1 84.62 307 ALA B N 1
ATOM 6229 C CA . ALA B 1 307 ? 11.367 25.031 -3.57 1 84.62 307 ALA B CA 1
ATOM 6230 C C . ALA B 1 307 ? 11.078 26.016 -2.438 1 84.62 307 ALA B C 1
ATOM 6232 O O . ALA B 1 307 ? 10.414 27.031 -2.643 1 84.62 307 ALA B O 1
ATOM 6233 N N . SER B 1 308 ? 11.539 25.75 -1.209 1 84.5 308 SER B N 1
ATOM 6234 C CA . SER B 1 308 ? 11.258 26.578 -0.046 1 84.5 308 SER B CA 1
ATOM 6235 C C . SER B 1 308 ? 12.461 27.453 0.316 1 84.5 308 SER B C 1
ATOM 6237 O O . SER B 1 308 ? 12.328 28.406 1.09 1 84.5 308 SER B O 1
ATOM 6239 N N . GLN B 1 309 ? 13.617 27.109 -0.184 1 88.44 309 GLN B N 1
ATOM 6240 C CA . GLN B 1 309 ? 14.883 27.766 0.136 1 88.44 309 GLN B CA 1
ATOM 6241 C C . GLN B 1 309 ? 15.211 27.641 1.62 1 88.44 309 GLN B C 1
ATOM 6243 O O . GLN B 1 309 ? 15.781 28.547 2.219 1 88.44 309 GLN B O 1
ATOM 6248 N N . ARG B 1 310 ? 14.758 26.578 2.25 1 90.38 310 ARG B N 1
ATOM 6249 C CA . ARG B 1 310 ? 15 26.234 3.646 1 90.38 310 ARG B CA 1
ATOM 6250 C C . ARG B 1 310 ? 15.43 24.766 3.779 1 90.38 310 ARG B C 1
ATOM 6252 O O . ARG B 1 310 ? 15.18 23.953 2.885 1 90.38 310 ARG B O 1
ATOM 6259 N N . PRO B 1 311 ? 16.109 24.562 4.922 1 94.75 311 PRO B N 1
ATOM 6260 C CA . PRO B 1 311 ? 16.375 23.141 5.164 1 94.75 311 PRO B CA 1
ATOM 6261 C C . PRO B 1 311 ? 15.094 22.328 5.328 1 94.75 311 PRO B C 1
ATOM 6263 O O . PRO B 1 311 ? 14.047 22.875 5.691 1 94.75 311 PRO B O 1
ATOM 6266 N N . ARG B 1 312 ? 15.234 21.188 4.977 1 96.69 312 ARG B N 1
ATOM 6267 C CA . ARG B 1 312 ? 14.148 20.266 5.289 1 96.69 312 ARG B CA 1
ATOM 6268 C C . ARG B 1 312 ? 14.055 20.016 6.789 1 96.69 312 ARG B C 1
ATOM 6270 O O . ARG B 1 312 ? 14.305 20.922 7.59 1 96.69 312 ARG B O 1
ATOM 6277 N N . GLY B 1 313 ? 13.578 18.844 7.277 1 98.25 313 GLY B N 1
ATOM 6278 C CA . GLY B 1 313 ? 13.43 18.656 8.711 1 98.25 313 GLY B CA 1
ATOM 6279 C C . GLY B 1 313 ? 12.562 17.469 9.07 1 98.25 313 GLY B C 1
ATOM 6280 O O . GLY B 1 313 ? 12.477 16.5 8.312 1 98.25 313 GLY B O 1
ATOM 6281 N N . TYR B 1 314 ? 12.094 17.516 10.367 1 98.75 314 TYR B N 1
ATOM 6282 C CA . TYR B 1 314 ? 11.234 16.438 10.82 1 98.75 314 TYR B CA 1
ATOM 6283 C C . TYR B 1 314 ? 10.008 16.969 11.547 1 98.75 314 TYR B C 1
ATOM 6285 O O . TYR B 1 314 ? 10.016 18.109 12.039 1 98.75 314 TYR B O 1
ATOM 6293 N N . THR B 1 315 ? 8.961 16.203 11.461 1 98.25 315 THR B N 1
ATOM 6294 C CA . THR B 1 315 ? 7.688 16.547 12.094 1 98.25 315 THR B CA 1
ATOM 6295 C C . THR B 1 315 ? 7.184 15.383 12.938 1 98.25 315 THR B C 1
ATOM 6297 O O . THR B 1 315 ? 7.285 14.219 12.539 1 98.25 315 THR B O 1
ATOM 6300 N N . ILE B 1 316 ? 6.75 15.68 14.141 1 98.25 316 ILE B N 1
ATOM 6301 C CA . ILE B 1 316 ? 6.078 14.703 15 1 98.25 316 ILE B CA 1
ATOM 6302 C C . ILE B 1 316 ? 4.566 14.906 14.922 1 98.25 316 ILE B C 1
ATOM 6304 O O . ILE B 1 316 ? 4.07 16.016 15.156 1 98.25 316 ILE B O 1
ATOM 6308 N N . LEU B 1 317 ? 3.875 13.875 14.57 1 97.31 317 LEU B N 1
ATOM 6309 C CA . LEU B 1 317 ? 2.438 13.945 14.328 1 97.31 317 LEU B CA 1
ATOM 6310 C C . LEU B 1 317 ? 1.676 13.109 15.359 1 97.31 317 LEU B C 1
ATOM 6312 O O . LEU B 1 317 ? 2.115 12.023 15.727 1 97.31 317 LEU B O 1
ATOM 6316 N N . SER B 1 318 ? 0.66 13.57 15.812 1 93.44 318 SER B N 1
ATOM 6317 C CA . SER B 1 318 ? -0.248 12.859 16.703 1 93.44 318 SER B CA 1
ATOM 6318 C C . SER B 1 318 ? -1.697 13.266 16.469 1 93.44 318 SER B C 1
ATOM 6320 O O . SER B 1 318 ? -1.961 14.289 15.828 1 93.44 318 SER B O 1
ATOM 6322 N N . TYR B 1 319 ? -2.52 12.305 16.938 1 83.94 319 TYR B N 1
ATOM 6323 C CA . TYR B 1 319 ? -3.939 12.594 16.766 1 83.94 319 TYR B CA 1
ATOM 6324 C C . TYR B 1 319 ? -4.41 13.641 17.766 1 83.94 319 TYR B C 1
ATOM 6326 O O . TYR B 1 319 ? -4.004 13.625 18.938 1 83.94 319 TYR B O 1
ATOM 6334 N N . SER B 1 320 ? -5.043 14.633 17.297 1 70.62 320 SER B N 1
ATOM 6335 C CA . SER B 1 320 ? -5.66 15.641 18.141 1 70.62 320 SER B CA 1
ATOM 6336 C C . SER B 1 320 ? -7.164 15.727 17.891 1 70.62 320 SER B C 1
ATOM 6338 O O . SER B 1 320 ? -7.602 16.25 16.875 1 70.62 320 SER B O 1
ATOM 6340 N N . PRO B 1 321 ? -7.828 15.109 18.922 1 58.59 321 PRO B N 1
ATOM 6341 C CA . PRO B 1 321 ? -9.281 15.227 18.781 1 58.59 321 PRO B CA 1
ATOM 6342 C C . PRO B 1 321 ? -9.742 16.672 18.641 1 58.59 321 PRO B C 1
ATOM 6344 O O . PRO B 1 321 ? -10.727 16.953 17.938 1 58.59 321 PRO B O 1
ATOM 6347 N N . PHE B 1 322 ? -9.023 17.578 19.328 1 56.41 322 PHE B N 1
ATOM 6348 C CA . PHE B 1 322 ? -9.352 18.984 19.219 1 56.41 322 PHE B CA 1
ATOM 6349 C C . PHE B 1 322 ? -9.266 19.453 17.781 1 56.41 322 PHE B C 1
ATOM 6351 O O . PHE B 1 322 ? -10.172 20.125 17.281 1 56.41 322 PHE B O 1
ATOM 6358 N N . LEU B 1 323 ? -8.211 18.969 17.281 1 58.69 323 LEU B N 1
ATOM 6359 C CA . LEU B 1 323 ? -8.031 19.375 15.891 1 58.69 323 LEU B CA 1
ATOM 6360 C C . LEU B 1 323 ? -9.031 18.656 14.984 1 58.69 323 LEU B C 1
ATOM 6362 O O . LEU B 1 323 ? -9.523 19.234 14.016 1 58.69 323 LEU B O 1
ATOM 6366 N N . GLU B 1 324 ? -9.188 17.375 15.438 1 58.28 324 GLU B N 1
ATOM 6367 C CA . GLU B 1 324 ? -10.219 16.656 14.688 1 58.28 324 GLU B CA 1
ATOM 6368 C C . GLU B 1 324 ? -11.578 17.344 14.82 1 58.28 324 GLU B C 1
ATOM 6370 O O . GLU B 1 324 ? -12.312 17.453 13.836 1 58.28 324 GLU B O 1
ATOM 6375 N N . HIS B 1 325 ? -11.828 17.688 16.156 1 51.22 325 HIS B N 1
ATOM 6376 C CA . HIS B 1 325 ? -13.094 18.359 16.422 1 51.22 325 HIS B CA 1
ATOM 6377 C C . HIS B 1 325 ? -13.133 19.734 15.781 1 51.22 325 HIS B C 1
ATOM 6379 O O . HIS B 1 325 ? -14.172 20.156 15.258 1 51.22 325 HIS B O 1
ATOM 6385 N N . THR B 1 326 ? -12.016 20.328 16.031 1 47.03 326 THR B N 1
ATOM 6386 C CA . THR B 1 326 ? -11.953 21.672 15.461 1 47.03 326 THR B CA 1
ATOM 6387 C C . THR B 1 326 ? -11.938 21.609 13.938 1 47.03 326 THR B C 1
ATOM 6389 O O . THR B 1 326 ? -12.477 22.484 13.266 1 47.03 326 THR B O 1
ATOM 6392 N N . ASN B 1 327 ? -11.109 20.641 13.547 1 46.81 327 ASN B N 1
ATOM 6393 C CA . ASN B 1 327 ? -11.07 20.438 12.102 1 46.81 327 ASN B CA 1
ATOM 6394 C C . ASN B 1 327 ? -12.234 19.578 11.625 1 46.81 327 ASN B C 1
ATOM 6396 O O . ASN B 1 327 ? -12.32 19.25 10.438 1 46.81 327 ASN B O 1
ATOM 6400 N N . CYS B 1 328 ? -13.414 19.688 12.305 1 41.28 328 CYS B N 1
ATOM 6401 C CA . CYS B 1 328 ? -14.711 19.016 12.203 1 41.28 328 CYS B CA 1
ATOM 6402 C C . CYS B 1 328 ? -14.57 17.656 11.539 1 41.28 328 CYS B C 1
ATOM 6404 O O . CYS B 1 328 ? -15.531 17.125 10.977 1 41.28 328 CYS B O 1
ATOM 6406 N N . LEU B 1 329 ? -13.422 17.234 11.359 1 41.31 329 LEU B N 1
ATOM 6407 C CA . LEU B 1 329 ? -13.391 15.938 10.672 1 41.31 329 LEU B CA 1
ATOM 6408 C C . LEU B 1 329 ? -14.305 14.93 11.359 1 41.31 329 LEU B C 1
ATOM 6410 O O . LEU B 1 329 ? -14.906 14.086 10.703 1 41.31 329 LEU B O 1
ATOM 6414 N N . THR B 1 330 ? -14.258 14.867 12.781 1 38.78 330 THR B N 1
ATOM 6415 C CA . THR B 1 330 ? -15.008 13.898 13.578 1 38.78 330 THR B CA 1
ATOM 6416 C C . THR B 1 330 ? -16.438 14.367 13.797 1 38.78 330 THR B C 1
ATOM 6418 O O . THR B 1 330 ? -17.188 13.75 14.555 1 38.78 330 THR B O 1
ATOM 6421 N N . CYS B 1 331 ? -16.656 15.609 13.719 1 36.75 331 CYS B N 1
ATOM 6422 C CA . CYS B 1 331 ? -17.953 16.016 14.242 1 36.75 331 CYS B CA 1
ATOM 6423 C C . CYS B 1 331 ? -19.047 15.055 13.781 1 36.75 331 CYS B C 1
ATOM 6425 O O . CYS B 1 331 ? -20.062 14.891 14.461 1 36.75 331 CYS B O 1
ATOM 6427 N N . ASN B 1 332 ? -19.469 15.016 12.539 1 35.25 332 ASN B N 1
ATOM 6428 C CA . ASN B 1 332 ? -20.578 14.133 12.195 1 35.25 332 ASN B CA 1
ATOM 6429 C C . ASN B 1 332 ? -20.094 12.859 11.516 1 35.25 332 ASN B C 1
ATOM 6431 O O . ASN B 1 332 ? -19.719 12.883 10.344 1 35.25 332 ASN B O 1
ATOM 6435 N N . PRO B 1 333 ? -19.422 12.047 12.391 1 41.03 333 PRO B N 1
ATOM 6436 C CA . PRO B 1 333 ? -19.109 10.758 11.758 1 41.03 333 PRO B CA 1
ATOM 6437 C C . PRO B 1 333 ? -20.125 10.375 10.68 1 41.03 333 PRO B C 1
ATOM 6439 O O . PRO B 1 333 ? -19.844 9.508 9.852 1 41.03 333 PRO B O 1
ATOM 6442 N N . ASN B 1 334 ? -21.453 10.445 11.18 1 41.47 334 ASN B N 1
ATOM 6443 C CA . ASN B 1 334 ? -22.578 10.086 10.328 1 41.47 334 ASN B CA 1
ATOM 6444 C C . ASN B 1 334 ? -22.797 11.125 9.234 1 41.47 334 ASN B C 1
ATOM 6446 O O . ASN B 1 334 ? -22.922 12.32 9.516 1 41.47 334 ASN B O 1
ATOM 6450 N N . PRO B 1 335 ? -22.984 11.203 8.031 1 51.06 335 PRO B N 1
ATOM 6451 C CA . PRO B 1 335 ? -22.844 11.25 6.574 1 51.06 335 PRO B CA 1
ATOM 6452 C C . PRO B 1 335 ? -21.531 11.906 6.137 1 51.06 335 PRO B C 1
ATOM 6454 O O . PRO B 1 335 ? -21 12.773 6.844 1 51.06 335 PRO B O 1
ATOM 6457 N N . PRO B 1 336 ? -20.688 11.242 5.324 1 54.53 336 PRO B N 1
ATOM 6458 C CA . PRO B 1 336 ? -19.484 11.789 4.668 1 54.53 336 PRO B CA 1
ATOM 6459 C C . PRO B 1 336 ? -19.688 13.227 4.188 1 54.53 336 PRO B C 1
ATOM 6461 O O . PRO B 1 336 ? -20.797 13.617 3.838 1 54.53 336 PRO B O 1
ATOM 6464 N N . SER B 1 337 ? -18.641 14.164 4.559 1 67.88 337 SER B N 1
ATOM 6465 C CA . SER B 1 337 ? -18.719 15.508 3.986 1 67.88 337 SER B CA 1
ATOM 6466 C C . SER B 1 337 ? -18.953 15.453 2.48 1 67.88 337 SER B C 1
ATOM 6468 O O . SER B 1 337 ? -18.297 14.68 1.773 1 67.88 337 SER B O 1
ATOM 6470 N N . ILE B 1 338 ? -19.906 16.172 2.141 1 75.19 338 ILE B N 1
ATOM 6471 C CA . ILE B 1 338 ? -20.344 16.188 0.747 1 75.19 338 ILE B CA 1
ATOM 6472 C C . ILE B 1 338 ? -19.484 17.172 -0.049 1 75.19 338 ILE B C 1
ATOM 6474 O O . ILE B 1 338 ? -19.25 16.969 -1.245 1 75.19 338 ILE B O 1
ATOM 6478 N N . THR B 1 339 ? -18.938 18.156 0.686 1 77.94 339 THR B N 1
ATOM 6479 C CA . THR B 1 339 ? -18.219 19.219 -0.018 1 77.94 339 THR B CA 1
ATOM 6480 C C . THR B 1 339 ? -16.734 19.172 0.299 1 77.94 339 THR B C 1
ATOM 6482 O O . THR B 1 339 ? -16.312 18.547 1.276 1 77.94 339 THR B O 1
ATOM 6485 N N . ARG B 1 340 ? -15.961 19.625 -0.631 1 74.94 340 ARG B N 1
ATOM 6486 C CA . ARG B 1 340 ? -14.523 19.812 -0.435 1 74.94 340 ARG B CA 1
ATOM 6487 C C . ARG B 1 340 ? -14.109 21.234 -0.797 1 74.94 340 ARG B C 1
ATOM 6489 O O . ARG B 1 340 ? -14.734 21.875 -1.649 1 74.94 340 ARG B O 1
ATOM 6496 N N . ILE B 1 341 ? -13.109 21.672 -0.095 1 78 341 ILE B N 1
ATOM 6497 C CA . ILE B 1 341 ? -12.586 23 -0.397 1 78 341 ILE B CA 1
ATOM 6498 C C . ILE B 1 341 ? -11.836 22.969 -1.724 1 78 341 ILE B C 1
ATOM 6500 O O . ILE B 1 341 ? -11.117 22.016 -2.016 1 78 341 ILE B O 1
ATOM 6504 N N . ASN B 1 342 ? -12.258 23.875 -2.498 1 78.75 342 ASN B N 1
ATOM 6505 C CA . ASN B 1 342 ? -11.547 24.094 -3.752 1 78.75 342 ASN B CA 1
ATOM 6506 C C . ASN B 1 342 ? -10.633 25.312 -3.674 1 78.75 342 ASN B C 1
ATOM 6508 O O . ASN B 1 342 ? -10.703 26.203 -4.523 1 78.75 342 ASN B O 1
ATOM 6512 N N . LEU B 1 343 ? -9.961 25.391 -2.52 1 76.44 343 LEU B N 1
ATOM 6513 C CA . LEU B 1 343 ? -9.031 26.484 -2.229 1 76.44 343 LEU B CA 1
ATOM 6514 C C . LEU B 1 343 ? -7.68 25.938 -1.781 1 76.44 343 LEU B C 1
ATOM 6516 O O . LEU B 1 343 ? -7.59 24.812 -1.292 1 76.44 343 LEU B O 1
ATOM 6520 N N . ASN B 1 344 ? -6.711 26.625 -2.209 1 70.5 344 ASN B N 1
ATOM 6521 C CA . ASN B 1 344 ? -5.387 26.344 -1.66 1 70.5 344 ASN B CA 1
ATOM 6522 C C . ASN B 1 344 ? -4.949 27.422 -0.673 1 70.5 344 ASN B C 1
ATOM 6524 O O . ASN B 1 344 ? -5.715 28.344 -0.373 1 70.5 344 ASN B O 1
ATOM 6528 N N . LYS B 1 345 ? -3.789 27.25 -0.159 1 70.12 345 LYS B N 1
ATOM 6529 C CA . LYS B 1 345 ? -3.312 28.188 0.858 1 70.12 345 LYS B CA 1
ATOM 6530 C C . LYS B 1 345 ? -3.305 29.609 0.331 1 70.12 345 LYS B C 1
ATOM 6532 O O . LYS B 1 345 ? -3.699 30.547 1.039 1 70.12 345 LYS B O 1
ATOM 6537 N N . SER B 1 346 ? -2.932 29.75 -0.875 1 69.12 346 SER B N 1
ATOM 6538 C CA . SER B 1 346 ? -2.811 31.094 -1.45 1 69.12 346 SER B CA 1
ATOM 6539 C C . SER B 1 346 ? -4.18 31.688 -1.768 1 69.12 346 SER B C 1
ATOM 6541 O O . SER B 1 346 ? -4.457 32.844 -1.434 1 69.12 346 SER B O 1
ATOM 6543 N N . SER B 1 347 ? -4.973 30.844 -2.383 1 75.94 347 SER B N 1
ATOM 6544 C CA . SER B 1 347 ? -6.289 31.359 -2.768 1 75.94 347 SER B CA 1
ATOM 6545 C C . SER B 1 347 ? -7.148 31.641 -1.543 1 75.94 347 SER B C 1
ATOM 6547 O O . SER B 1 347 ? -7.934 32.594 -1.544 1 75.94 347 SER B O 1
ATOM 6549 N N . TRP B 1 348 ? -6.949 30.875 -0.547 1 81 348 TRP B N 1
ATOM 6550 C CA . TRP B 1 348 ? -7.703 31.125 0.677 1 81 348 TRP B CA 1
ATOM 6551 C C . TRP B 1 348 ? -7.227 32.406 1.355 1 81 348 TRP B C 1
ATOM 6553 O O . TRP B 1 348 ? -8.031 33.156 1.898 1 81 348 TRP B O 1
ATOM 6563 N N . ALA B 1 349 ? -5.957 32.562 1.295 1 74.5 349 ALA B N 1
ATOM 6564 C CA . ALA B 1 349 ? -5.43 33.781 1.902 1 74.5 349 ALA B CA 1
ATOM 6565 C C . ALA B 1 349 ? -6.016 35.031 1.236 1 74.5 349 ALA B C 1
ATOM 6567 O O . ALA B 1 349 ? -6.398 36 1.917 1 74.5 349 ALA B O 1
ATOM 6568 N N . ILE B 1 350 ? -6.062 34.969 0.003 1 76.81 350 ILE B N 1
ATOM 6569 C CA . ILE B 1 350 ? -6.605 36.094 -0.755 1 76.81 350 ILE B CA 1
ATOM 6570 C C . ILE B 1 350 ? -8.094 36.25 -0.441 1 76.81 350 ILE B C 1
ATOM 6572 O O . ILE B 1 350 ? -8.547 37.344 -0.123 1 76.81 350 ILE B O 1
ATOM 6576 N N . LEU B 1 351 ? -8.742 35.219 -0.492 1 82.75 351 LEU B N 1
ATOM 6577 C CA . LEU B 1 351 ? -10.188 35.25 -0.274 1 82.75 351 LEU B CA 1
ATOM 6578 C C . LEU B 1 351 ? -10.508 35.656 1.155 1 82.75 351 LEU B C 1
ATOM 6580 O O . LEU B 1 351 ? -11.422 36.469 1.381 1 82.75 351 LEU B O 1
ATOM 6584 N N . SER B 1 352 ? -9.82 35.125 2.037 1 83.12 352 SER B N 1
ATOM 6585 C CA . SER B 1 352 ? -10.062 35.438 3.443 1 83.12 352 SER B CA 1
ATOM 6586 C C . SER B 1 352 ? -9.812 36.906 3.738 1 83.12 352 SER B C 1
ATOM 6588 O O . SER B 1 352 ? -10.539 37.531 4.52 1 83.12 352 SER B O 1
ATOM 6590 N N . ARG B 1 353 ? -8.867 37.406 3.143 1 80.81 353 ARG B N 1
ATOM 6591 C CA . ARG B 1 353 ? -8.562 38.812 3.314 1 80.81 353 ARG B CA 1
ATOM 6592 C C . ARG B 1 353 ? -9.672 39.719 2.744 1 80.81 353 ARG B C 1
ATOM 6594 O O . ARG B 1 353 ? -10.039 40.719 3.344 1 80.81 353 ARG B O 1
ATOM 6601 N N . GLU B 1 354 ? -10.047 39.281 1.658 1 83 354 GLU B N 1
ATOM 6602 C CA . GLU B 1 354 ? -11.086 40.062 0.996 1 83 354 GLU B CA 1
ATOM 6603 C C . GLU B 1 354 ? -12.43 39.906 1.716 1 83 354 GLU B C 1
ATOM 6605 O O . GLU B 1 354 ? -13.227 40.844 1.745 1 83 354 GLU B O 1
ATOM 6610 N N . LEU B 1 355 ? -12.656 38.781 2.262 1 85.5 355 LEU B N 1
ATOM 6611 C CA . LEU B 1 355 ? -13.914 38.531 2.947 1 85.5 355 LEU B CA 1
ATOM 6612 C C . LEU B 1 355 ? -13.922 39.156 4.336 1 85.5 355 LEU B C 1
ATOM 6614 O O . LEU B 1 355 ? -14.984 39.406 4.898 1 85.5 355 LEU B O 1
ATOM 6618 N N . GLY B 1 356 ? -12.789 39.438 4.84 1 85.19 356 GLY B N 1
ATOM 6619 C CA . GLY B 1 356 ? -12.672 39.969 6.188 1 85.19 356 GLY B CA 1
ATOM 6620 C C . GLY B 1 356 ? -13.531 41.188 6.426 1 85.19 356 GLY B C 1
ATOM 6621 O O . GLY B 1 356 ? -14.445 41.156 7.254 1 85.19 356 GLY B O 1
ATOM 6622 N N . PRO B 1 357 ? -13.281 42.125 5.645 1 85.31 357 PRO B N 1
ATOM 6623 C CA . PRO B 1 357 ? -14.07 43.375 5.805 1 85.31 357 PRO B CA 1
ATOM 6624 C C . PRO B 1 357 ? -15.562 43.125 5.543 1 85.31 357 PRO B C 1
ATOM 6626 O O . PRO B 1 357 ? -16.406 43.781 6.18 1 85.31 357 PRO B O 1
ATOM 6629 N N . ILE B 1 358 ? -15.781 42.281 4.668 1 82.62 358 ILE B N 1
ATOM 6630 C CA . ILE B 1 358 ? -17.172 41.969 4.34 1 82.62 358 ILE B CA 1
ATOM 6631 C C . ILE B 1 358 ? -17.859 41.312 5.531 1 82.62 358 ILE B C 1
ATOM 6633 O O . ILE B 1 358 ? -18.969 41.688 5.914 1 82.62 358 ILE B O 1
ATOM 6637 N N . ILE B 1 359 ? -17.203 40.438 6.047 1 87.31 359 ILE B N 1
ATOM 6638 C CA . ILE B 1 359 ? -17.734 39.688 7.172 1 87.31 359 ILE B CA 1
ATOM 6639 C C . ILE B 1 359 ? -17.891 40.625 8.383 1 87.31 359 ILE B C 1
ATOM 6641 O O . ILE B 1 359 ? -18.875 40.531 9.109 1 87.31 359 ILE B O 1
ATOM 6645 N N . GLU B 1 360 ? -16.984 41.5 8.57 1 85.25 360 GLU B N 1
ATOM 6646 C CA . GLU B 1 360 ? -17.047 42.438 9.68 1 85.25 360 GLU B CA 1
ATOM 6647 C C . GLU B 1 360 ? -18.234 43.406 9.539 1 85.25 360 GLU B C 1
ATOM 6649 O O . GLU B 1 360 ? -18.875 43.75 10.531 1 85.25 360 GLU B O 1
ATOM 6654 N N . SER B 1 361 ? -18.484 43.656 8.391 1 83 361 SER B N 1
ATOM 6655 C CA . SER B 1 361 ? -19.578 44.594 8.125 1 83 361 SER B CA 1
ATOM 6656 C C . SER B 1 361 ? -20.938 43.906 8.32 1 83 361 SER B C 1
ATOM 6658 O O . SER B 1 361 ? -21.953 44.594 8.492 1 83 361 SER B O 1
ATOM 6660 N N . MET B 1 362 ? -20.844 42.625 8.312 1 78.75 362 MET B N 1
ATOM 6661 C CA . MET B 1 362 ? -22.109 41.875 8.336 1 78.75 362 MET B CA 1
ATOM 6662 C C . MET B 1 362 ? -22.406 41.344 9.742 1 78.75 362 MET B C 1
ATOM 6664 O O . MET B 1 362 ? -23.391 40.656 9.945 1 78.75 362 MET B O 1
ATOM 6668 N N . LYS B 1 363 ? -21.672 41.688 10.68 1 77.06 363 LYS B N 1
ATOM 6669 C CA . LYS B 1 363 ? -21.812 41.125 12.023 1 77.06 363 LYS B CA 1
ATOM 6670 C C . LYS B 1 363 ? -23.188 41.438 12.602 1 77.06 363 LYS B C 1
ATOM 6672 O O . LYS B 1 363 ? -23.734 40.656 13.383 1 77.06 363 LYS B O 1
ATOM 6677 N N . LEU B 1 364 ? -23.766 42.5 12.102 1 75.38 364 LEU B N 1
ATOM 6678 C CA . LEU B 1 364 ? -25.047 42.906 12.68 1 75.38 364 LEU B CA 1
ATOM 6679 C C . LEU B 1 364 ? -26.188 42.656 11.695 1 75.38 364 LEU B C 1
ATOM 6681 O O . LEU B 1 364 ? -27.359 42.906 12.016 1 75.38 364 LEU B O 1
ATOM 6685 N N . GLU B 1 365 ? -25.844 42.062 10.57 1 78.12 365 GLU B N 1
ATOM 6686 C CA . GLU B 1 365 ? -26.891 41.844 9.562 1 78.12 365 GLU B CA 1
ATOM 6687 C C . GLU B 1 365 ? -27.547 40.469 9.742 1 78.12 365 GLU B C 1
ATOM 6689 O O . GLU B 1 365 ? -26.922 39.531 10.273 1 78.12 365 GLU B O 1
ATOM 6694 N N . PRO B 1 366 ? -28.828 40.469 9.344 1 80 366 PRO B N 1
ATOM 6695 C CA . PRO B 1 366 ? -29.469 39.156 9.344 1 80 366 PRO B CA 1
ATOM 6696 C C . PRO B 1 366 ? -28.766 38.156 8.43 1 80 366 PRO B C 1
ATOM 6698 O O . PRO B 1 366 ? -28.203 38.562 7.406 1 80 366 PRO B O 1
ATOM 6701 N N . LEU B 1 367 ? -28.828 36.938 8.75 1 82.94 367 LEU B N 1
ATOM 6702 C CA . LEU B 1 367 ? -28.109 35.875 8.102 1 82.94 367 LEU B CA 1
ATOM 6703 C C . LEU B 1 367 ? -28.406 35.844 6.605 1 82.94 367 LEU B C 1
ATOM 6705 O O . LEU B 1 367 ? -27.5 35.688 5.789 1 82.94 367 LEU B O 1
ATOM 6709 N N . PRO B 1 368 ? -29.703 35.969 6.207 1 80.69 368 PRO B N 1
ATOM 6710 C CA . PRO B 1 368 ? -29.984 35.938 4.773 1 80.69 368 PRO B CA 1
ATOM 6711 C C . PRO B 1 368 ? -29.266 37.031 3.996 1 80.69 368 PRO B C 1
ATOM 6713 O O . PRO B 1 368 ? -28.844 36.812 2.857 1 80.69 368 PRO B O 1
ATOM 6716 N N . ILE B 1 369 ? -29.188 38.094 4.652 1 82.56 369 ILE B N 1
ATOM 6717 C CA . ILE B 1 369 ? -28.516 39.25 4.012 1 82.56 369 ILE B CA 1
ATOM 6718 C C . ILE B 1 369 ? -27.016 38.969 3.914 1 82.56 369 ILE B C 1
ATOM 6720 O O . ILE B 1 369 ? -26.391 39.25 2.893 1 82.56 369 ILE B O 1
ATOM 6724 N N . ALA B 1 370 ? -26.5 38.469 4.965 1 85.81 370 ALA B N 1
ATOM 6725 C CA . ALA B 1 370 ? -25.078 38.125 4.996 1 85.81 370 ALA B CA 1
ATOM 6726 C C . ALA B 1 370 ? -24.734 37.125 3.922 1 85.81 370 ALA B C 1
ATOM 6728 O O . ALA B 1 370 ? -23.719 37.25 3.227 1 85.81 370 ALA B O 1
ATOM 6729 N N . ILE B 1 371 ? -25.516 36.125 3.752 1 86.75 371 ILE B N 1
ATOM 6730 C CA . ILE B 1 371 ? -25.297 35.094 2.764 1 86.75 371 ILE B CA 1
ATOM 6731 C C . ILE B 1 371 ? -25.328 35.688 1.36 1 86.75 371 ILE B C 1
ATOM 6733 O O . ILE B 1 371 ? -24.5 35.344 0.512 1 86.75 371 ILE B O 1
ATOM 6737 N N . ARG B 1 372 ? -26.25 36.5 1.167 1 85.12 372 ARG B N 1
ATOM 6738 C CA . ARG B 1 372 ? -26.391 37.125 -0.142 1 85.12 372 ARG B CA 1
ATOM 6739 C C . ARG B 1 372 ? -25.172 38 -0.466 1 85.12 372 ARG B C 1
ATOM 6741 O O . ARG B 1 372 ? -24.734 38.062 -1.616 1 85.12 372 ARG B O 1
ATOM 6748 N N . LYS B 1 373 ? -24.734 38.656 0.499 1 84.94 373 LYS B N 1
ATOM 6749 C CA . LYS B 1 373 ? -23.562 39.5 0.282 1 84.94 373 LYS B CA 1
ATOM 6750 C C . LYS B 1 373 ? -22.359 38.656 -0.105 1 84.94 373 LYS B C 1
ATOM 6752 O O . LYS B 1 373 ? -21.578 39.062 -0.974 1 84.94 373 LYS B O 1
ATOM 6757 N N . ILE B 1 374 ? -22.141 37.562 0.583 1 86.69 374 ILE B N 1
ATOM 6758 C CA . ILE B 1 374 ? -21.047 36.656 0.255 1 86.69 374 ILE B CA 1
ATOM 6759 C C . ILE B 1 374 ? -21.25 36.094 -1.153 1 86.69 374 ILE B C 1
ATOM 6761 O O . ILE B 1 374 ? -20.297 36 -1.929 1 86.69 374 ILE B O 1
ATOM 6765 N N . HIS B 1 375 ? -22.453 35.719 -1.426 1 85.19 375 HIS B N 1
ATOM 6766 C CA . HIS B 1 375 ? -22.797 35.219 -2.76 1 85.19 375 HIS B CA 1
ATOM 6767 C C . HIS B 1 375 ? -22.438 36.25 -3.826 1 85.19 375 HIS B C 1
ATOM 6769 O O . HIS B 1 375 ? -21.844 35.938 -4.852 1 85.19 375 HIS B O 1
ATOM 6775 N N . ASP B 1 376 ? -22.859 37.406 -3.576 1 82.12 376 ASP B N 1
ATOM 6776 C CA . ASP B 1 376 ? -22.625 38.469 -4.547 1 82.12 376 ASP B CA 1
ATOM 6777 C C . ASP B 1 376 ? -21.141 38.75 -4.742 1 82.12 376 ASP B C 1
ATOM 6779 O O . ASP B 1 376 ? -20.688 39 -5.859 1 82.12 376 ASP B O 1
ATOM 6783 N N . TYR B 1 377 ? -20.469 38.656 -3.678 1 85.19 377 TYR B N 1
ATOM 6784 C CA . TYR B 1 377 ? -19.016 38.844 -3.758 1 85.19 377 TYR B CA 1
ATOM 6785 C C . TYR B 1 377 ? -18.359 37.75 -4.574 1 85.19 377 TYR B C 1
ATOM 6787 O O . TYR B 1 377 ? -17.5 38.031 -5.418 1 85.19 377 TYR B O 1
ATOM 6795 N N . ILE B 1 378 ? -18.75 36.531 -4.371 1 83.06 378 ILE B N 1
ATOM 6796 C CA . ILE B 1 378 ? -18.125 35.375 -5.035 1 83.06 378 ILE B CA 1
ATOM 6797 C C . ILE B 1 378 ? -18.547 35.344 -6.504 1 83.06 378 ILE B C 1
ATOM 6799 O O . ILE B 1 378 ? -17.734 35.062 -7.379 1 83.06 378 ILE B O 1
ATOM 6803 N N . SER B 1 379 ? -19.812 35.594 -6.816 1 74.25 379 SER B N 1
ATOM 6804 C CA . SER B 1 379 ? -20.375 35.5 -8.164 1 74.25 379 SER B CA 1
ATOM 6805 C C . SER B 1 379 ? -19.891 36.625 -9.047 1 74.25 379 SER B C 1
ATOM 6807 O O . SER B 1 379 ? -19.844 36.5 -10.273 1 74.25 379 SER B O 1
ATOM 6809 N N . THR B 1 380 ? -19.812 37.688 -8.594 1 66.06 380 THR B N 1
ATOM 6810 C CA . THR B 1 380 ? -19.438 38.844 -9.414 1 66.06 380 THR B CA 1
ATOM 6811 C C . THR B 1 380 ? -17.938 38.875 -9.688 1 66.06 380 THR B C 1
ATOM 6813 O O . THR B 1 380 ? -17.422 39.812 -10.297 1 66.06 380 THR B O 1
ATOM 6816 N N . GLY B 1 381 ? -17.234 37.688 -9.609 1 58.75 381 GLY B N 1
ATOM 6817 C CA . GLY B 1 381 ? -15.883 37.531 -10.109 1 58.75 381 GLY B CA 1
ATOM 6818 C C . GLY B 1 381 ? -14.844 38.188 -9.227 1 58.75 381 GLY B C 1
ATOM 6819 O O . GLY B 1 381 ? -13.688 38.344 -9.633 1 58.75 381 GLY B O 1
ATOM 6820 N N . LEU B 1 382 ? -15.305 38.812 -8.266 1 49.78 382 LEU B N 1
ATOM 6821 C CA . LEU B 1 382 ? -14.266 39.469 -7.504 1 49.78 382 LEU B CA 1
ATOM 6822 C C . LEU B 1 382 ? -13.359 38.469 -6.809 1 49.78 382 LEU B C 1
ATOM 6824 O O . LEU B 1 382 ? -12.164 38.719 -6.633 1 49.78 382 LEU B O 1
ATOM 6828 N N . ALA B 1 383 ? -13.984 37.406 -6.496 1 52.41 383 ALA B N 1
ATOM 6829 C CA . ALA B 1 383 ? -13.125 36.344 -5.965 1 52.41 383 ALA B CA 1
ATOM 6830 C C . ALA B 1 383 ? -12.406 35.594 -7.094 1 52.41 383 ALA B C 1
ATOM 6832 O O . ALA B 1 383 ? -13.023 35.25 -8.102 1 52.41 383 ALA B O 1
ATOM 6833 N N . LYS B 1 384 ? -11.195 35.906 -7.359 1 58.31 384 LYS B N 1
ATOM 6834 C CA . LYS B 1 384 ? -10.391 35.219 -8.375 1 58.31 384 LYS B CA 1
ATOM 6835 C C . LYS B 1 384 ? -10.609 33.719 -8.336 1 58.31 384 LYS B C 1
ATOM 6837 O O . LYS B 1 384 ? -10.008 32.969 -9.125 1 58.31 384 LYS B O 1
ATOM 6842 N N . ILE B 1 385 ? -11.555 33.312 -7.398 1 60.06 385 ILE B N 1
ATOM 6843 C CA . ILE B 1 385 ? -11.781 31.891 -7.344 1 60.06 385 ILE B CA 1
ATOM 6844 C C . ILE B 1 385 ? -13.273 31.594 -7.453 1 60.06 385 ILE B C 1
ATOM 6846 O O . ILE B 1 385 ? -14.039 31.891 -6.535 1 60.06 385 ILE B O 1
ATOM 6850 N N . PRO B 1 386 ? -13.781 31.172 -8.586 1 61.62 386 PRO B N 1
ATOM 6851 C CA . PRO B 1 386 ? -15.219 31.031 -8.828 1 61.62 386 PRO B CA 1
ATOM 6852 C C . PRO B 1 386 ? -15.859 29.938 -7.969 1 61.62 386 PRO B C 1
ATOM 6854 O O . PRO B 1 386 ? -17.047 30.031 -7.641 1 61.62 386 PRO B O 1
ATOM 6857 N N . ASN B 1 387 ? -15.18 28.891 -7.512 1 77.5 387 ASN B N 1
ATOM 6858 C CA . ASN B 1 387 ? -15.797 27.812 -6.742 1 77.5 387 ASN B CA 1
ATOM 6859 C C . ASN B 1 387 ? -14.93 27.406 -5.551 1 77.5 387 ASN B C 1
ATOM 6861 O O . ASN B 1 387 ? -14.164 26.453 -5.629 1 77.5 387 ASN B O 1
ATOM 6865 N N . PRO B 1 388 ? -15.258 28.219 -4.363 1 85.38 388 PRO B N 1
ATOM 6866 C CA . PRO B 1 388 ? -14.398 27.938 -3.207 1 85.38 388 PRO B CA 1
ATOM 6867 C C . PRO B 1 388 ? -14.586 26.516 -2.666 1 85.38 388 PRO B C 1
ATOM 6869 O O . PRO B 1 388 ? -13.688 26 -2 1 85.38 388 PRO B O 1
ATOM 6872 N N . ILE B 1 389 ? -15.828 26 -2.918 1 86 389 ILE B N 1
ATOM 6873 C CA . ILE B 1 389 ? -16.062 24.609 -2.516 1 86 389 ILE B CA 1
ATOM 6874 C C . ILE B 1 389 ? -16.719 23.844 -3.66 1 86 389 ILE B C 1
ATOM 6876 O O . ILE B 1 389 ? -17.328 24.453 -4.547 1 86 389 ILE B O 1
ATOM 6880 N N . GLU B 1 390 ? -16.469 22.594 -3.715 1 83.38 390 GLU B N 1
ATOM 6881 C CA . GLU B 1 390 ? -17.062 21.719 -4.727 1 83.38 390 GLU B CA 1
ATOM 6882 C C . GLU B 1 390 ? -17.609 20.438 -4.105 1 83.38 390 GLU B C 1
ATOM 6884 O O . GLU B 1 390 ? -17.297 20.125 -2.953 1 83.38 390 GLU B O 1
ATOM 6889 N N . ILE B 1 391 ? -18.562 19.906 -4.922 1 82.38 391 ILE B N 1
ATOM 6890 C CA . ILE B 1 391 ? -19.109 18.625 -4.492 1 82.38 391 ILE B CA 1
ATOM 6891 C C . ILE B 1 391 ? -18.078 17.531 -4.723 1 82.38 391 ILE B C 1
ATOM 6893 O O . ILE B 1 391 ? -17.422 17.484 -5.766 1 82.38 391 ILE B O 1
ATOM 6897 N N . ARG B 1 392 ? -17.875 16.703 -3.736 1 72.81 392 ARG B N 1
ATOM 6898 C CA . ARG B 1 392 ? -16.969 15.555 -3.895 1 72.81 392 ARG B CA 1
ATOM 6899 C C . ARG B 1 392 ? -17.5 14.594 -4.957 1 72.81 392 ARG B C 1
ATOM 6901 O O . ARG B 1 392 ? -18.703 14.336 -5.031 1 72.81 392 ARG B O 1
ATOM 6908 N N . SER B 1 393 ? -16.516 14.125 -5.754 1 69.31 393 SER B N 1
ATOM 6909 C CA . SER B 1 393 ? -16.891 13.203 -6.824 1 69.31 393 SER B CA 1
ATOM 6910 C C . SER B 1 393 ? -17.562 11.953 -6.27 1 69.31 393 SER B C 1
ATOM 6912 O O . SER B 1 393 ? -17.094 11.359 -5.301 1 69.31 393 SER B O 1
ATOM 6914 N N . GLY B 1 394 ? -18.781 11.602 -6.781 1 65.88 394 GLY B N 1
ATOM 6915 C CA . GLY B 1 394 ? -19.5 10.398 -6.383 1 65.88 394 GLY B CA 1
ATOM 6916 C C . GLY B 1 394 ? -20.594 10.664 -5.375 1 65.88 394 GLY B C 1
ATOM 6917 O O . GLY B 1 394 ? -21.375 9.758 -5.035 1 65.88 394 GLY B O 1
ATOM 6918 N N . LEU B 1 395 ? -20.625 11.938 -4.867 1 75.06 395 LEU B N 1
ATOM 6919 C CA . LEU B 1 395 ? -21.609 12.258 -3.846 1 75.06 395 LEU B CA 1
ATOM 6920 C C . LEU B 1 395 ? -22.656 13.234 -4.387 1 75.06 395 LEU B C 1
ATOM 6922 O O . LEU B 1 395 ? -23.219 14.031 -3.633 1 75.06 395 LEU B O 1
ATOM 6926 N N . GLU B 1 396 ? -22.891 13.18 -5.676 1 80.5 396 GLU B N 1
ATOM 6927 C CA . GLU B 1 396 ? -23.781 14.133 -6.332 1 80.5 396 GLU B CA 1
ATOM 6928 C C . GLU B 1 396 ? -25.219 13.938 -5.871 1 80.5 396 GLU B C 1
ATOM 6930 O O . GLU B 1 396 ? -25.953 14.914 -5.676 1 80.5 396 GLU B O 1
ATOM 6935 N N . SER B 1 397 ? -25.547 12.672 -5.742 1 81.94 397 SER B N 1
ATOM 6936 C CA . SER B 1 397 ? -26.906 12.398 -5.301 1 81.94 397 SER B CA 1
ATOM 6937 C C . SER B 1 397 ? -27.125 12.891 -3.873 1 81.94 397 SER B C 1
ATOM 6939 O O . SER B 1 397 ? -28.172 13.484 -3.574 1 81.94 397 SER B O 1
ATOM 6941 N N . GLU B 1 398 ? -26.125 12.656 -3.055 1 79.19 398 GLU B N 1
ATOM 6942 C CA . GLU B 1 398 ? -26.203 13.133 -1.677 1 79.19 398 GLU B CA 1
ATOM 6943 C C . GLU B 1 398 ? -26.234 14.664 -1.622 1 79.19 398 GLU B C 1
ATOM 6945 O O . GLU B 1 398 ? -26.938 15.242 -0.798 1 79.19 398 GLU B O 1
ATOM 6950 N N . ALA B 1 399 ? -25.484 15.203 -2.514 1 86.62 399 ALA B N 1
ATOM 6951 C CA . ALA B 1 399 ? -25.438 16.672 -2.578 1 86.62 399 ALA B CA 1
ATOM 6952 C C . ALA B 1 399 ? -26.797 17.234 -2.965 1 86.62 399 ALA B C 1
ATOM 6954 O O . ALA B 1 399 ? -27.25 18.234 -2.393 1 86.62 399 ALA B O 1
ATOM 6955 N N . GLN B 1 400 ? -27.422 16.562 -3.867 1 88.19 400 GLN B N 1
ATOM 6956 C CA . GLN B 1 400 ? -28.734 17.047 -4.301 1 88.19 400 GLN B CA 1
ATOM 6957 C C . GLN B 1 400 ? -29.75 16.984 -3.164 1 88.19 400 GLN B C 1
ATOM 6959 O O . GLN B 1 400 ? -30.578 17.891 -3.018 1 88.19 400 GLN B O 1
ATOM 6964 N N . ASN B 1 401 ? -29.656 15.891 -2.426 1 86.06 401 ASN B N 1
ATOM 6965 C CA . ASN B 1 401 ? -30.547 15.773 -1.271 1 86.06 401 ASN B CA 1
ATOM 6966 C C . ASN B 1 401 ? -30.297 16.891 -0.257 1 86.06 401 ASN B C 1
ATOM 6968 O O . ASN B 1 401 ? -31.234 17.469 0.281 1 86.06 401 ASN B O 1
ATOM 6972 N N . LEU B 1 402 ? -29.047 17.109 -0.037 1 87 402 LEU B N 1
ATOM 6973 C CA . LEU B 1 402 ? -28.656 18.172 0.894 1 87 402 LEU B CA 1
ATOM 6974 C C . LEU B 1 402 ? -29.125 19.531 0.383 1 87 402 LEU B C 1
ATOM 6976 O O . LEU B 1 402 ? -29.625 20.344 1.154 1 87 402 LEU B O 1
ATOM 6980 N N . PHE B 1 403 ? -28.984 19.766 -0.848 1 88.75 403 PHE B N 1
ATOM 6981 C CA . PHE B 1 403 ? -29.359 21.047 -1.461 1 88.75 403 PHE B CA 1
ATOM 6982 C C . PHE B 1 403 ? -30.875 21.25 -1.375 1 88.75 403 PHE B C 1
ATOM 6984 O O . PHE B 1 403 ? -31.328 22.375 -1.138 1 88.75 403 PHE B O 1
ATOM 6991 N N . SER B 1 404 ? -31.516 20.141 -1.576 1 87.88 404 SER B N 1
ATOM 6992 C CA . SER B 1 404 ? -32.969 20.234 -1.448 1 87.88 404 SER B CA 1
ATOM 6993 C C . SER B 1 404 ? -33.375 20.609 -0.029 1 87.88 404 SER B C 1
ATOM 6995 O O . SER B 1 404 ? -34.312 21.406 0.166 1 87.88 404 SER B O 1
ATOM 6997 N N . GLN B 1 405 ? -32.75 20.047 0.888 1 85.81 405 GLN B N 1
ATOM 6998 C CA . GLN B 1 405 ? -33.031 20.359 2.285 1 85.81 405 GLN B CA 1
ATOM 6999 C C . GLN B 1 405 ? -32.719 21.828 2.59 1 85.81 405 GLN B C 1
ATOM 7001 O O . GLN B 1 405 ? -33.469 22.5 3.293 1 85.81 405 GLN B O 1
ATOM 7006 N N . ILE B 1 406 ? -31.594 22.297 2.086 1 87 406 ILE B N 1
ATOM 7007 C CA . ILE B 1 406 ? -31.188 23.688 2.291 1 87 406 ILE B CA 1
ATOM 7008 C C . ILE B 1 406 ? -32.188 24.625 1.646 1 87 406 ILE B C 1
ATOM 7010 O O . ILE B 1 406 ? -32.594 25.625 2.254 1 87 406 ILE B O 1
ATOM 7014 N N . SER B 1 407 ? -32.531 24.266 0.442 1 82.62 407 SER B N 1
ATOM 7015 C CA . SER B 1 407 ? -33.5 25.109 -0.283 1 82.62 407 SER B CA 1
ATOM 7016 C C . SER B 1 407 ? -34.844 25.172 0.445 1 82.62 407 SER B C 1
ATOM 7018 O O . SER B 1 407 ? -35.469 26.234 0.474 1 82.62 407 SER B O 1
ATOM 7020 N N . SER B 1 408 ? -35.156 24.094 0.996 1 80 408 SER B N 1
ATOM 7021 C CA . SER B 1 408 ? -36.438 24.062 1.731 1 80 408 SER B CA 1
ATOM 7022 C C . SER B 1 408 ? -36.344 24.891 3.008 1 80 408 SER B C 1
ATOM 7024 O O . SER B 1 408 ? -37.344 25.5 3.424 1 80 408 SER B O 1
ATOM 7026 N N . SER B 1 409 ? -35.219 24.922 3.543 1 76.25 409 SER B N 1
ATOM 7027 C CA . SER B 1 409 ? -35.031 25.625 4.801 1 76.25 409 SER B CA 1
ATOM 7028 C C . SER B 1 409 ? -34.844 27.125 4.562 1 76.25 409 SER B C 1
ATOM 7030 O O . SER B 1 409 ? -35.219 27.938 5.406 1 76.25 409 SER B O 1
ATOM 7032 N N . ILE B 1 410 ? -34.156 27.422 3.406 1 68.25 410 ILE B N 1
ATOM 7033 C CA . ILE B 1 410 ? -33.812 28.812 3.141 1 68.25 410 ILE B CA 1
ATOM 7034 C C . ILE B 1 410 ? -35 29.516 2.494 1 68.25 410 ILE B C 1
ATOM 7036 O O . ILE B 1 410 ? -35.156 30.734 2.6 1 68.25 410 ILE B O 1
ATOM 7040 N N . HIS B 1 411 ? -35.719 28.766 1.617 1 63.25 411 HIS B N 1
ATOM 7041 C CA . HIS B 1 411 ? -36.938 29.422 1.167 1 63.25 411 HIS B CA 1
ATOM 7042 C C . HIS B 1 411 ? -37.625 30.156 2.311 1 63.25 411 HIS B C 1
ATOM 7044 O O . HIS B 1 411 ? -38.312 31.156 2.086 1 63.25 411 HIS B O 1
ATOM 7050 N N . LEU B 1 412 ? -37.188 29.734 3.463 1 52.66 412 LEU B N 1
ATOM 7051 C CA . LEU B 1 412 ? -37.75 30.391 4.629 1 52.66 412 LEU B CA 1
ATOM 7052 C C . LEU B 1 412 ? -37.062 31.719 4.914 1 52.66 412 LEU B C 1
ATOM 7054 O O . LEU B 1 412 ? -37.594 32.531 5.668 1 52.66 412 LEU B O 1
ATOM 7058 N N . LEU B 1 413 ? -35.844 31.781 4.27 1 55.22 413 LEU B N 1
ATOM 7059 C CA . LEU B 1 413 ? -35.062 32.969 4.555 1 55.22 413 LEU B CA 1
ATOM 7060 C C . LEU B 1 413 ? -35.312 34.062 3.531 1 55.22 413 LEU B C 1
ATOM 7062 O O . LEU B 1 413 ? -34.938 35.219 3.748 1 55.22 413 LEU B O 1
ATOM 7066 N N . VAL B 1 414 ? -35.594 33.594 2.299 1 52.03 414 VAL B N 1
ATOM 7067 C CA . VAL B 1 414 ? -35.625 34.562 1.206 1 52.03 414 VAL B CA 1
ATOM 7068 C C . VAL B 1 414 ? -36.906 35.406 1.292 1 52.03 414 VAL B C 1
ATOM 7070 O O . VAL B 1 414 ? -38.031 34.844 1.319 1 52.03 414 VAL B O 1
ATOM 7073 N N . ASP B 1 415 ? -36.844 36.5 1.789 1 48 415 ASP B N 1
ATOM 7074 C CA . ASP B 1 415 ? -37.875 37.5 1.602 1 48 415 ASP B CA 1
ATOM 7075 C C . ASP B 1 415 ? -38.312 37.562 0.143 1 48 415 ASP B C 1
ATOM 7077 O O . ASP B 1 415 ? -37.562 37.25 -0.763 1 48 415 ASP B O 1
ATOM 7081 N N . ASP B 1 416 ? -39.688 37.719 -0.196 1 46.84 416 ASP B N 1
ATOM 7082 C CA . ASP B 1 416 ? -40.5 37.719 -1.409 1 46.84 416 ASP B CA 1
ATOM 7083 C C . ASP B 1 416 ? -39.781 38.438 -2.541 1 46.84 416 ASP B C 1
ATOM 7085 O O . ASP B 1 416 ? -40.188 38.344 -3.701 1 46.84 416 ASP B O 1
ATOM 7089 N N . LYS B 1 417 ? -39.062 39.562 -2.391 1 47.81 417 LYS B N 1
ATOM 7090 C CA . LYS B 1 417 ? -38.812 40.438 -3.529 1 47.81 417 LYS B CA 1
ATOM 7091 C C . LYS B 1 417 ? -37.594 39.969 -4.32 1 47.81 417 LYS B C 1
ATOM 7093 O O . LYS B 1 417 ? -37.25 40.594 -5.336 1 47.81 417 LYS B O 1
ATOM 7098 N N . GLN B 1 418 ? -36.469 39.531 -3.783 1 50.66 418 GLN B N 1
ATOM 7099 C CA . GLN B 1 418 ? -35.25 39.438 -4.562 1 50.66 418 GLN B CA 1
ATOM 7100 C C . GLN B 1 418 ? -35.062 38.062 -5.18 1 50.66 418 GLN B C 1
ATOM 7102 O O . GLN B 1 418 ? -35.125 37.031 -4.473 1 50.66 418 GLN B O 1
ATOM 7107 N N . THR B 1 419 ? -35.156 37.812 -6.578 1 53.19 419 THR B N 1
ATOM 7108 C CA . THR B 1 419 ? -35.406 36.844 -7.629 1 53.19 419 THR B CA 1
ATOM 7109 C C . THR B 1 419 ? -34.25 35.844 -7.762 1 53.19 419 THR B C 1
ATOM 7111 O O . THR B 1 419 ? -34.438 34.75 -8.305 1 53.19 419 THR B O 1
ATOM 7114 N N . ASP B 1 420 ? -32.969 36.156 -7.477 1 64.06 420 ASP B N 1
ATOM 7115 C CA . ASP B 1 420 ? -31.984 35.188 -7.984 1 64.06 420 ASP B CA 1
ATOM 7116 C C . ASP B 1 420 ? -31.641 34.125 -6.938 1 64.06 420 ASP B C 1
ATOM 7118 O O . ASP B 1 420 ? -31.312 34.469 -5.797 1 64.06 420 ASP B O 1
ATOM 7122 N N . GLU B 1 421 ? -31.922 32.938 -7.191 1 77.12 421 GLU B N 1
ATOM 7123 C CA . GLU B 1 421 ? -31.688 31.797 -6.324 1 77.12 421 GLU B CA 1
ATOM 7124 C C . GLU B 1 421 ? -30.203 31.578 -6.082 1 77.12 421 GLU B C 1
ATOM 7126 O O . GLU B 1 421 ? -29.391 31.625 -7.016 1 77.12 421 GLU B O 1
ATOM 7131 N N . ILE B 1 422 ? -29.781 31.688 -4.773 1 84.12 422 ILE B N 1
ATOM 7132 C CA . ILE B 1 422 ? -28.406 31.391 -4.402 1 84.12 422 ILE B CA 1
ATOM 7133 C C . ILE B 1 422 ? -28.156 29.875 -4.457 1 84.12 422 ILE B C 1
ATOM 7135 O O . ILE B 1 422 ? -28.906 29.109 -3.85 1 84.12 422 ILE B O 1
ATOM 7139 N N . PRO B 1 423 ? -27.156 29.547 -5.266 1 86.88 423 PRO B N 1
ATOM 7140 C CA . PRO B 1 423 ? -26.828 28.109 -5.27 1 86.88 423 PRO B CA 1
ATOM 7141 C C . PRO B 1 423 ? -26.562 27.578 -3.869 1 86.88 423 PRO B C 1
ATOM 7143 O O . PRO B 1 423 ? -25.844 28.203 -3.086 1 86.88 423 PRO B O 1
ATOM 7146 N N . PRO B 1 424 ? -27.141 26.5 -3.549 1 89.06 424 PRO B N 1
ATOM 7147 C CA . PRO B 1 424 ? -26.984 25.938 -2.205 1 89.06 424 PRO B CA 1
ATOM 7148 C C . PRO B 1 424 ? -25.516 25.766 -1.814 1 89.06 424 PRO B C 1
ATOM 7150 O O . PRO B 1 424 ? -25.172 25.891 -0.638 1 89.06 424 PRO B O 1
ATOM 7153 N N . ILE B 1 425 ? -24.688 25.516 -2.82 1 89.56 425 ILE B N 1
ATOM 7154 C CA . ILE B 1 425 ? -23.281 25.297 -2.543 1 89.56 425 ILE B CA 1
ATOM 7155 C C . ILE B 1 425 ? -22.656 26.578 -1.992 1 89.56 425 ILE B C 1
ATOM 7157 O O . ILE B 1 425 ? -21.766 26.516 -1.136 1 89.56 425 ILE B O 1
ATOM 7161 N N . LEU B 1 426 ? -23.156 27.656 -2.465 1 88 426 LEU B N 1
ATOM 7162 C CA . LEU B 1 426 ? -22.625 28.938 -2 1 88 426 LEU B CA 1
ATOM 7163 C C . LEU B 1 426 ? -23.188 29.297 -0.629 1 88 426 LEU B C 1
ATOM 7165 O O . LEU B 1 426 ? -22.547 30 0.154 1 88 426 LEU B O 1
ATOM 7169 N N . ILE B 1 427 ? -24.328 28.797 -0.384 1 87.19 427 ILE B N 1
ATOM 7170 C CA . ILE B 1 427 ? -24.906 28.969 0.94 1 87.19 427 ILE B CA 1
ATOM 7171 C C . ILE B 1 427 ? -24.062 28.25 1.982 1 87.19 427 ILE B C 1
ATOM 7173 O O . ILE B 1 427 ? -23.797 28.781 3.059 1 87.19 427 ILE B O 1
ATOM 7177 N N . ILE B 1 428 ? -23.656 27.078 1.585 1 89.06 428 ILE B N 1
ATOM 7178 C CA . ILE B 1 428 ? -22.812 26.281 2.477 1 89.06 428 ILE B CA 1
ATOM 7179 C C . ILE B 1 428 ? -21.516 27.016 2.752 1 89.06 428 ILE B C 1
ATOM 7181 O O . ILE B 1 428 ? -21.078 27.125 3.904 1 89.06 428 ILE B O 1
ATOM 7185 N N . PHE B 1 429 ? -20.938 27.531 1.771 1 90.44 429 PHE B N 1
ATOM 7186 C CA . PHE B 1 429 ? -19.672 28.25 1.933 1 90.44 429 PHE B CA 1
ATOM 7187 C C . PHE B 1 429 ? -19.859 29.484 2.799 1 90.44 429 PHE B C 1
ATOM 7189 O O . PHE B 1 429 ? -19.062 29.75 3.693 1 90.44 429 PHE B O 1
ATOM 7196 N N . ALA B 1 430 ? -20.922 30.172 2.441 1 88.25 430 ALA B N 1
ATOM 7197 C CA . ALA B 1 430 ? -21.203 31.406 3.191 1 88.25 430 ALA B CA 1
ATOM 7198 C C . ALA B 1 430 ? -21.375 31.109 4.676 1 88.25 430 ALA B C 1
ATOM 7200 O O . ALA B 1 430 ? -20.844 31.828 5.527 1 88.25 430 ALA B O 1
ATOM 7201 N N . LEU B 1 431 ? -22.047 30.062 4.91 1 87 431 LEU B N 1
ATOM 7202 C CA . LEU B 1 431 ? -22.312 29.688 6.297 1 87 431 LEU B CA 1
ATOM 7203 C C . LEU B 1 431 ? -21.031 29.25 6.992 1 87 431 LEU B C 1
ATOM 7205 O O . LEU B 1 431 ? -20.891 29.391 8.211 1 87 431 LEU B O 1
ATOM 7209 N N . ALA B 1 432 ? -20.109 28.75 6.25 1 86.94 432 ALA B N 1
ATOM 7210 C CA . ALA B 1 432 ? -18.859 28.266 6.82 1 86.94 432 ALA B CA 1
ATOM 7211 C C . ALA B 1 432 ? -17.953 29.438 7.195 1 86.94 432 ALA B C 1
ATOM 7213 O O . ALA B 1 432 ? -17.156 29.344 8.141 1 86.94 432 ALA B O 1
ATOM 7214 N N . VAL B 1 433 ? -18.047 30.531 6.48 1 88.25 433 VAL B N 1
ATOM 7215 C CA . VAL B 1 433 ? -17.094 31.625 6.684 1 88.25 433 VAL B CA 1
ATOM 7216 C C . VAL B 1 433 ? -17.703 32.688 7.594 1 88.25 433 VAL B C 1
ATOM 7218 O O . VAL B 1 433 ? -16.984 33.469 8.227 1 88.25 433 VAL B O 1
ATOM 7221 N N . LEU B 1 434 ? -19.031 32.656 7.656 1 85.56 434 LEU B N 1
ATOM 7222 C CA . LEU B 1 434 ? -19.719 33.625 8.484 1 85.56 434 LEU B CA 1
ATOM 7223 C C . LEU B 1 434 ? -19.656 33.25 9.961 1 85.56 434 LEU B C 1
ATOM 7225 O O . LEU B 1 434 ? -19.625 32.062 10.281 1 85.56 434 LEU B O 1
ATOM 7229 N N . PRO B 1 435 ? -19.422 34.312 10.836 1 76.94 435 PRO B N 1
ATOM 7230 C CA . PRO B 1 435 ? -19.469 33.969 12.266 1 76.94 435 PRO B CA 1
ATOM 7231 C C . PRO B 1 435 ? -20.797 33.344 12.688 1 76.94 435 PRO B C 1
ATOM 7233 O O . PRO B 1 435 ? -21.797 33.469 11.984 1 76.94 435 PRO B O 1
ATOM 7236 N N . SER B 1 436 ? -20.672 32.5 13.758 1 65.19 436 SER B N 1
ATOM 7237 C CA . SER B 1 436 ? -21.859 31.828 14.273 1 65.19 436 SER B CA 1
ATOM 7238 C C . SER B 1 436 ? -22.984 32.812 14.547 1 65.19 436 SER B C 1
ATOM 7240 O O . SER B 1 436 ? -22.766 33.844 15.188 1 65.19 436 SER B O 1
ATOM 7242 N N . HIS B 1 437 ? -24.016 32.906 13.688 1 57.81 437 HIS B N 1
ATOM 7243 C CA . HIS B 1 437 ? -25.188 33.75 13.883 1 57.81 437 HIS B CA 1
ATOM 7244 C C . HIS B 1 437 ? -26.266 33 14.68 1 57.81 437 HIS B C 1
ATOM 7246 O O . HIS B 1 437 ? -26.531 31.828 14.422 1 57.81 437 HIS B O 1
ATOM 7252 N N . PRO B 1 438 ? -26.531 33.469 15.938 1 51.06 438 PRO B N 1
ATOM 7253 C CA . PRO B 1 438 ? -27.734 32.906 16.562 1 51.06 438 PRO B CA 1
ATOM 7254 C C . PRO B 1 438 ? -28.922 32.812 15.609 1 51.06 438 PRO B C 1
ATOM 7256 O O . PRO B 1 438 ? -29.234 33.812 14.938 1 51.06 438 PRO B O 1
ATOM 7259 N N . HIS B 1 439 ? -28.859 32.031 14.672 1 52.84 439 HIS B N 1
ATOM 7260 C CA . HIS B 1 439 ? -29.984 32.188 13.742 1 52.84 439 HIS B CA 1
ATOM 7261 C C . HIS B 1 439 ? -31.062 31.156 14.008 1 52.84 439 HIS B C 1
ATOM 7263 O O . HIS B 1 439 ? -30.781 30.078 14.562 1 52.84 439 HIS B O 1
ATOM 7269 N N . ALA B 1 440 ? -32.25 31.594 13.82 1 53.25 440 ALA B N 1
ATOM 7270 C CA . ALA B 1 440 ? -33.531 30.922 13.82 1 53.25 440 ALA B CA 1
ATOM 7271 C C . ALA B 1 440 ? -33.625 29.859 12.719 1 53.25 440 ALA B C 1
ATOM 7273 O O . ALA B 1 440 ? -34.656 29.188 12.555 1 53.25 440 ALA B O 1
ATOM 7274 N N . LEU B 1 441 ? -32.625 29.766 11.867 1 57.28 441 LEU B N 1
ATOM 7275 C CA . LEU B 1 441 ? -32.812 28.828 10.758 1 57.28 441 LEU B CA 1
ATOM 7276 C C . LEU B 1 441 ? -32.469 27.406 11.188 1 57.28 441 LEU B C 1
ATOM 7278 O O . LEU B 1 441 ? -31.594 27.188 12.023 1 57.28 441 LEU B O 1
ATOM 7282 N N . ASP B 1 442 ? -33.375 26.562 10.938 1 65 442 ASP B N 1
ATOM 7283 C CA . ASP B 1 442 ? -33.25 25.125 11.172 1 65 442 ASP B CA 1
ATOM 7284 C C . ASP B 1 442 ? -32.188 24.516 10.289 1 65 442 ASP B C 1
ATOM 7286 O O . ASP B 1 442 ? -32.5 23.781 9.344 1 65 442 ASP B O 1
ATOM 7290 N N . LEU B 1 443 ? -30.922 25.078 10.422 1 74.94 443 LEU B N 1
ATOM 7291 C CA . LEU B 1 443 ? -29.828 24.547 9.609 1 74.94 443 LEU B CA 1
ATOM 7292 C C . LEU B 1 443 ? -28.891 23.688 10.453 1 74.94 443 LEU B C 1
ATOM 7294 O O . LEU B 1 443 ? -27.734 23.484 10.078 1 74.94 443 LEU B O 1
ATOM 7298 N N . GLU B 1 444 ? -29.469 23.188 11.484 1 75.25 444 GLU B N 1
ATOM 7299 C CA . GLU B 1 444 ? -28.641 22.391 12.391 1 75.25 444 GLU B CA 1
ATOM 7300 C C . GLU B 1 444 ? -28.125 21.141 11.695 1 75.25 444 GLU B C 1
ATOM 7302 O O . GLU B 1 444 ? -27.031 20.656 12.008 1 75.25 444 GLU B O 1
ATOM 7307 N N . PHE B 1 445 ? -28.938 20.766 10.727 1 77.12 445 PHE B N 1
ATOM 7308 C CA . PHE B 1 445 ? -28.562 19.547 10.016 1 77.12 445 PHE B CA 1
ATOM 7309 C C . PHE B 1 445 ? -27.297 19.781 9.18 1 77.12 445 PHE B C 1
ATOM 7311 O O . PHE B 1 445 ? -26.641 18.828 8.773 1 77.12 445 PHE B O 1
ATOM 7318 N N . LEU B 1 446 ? -26.891 21.078 8.977 1 82.12 446 LEU B N 1
ATOM 7319 C CA . LEU B 1 446 ? -25.75 21.422 8.133 1 82.12 446 LEU B CA 1
ATOM 7320 C C . LEU B 1 446 ? -24.469 21.516 8.953 1 82.12 446 LEU B C 1
ATOM 7322 O O . LEU B 1 446 ? -23.375 21.562 8.398 1 82.12 446 LEU B O 1
ATOM 7326 N N . GLU B 1 447 ? -24.625 21.406 10.188 1 77.56 447 GLU B N 1
ATOM 7327 C CA . GLU B 1 447 ? -23.516 21.75 11.062 1 77.56 447 GLU B CA 1
ATOM 7328 C C . GLU B 1 447 ? -22.344 20.797 10.852 1 77.56 447 GLU B C 1
ATOM 7330 O O . GLU B 1 447 ? -21.188 21.219 10.836 1 77.56 447 GLU B O 1
ATOM 7335 N N . PRO B 1 448 ? -22.609 19.5 10.617 1 72.88 448 PRO B N 1
ATOM 7336 C CA . PRO B 1 448 ? -21.469 18.625 10.375 1 72.88 448 PRO B CA 1
ATOM 7337 C C . PRO B 1 448 ? -20.688 19 9.117 1 72.88 448 PRO B C 1
ATOM 7339 O O . PRO B 1 448 ? -19.453 18.984 9.117 1 72.88 448 PRO B O 1
ATOM 7342 N N . GLU B 1 449 ? -21.422 19.422 8.102 1 77.44 449 GLU B N 1
ATOM 7343 C CA . GLU B 1 449 ? -20.797 19.875 6.863 1 77.44 449 GLU B CA 1
ATOM 7344 C C . GLU B 1 449 ? -20.031 21.172 7.07 1 77.44 449 GLU B C 1
ATOM 7346 O O . GLU B 1 449 ? -18.906 21.328 6.566 1 77.44 449 GLU B O 1
ATOM 7351 N N . LEU B 1 450 ? -20.562 22.031 7.82 1 80.31 450 LEU B N 1
ATOM 7352 C CA . LEU B 1 450 ? -19.953 23.328 8.055 1 80.31 450 LEU B CA 1
ATOM 7353 C C . LEU B 1 450 ? -18.719 23.203 8.938 1 80.31 450 LEU B C 1
ATOM 7355 O O . LEU B 1 450 ? -17.703 23.859 8.703 1 80.31 450 LEU B O 1
ATOM 7359 N N . ALA B 1 451 ? -18.891 22.375 9.891 1 74.12 451 ALA B N 1
ATOM 7360 C CA . ALA B 1 451 ? -17.766 22.172 10.805 1 74.12 451 ALA B CA 1
ATOM 7361 C C . ALA B 1 451 ? -16.531 21.656 10.055 1 74.12 451 ALA B C 1
ATOM 7363 O O . ALA B 1 451 ? -15.414 22.094 10.32 1 74.12 451 ALA B O 1
ATOM 7364 N N . TYR B 1 452 ? -16.75 20.734 9.117 1 73.62 452 TYR B N 1
ATOM 7365 C CA . TYR B 1 452 ? -15.672 20.188 8.305 1 73.62 452 TYR B CA 1
ATOM 7366 C C . TYR B 1 452 ? -15.039 21.281 7.438 1 73.62 452 TYR B C 1
ATOM 7368 O O . TYR B 1 452 ? -13.812 21.391 7.371 1 73.62 452 TYR B O 1
ATOM 7376 N N . LEU B 1 453 ? -15.828 22.016 6.844 1 78.38 453 LEU B N 1
ATOM 7377 C CA . LEU B 1 453 ? -15.344 23.078 5.965 1 78.38 453 LEU B CA 1
ATOM 7378 C C . LEU B 1 453 ? -14.57 24.125 6.75 1 78.38 453 LEU B C 1
ATOM 7380 O O . LEU B 1 453 ? -13.531 24.609 6.297 1 78.38 453 LEU B O 1
ATOM 7384 N N . ARG B 1 454 ? -15.07 24.438 7.91 1 78.25 454 ARG B N 1
ATOM 7385 C CA . ARG B 1 454 ? -14.406 25.438 8.758 1 78.25 454 ARG B CA 1
ATOM 7386 C C . ARG B 1 454 ? -13.039 24.938 9.195 1 78.25 454 ARG B C 1
ATOM 7388 O O . ARG B 1 454 ? -12.07 25.703 9.219 1 78.25 454 ARG B O 1
ATOM 7395 N N . SER B 1 455 ? -13.047 23.703 9.523 1 72.88 455 SER B N 1
ATOM 7396 C CA . SER B 1 455 ? -11.773 23.125 9.953 1 72.88 455 SER B CA 1
ATOM 7397 C C . SER B 1 455 ? -10.734 23.203 8.836 1 72.88 455 SER B C 1
ATOM 7399 O O . SER B 1 455 ? -9.57 23.531 9.086 1 72.88 455 SER B O 1
ATOM 7401 N N . GLN B 1 456 ? -11.133 22.906 7.727 1 75.25 456 GLN B N 1
ATOM 7402 C CA . GLN B 1 456 ? -10.219 22.953 6.59 1 75.25 456 GLN B CA 1
ATOM 7403 C C . GLN B 1 456 ? -9.773 24.375 6.289 1 75.25 456 GLN B C 1
ATOM 7405 O O . GLN B 1 456 ? -8.602 24.609 5.984 1 75.25 456 GLN B O 1
ATOM 7410 N N . LEU B 1 457 ? -10.695 25.25 6.41 1 78.06 457 LEU B N 1
ATOM 7411 C CA . LEU B 1 457 ? -10.391 26.656 6.145 1 78.06 457 LEU B CA 1
ATOM 7412 C C . LEU B 1 457 ? -9.445 27.203 7.207 1 78.06 457 LEU B C 1
ATOM 7414 O O . LEU B 1 457 ? -8.539 27.984 6.895 1 78.06 457 LEU B O 1
ATOM 7418 N N . ASN B 1 458 ? -9.695 26.766 8.398 1 73.81 458 ASN B N 1
ATOM 7419 C CA . ASN B 1 458 ? -8.797 27.172 9.477 1 73.81 458 ASN B CA 1
ATOM 7420 C C . ASN B 1 458 ? -7.391 26.625 9.281 1 73.81 458 ASN B C 1
ATOM 7422 O O . ASN B 1 458 ? -6.406 27.328 9.508 1 73.81 458 ASN B O 1
ATOM 7426 N N . ALA B 1 459 ? -7.367 25.438 8.93 1 71 459 ALA B N 1
ATOM 7427 C CA . ALA B 1 459 ? -6.066 24.812 8.68 1 71 459 ALA B CA 1
ATOM 7428 C C . ALA B 1 459 ? -5.328 25.531 7.555 1 71 459 ALA B C 1
ATOM 7430 O O . ALA B 1 459 ? -4.125 25.781 7.66 1 71 459 ALA B O 1
ATOM 7431 N N . LEU B 1 460 ? -6.066 25.859 6.586 1 74.88 460 LEU B N 1
ATOM 7432 C CA . LEU B 1 460 ? -5.473 26.609 5.473 1 74.88 460 LEU B CA 1
ATOM 7433 C C . LEU B 1 460 ? -4.961 27.969 5.934 1 74.88 460 LEU B C 1
ATOM 7435 O O . LEU B 1 460 ? -3.918 28.422 5.473 1 74.88 460 LEU B O 1
ATOM 7439 N N . GLY B 1 461 ? -5.746 28.531 6.809 1 73.75 461 GLY B N 1
ATOM 7440 C CA . GLY B 1 461 ? -5.34 29.812 7.359 1 73.75 461 GLY B CA 1
ATOM 7441 C C . GLY B 1 461 ? -4.059 29.734 8.164 1 73.75 461 GLY B C 1
ATOM 7442 O O . GLY B 1 461 ? -3.186 30.594 8.047 1 73.75 461 GLY B O 1
ATOM 7443 N N . GLU B 1 462 ? -3.959 28.719 8.859 1 69 462 GLU B N 1
ATOM 7444 C CA . GLU B 1 462 ? -2.756 28.516 9.664 1 69 462 GLU B CA 1
ATOM 7445 C C . GLU B 1 462 ? -1.542 28.234 8.781 1 69 462 GLU B C 1
ATOM 7447 O O . GLU B 1 462 ? -0.435 28.688 9.086 1 69 462 GLU B O 1
ATOM 7452 N N . CYS B 1 463 ? -1.84 27.5 7.805 1 69.56 463 CYS B N 1
ATOM 7453 C CA . CYS B 1 463 ? -0.759 27.203 6.875 1 69.56 463 CYS B CA 1
ATOM 7454 C C . CYS B 1 463 ? -0.238 28.469 6.207 1 69.56 463 CYS B C 1
ATOM 7456 O O . CYS B 1 463 ? 0.967 28.609 5.996 1 69.56 463 CYS B O 1
ATOM 7458 N N . CYS B 1 464 ? -1.102 29.281 5.91 1 62.56 464 CYS B N 1
ATOM 7459 C CA . CYS B 1 464 ? -0.719 30.547 5.297 1 62.56 464 CYS B CA 1
ATOM 7460 C C . CYS B 1 464 ? 0.044 31.422 6.285 1 62.56 464 CYS B C 1
ATOM 7462 O O . CYS B 1 464 ? 1.023 32.062 5.918 1 62.56 464 CYS B O 1
ATOM 7464 N N . SER B 1 465 ? -0.438 31.438 7.477 1 58.75 465 SER B N 1
ATOM 7465 C CA . SER B 1 465 ? 0.183 32.281 8.484 1 58.75 465 SER B CA 1
ATOM 7466 C C . SER B 1 465 ? 1.581 31.797 8.836 1 58.75 465 SER B C 1
ATOM 7468 O O . SER B 1 465 ? 2.482 32.594 9.094 1 58.75 465 SER B O 1
ATOM 7470 N N . LEU B 1 466 ? 1.639 30.578 8.891 1 51.34 466 LEU B N 1
ATOM 7471 C CA . LEU B 1 466 ? 2.922 30 9.273 1 51.34 466 LEU B CA 1
ATOM 7472 C C . LEU B 1 466 ? 3.939 30.141 8.148 1 51.34 466 LEU B C 1
ATOM 7474 O O . LEU B 1 466 ? 5.148 30.172 8.398 1 51.34 466 LEU B O 1
ATOM 7478 N N . GLU B 1 467 ? 3.428 30 6.926 1 49.31 467 GLU B N 1
ATOM 7479 C CA . GLU B 1 467 ? 4.348 30.188 5.809 1 49.31 467 GLU B CA 1
ATOM 7480 C C . GLU B 1 467 ? 4.668 31.672 5.602 1 49.31 467 GLU B C 1
ATOM 7482 O O . GLU B 1 467 ? 5.566 32 4.828 1 49.31 467 GLU B O 1
ATOM 7487 N N . ASN B 1 468 ? 3.754 32.594 5.805 1 41.88 468 ASN B N 1
ATOM 7488 C CA . ASN B 1 468 ? 4.199 33.969 5.727 1 41.88 468 ASN B CA 1
ATOM 7489 C C . ASN B 1 468 ? 5.582 34.156 6.348 1 41.88 468 ASN B C 1
ATOM 7491 O O . ASN B 1 468 ? 5.957 35.25 6.723 1 41.88 468 ASN B O 1
ATOM 7495 N N . ASP B 1 469 ? 6.176 33.156 6.637 1 36.19 469 ASP B N 1
ATOM 7496 C CA . ASP B 1 469 ? 7.582 33.5 6.809 1 36.19 469 ASP B CA 1
ATOM 7497 C C . ASP B 1 469 ? 8.188 34.031 5.5 1 36.19 469 ASP B C 1
ATOM 7499 O O . ASP B 1 469 ? 7.809 33.562 4.422 1 36.19 469 ASP B O 1
ATOM 7503 N N . HIS B 1 470 ? 8.797 35.125 5.367 1 35.41 470 HIS B N 1
ATOM 7504 C CA . HIS B 1 470 ? 9.422 36.062 4.438 1 35.41 470 HIS B CA 1
ATOM 7505 C C . HIS B 1 470 ? 10 35.312 3.229 1 35.41 470 HIS B C 1
ATOM 7507 O O . HIS B 1 470 ? 10.375 35.969 2.238 1 35.41 470 HIS B O 1
ATOM 7513 N N . GLU B 1 471 ? 10.578 34.125 3.242 1 35.84 471 GLU B N 1
ATOM 7514 C CA . GLU B 1 471 ? 11.602 33.75 2.268 1 35.84 471 GLU B CA 1
ATOM 7515 C C . GLU B 1 471 ? 10.984 33 1.081 1 35.84 471 GLU B C 1
ATOM 7517 O O . GLU B 1 471 ? 11.703 32.406 0.271 1 35.84 471 GLU B O 1
ATOM 7522 N N . HIS B 1 472 ? 9.609 32.906 0.916 1 38.69 472 HIS B N 1
ATOM 7523 C CA . HIS B 1 472 ? 9.141 32.156 -0.24 1 38.69 472 HIS B CA 1
ATOM 7524 C C . HIS B 1 472 ? 9.07 33.031 -1.483 1 38.69 472 HIS B C 1
ATOM 7526 O O . HIS B 1 472 ? 8.891 34.25 -1.379 1 38.69 472 HIS B O 1
ATOM 7532 N N . PRO B 1 473 ? 9.414 32.562 -2.619 1 36.19 473 PRO B N 1
ATOM 7533 C CA . PRO B 1 473 ? 9.211 33.375 -3.834 1 36.19 473 PRO B CA 1
ATOM 7534 C C . PRO B 1 473 ? 7.812 33.969 -3.922 1 36.19 473 PRO B C 1
ATOM 7536 O O . PRO B 1 473 ? 6.871 33.438 -3.33 1 36.19 473 PRO B O 1
ATOM 7539 N N . GLN B 1 474 ? 7.621 35.344 -4.504 1 34.22 474 GLN B N 1
ATOM 7540 C CA . GLN B 1 474 ? 6.484 36.25 -4.578 1 34.22 474 GLN B CA 1
ATOM 7541 C C . GLN B 1 474 ? 5.211 35.5 -4.965 1 34.22 474 GLN B C 1
ATOM 7543 O O . GLN B 1 474 ? 4.133 35.781 -4.43 1 34.22 474 GLN B O 1
ATOM 7548 N N . GLU B 1 475 ? 5.301 34.719 -5.879 1 36.25 475 GLU B N 1
ATOM 7549 C CA . GLU B 1 475 ? 4.121 34.094 -6.477 1 36.25 475 GLU B CA 1
ATOM 7550 C C . GLU B 1 475 ? 3.428 33.156 -5.488 1 36.25 475 GLU B C 1
ATOM 7552 O O . GLU B 1 475 ? 2.254 32.812 -5.66 1 36.25 475 GLU B O 1
ATOM 7557 N N . HIS B 1 476 ? 4.191 32.625 -4.605 1 36.34 476 HIS B N 1
ATOM 7558 C CA . HIS B 1 476 ? 3.67 31.656 -3.662 1 36.34 476 HIS B CA 1
ATOM 7559 C C . HIS B 1 476 ? 3.461 32.281 -2.283 1 36.34 476 HIS B C 1
ATOM 7561 O O . HIS B 1 476 ? 3.148 31.562 -1.322 1 36.34 476 HIS B O 1
ATOM 7567 N N . ARG B 1 477 ? 3.791 33.562 -2.055 1 36.56 477 ARG B N 1
ATOM 7568 C CA . ARG B 1 477 ? 3.744 34.281 -0.777 1 36.56 477 ARG B CA 1
ATOM 7569 C C . ARG B 1 477 ? 2.305 34.531 -0.357 1 36.56 477 ARG B C 1
ATOM 7571 O O . ARG B 1 477 ? 1.48 34.938 -1.177 1 36.56 477 ARG B O 1
ATOM 7578 N N . CYS B 1 478 ? 1.896 33.812 0.581 1 38.69 478 CYS B N 1
ATOM 7579 C CA . CYS B 1 478 ? 0.68 34.312 1.213 1 38.69 478 CYS B CA 1
ATOM 7580 C C . CYS B 1 478 ? 0.82 35.781 1.575 1 38.69 478 CYS B C 1
ATOM 7582 O O . CYS B 1 478 ? 1.774 36.188 2.25 1 38.69 478 CYS B O 1
ATOM 7584 N N . GLN B 1 479 ? 0.677 36.75 0.694 1 33.19 479 GLN B N 1
ATOM 7585 C CA . GLN B 1 479 ? 0.679 38.125 1.12 1 33.19 479 GLN B CA 1
ATOM 7586 C C . GLN B 1 479 ? -0.192 38.344 2.357 1 33.19 479 GLN B C 1
ATOM 7588 O O . GLN B 1 479 ? -1.415 38.438 2.252 1 33.19 479 GLN B O 1
ATOM 7593 N N . CYS B 1 480 ? 0.114 37.656 3.34 1 31.7 480 CYS B N 1
ATOM 7594 C CA . CYS B 1 480 ? -0.569 38.125 4.539 1 31.7 480 CYS B CA 1
ATOM 7595 C C . CYS B 1 480 ? -0.227 39.594 4.82 1 31.7 480 CYS B C 1
ATOM 7597 O O . CYS B 1 480 ? 0.91 39.906 5.172 1 31.7 480 CYS B O 1
ATOM 7599 N N . LYS B 1 481 ? -0.63 40.562 4.02 1 28.72 481 LYS B N 1
ATOM 7600 C CA . LYS B 1 481 ? -0.417 41.969 4.328 1 28.72 481 LYS B CA 1
ATOM 7601 C C . LYS B 1 481 ? -0.869 42.281 5.75 1 28.72 481 LYS B C 1
ATOM 7603 O O . LYS B 1 481 ? -1.962 41.906 6.164 1 28.72 481 LYS B O 1
ATOM 7608 N N . THR B 1 482 ? 0.1 42.438 6.617 1 25.34 482 THR B N 1
ATOM 7609 C CA . THR B 1 482 ? -0.12 43.281 7.797 1 25.34 482 THR B CA 1
ATOM 7610 C C . THR B 1 482 ? -0.948 44.5 7.449 1 25.34 482 THR B C 1
ATOM 7612 O O . THR B 1 482 ? -0.535 45.312 6.625 1 25.34 482 THR B O 1
ATOM 7615 N N . SER B 1 483 ? -2.24 44.312 7.289 1 19.92 483 SER B N 1
ATOM 7616 C CA . SER B 1 483 ? -2.824 45.625 7.527 1 19.92 483 SER B CA 1
ATOM 7617 C C . SER B 1 483 ? -2.525 46.125 8.945 1 19.92 483 SER B C 1
ATOM 7619 O O . SER B 1 483 ? -2.531 45.344 9.891 1 19.92 483 SER B O 1
#

Nearest PDB structures (foldseek):
  6tjl-assembly1_B  TM=9.020E-01  e=2.098E-17  Nostoc sp. PCC 7120 = FACHB-418
  2bu3-assembly2_B  TM=8.969E-01  e=1.379E-17  Anabaena sp.
  2btw-assembly2_B  TM=8.994E-01  e=2.872E-17  Nostoc sp. PCC 7120 = FACHB-418
  2btw-assembly1_A  TM=8.984E-01  e=4.850E-17  Nostoc sp. PCC 7120 = FACHB-418
  2bu3-assembly1_A  TM=9.166E-01  e=2.336E-16  Anabaena sp.

Sequence (966 aa):
MFHSILIRTTTKLRTKESIIFSSYSTSNNIPTDRPNLRLAEDIYHQHPISIKPTDKPQLLKDLRHNYPSASQTHSSPMSDHQSNELEAEKSNPARSFYQRQLPESCLSFTSDRGKALFRSALADGHLESFFPLASQLVTQHEPSFCGLATLCTVLNALGVDPKRVWKHPWRWFEQDMLDCCRPLESIRKNGITLAEFNCLARCNGLALTSRSPPIGPPEDDPIGYQKGLQEFRSQVATTTALSSAFLVVSFCRASLGQTGTGHFSPVAGYSAEEDRVLVLDVARFKYPSYWVGLEDLYKSMIPVDPASQRPRGYTILSYSPFLEHTNCLTCNPNPPSITRINLNKSSWAILSRELGPIIESMKLEPLPIAIRKIHDYISTGLAKIPNPIEIRSGLESEAQNLFSQISSSIHLLVDDKQTDEIPPILIIFALAVLPSHPHALDLEFLEPELAYLRSQLNALGECCSLENDHEHPQEHRCQCKTSMFHSILIRTTTKLRTKESIIFSSYSTSNNIPTDRPNLRLAEDIYHQHPISIKPTDKPQLLKDLRHNYPSASQTHSSPMSDHQSNELEAEKSNPARSFYQRQLPESCLSFTSDRGKALFRSALADGHLESFFPLASQLVTQHEPSFCGLATLCTVLNALGVDPKRVWKHPWRWFEQDMLDCCRPLESIRKNGITLAEFNCLARCNGLALTSRSPPIGPPEDDPIGYQKGLQEFRSQVATTTALSSAFLVVSFCRASLGQTGTGHFSPVAGYSAEEDRVLVLDVARFKYPSYWVGLEDLYKSMIPVDPASQRPRGYTILSYSPFLEHTNCLTCNPNPPSITRINLNKSSWAILSRELGPIIESMKLEPLPIAIRKIHDYISTGLAKIPNPIEIRSGLESEAQNLFSQISSSIHLLVDDKQTDEIPPILIIFALAVLPSHPHALDLEFLEPELAYLRSQLNALGECCSLENDHEHPQEHRCQCKTS

Organism: NCBI:txid56615